Protein AF-A0AAP2Q7V8-F1 (afdb_monomer)

Foldseek 3Di:
DDDDDAAEDAPVVLVVVQAQDQAQGWYYHDPPDDAIFGHNHPGTSVRGDGPPDQADADLEDDDDPGHHHDPNSVCVVQVVVVFAADALQDKDAAQHWHQYPNFIKGFNGTGDRHDDPPVRIDTDGPVRVVVVVVVVVVLVVLLPFQQPLLDPQWDQDFDDDQFWTFDRPDSQKTFIFGAHQAKDKDWGDDDQQADRPPAAAQFKKKKAWADDFKWKWKWWHAPSHTDDTDTHRGIDMDHHHNRTGTITIIIIGHHGDGDGDMIHIGMGGDPDPVVVVVVVVVCVPFFKDKDKFAWDKDFQFALLWFPDKDKPDDAQFKWKDKFFFFPDFADPQDDWDDDQQWIWDDDGQKIKIAGQFRNFKDWSFDDVGPPVQQDAPRAGDGARDKAAGQAFFKKWKAFDKPDACFQPRFKFKWKDQRPDDTATAFNLTFIFTGHHPGMMGIIMIGGGGDHDIMMTRMGMGGDLGDADGDDGDDTDGDGPPDPDPPPVCSNGHYLARMIIIHMRDNMMMIGITTGHDPVSVVVNVVDVRNVLVVVLVCLVVSADPAAQAEAEEAEDLPDPVLVVVVQVLQVVVVFEHEYQDQLCCVVVDPCSLVVVVVSVVVAYHYEHEWPDDDDPQNCLLAPPDPNPDLVVRLVGHVVSLVSCVVSPHDRHLEYEYHVLGDDPSQLVSSVVVNRLAYEGERHPRHQGDFQASSGSDARHYHYEHEQALPDDLVRVLRNLVSSSSRSTYYYYYYHSVRRPPDCSSSVSVSVSSVSNVVSVYYYHHPVVVCVSCVSRNSSVVVD

Organism: Parabacteroides distasonis (NCBI:txid823)

pLDDT: mean 80.82, std 17.02, range [31.19, 98.62]

Radius of gyration: 35.38 Å; Cα contacts (8 Å, |Δi|>4): 1673; chains: 1; bounding box: 118×73×80 Å

Secondary structure (DSSP, 8-state):
-PPP--EEE-HHHHHHH-PBPPTTPEEEE-SS-S-EEE--SSSBTTTSPPP--SS-EESS--S-SSPEEPHHHHHHHTTGGGSPBP-TTS-B-TT-EEEETTEEEEESS-B-SSS--SSSEEEE-HHHHHHHHHHHHHHHHTTT---GGGSTTS----EEETTEEEEEEETTEEEEEEE-SS-EEEEEEEESS---TT--TT--EEEE---SS-EEEEEEEETTEEEEEEEESS-EEE---TT--EEEEEEEE-TT-EEEEEE--EEEE---HHHHHHHHHTT-----EEEEESSEEEESEEEEEEEEEEEE---TT-EEEEESS------TT---EEETTEEEEEETTEEEEEESS-SS-EES--TTS-GGGTEETTEE---SEEE--SS-EEEEEEEEESS---TT--EEEEEE-SSS-EEEP-TT-EEEEEPTT--EEEEEEE-TT--EEEEEEEEEEESSS-------S--EE--TT-TTHHHHHTT---TTSEEEEEESSS-EEEEEEEEPPHHHHHHHTTSHHHHHHHHHHHHHHHS--PPPEEEEEE-S---HHHHHHHHHHHHHTT---EEEEEHHHHHHSTTHHHHHHHHHHTT-EEEEEES---SGGGGGG-TTSTT--HHHHHHHHHHHHHHHHHHT-SSTTEEEPGGG---HHHHHHHHHTT-SEEEEE--TT-----B-TT--S-TTSEEEEE--TT--HHHHHHHHHHHHHHT-EEEEEE-GGGS-SSSHHHHHHHHHHHHHHHTT-EE--HHHHHHHHHHHHHHHHH-

Structure (mmCIF, N/CA/C/O backbone):
data_AF-A0AAP2Q7V8-F1
#
_entry.id   AF-A0AAP2Q7V8-F1
#
loop_
_atom_site.group_PDB
_atom_site.id
_atom_site.type_symbol
_atom_site.label_atom_id
_atom_site.label_alt_id
_atom_site.label_comp_id
_atom_site.label_asym_id
_atom_site.label_entity_id
_atom_site.label_seq_id
_atom_site.pdbx_PDB_ins_code
_atom_site.Cartn_x
_atom_site.Cartn_y
_atom_site.Cartn_z
_atom_site.occupancy
_atom_site.B_iso_or_equiv
_atom_site.auth_seq_id
_atom_site.auth_comp_id
_atom_site.auth_asym_id
_atom_site.auth_atom_id
_atom_site.pdbx_PDB_model_num
ATOM 1 N N . MET A 1 1 ? -59.913 36.976 -42.196 1.00 48.47 1 MET A N 1
ATOM 2 C CA . MET A 1 1 ? -59.766 36.087 -41.026 1.00 48.47 1 MET A CA 1
ATOM 3 C C . MET A 1 1 ? -60.343 36.836 -39.848 1.00 48.47 1 MET A C 1
ATOM 5 O O . MET A 1 1 ? -59.764 37.845 -39.458 1.00 48.47 1 MET A O 1
ATOM 9 N N . ASP A 1 2 ? -61.492 36.400 -39.351 1.00 60.91 2 ASP A N 1
ATOM 10 C CA . ASP A 1 2 ? -62.165 37.082 -38.248 1.00 60.91 2 ASP A CA 1
ATOM 11 C C . ASP A 1 2 ? -61.495 36.710 -36.921 1.00 60.91 2 ASP A C 1
ATOM 13 O O . ASP A 1 2 ? -61.248 35.538 -36.637 1.00 60.91 2 ASP A O 1
ATOM 17 N N . ARG A 1 3 ? -61.131 37.728 -36.133 1.00 71.00 3 ARG A N 1
ATOM 18 C CA . ARG A 1 3 ? -60.548 37.570 -34.794 1.00 71.00 3 ARG A CA 1
ATOM 19 C C . ARG A 1 3 ? -61.677 37.522 -33.767 1.00 71.00 3 ARG A C 1
ATOM 21 O O . ARG A 1 3 ? -62.440 38.477 -33.666 1.00 71.00 3 ARG A O 1
ATOM 28 N N . VAL A 1 4 ? -61.732 36.462 -32.964 1.00 76.56 4 VAL A N 1
ATOM 29 C CA . VAL A 1 4 ? -62.595 36.400 -31.775 1.00 76.56 4 VAL A CA 1
ATOM 30 C C . VAL A 1 4 ? -61.856 37.046 -30.600 1.00 76.56 4 VAL A C 1
ATOM 32 O O . VAL A 1 4 ? -60.711 36.692 -30.318 1.00 76.56 4 VAL A O 1
ATOM 35 N N . LEU A 1 5 ? -62.492 38.007 -29.925 1.00 78.00 5 LEU A N 1
ATOM 36 C CA . LEU A 1 5 ? -61.990 38.615 -28.691 1.00 78.00 5 LEU A CA 1
ATOM 37 C C . LEU A 1 5 ? -62.838 38.139 -27.512 1.00 78.00 5 LEU A C 1
ATOM 39 O O . LEU A 1 5 ? -64.056 38.287 -27.535 1.00 78.00 5 LEU A O 1
ATOM 43 N N . GLN A 1 6 ? -62.178 37.600 -26.488 1.00 86.81 6 GLN A N 1
ATOM 44 C CA . GLN A 1 6 ? -62.823 37.227 -25.228 1.00 86.81 6 GLN A CA 1
ATOM 45 C C . GLN A 1 6 ? -63.261 38.478 -24.456 1.00 86.81 6 GLN A C 1
ATOM 47 O O . GLN A 1 6 ? -62.650 39.549 -24.595 1.00 86.81 6 GLN A O 1
ATOM 52 N N . ARG A 1 7 ? -64.308 38.349 -23.635 1.00 90.56 7 ARG A N 1
ATOM 53 C CA . ARG A 1 7 ? -64.817 39.466 -22.836 1.00 90.56 7 ARG A CA 1
ATOM 54 C C . ARG A 1 7 ? -63.764 39.867 -21.806 1.00 90.56 7 ARG A C 1
ATOM 56 O O . ARG A 1 7 ? -63.180 39.025 -21.132 1.00 90.56 7 ARG A O 1
ATOM 63 N N . ARG A 1 8 ? -63.477 41.161 -21.699 1.00 91.00 8 ARG A N 1
ATOM 64 C CA . ARG A 1 8 ? -62.382 41.661 -20.863 1.00 91.00 8 ARG A CA 1
ATOM 65 C C . ARG A 1 8 ? -62.696 43.027 -20.284 1.00 91.00 8 ARG A C 1
ATOM 67 O O . ARG A 1 8 ? -63.284 43.852 -20.977 1.00 91.00 8 ARG A O 1
ATOM 74 N N . ASP A 1 9 ? -62.283 43.251 -19.045 1.00 91.25 9 ASP A N 1
ATOM 75 C CA . ASP A 1 9 ? -62.487 44.510 -18.328 1.00 91.25 9 ASP A CA 1
ATOM 76 C C . ASP A 1 9 ? -61.502 44.634 -17.148 1.00 91.25 9 ASP A C 1
ATOM 78 O O . ASP A 1 9 ? -60.738 43.715 -16.851 1.00 91.25 9 ASP A O 1
ATOM 82 N N . THR A 1 10 ? -61.490 45.789 -16.492 1.00 91.44 10 THR A N 1
ATOM 83 C CA . THR A 1 10 ? -60.753 46.037 -15.243 1.00 91.44 10 THR A CA 1
ATOM 84 C C . THR A 1 10 ? -61.377 45.281 -14.070 1.00 91.44 10 THR A C 1
ATOM 86 O O . THR A 1 10 ? -62.590 45.042 -14.052 1.00 91.44 10 THR A O 1
ATOM 89 N N . ALA A 1 11 ? -60.581 44.941 -13.053 1.00 87.62 11 ALA A N 1
ATOM 90 C CA . ALA A 1 11 ? -61.076 44.243 -11.863 1.00 87.62 11 ALA A CA 1
ATOM 91 C C . ALA A 1 11 ? -62.222 45.013 -11.176 1.00 87.62 11 ALA A C 1
ATOM 93 O O . ALA A 1 11 ? -63.203 44.417 -10.728 1.00 87.62 11 ALA A O 1
ATOM 94 N N . SER A 1 12 ? -62.126 46.348 -11.143 1.00 88.88 12 SER A N 1
ATOM 95 C CA . SER A 1 12 ? -63.151 47.217 -10.553 1.00 88.88 12 SER A CA 1
ATOM 96 C C . SER A 1 12 ? -64.470 47.180 -11.329 1.00 88.88 12 SER A C 1
ATOM 98 O O . SER A 1 12 ? -65.533 47.074 -10.716 1.00 88.88 12 SER A O 1
ATOM 100 N N . ASN A 1 13 ? -64.424 47.215 -12.665 1.00 92.44 13 ASN A N 1
ATOM 101 C CA . ASN A 1 13 ? -65.634 47.151 -13.485 1.00 92.44 13 ASN A CA 1
ATOM 102 C C . ASN A 1 13 ? -66.302 45.780 -13.395 1.00 92.44 13 ASN A C 1
ATOM 104 O O . ASN A 1 13 ? -67.517 45.711 -13.215 1.00 92.44 13 ASN A O 1
ATOM 108 N N . TRP A 1 14 ? -65.521 44.700 -13.441 1.00 93.06 14 TRP A N 1
ATOM 109 C CA . TRP A 1 14 ? -66.053 43.359 -13.242 1.00 93.06 14 TRP A CA 1
ATOM 110 C C . TRP A 1 14 ? -66.775 43.217 -11.897 1.00 93.06 14 TRP A C 1
ATOM 112 O O . TRP A 1 14 ? -67.905 42.730 -11.861 1.00 93.06 14 TRP A O 1
ATOM 122 N N . ALA A 1 15 ? -66.172 43.722 -10.815 1.00 88.50 15 ALA A N 1
ATOM 123 C CA . ALA A 1 15 ? -66.779 43.673 -9.489 1.00 88.50 15 ALA A CA 1
ATOM 124 C C . ALA A 1 15 ? -68.038 44.539 -9.361 1.00 88.50 15 ALA A C 1
ATOM 126 O O . ALA A 1 15 ? -69.001 44.151 -8.698 1.00 88.50 15 ALA A O 1
ATOM 127 N N . LYS A 1 16 ? -68.034 45.707 -10.011 1.00 92.25 16 LYS A N 1
ATOM 128 C CA . LYS A 1 16 ? -69.132 46.676 -9.984 1.00 92.25 16 LYS A CA 1
ATOM 129 C C . LYS A 1 16 ? -70.348 46.212 -10.780 1.00 92.25 16 LYS A C 1
ATOM 131 O O . LYS A 1 16 ? -71.470 46.344 -10.302 1.00 92.25 16 LYS A O 1
ATOM 136 N N . PHE A 1 17 ? -70.138 45.747 -12.009 1.00 94.31 17 PHE A N 1
ATOM 137 C CA . PHE A 1 17 ? -71.232 45.329 -12.886 1.00 94.31 17 PHE A CA 1
ATOM 138 C C . PHE A 1 17 ? -71.696 43.909 -12.587 1.00 94.31 17 PHE A C 1
ATOM 140 O O . PHE A 1 17 ? -72.851 43.594 -12.858 1.00 94.31 17 PHE A O 1
ATOM 147 N N . ASN A 1 18 ? -70.802 43.085 -12.033 1.00 93.31 18 ASN A N 1
ATOM 148 C CA . ASN A 1 18 ? -71.064 41.735 -11.566 1.00 93.31 18 ASN A CA 1
ATOM 149 C C . ASN A 1 18 ? -71.954 40.909 -12.524 1.00 93.31 18 ASN A C 1
ATOM 151 O O . ASN A 1 18 ? -73.005 40.430 -12.107 1.00 93.31 18 ASN A O 1
ATOM 155 N N . PRO A 1 19 ? -71.638 40.801 -13.828 1.00 94.00 19 PRO A N 1
ATOM 156 C CA . PRO A 1 19 ? -72.522 40.132 -14.784 1.00 94.00 19 PRO A CA 1
ATOM 157 C C . PRO A 1 19 ? -72.520 38.608 -14.592 1.00 94.00 19 PRO A C 1
ATOM 159 O O . PRO A 1 19 ? -71.523 38.055 -14.135 1.00 94.00 19 PRO A O 1
ATOM 162 N N . VAL A 1 20 ? -73.586 37.925 -15.019 1.00 94.38 20 VAL A N 1
ATOM 163 C CA . VAL A 1 20 ? -73.539 36.475 -15.293 1.00 94.38 20 VAL A CA 1
ATOM 164 C C . VAL A 1 20 ? -72.893 36.282 -16.665 1.00 94.38 20 VAL A C 1
ATOM 166 O O . VAL A 1 20 ? -73.310 36.916 -17.639 1.00 94.38 20 VAL A O 1
ATOM 169 N N . LEU A 1 21 ? -71.842 35.468 -16.730 1.00 92.38 21 LEU A N 1
ATOM 170 C CA . LEU A 1 21 ? -71.194 35.078 -17.983 1.00 92.38 21 LEU A CA 1
ATOM 171 C C . LEU A 1 21 ? -71.874 33.826 -18.538 1.00 92.38 21 LEU A C 1
ATOM 173 O O . LEU A 1 21 ? -72.265 32.951 -17.766 1.00 92.38 21 LEU A O 1
ATOM 177 N N . SER A 1 22 ? -72.004 33.736 -19.863 1.00 92.44 22 SER A N 1
ATOM 178 C CA . SER A 1 22 ? -72.599 32.557 -20.507 1.00 92.44 22 SER A CA 1
ATOM 179 C C . SER A 1 22 ? -71.775 31.306 -20.197 1.00 92.44 22 SER A C 1
ATOM 181 O O . SER A 1 22 ? -70.575 31.405 -19.937 1.00 92.44 22 SER A O 1
ATOM 183 N N . GLU A 1 23 ? -72.392 30.126 -20.245 1.00 92.62 23 GLU A N 1
ATOM 184 C CA . GLU A 1 23 ? -71.672 28.868 -20.026 1.00 92.62 23 GLU A CA 1
ATOM 185 C C . GLU A 1 23 ? -70.490 28.747 -21.008 1.00 92.62 23 GLU A C 1
ATOM 187 O O . GLU A 1 23 ? -70.657 28.858 -22.225 1.00 92.62 23 GLU A O 1
ATOM 192 N N . GLY A 1 24 ? -69.275 28.593 -20.475 1.00 85.94 24 GLY A N 1
ATOM 193 C CA . GLY A 1 24 ? -68.030 28.535 -21.245 1.00 85.94 24 GLY A CA 1
ATOM 194 C C . GLY A 1 24 ? -67.445 29.888 -21.683 1.00 85.94 24 GLY A C 1
ATOM 195 O O . GLY A 1 24 ? -66.371 29.912 -22.288 1.00 85.94 24 GLY A O 1
ATOM 196 N N . GLU A 1 25 ? -68.090 31.021 -21.385 1.00 91.94 25 GLU A N 1
ATOM 197 C CA . GLU A 1 25 ? -67.581 32.358 -21.728 1.00 91.94 25 GLU A CA 1
ATOM 198 C C . GLU A 1 25 ? -66.414 32.757 -20.811 1.00 91.94 25 GLU A C 1
ATOM 200 O O . GLU A 1 25 ? -66.547 32.767 -19.587 1.00 91.94 25 GLU A O 1
ATOM 205 N N . ILE A 1 26 ? -65.271 33.131 -21.399 1.00 91.44 26 ILE A N 1
ATOM 206 C CA . ILE A 1 26 ? -64.082 33.554 -20.649 1.00 91.44 26 ILE A CA 1
ATOM 207 C C . ILE A 1 26 ? -64.120 35.068 -20.417 1.00 91.44 26 ILE A C 1
ATOM 209 O O . ILE A 1 26 ? -64.063 35.854 -21.366 1.00 91.44 26 ILE A O 1
ATOM 213 N N . GLY A 1 27 ? -64.142 35.475 -19.147 1.00 91.75 27 GLY A N 1
ATOM 214 C CA . GLY A 1 27 ? -63.944 36.860 -18.723 1.00 91.75 27 GLY A CA 1
ATOM 215 C C . GLY A 1 27 ? -62.514 37.099 -18.238 1.00 91.75 27 GLY A C 1
ATOM 216 O O . GLY A 1 27 ? -62.036 36.387 -17.358 1.00 91.75 27 GLY A O 1
ATOM 217 N N . ILE A 1 28 ? -61.823 38.092 -18.801 1.00 90.31 28 ILE A N 1
ATOM 218 C CA . ILE A 1 28 ? -60.407 38.394 -18.524 1.00 90.31 28 ILE A CA 1
ATOM 219 C C . ILE A 1 28 ? -60.2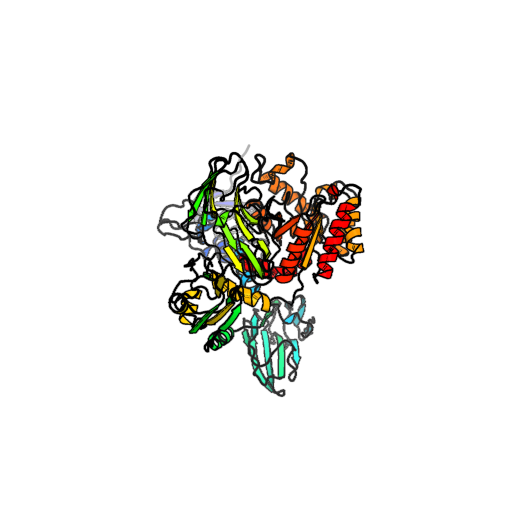69 39.728 -17.774 1.00 90.31 28 ILE A C 1
ATOM 221 O O . ILE A 1 28 ? -60.854 40.738 -18.178 1.00 90.31 28 ILE A O 1
ATOM 225 N N . VAL A 1 29 ? -59.455 39.753 -16.716 1.00 89.94 29 VAL A N 1
ATOM 226 C CA . VAL A 1 29 ? -59.044 40.979 -16.009 1.00 89.94 29 VAL A CA 1
ATOM 227 C C . VAL A 1 29 ? -57.781 41.564 -16.659 1.00 89.94 29 VAL A C 1
ATOM 229 O O . VAL A 1 29 ? -56.805 40.841 -16.848 1.00 89.94 29 VAL A O 1
ATOM 232 N N . ILE A 1 30 ? -57.782 42.853 -17.029 1.00 88.06 30 ILE A N 1
ATOM 233 C CA . ILE A 1 30 ? -56.703 43.460 -17.854 1.00 88.06 30 ILE A CA 1
ATOM 234 C C . ILE A 1 30 ? -55.806 44.484 -17.143 1.00 88.06 30 ILE A C 1
ATOM 236 O O . ILE A 1 30 ? -54.839 44.953 -17.735 1.00 88.06 30 ILE A O 1
ATOM 240 N N . ASP A 1 31 ? -56.101 44.843 -15.896 1.00 83.06 31 ASP A N 1
ATOM 241 C CA . ASP A 1 31 ? -55.424 45.902 -15.130 1.00 83.06 31 ASP A CA 1
ATOM 242 C C . ASP A 1 31 ? -54.465 45.370 -14.047 1.00 83.06 31 ASP A C 1
ATOM 244 O O . ASP A 1 31 ? -54.133 46.078 -13.100 1.00 83.06 31 ASP A O 1
ATOM 248 N N . GLY A 1 32 ? -53.997 44.123 -14.183 1.00 65.94 32 GLY A N 1
ATOM 249 C CA . GLY A 1 32 ? -53.020 43.507 -13.272 1.00 65.94 32 GLY A CA 1
ATOM 250 C C . GLY A 1 32 ? -53.610 42.868 -12.005 1.00 65.94 32 GLY A C 1
ATOM 251 O O . GLY A 1 32 ? -52.855 42.330 -11.196 1.00 65.94 32 GLY A O 1
ATOM 252 N N . GLY A 1 33 ? -54.940 42.884 -11.833 1.00 68.81 33 GLY A N 1
ATOM 253 C CA . GLY A 1 33 ? -55.659 42.073 -10.838 1.00 68.81 33 GLY A CA 1
ATOM 254 C C . GLY A 1 33 ? -55.718 40.577 -11.203 1.00 68.81 33 GLY A C 1
ATOM 255 O O . GLY A 1 33 ? -55.366 40.184 -12.313 1.00 68.81 33 GLY A O 1
ATOM 256 N N . LYS A 1 34 ? -56.142 39.704 -10.274 1.00 65.88 34 LYS A N 1
ATOM 257 C CA . LYS A 1 34 ? -56.125 38.241 -10.491 1.00 65.88 34 LYS A CA 1
ATOM 258 C C . LYS A 1 34 ? -57.090 37.790 -11.609 1.00 65.88 34 LYS A C 1
ATOM 260 O O . LYS A 1 34 ? -58.286 38.012 -11.500 1.00 65.88 34 LYS A O 1
ATOM 265 N N . GLY A 1 35 ? -56.548 37.042 -12.578 1.00 71.12 35 GLY A N 1
ATOM 266 C CA . GLY A 1 35 ? -57.170 35.896 -13.264 1.00 71.12 35 GLY A CA 1
ATOM 267 C C . GLY A 1 35 ? -58.200 36.135 -14.378 1.00 71.12 35 GLY A C 1
ATOM 268 O O . GLY A 1 35 ? -58.691 37.235 -14.610 1.00 71.12 35 GLY A O 1
ATOM 269 N N . TYR A 1 36 ? -58.530 35.042 -15.070 1.00 86.06 36 TYR A N 1
ATOM 270 C CA . TYR A 1 36 ? -59.728 34.909 -15.898 1.00 86.06 36 TYR A CA 1
ATOM 271 C C . TYR A 1 36 ? -60.744 34.025 -15.162 1.00 86.06 36 TYR A C 1
ATOM 273 O O . TYR A 1 36 ? -60.338 33.167 -14.379 1.00 86.06 36 TYR A O 1
ATOM 281 N N . LYS A 1 37 ? -62.043 34.217 -15.401 1.00 88.75 37 LYS A N 1
ATOM 282 C CA . LYS A 1 37 ? -63.103 33.296 -14.951 1.00 88.75 37 LYS A CA 1
ATOM 283 C C . LYS A 1 37 ? -63.868 32.749 -16.146 1.00 88.75 37 LYS A C 1
ATOM 285 O O . LYS A 1 37 ? -63.914 33.402 -17.187 1.00 88.75 37 LYS A O 1
ATOM 290 N N . ILE A 1 38 ? -64.436 31.557 -15.996 1.00 89.62 38 ILE A N 1
ATOM 291 C CA . ILE A 1 38 ? -65.268 30.914 -17.017 1.00 89.62 38 ILE A CA 1
ATOM 292 C C . ILE A 1 38 ? -66.701 30.915 -16.494 1.00 89.62 38 ILE A C 1
ATOM 294 O O . ILE A 1 38 ? -66.936 30.473 -15.372 1.00 89.62 38 ILE A O 1
ATOM 298 N N . GLY A 1 39 ? -67.634 31.453 -17.276 1.00 92.12 39 GLY A N 1
ATOM 299 C CA . GLY A 1 39 ? -69.049 31.443 -16.928 1.00 92.12 39 GLY A CA 1
ATOM 300 C C . GLY A 1 39 ? -69.625 30.033 -16.893 1.00 92.12 39 GLY A C 1
ATOM 301 O O . GLY A 1 39 ? -69.265 29.185 -17.708 1.00 92.12 39 GLY A O 1
ATOM 302 N N . ASP A 1 40 ? -70.552 29.803 -15.974 1.00 88.12 40 ASP A N 1
ATOM 303 C CA . ASP A 1 40 ? -71.399 28.606 -15.896 1.00 88.12 40 ASP A CA 1
ATOM 304 C C . ASP A 1 40 ? -72.831 28.888 -16.400 1.00 88.12 40 ASP A C 1
ATOM 306 O O . ASP A 1 40 ? -73.713 28.039 -16.307 1.00 88.12 40 ASP A O 1
ATOM 310 N N . GLY A 1 41 ? -73.077 30.095 -16.929 1.00 93.12 41 GLY A N 1
ATOM 311 C CA . GLY A 1 41 ? -74.376 30.531 -17.437 1.00 93.12 41 GLY A CA 1
ATOM 312 C C . GLY A 1 41 ? -75.371 30.994 -16.371 1.00 93.12 41 GLY A C 1
ATOM 313 O O . GLY A 1 41 ? -76.448 31.464 -16.743 1.00 93.12 41 GLY A O 1
ATOM 314 N N . VAL A 1 42 ? -75.045 30.895 -15.075 1.00 92.94 42 VAL A N 1
ATOM 315 C CA . VAL A 1 42 ? -76.000 31.167 -13.981 1.00 92.94 42 VAL A CA 1
ATOM 316 C C . VAL A 1 42 ? -75.424 31.999 -12.832 1.00 92.94 42 VAL A C 1
ATOM 318 O O . VAL A 1 42 ? -76.155 32.786 -12.230 1.00 92.94 42 VAL A O 1
ATOM 321 N N . THR A 1 43 ? -74.131 31.882 -12.543 1.00 93.19 43 THR A N 1
ATOM 322 C CA . THR A 1 43 ? -73.463 32.536 -11.415 1.00 93.19 43 THR A CA 1
ATOM 323 C C . THR A 1 43 ? -72.908 33.902 -11.822 1.00 93.19 43 THR A C 1
ATOM 325 O O . THR A 1 43 ? -72.324 34.087 -12.893 1.00 93.19 43 THR A O 1
ATOM 328 N N . HIS A 1 44 ? -73.097 34.900 -10.957 1.00 93.69 44 HIS A N 1
ATOM 329 C CA . HIS A 1 44 ? -72.577 36.251 -11.162 1.00 93.69 44 HIS A CA 1
ATOM 330 C C . HIS A 1 44 ? -71.045 36.296 -10.993 1.00 93.69 44 HIS A C 1
ATOM 332 O O . HIS A 1 44 ? -70.486 35.566 -10.184 1.00 93.69 44 HIS A O 1
ATOM 338 N N . TRP A 1 45 ? -70.349 37.178 -11.720 1.00 92.81 45 TRP A N 1
ATOM 339 C CA . TRP A 1 45 ? -68.879 37.280 -11.749 1.00 92.81 45 TRP A CA 1
ATOM 340 C C . TRP A 1 45 ? -68.182 37.246 -10.379 1.00 92.81 45 TRP A C 1
ATOM 342 O O . TRP A 1 45 ? -67.139 36.610 -10.236 1.00 92.81 45 TRP A O 1
ATOM 352 N N . ASN A 1 46 ? -68.711 37.952 -9.384 1.00 90.69 46 ASN A N 1
ATOM 353 C CA . ASN A 1 46 ? -68.143 38.033 -8.040 1.00 90.69 46 ASN A CA 1
ATOM 354 C C . ASN A 1 46 ? -68.202 36.690 -7.318 1.00 90.69 46 ASN A C 1
ATOM 356 O O . ASN A 1 46 ? -67.276 36.380 -6.571 1.00 90.69 46 ASN A O 1
ATOM 360 N N . ASP A 1 47 ? -69.235 35.905 -7.613 1.00 90.69 47 ASP A N 1
ATOM 361 C CA . ASP A 1 47 ? -69.512 34.609 -7.005 1.00 90.69 47 ASP A CA 1
ATOM 362 C C . ASP A 1 47 ? -68.966 33.447 -7.852 1.00 90.69 47 ASP A C 1
ATOM 364 O O . ASP A 1 47 ? -68.787 32.349 -7.335 1.00 90.69 47 ASP A O 1
ATOM 368 N N . LEU A 1 48 ? -68.642 33.681 -9.134 1.00 86.38 48 LEU A N 1
ATOM 369 C CA . LEU A 1 48 ? -67.955 32.703 -9.977 1.00 86.38 48 LEU A CA 1
ATOM 370 C C . LEU A 1 48 ? -66.596 32.367 -9.364 1.00 86.38 48 LEU A C 1
ATOM 372 O O . LEU A 1 48 ? -65.799 33.259 -9.051 1.00 86.38 48 LEU A O 1
ATOM 376 N N . GLU A 1 49 ? -66.287 31.085 -9.241 1.00 81.56 49 GLU A N 1
ATOM 377 C CA . GLU A 1 49 ? -64.964 30.665 -8.803 1.00 81.56 49 GLU A CA 1
ATOM 378 C C . GLU A 1 49 ? -63.927 30.972 -9.891 1.00 81.56 49 GLU A C 1
ATOM 380 O O . GLU A 1 49 ? -64.206 30.949 -11.094 1.00 81.56 49 GLU A O 1
ATOM 385 N N . TYR A 1 50 ? -62.699 31.299 -9.481 1.00 77.38 50 TYR A N 1
ATOM 386 C CA . TYR A 1 50 ? -61.602 31.242 -10.442 1.00 77.38 50 TYR A CA 1
ATOM 387 C C . TYR A 1 50 ? -61.432 29.785 -10.863 1.00 77.38 50 TYR A C 1
ATOM 389 O O . TYR A 1 50 ? -61.509 28.921 -9.987 1.00 77.38 50 TYR A O 1
ATOM 397 N N . PRO A 1 51 ? -61.163 29.502 -12.152 1.00 72.81 51 PRO A N 1
ATOM 398 C CA . PRO A 1 51 ? -60.806 28.168 -12.584 1.00 72.81 51 PRO A CA 1
ATOM 399 C C . PRO A 1 51 ? -59.696 27.700 -11.660 1.00 72.81 51 PRO A C 1
ATOM 401 O O . PRO A 1 51 ? -58.649 28.351 -11.563 1.00 72.81 51 PRO A O 1
ATOM 404 N N . SER A 1 52 ? -59.954 26.624 -10.921 1.00 60.41 52 SER A N 1
ATOM 405 C CA . SER A 1 52 ? -58.906 25.937 -10.196 1.00 60.41 52 SER A CA 1
ATOM 406 C C . SER A 1 52 ? -57.867 25.593 -11.250 1.00 60.41 52 SER A C 1
ATOM 408 O O . SER A 1 52 ? -58.127 24.759 -12.119 1.00 60.41 52 SER A O 1
ATOM 410 N N . ASN A 1 53 ? -56.728 26.290 -11.235 1.00 55.06 53 ASN A N 1
ATOM 411 C CA . ASN A 1 53 ? -55.555 25.847 -11.972 1.00 55.06 53 ASN A CA 1
ATOM 412 C C . ASN A 1 53 ? -55.454 24.347 -11.667 1.00 55.06 53 ASN A C 1
ATOM 414 O O . ASN A 1 53 ? -55.499 24.004 -10.477 1.00 55.06 53 ASN A O 1
ATOM 418 N N . PRO A 1 54 ? -55.389 23.435 -12.656 1.00 46.88 54 PRO A N 1
ATOM 419 C CA . PRO A 1 54 ? -54.971 22.095 -12.306 1.00 46.88 54 PRO A CA 1
ATOM 420 C C . PRO A 1 54 ? -53.625 22.318 -11.620 1.00 46.88 54 PRO A C 1
ATOM 422 O O . PRO A 1 54 ? -52.758 22.977 -12.194 1.00 46.88 54 PRO A O 1
ATOM 425 N N . THR A 1 55 ? -53.515 21.865 -10.371 1.00 48.78 55 THR A N 1
ATOM 426 C CA . THR A 1 55 ? -52.388 22.045 -9.442 1.00 48.78 55 THR A CA 1
ATOM 427 C C . THR A 1 55 ? -52.460 23.299 -8.541 1.00 48.78 55 THR A C 1
ATOM 429 O O . THR A 1 55 ? -52.079 24.420 -8.879 1.00 48.78 55 THR A O 1
ATOM 432 N N . SER A 1 56 ? -52.951 23.100 -7.317 1.00 59.09 56 SER A N 1
ATOM 433 C CA . SER A 1 56 ? -52.764 24.017 -6.192 1.00 59.09 56 SER A CA 1
ATOM 434 C C . SER A 1 56 ? -51.263 24.200 -5.955 1.00 59.09 56 SER A C 1
ATOM 436 O O . SER A 1 56 ? -50.539 23.211 -5.840 1.00 59.09 56 SER A O 1
ATOM 438 N N . VAL A 1 57 ? -50.786 25.445 -5.864 1.00 64.75 57 VAL A N 1
ATOM 439 C CA . VAL A 1 57 ? -49.401 25.700 -5.453 1.00 64.75 57 VAL A CA 1
ATOM 440 C C . VAL A 1 57 ? -49.292 25.433 -3.952 1.00 64.75 57 VAL A C 1
ATOM 442 O O . VAL A 1 57 ? -49.825 26.198 -3.148 1.00 64.75 57 VAL A O 1
ATOM 445 N N . VAL A 1 58 ? -48.630 24.345 -3.570 1.00 70.94 58 VAL A N 1
ATOM 446 C CA . VAL A 1 58 ? -48.469 23.928 -2.171 1.00 70.94 58 VAL A CA 1
ATOM 447 C C . VAL A 1 58 ? -47.135 24.414 -1.597 1.00 70.94 58 VAL A C 1
ATOM 449 O O . VAL A 1 58 ? -46.161 24.635 -2.317 1.00 70.94 58 VAL A O 1
ATOM 452 N N . GLY A 1 59 ? -47.100 24.648 -0.284 1.00 66.25 59 GLY A N 1
ATOM 453 C CA . GLY A 1 59 ? -45.886 25.021 0.460 1.00 66.25 59 GLY A CA 1
ATOM 454 C C . GLY A 1 59 ? -45.341 23.907 1.348 1.00 66.25 59 GLY A C 1
ATOM 455 O O . GLY A 1 59 ? -44.410 24.143 2.108 1.00 66.25 59 GLY A O 1
ATOM 456 N N . THR A 1 60 ? -45.939 22.723 1.271 1.00 67.88 60 THR A N 1
ATOM 457 C CA . THR A 1 60 ? -45.643 21.555 2.099 1.00 67.88 60 THR A CA 1
ATOM 458 C C . THR A 1 60 ? -45.630 20.311 1.222 1.00 67.88 60 THR A C 1
ATOM 460 O O . THR A 1 60 ? -46.306 20.270 0.193 1.00 67.88 60 THR A O 1
ATOM 463 N N . ILE A 1 61 ? -44.876 19.296 1.637 1.00 70.44 61 ILE A N 1
ATOM 464 C CA . ILE A 1 61 ? -44.886 17.978 0.998 1.00 70.44 61 ILE A CA 1
ATOM 465 C C . ILE A 1 61 ? -46.190 17.226 1.300 1.00 70.44 61 ILE A C 1
ATOM 467 O O . ILE A 1 61 ? -46.819 17.447 2.336 1.00 70.44 61 ILE A O 1
ATOM 471 N N . GLY A 1 62 ? -46.584 16.351 0.381 1.00 69.56 62 GLY A N 1
ATOM 472 C CA . GLY A 1 62 ? -47.759 15.485 0.457 1.00 69.56 62 GLY A CA 1
ATOM 473 C C . GLY A 1 62 ? -47.655 14.379 -0.597 1.00 69.56 62 GLY A C 1
ATOM 474 O O . GLY A 1 62 ? -46.630 14.260 -1.263 1.00 69.56 62 GLY A O 1
ATOM 475 N N . ASP A 1 63 ? -48.707 13.591 -0.766 1.00 73.44 63 ASP A N 1
ATOM 476 C CA . ASP A 1 63 ? -48.788 12.442 -1.681 1.00 73.44 63 ASP A CA 1
ATOM 477 C C . ASP A 1 63 ? -49.391 12.783 -3.059 1.00 73.44 63 ASP A C 1
ATOM 479 O O . ASP A 1 63 ? -49.691 11.900 -3.858 1.00 73.44 63 ASP A O 1
ATOM 483 N N . SER A 1 64 ? -49.578 14.070 -3.366 1.00 70.88 64 SER A N 1
ATOM 484 C CA . SER A 1 64 ? -50.174 14.492 -4.634 1.00 70.88 64 SER A CA 1
ATOM 485 C C . SER A 1 64 ? -49.213 14.300 -5.809 1.00 70.88 64 SER A C 1
ATOM 487 O O . SER A 1 64 ? -48.182 14.961 -5.886 1.00 70.88 64 SER A O 1
ATOM 489 N N . GLU A 1 65 ? -49.613 13.484 -6.784 1.00 68.12 65 GLU A N 1
ATOM 490 C CA . GLU A 1 65 ? -48.889 13.307 -8.055 1.00 68.12 65 GLU A CA 1
ATOM 491 C C . GLU A 1 65 ? -49.005 14.511 -9.000 1.00 68.12 65 GLU A C 1
ATOM 493 O O . GLU A 1 65 ? -48.285 14.603 -9.993 1.00 68.12 65 GLU A O 1
ATOM 498 N N . VAL A 1 66 ? -49.933 15.430 -8.717 1.00 59.84 66 VAL A N 1
ATOM 499 C CA . VAL A 1 66 ? -50.227 16.561 -9.598 1.00 59.84 66 VAL A CA 1
ATOM 500 C C . VAL A 1 66 ? -49.896 17.909 -8.970 1.00 59.84 66 VAL A C 1
ATOM 502 O O . VAL A 1 66 ? -49.654 18.839 -9.713 1.00 59.84 66 VAL A O 1
ATOM 505 N N . ALA A 1 67 ? -49.845 18.085 -7.649 1.00 73.75 67 ALA A N 1
ATOM 506 C CA . ALA A 1 67 ? -49.616 19.412 -7.065 1.00 73.75 67 ALA A CA 1
ATOM 507 C C . ALA A 1 67 ? -48.246 20.028 -7.436 1.00 73.75 67 ALA A C 1
ATOM 509 O O . ALA A 1 67 ? -47.225 19.346 -7.486 1.00 73.75 67 ALA A O 1
ATOM 510 N N . VAL A 1 68 ? -48.211 21.351 -7.635 1.00 69.19 68 VAL A N 1
ATOM 511 C CA . VAL A 1 68 ? -46.973 22.111 -7.883 1.00 69.19 68 VAL A CA 1
ATOM 512 C C . VAL A 1 68 ? -46.484 22.699 -6.560 1.00 69.19 68 VAL A C 1
ATOM 514 O O . VAL A 1 68 ? -47.247 23.351 -5.855 1.00 69.19 68 VAL A O 1
ATOM 517 N N . ILE A 1 69 ? -45.214 22.512 -6.202 1.00 79.75 69 ILE A N 1
ATOM 518 C CA . ILE A 1 69 ? -44.622 23.099 -4.987 1.00 79.75 69 ILE A CA 1
ATOM 519 C C . ILE A 1 69 ? -44.011 24.480 -5.281 1.00 79.75 69 ILE A C 1
ATOM 521 O O . ILE A 1 69 ? -43.401 24.690 -6.330 1.00 79.75 69 ILE A O 1
ATOM 525 N N . ASN A 1 70 ? -44.167 25.450 -4.372 1.00 77.50 70 ASN A N 1
ATOM 526 C CA . ASN A 1 70 ? -43.538 26.765 -4.547 1.00 77.50 70 ASN A CA 1
ATOM 527 C C . ASN A 1 70 ? -42.019 26.731 -4.284 1.00 77.50 70 ASN A C 1
ATOM 529 O O . ASN A 1 70 ? -41.535 25.936 -3.481 1.00 77.50 70 ASN A O 1
ATOM 533 N N . GLN A 1 71 ? -41.271 27.647 -4.912 1.00 74.25 71 GLN A N 1
ATOM 534 C CA . GLN A 1 71 ? -39.804 27.713 -4.817 1.00 74.25 71 GLN A CA 1
ATOM 535 C C . GLN A 1 71 ? -39.292 27.828 -3.372 1.00 74.25 71 GLN A C 1
ATOM 537 O O . GLN A 1 71 ? -38.314 27.178 -3.024 1.00 74.25 71 GLN A O 1
ATOM 542 N N . LYS A 1 72 ? -39.970 28.599 -2.509 1.00 74.75 72 LYS A N 1
ATOM 543 C CA . LYS A 1 72 ? -39.601 28.735 -1.090 1.00 74.75 72 LYS A CA 1
ATOM 544 C C . LYS A 1 72 ? -39.756 27.409 -0.334 1.00 74.75 72 LYS A C 1
ATOM 546 O O . LYS A 1 72 ? -38.910 27.074 0.487 1.00 74.75 72 LYS A O 1
ATOM 551 N N . GLY A 1 73 ? -40.813 26.656 -0.632 1.00 76.50 73 GLY A N 1
ATOM 552 C CA . GLY A 1 73 ? -41.054 25.318 -0.104 1.00 76.50 73 GLY A CA 1
ATOM 553 C C . GLY A 1 73 ? -39.966 24.344 -0.539 1.00 76.50 73 GLY A C 1
ATOM 554 O O . GLY A 1 73 ? -39.459 23.606 0.296 1.00 76.50 73 GLY A O 1
ATOM 555 N N . VAL A 1 74 ? -39.537 24.404 -1.805 1.00 78.00 74 VAL A N 1
ATOM 556 C CA . VAL A 1 74 ? -38.405 23.603 -2.300 1.00 78.00 74 VAL A CA 1
ATOM 557 C C . VAL A 1 74 ? -37.116 23.975 -1.572 1.00 78.00 74 VAL A C 1
ATOM 559 O O . VAL A 1 74 ? -36.471 23.089 -1.026 1.00 78.00 74 VAL A O 1
ATOM 562 N N . SER A 1 75 ? -36.762 25.264 -1.507 1.00 74.00 75 SER A N 1
ATOM 563 C CA . SER A 1 75 ? -35.536 25.731 -0.845 1.00 74.00 75 SER A CA 1
ATOM 564 C C . SER A 1 75 ? -35.469 25.336 0.630 1.00 74.00 75 SER A C 1
ATOM 566 O O . SER A 1 75 ? -34.412 24.906 1.074 1.00 74.00 75 SER A O 1
ATOM 568 N N . SER A 1 76 ? -36.582 25.429 1.360 1.00 76.12 76 SER A N 1
ATOM 569 C CA . SER A 1 76 ? -36.646 25.022 2.768 1.00 76.12 76 SER A CA 1
ATOM 570 C C . SER A 1 76 ? -36.587 23.500 2.936 1.00 76.12 76 SER A C 1
ATOM 572 O O . SER A 1 76 ? -35.878 22.999 3.803 1.00 76.12 76 SER A O 1
ATOM 574 N N . LEU A 1 77 ? -37.262 22.742 2.061 1.00 71.88 77 LEU A N 1
ATOM 575 C CA . LEU A 1 77 ? -37.253 21.277 2.092 1.00 71.88 77 LEU A CA 1
ATOM 576 C C . LEU A 1 77 ? -35.862 20.693 1.821 1.00 71.88 77 LEU A C 1
ATOM 578 O O . LEU A 1 77 ? -35.480 19.710 2.449 1.00 71.88 77 LEU A O 1
ATOM 582 N N . VAL A 1 78 ? -35.114 21.285 0.887 1.00 71.25 78 VAL A N 1
ATOM 583 C CA . VAL A 1 78 ? -33.744 20.848 0.588 1.00 71.25 78 VAL A CA 1
ATOM 584 C C . VAL A 1 78 ? -32.704 21.469 1.533 1.00 71.25 78 VAL A C 1
ATOM 586 O O . VAL A 1 78 ? -31.536 21.118 1.448 1.00 71.25 78 VAL A O 1
ATOM 589 N N . GLY A 1 79 ? -33.090 22.381 2.433 1.00 73.12 79 GLY A N 1
ATOM 590 C CA . GLY A 1 79 ? -32.152 23.083 3.319 1.00 73.12 79 GLY A CA 1
ATOM 591 C C . GLY A 1 79 ? -31.233 24.069 2.588 1.00 73.12 79 GLY A C 1
ATOM 592 O O . GLY A 1 79 ? -30.150 24.393 3.056 1.00 73.12 79 GLY A O 1
ATOM 593 N N . LEU A 1 80 ? -31.632 24.563 1.415 1.00 78.81 80 LEU A N 1
ATOM 594 C CA . LEU A 1 80 ? -30.859 25.564 0.672 1.00 78.81 80 LEU A CA 1
ATOM 595 C C . LEU A 1 80 ? -30.865 26.931 1.381 1.00 78.81 80 LEU A C 1
ATOM 597 O O . LEU A 1 80 ? -29.942 27.726 1.208 1.00 78.81 80 LEU A O 1
ATOM 601 N N . ASP A 1 81 ? -31.904 27.212 2.171 1.00 78.69 81 ASP A N 1
ATOM 602 C CA . ASP A 1 81 ? -32.058 28.441 2.957 1.00 78.69 81 ASP A CA 1
ATOM 603 C C . ASP A 1 81 ? -31.264 28.443 4.275 1.00 78.69 81 ASP A C 1
ATOM 605 O O . ASP A 1 81 ? -31.167 29.490 4.917 1.00 78.69 81 ASP A O 1
ATOM 609 N N . THR A 1 82 ? -30.653 27.316 4.663 1.00 82.44 82 THR A N 1
ATOM 610 C CA . THR A 1 82 ? -29.750 27.257 5.825 1.00 82.44 82 THR A CA 1
ATOM 611 C C . THR A 1 82 ? -28.342 27.754 5.503 1.00 82.44 82 THR A C 1
ATOM 613 O O . THR A 1 82 ? -27.575 28.042 6.420 1.00 82.44 82 THR A O 1
ATOM 616 N N . TYR A 1 83 ? -27.990 27.865 4.219 1.00 84.56 83 TYR A N 1
ATOM 617 C CA . TYR A 1 83 ? -26.707 28.411 3.784 1.00 84.56 83 TYR A CA 1
ATOM 618 C C . TYR A 1 83 ? -26.774 29.938 3.671 1.00 84.56 83 TYR A C 1
ATOM 620 O O . TYR A 1 83 ? -27.764 30.482 3.170 1.00 84.56 83 TYR A O 1
ATOM 628 N N . PRO A 1 84 ? -25.723 30.658 4.101 1.00 90.00 84 PRO A N 1
ATOM 629 C CA . PRO A 1 84 ? -25.688 32.107 3.981 1.00 90.00 84 PRO A CA 1
ATOM 630 C C . PRO A 1 84 ? -25.718 32.525 2.507 1.00 90.00 84 PRO A C 1
ATOM 632 O O . PRO A 1 84 ? -24.989 31.986 1.677 1.00 90.00 84 PRO A O 1
ATOM 635 N N . VAL A 1 85 ? -26.542 33.518 2.173 1.00 91.19 85 VAL A N 1
ATOM 636 C CA . VAL A 1 85 ? -26.499 34.157 0.850 1.00 91.19 85 VAL A CA 1
ATOM 637 C C . VAL A 1 85 ? -25.206 34.968 0.740 1.00 91.19 85 VAL A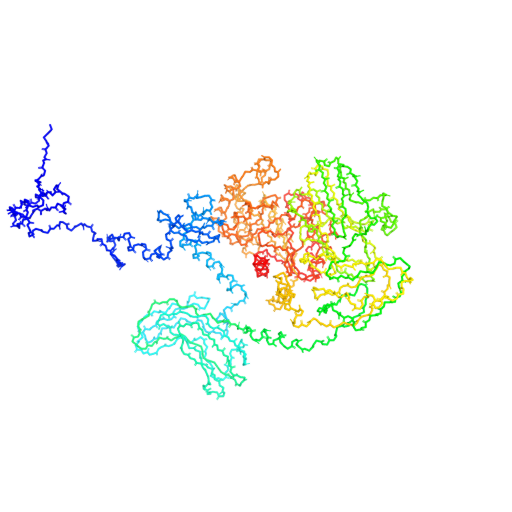 C 1
ATOM 639 O O . VAL A 1 85 ? -24.834 35.663 1.692 1.00 91.19 85 VAL A O 1
ATOM 642 N N . PHE A 1 86 ? -24.524 34.875 -0.404 1.00 93.94 86 PHE A N 1
ATOM 643 C CA . PHE A 1 86 ? -23.316 35.656 -0.671 1.00 93.94 86 PHE A CA 1
ATOM 644 C C . PHE A 1 86 ? -23.562 37.162 -0.478 1.00 93.94 86 PHE A C 1
ATOM 646 O O . PHE A 1 86 ? -24.612 37.693 -0.849 1.00 93.94 86 PHE A O 1
ATOM 653 N N . SER A 1 87 ? -22.572 37.843 0.092 1.00 93.81 87 SER A N 1
ATOM 654 C CA . SER A 1 87 ? -22.610 39.259 0.434 1.00 93.81 87 SER A CA 1
ATOM 655 C C . SER A 1 87 ? -21.275 39.905 0.091 1.00 93.81 87 SER A C 1
ATOM 657 O O . SER A 1 87 ? -20.254 39.547 0.665 1.00 93.81 87 SER A O 1
ATOM 659 N N . ASP A 1 88 ? -21.305 40.934 -0.750 1.00 94.31 88 ASP A N 1
ATOM 660 C CA . ASP A 1 88 ? -20.119 41.691 -1.175 1.00 94.31 88 ASP A CA 1
ATOM 661 C C . ASP A 1 88 ? -19.467 42.531 -0.061 1.00 94.31 88 ASP A C 1
ATOM 663 O O . ASP A 1 88 ? -18.376 43.071 -0.211 1.00 94.31 88 ASP A O 1
ATOM 667 N N . THR A 1 89 ? -20.132 42.640 1.086 1.00 93.69 89 THR A N 1
ATOM 668 C CA . THR A 1 89 ? -19.628 43.330 2.282 1.00 93.69 89 THR A CA 1
ATOM 669 C C . THR A 1 89 ? -18.960 42.402 3.298 1.00 93.69 89 THR A C 1
ATOM 671 O O . THR A 1 89 ? -18.491 42.882 4.333 1.00 93.69 89 THR A O 1
ATOM 674 N N . LYS A 1 90 ? -18.931 41.085 3.050 1.00 91.50 90 LYS A N 1
ATOM 675 C CA . LYS A 1 90 ? -18.371 40.091 3.975 1.00 91.50 90 LYS A CA 1
ATOM 676 C C . LYS A 1 90 ? -17.170 39.385 3.340 1.00 91.50 90 LYS A C 1
ATOM 678 O O . LYS A 1 90 ? -17.278 38.990 2.184 1.00 91.50 90 LYS A O 1
ATOM 683 N N . PRO A 1 91 ? -16.057 39.210 4.072 1.00 93.56 91 PRO A N 1
ATOM 684 C CA . PRO A 1 91 ? -15.013 38.292 3.650 1.00 93.56 91 PRO A CA 1
ATOM 685 C C . PRO A 1 91 ? -15.451 36.844 3.903 1.00 93.56 91 PRO A C 1
ATOM 687 O O . PRO A 1 91 ? -16.235 36.587 4.823 1.00 93.56 91 PRO A O 1
ATOM 690 N N . TYR A 1 92 ? -14.911 35.924 3.111 1.00 94.75 92 TYR A N 1
ATOM 691 C CA . TYR A 1 92 ? -15.109 34.484 3.223 1.00 94.75 92 TYR A CA 1
ATOM 692 C C . TYR A 1 92 ? -13.764 33.764 3.210 1.00 94.75 92 TYR A C 1
ATOM 694 O O . TYR A 1 92 ? -12.833 34.194 2.532 1.00 94.75 92 TYR A O 1
ATOM 702 N N . VAL A 1 93 ? -13.646 32.665 3.945 1.00 91.56 93 VAL A N 1
ATOM 703 C CA . VAL A 1 93 ? -12.418 31.849 3.962 1.00 91.56 93 VAL A CA 1
ATOM 704 C C . VAL A 1 93 ? -12.577 30.589 3.119 1.00 91.56 93 VAL A C 1
ATOM 706 O O . VAL A 1 93 ? -13.690 30.110 2.879 1.00 91.56 93 VAL A O 1
ATOM 709 N N . LYS A 1 94 ? -11.451 30.020 2.678 1.00 90.44 94 LYS A N 1
ATOM 710 C CA . LYS A 1 94 ? -11.435 28.748 1.945 1.00 90.44 94 LYS A CA 1
ATOM 711 C C . LYS A 1 94 ? -12.238 27.667 2.689 1.00 90.44 94 LYS A C 1
ATOM 713 O O . LYS A 1 94 ? -11.967 27.365 3.848 1.00 90.44 94 LYS A O 1
ATOM 718 N N . GLY A 1 95 ? -13.175 27.040 1.981 1.00 83.62 95 GLY A N 1
ATOM 719 C CA . GLY A 1 95 ? -14.069 25.987 2.464 1.00 83.62 95 GLY A CA 1
ATOM 720 C C . GLY A 1 95 ? -15.462 26.477 2.870 1.00 83.62 95 GLY A C 1
ATOM 721 O O . GLY A 1 95 ? -16.359 25.652 3.035 1.00 83.62 95 GLY A O 1
ATOM 722 N N . GLU A 1 96 ? -15.689 27.788 3.006 1.00 90.50 96 GLU A N 1
ATOM 723 C CA . GLU A 1 96 ? -17.029 28.305 3.301 1.00 90.50 96 GLU A CA 1
ATOM 724 C C . GLU A 1 96 ? -17.980 28.137 2.115 1.00 90.50 96 GLU A C 1
ATOM 726 O O . GLU A 1 96 ? -17.597 28.307 0.955 1.00 90.50 96 GLU A O 1
ATOM 731 N N . ILE A 1 97 ? -19.241 27.817 2.423 1.00 91.25 97 ILE A N 1
ATOM 732 C CA . ILE A 1 97 ? -20.284 27.572 1.428 1.00 91.25 97 ILE A CA 1
ATOM 733 C C . ILE A 1 97 ? -21.339 28.667 1.503 1.00 91.25 97 ILE A C 1
ATOM 735 O O . ILE A 1 97 ? -21.896 28.941 2.569 1.00 91.25 97 ILE A O 1
ATOM 739 N N . VAL A 1 98 ? -21.653 29.246 0.349 1.00 92.88 98 VAL A N 1
ATOM 740 C CA . VAL A 1 98 ? -22.668 30.289 0.197 1.00 92.88 98 VAL A CA 1
ATOM 741 C C . VAL A 1 98 ? -23.686 29.924 -0.873 1.00 92.88 98 VAL A C 1
ATOM 743 O O . VAL A 1 98 ? -23.396 29.208 -1.831 1.00 92.88 98 VAL A O 1
ATOM 746 N N . ASN A 1 99 ? -24.890 30.468 -0.728 1.00 90.25 99 ASN A N 1
ATOM 747 C CA . ASN A 1 99 ? -25.885 30.498 -1.788 1.00 90.25 99 ASN A CA 1
ATOM 748 C C . ASN A 1 99 ? -25.665 31.748 -2.654 1.00 90.25 99 ASN A C 1
ATOM 750 O O . ASN A 1 99 ? -25.763 32.878 -2.163 1.00 90.25 99 ASN A O 1
ATOM 754 N N . TYR A 1 100 ? -25.396 31.554 -3.944 1.00 89.62 100 TYR A N 1
ATOM 755 C CA . TYR A 1 100 ? -25.284 32.632 -4.922 1.00 89.62 100 TYR A CA 1
ATOM 756 C C . TYR A 1 100 ? -26.072 32.277 -6.185 1.00 89.62 100 TYR A C 1
ATOM 758 O O . TYR A 1 100 ? -25.880 31.223 -6.785 1.00 89.62 100 TYR A O 1
ATOM 766 N N . GLY A 1 101 ? -27.020 33.137 -6.571 1.00 83.31 101 GLY A N 1
ATOM 767 C CA . GLY A 1 101 ? -27.861 32.907 -7.752 1.00 83.31 101 GLY A CA 1
ATOM 768 C C . GLY A 1 101 ? -28.793 31.688 -7.662 1.00 83.31 101 GLY A C 1
ATOM 769 O O . GLY A 1 101 ? -29.301 31.247 -8.689 1.00 83.31 101 GLY A O 1
ATOM 770 N N . GLY A 1 102 ? -29.035 31.146 -6.461 1.00 76.25 102 GLY A N 1
ATOM 771 C CA . GLY A 1 102 ? -29.844 29.938 -6.259 1.00 76.25 102 GLY A CA 1
ATOM 772 C C . GLY A 1 102 ? -29.063 28.625 -6.370 1.00 76.25 102 GLY A C 1
ATOM 773 O O . GLY A 1 102 ? -29.680 27.561 -6.323 1.00 76.25 102 GLY A O 1
ATOM 774 N N . LEU A 1 103 ? -27.736 28.695 -6.492 1.00 82.50 103 LEU A N 1
ATOM 775 C CA . LEU A 1 103 ? -26.815 27.559 -6.470 1.00 82.50 103 LEU A CA 1
ATOM 776 C C . LEU A 1 103 ? -25.893 27.660 -5.249 1.00 82.50 103 LEU A C 1
ATOM 778 O O . LEU A 1 103 ? -25.696 28.743 -4.694 1.00 82.50 103 LEU A O 1
ATOM 782 N N . LEU A 1 104 ? -25.335 26.525 -4.827 1.00 87.94 104 LEU A N 1
ATOM 783 C CA . LEU A 1 104 ? -24.344 26.485 -3.755 1.00 87.94 104 LEU A CA 1
ATOM 784 C C . LEU A 1 104 ? -22.939 26.571 -4.339 1.00 87.94 104 LEU A C 1
ATOM 786 O O . LEU A 1 104 ? -22.616 25.873 -5.298 1.00 87.94 104 LEU A O 1
ATOM 790 N N . TYR A 1 105 ? -22.095 27.381 -3.713 1.00 91.50 105 TYR A N 1
ATOM 791 C CA . TYR A 1 105 ? -20.686 27.511 -4.059 1.00 91.50 105 TYR A CA 1
ATOM 792 C C . TYR A 1 105 ? -19.820 27.391 -2.816 1.00 91.50 105 TYR A C 1
ATOM 794 O O . TYR A 1 105 ? -20.146 27.965 -1.782 1.00 91.50 105 TYR A O 1
ATOM 802 N N . GLU A 1 106 ? -18.710 26.675 -2.943 1.00 92.56 106 GLU A N 1
ATOM 803 C CA . GLU A 1 106 ? -17.663 26.551 -1.931 1.00 92.56 106 GLU A CA 1
ATOM 804 C C . GLU A 1 106 ? -16.457 27.400 -2.345 1.00 92.56 106 GLU A C 1
ATOM 806 O O . GLU A 1 106 ? -15.947 27.249 -3.462 1.00 92.56 106 GLU A O 1
ATOM 811 N N . PHE A 1 107 ? -15.965 28.255 -1.451 1.00 93.44 107 PHE A N 1
ATOM 812 C CA . PHE A 1 107 ? -14.740 29.016 -1.684 1.00 93.44 107 PHE A CA 1
ATOM 813 C C . PHE A 1 107 ? -13.512 28.092 -1.688 1.00 93.44 107 PHE A C 1
ATOM 815 O O . PHE A 1 107 ? -13.260 27.331 -0.760 1.00 93.44 107 PHE A O 1
ATOM 822 N N . THR A 1 108 ? -12.718 28.153 -2.749 1.00 89.75 108 THR A N 1
ATOM 823 C CA . THR A 1 108 ? -11.487 27.369 -2.954 1.00 89.75 108 THR A CA 1
ATOM 824 C C . THR A 1 108 ? -10.217 28.107 -2.512 1.00 89.75 108 THR A C 1
ATOM 826 O O . THR A 1 108 ? -9.163 27.480 -2.366 1.00 89.75 108 THR A O 1
ATOM 829 N N . ALA A 1 109 ? -10.334 29.407 -2.235 1.00 89.06 109 ALA A N 1
ATOM 830 C CA . ALA A 1 109 ? -9.338 30.292 -1.635 1.00 89.06 109 ALA A CA 1
ATOM 831 C C . ALA A 1 109 ? -10.053 31.353 -0.774 1.00 89.06 109 ALA A C 1
ATOM 833 O O . ALA A 1 109 ? -11.271 31.489 -0.868 1.00 89.06 109 ALA A O 1
ATOM 834 N N . ASP A 1 110 ? -9.310 32.091 0.052 1.00 93.62 110 ASP A N 1
ATOM 835 C CA . ASP A 1 110 ? -9.876 33.200 0.829 1.00 93.62 110 ASP A CA 1
ATOM 836 C C . ASP A 1 110 ? -10.355 34.325 -0.107 1.00 93.62 110 ASP A C 1
ATOM 838 O O . ASP A 1 110 ? -9.664 34.698 -1.059 1.00 93.62 110 ASP A O 1
ATOM 842 N N . HIS A 1 111 ? -11.536 34.866 0.180 1.00 91.94 111 HIS A N 1
ATOM 843 C CA . HIS A 1 111 ? -12.196 35.937 -0.556 1.00 91.94 111 HIS A CA 1
ATOM 844 C C . HIS A 1 111 ? -12.382 37.146 0.362 1.00 91.94 111 HIS A C 1
ATOM 846 O O . HIS A 1 111 ? -13.168 37.119 1.306 1.00 91.94 111 HIS A O 1
ATOM 852 N N . GLU A 1 112 ? -11.669 38.233 0.089 1.00 92.94 112 GLU A N 1
ATOM 853 C CA . GLU A 1 112 ? -11.870 39.499 0.799 1.00 92.94 112 GLU A CA 1
ATOM 854 C C . GLU A 1 112 ? -13.244 40.103 0.481 1.00 92.94 112 GLU A C 1
ATOM 856 O O . GLU A 1 112 ? -13.813 39.835 -0.572 1.00 92.94 112 GLU A O 1
ATOM 861 N N . ALA A 1 113 ? -13.774 40.961 1.360 1.00 94.25 113 ALA A N 1
ATOM 862 C CA . ALA A 1 113 ? -15.053 41.628 1.111 1.00 94.25 113 ALA A CA 1
ATOM 863 C C . ALA A 1 113 ? -15.030 42.391 -0.231 1.00 94.25 113 ALA A C 1
ATOM 865 O O . ALA A 1 113 ? -14.293 43.369 -0.394 1.00 94.25 113 ALA A O 1
ATOM 866 N N . GLY A 1 114 ? -15.836 41.943 -1.191 1.00 90.69 114 GLY A N 1
ATOM 867 C CA . GLY A 1 114 ? -15.906 42.525 -2.524 1.00 90.69 114 GLY A CA 1
ATOM 868 C C . GLY A 1 114 ? -16.909 41.818 -3.429 1.00 90.69 114 GLY A C 1
ATOM 869 O O . GLY A 1 114 ? -17.651 40.936 -3.013 1.00 90.69 114 GLY A O 1
ATOM 870 N N . ALA A 1 115 ? -16.973 42.236 -4.693 1.00 93.31 115 ALA A N 1
ATOM 871 C CA . ALA A 1 115 ? -17.872 41.624 -5.668 1.00 93.31 115 ALA A CA 1
ATOM 872 C C . ALA A 1 115 ? -17.498 40.157 -5.949 1.00 93.31 115 ALA A C 1
ATOM 874 O O . ALA A 1 115 ? -16.331 39.787 -5.882 1.00 93.31 115 ALA A O 1
ATOM 875 N N . TRP A 1 116 ? -18.484 39.346 -6.346 1.00 93.25 116 TRP A N 1
ATOM 876 C CA . TRP A 1 116 ? -18.274 37.953 -6.752 1.00 93.25 116 TRP A CA 1
ATOM 877 C C . TRP A 1 116 ? -17.233 37.840 -7.880 1.00 93.25 116 TRP A C 1
ATOM 879 O O . TRP A 1 116 ? -17.416 38.431 -8.947 1.00 93.25 116 TRP A O 1
ATOM 889 N N . ILE A 1 117 ? -16.163 37.071 -7.653 1.00 90.50 117 ILE A N 1
ATOM 890 C CA . ILE A 1 117 ? -15.062 36.880 -8.615 1.00 90.50 117 ILE A CA 1
ATOM 891 C C . ILE A 1 117 ? -15.280 35.597 -9.431 1.00 90.50 117 ILE A C 1
ATOM 893 O O . ILE A 1 117 ? -15.079 35.589 -10.645 1.00 90.50 117 ILE A O 1
ATOM 897 N N . GLY A 1 118 ? -15.729 34.516 -8.784 1.00 82.19 118 GLY A N 1
ATOM 898 C CA . GLY A 1 118 ? -16.172 33.277 -9.432 1.00 82.19 118 GLY A CA 1
ATOM 899 C C . GLY A 1 118 ? -15.057 32.319 -9.862 1.00 82.19 118 GLY A C 1
ATOM 900 O O . GLY A 1 118 ? -15.352 31.179 -10.201 1.00 82.19 118 GLY A O 1
ATOM 901 N N . THR A 1 119 ? -13.790 32.741 -9.832 1.00 88.69 119 THR A N 1
ATOM 902 C CA . THR A 1 119 ? -12.620 31.860 -10.043 1.00 88.69 119 THR A CA 1
ATOM 903 C C . THR A 1 119 ? -12.053 31.301 -8.743 1.00 88.69 119 THR A C 1
ATOM 905 O O . THR A 1 119 ? -11.256 30.371 -8.755 1.00 88.69 119 THR A O 1
ATOM 908 N N . ASP A 1 120 ? -12.432 31.906 -7.627 1.00 90.75 120 ASP A N 1
ATOM 909 C CA . ASP A 1 120 ? -12.055 31.559 -6.263 1.00 90.75 120 ASP A CA 1
ATOM 910 C C . ASP A 1 120 ? -13.102 30.689 -5.567 1.00 90.75 120 ASP A C 1
ATOM 912 O O . ASP A 1 120 ? -12.877 30.255 -4.442 1.00 90.75 120 ASP A O 1
ATOM 916 N N . ALA A 1 121 ? -14.205 30.363 -6.238 1.00 89.81 121 ALA A N 1
ATOM 917 C CA . ALA A 1 121 ? -15.241 29.472 -5.744 1.00 89.81 121 ALA A CA 1
ATOM 918 C C . ALA A 1 121 ? -15.592 28.409 -6.792 1.00 89.81 121 ALA A C 1
ATOM 920 O O . ALA A 1 121 ? -15.502 28.643 -7.997 1.00 89.81 121 ALA A O 1
ATOM 921 N N . ARG A 1 122 ? -16.020 27.232 -6.331 1.00 89.69 122 ARG A N 1
ATOM 922 C CA . ARG A 1 122 ? -16.516 26.142 -7.183 1.00 89.69 122 ARG A CA 1
ATOM 923 C C . ARG A 1 122 ? -17.964 25.821 -6.844 1.00 89.69 122 ARG A C 1
ATOM 925 O O . ARG A 1 122 ? -18.351 25.884 -5.681 1.00 89.69 122 ARG A O 1
ATOM 932 N N . GLU A 1 123 ? -18.756 25.462 -7.847 1.00 88.44 123 GLU A N 1
ATOM 933 C CA . GLU A 1 123 ? -20.131 25.002 -7.633 1.00 88.44 123 GLU A CA 1
ATOM 934 C C . GLU A 1 123 ? -20.131 23.690 -6.828 1.00 88.44 123 GLU A C 1
ATOM 936 O O . GLU A 1 123 ? -19.327 22.789 -7.085 1.00 88.44 123 GLU A O 1
ATOM 941 N N . THR A 1 124 ? -21.027 23.583 -5.848 1.00 84.31 124 THR A N 1
ATOM 942 C CA . THR A 1 124 ? -21.267 22.368 -5.061 1.00 84.31 124 THR A CA 1
ATOM 943 C C . THR A 1 124 ? -22.767 22.060 -4.992 1.00 84.31 124 THR A C 1
ATOM 945 O O . THR A 1 124 ? -23.608 22.765 -5.545 1.00 84.31 124 THR A O 1
ATOM 948 N N . SER A 1 125 ? -23.137 20.967 -4.329 1.00 77.81 125 SER A N 1
ATOM 949 C CA . SER A 1 125 ? -24.531 20.589 -4.106 1.00 77.81 125 SER A CA 1
ATOM 950 C C . SER A 1 125 ? -24.696 19.934 -2.746 1.00 77.81 125 SER A C 1
ATOM 952 O O . SER A 1 125 ? -23.751 19.366 -2.211 1.00 77.81 125 SER A O 1
ATOM 954 N N . LEU A 1 126 ? -25.923 19.910 -2.229 1.00 68.56 126 LEU A N 1
ATOM 955 C CA . LEU A 1 126 ? -26.256 19.182 -1.001 1.00 68.56 126 LEU A CA 1
ATOM 956 C C . LEU A 1 126 ? -25.844 17.705 -1.081 1.00 68.56 126 LEU A C 1
ATOM 958 O O . LEU A 1 126 ? -25.338 17.157 -0.112 1.00 68.56 126 LEU A O 1
ATOM 962 N N . ARG A 1 127 ? -25.988 17.065 -2.253 1.00 56.50 127 ARG A N 1
ATOM 963 C CA . ARG A 1 127 ? -25.490 15.700 -2.483 1.00 56.50 127 ARG A CA 1
ATOM 964 C C . ARG A 1 127 ? -23.966 15.639 -2.408 1.00 56.50 127 ARG A C 1
ATOM 966 O O . ARG A 1 127 ? -23.449 14.696 -1.827 1.00 56.50 127 ARG A O 1
ATOM 973 N N . GLY A 1 128 ? -23.262 16.609 -2.989 1.00 55.44 128 GLY A N 1
ATOM 974 C CA . GLY A 1 128 ? -21.804 16.721 -2.906 1.00 55.44 128 GLY A CA 1
ATOM 975 C C . GLY A 1 128 ? -21.322 16.897 -1.467 1.00 55.44 128 GLY A C 1
ATOM 976 O O . GLY A 1 128 ? -20.413 16.192 -1.051 1.00 55.44 128 GLY A O 1
ATOM 977 N N . GLU A 1 129 ? -21.991 17.740 -0.679 1.00 60.56 129 GLU A N 1
ATOM 978 C CA . GLU A 1 129 ? -21.675 17.949 0.739 1.00 60.56 129 GLU A CA 1
ATOM 979 C C . GLU A 1 129 ? -22.011 16.729 1.599 1.00 60.56 129 GLU A C 1
ATOM 981 O O . GLU A 1 129 ? -21.198 16.325 2.420 1.00 60.56 129 GLU A O 1
ATOM 986 N N . VAL A 1 130 ? -23.149 16.067 1.364 1.00 51.25 130 VAL A N 1
ATOM 987 C CA . VAL A 1 130 ? -23.476 14.786 2.012 1.00 51.25 130 VAL A CA 1
ATOM 988 C C . VAL A 1 130 ? -22.500 13.689 1.590 1.00 51.25 130 VAL A C 1
ATOM 990 O O . VAL A 1 130 ? -22.185 12.841 2.409 1.00 51.25 130 VAL A O 1
ATOM 993 N N . THR A 1 131 ? -21.988 13.704 0.355 1.00 48.28 131 THR A N 1
ATOM 994 C CA . THR A 1 131 ? -20.969 12.746 -0.110 1.00 48.28 131 THR A CA 1
ATOM 995 C C . THR A 1 131 ? -19.626 13.020 0.559 1.00 48.28 131 THR A C 1
ATOM 997 O O . THR A 1 131 ? -19.059 12.087 1.098 1.00 48.28 131 THR A O 1
ATOM 1000 N N . LYS A 1 132 ? -19.175 14.278 0.657 1.00 53.16 132 LYS A N 1
ATOM 1001 C CA . LYS A 1 132 ? -17.978 14.655 1.433 1.00 53.16 132 LYS A CA 1
ATOM 1002 C C . LYS A 1 132 ? -18.122 14.300 2.913 1.00 53.16 132 LYS A C 1
ATOM 1004 O O . LYS A 1 132 ? -17.180 13.819 3.532 1.00 53.16 132 LYS A O 1
ATOM 1009 N N . LEU A 1 133 ? -19.309 14.518 3.486 1.00 42.59 133 LEU A N 1
ATOM 1010 C CA . LEU A 1 133 ? -19.598 14.159 4.871 1.00 42.59 133 LEU A CA 1
ATOM 1011 C C . LEU A 1 133 ? -19.632 12.635 5.037 1.00 42.59 133 LEU A C 1
ATOM 1013 O O . LEU A 1 133 ? -19.070 12.129 5.997 1.00 42.59 133 LEU A O 1
ATOM 1017 N N . ALA A 1 134 ? -20.237 11.899 4.103 1.00 35.38 134 ALA A N 1
ATOM 1018 C CA . ALA A 1 134 ? -20.270 10.438 4.077 1.00 35.38 134 ALA A CA 1
ATOM 1019 C C . ALA A 1 134 ? -18.883 9.832 3.846 1.00 35.38 134 ALA A C 1
ATOM 1021 O O . ALA A 1 134 ? -18.583 8.823 4.458 1.00 35.38 134 ALA A O 1
ATOM 1022 N N . GLU A 1 135 ? -18.028 10.462 3.042 1.00 39.81 135 GLU A N 1
ATOM 1023 C CA . GLU A 1 135 ? -16.613 10.117 2.881 1.00 39.81 135 GLU A CA 1
ATOM 1024 C C . GLU A 1 135 ? -15.876 10.367 4.208 1.00 39.81 135 GLU A C 1
ATOM 1026 O O . GLU A 1 135 ? -15.328 9.430 4.771 1.00 39.81 135 GLU A O 1
ATOM 1031 N N . SER A 1 136 ? -16.031 11.546 4.826 1.00 36.47 136 SER A N 1
ATOM 1032 C CA . SER A 1 136 ? -15.400 11.877 6.120 1.00 36.47 136 SER A CA 1
ATOM 1033 C C . SER A 1 136 ? -15.919 11.076 7.330 1.00 36.47 136 SER A C 1
ATOM 1035 O O . SER A 1 136 ? -15.211 10.902 8.318 1.00 36.47 136 SER A O 1
ATOM 1037 N N . THR A 1 137 ? -17.165 10.594 7.291 1.00 32.09 137 THR A N 1
ATOM 1038 C CA . THR A 1 137 ? -17.778 9.785 8.364 1.00 32.09 137 THR A CA 1
ATOM 1039 C C . THR A 1 137 ? -17.628 8.291 8.106 1.00 32.09 137 THR A C 1
ATOM 1041 O O . THR A 1 137 ? -17.528 7.528 9.070 1.00 32.09 137 THR A O 1
ATOM 1044 N N . ALA A 1 138 ? -17.511 7.871 6.842 1.00 35.69 138 ALA A N 1
ATOM 1045 C CA . ALA A 1 138 ? -16.937 6.580 6.491 1.00 35.69 138 ALA A CA 1
ATOM 1046 C C . ALA A 1 138 ? -15.491 6.514 6.992 1.00 35.69 138 ALA A C 1
ATOM 1048 O O . ALA A 1 138 ? -15.164 5.541 7.651 1.00 35.69 138 ALA A O 1
ATOM 1049 N N . ASP A 1 139 ? -14.687 7.571 6.859 1.00 35.19 139 ASP A N 1
ATOM 1050 C CA . ASP A 1 139 ? -13.300 7.599 7.351 1.00 35.19 139 ASP A CA 1
ATOM 1051 C C . ASP A 1 139 ? -13.177 7.397 8.877 1.00 35.19 139 ASP A C 1
ATOM 1053 O O . ASP A 1 139 ? -12.208 6.805 9.351 1.00 35.19 139 ASP A O 1
ATOM 1057 N N . ILE A 1 140 ? -14.191 7.782 9.663 1.00 31.19 140 ILE A N 1
ATOM 1058 C CA . ILE A 1 140 ? -14.244 7.499 11.113 1.00 31.19 140 ILE A CA 1
ATOM 1059 C C . ILE A 1 140 ? -14.796 6.087 11.387 1.00 31.19 140 ILE A C 1
ATOM 1061 O O . ILE A 1 140 ? -14.327 5.398 12.294 1.00 31.19 140 ILE A O 1
ATOM 1065 N N . GLY A 1 141 ? -15.753 5.613 10.581 1.00 34.03 141 GLY A N 1
ATOM 1066 C CA . GLY A 1 141 ? -16.255 4.232 10.618 1.00 34.03 141 GLY A CA 1
ATOM 1067 C C . GLY A 1 141 ? -15.277 3.181 10.063 1.00 34.03 141 GLY A C 1
ATOM 1068 O O . GLY A 1 141 ? -15.479 1.984 10.268 1.00 34.03 141 GLY A O 1
ATOM 1069 N N . MET A 1 142 ? -14.208 3.614 9.387 1.00 38.41 142 MET A N 1
ATOM 1070 C CA . MET A 1 142 ? -13.238 2.784 8.663 1.00 38.41 142 MET A CA 1
ATOM 1071 C C . MET A 1 142 ? -11.940 2.511 9.435 1.00 38.41 142 MET A C 1
ATOM 1073 O O . MET A 1 142 ? -11.055 1.825 8.924 1.00 38.41 142 MET A O 1
ATOM 1077 N N . LEU A 1 143 ? -11.870 2.901 10.713 1.00 35.06 143 LEU A N 1
ATOM 1078 C CA . LEU A 1 143 ? -10.833 2.485 11.673 1.00 35.06 143 LEU A CA 1
ATOM 1079 C C . LEU A 1 143 ? -10.984 1.020 12.148 1.00 35.06 143 LEU A C 1
ATOM 1081 O O . LEU A 1 143 ? -10.589 0.667 13.255 1.00 35.06 143 LEU A O 1
ATOM 1085 N N . ASN A 1 144 ? -11.531 0.138 11.306 1.00 39.22 144 ASN A N 1
ATOM 1086 C CA . ASN A 1 144 ? -11.662 -1.298 11.571 1.00 39.22 144 ASN A CA 1
ATOM 1087 C C . ASN A 1 144 ? -12.560 -1.657 12.779 1.00 39.22 144 ASN A C 1
ATOM 1089 O O . ASN A 1 144 ? -12.271 -2.584 13.534 1.00 39.22 144 ASN A O 1
ATOM 1093 N N . CYS A 1 145 ? -13.683 -0.956 12.949 1.00 44.41 145 CYS A N 1
ATOM 1094 C CA . CYS A 1 145 ? -14.728 -1.358 13.889 1.00 44.41 145 CYS A CA 1
ATOM 1095 C C . CYS A 1 145 ? -15.748 -2.266 13.180 1.00 44.41 145 CYS A C 1
ATOM 1097 O O . CYS A 1 145 ? -16.831 -1.824 12.798 1.00 44.41 145 CYS A O 1
ATOM 1099 N N . ASP A 1 146 ? -15.393 -3.535 12.951 1.00 52.75 146 ASP A N 1
ATOM 1100 C CA . ASP A 1 146 ? -16.357 -4.532 12.467 1.00 52.75 146 ASP A CA 1
ATOM 1101 C C . ASP A 1 146 ? -17.578 -4.574 13.403 1.00 52.75 146 ASP A C 1
ATOM 1103 O O . ASP A 1 146 ? -17.424 -4.628 14.626 1.00 52.75 146 ASP A O 1
ATOM 1107 N N . ASN A 1 147 ? -18.791 -4.533 12.839 1.00 69.94 147 ASN A N 1
ATOM 1108 C CA . ASN A 1 147 ? -20.014 -4.599 13.636 1.00 69.94 147 ASN A CA 1
ATOM 1109 C C . ASN A 1 147 ? -20.088 -5.980 14.288 1.00 69.94 147 ASN A C 1
ATOM 1111 O O . ASN A 1 147 ? -20.394 -6.975 13.625 1.00 69.94 147 ASN A O 1
ATOM 1115 N N . MET A 1 148 ? -19.863 -6.025 15.599 1.00 76.81 148 MET A N 1
ATOM 1116 C CA . MET A 1 148 ? -19.784 -7.266 16.363 1.00 76.81 148 MET A CA 1
ATOM 1117 C C . MET A 1 148 ? -21.058 -8.103 16.227 1.00 76.81 148 MET A C 1
ATOM 1119 O O . MET A 1 148 ? -20.973 -9.326 16.221 1.00 76.81 148 MET A O 1
ATOM 1123 N N . LEU A 1 149 ? -22.219 -7.468 16.012 1.00 82.00 149 LEU A N 1
ATOM 1124 C CA . LEU A 1 149 ? -23.510 -8.151 15.855 1.00 82.00 149 LEU A CA 1
ATOM 1125 C C . LEU A 1 149 ? -23.612 -9.017 14.585 1.00 82.00 149 LEU A C 1
ATOM 1127 O O . LEU A 1 149 ? -24.608 -9.715 14.407 1.00 82.00 149 LEU A O 1
ATOM 1131 N N . LYS A 1 150 ? -22.610 -8.992 13.696 1.00 78.00 150 LYS A N 1
ATOM 1132 C CA . LYS A 1 150 ? -22.518 -9.876 12.520 1.00 78.00 150 LYS A CA 1
ATOM 1133 C C . LYS A 1 150 ? -21.945 -11.259 12.834 1.00 78.00 150 LYS A C 1
ATOM 1135 O O . LYS A 1 150 ? -22.043 -12.140 11.989 1.00 78.00 150 LYS A O 1
ATOM 1140 N N . ARG A 1 151 ? -21.314 -11.437 13.997 1.00 77.62 151 ARG A N 1
ATOM 1141 C CA . ARG A 1 151 ? -20.638 -12.687 14.369 1.00 77.62 151 ARG A CA 1
ATOM 1142 C C . ARG A 1 151 ? -21.639 -13.807 14.631 1.00 77.62 151 ARG A C 1
ATOM 1144 O O . ARG A 1 151 ? -22.745 -13.549 15.098 1.00 77.62 151 ARG A O 1
ATOM 1151 N N . ASP A 1 152 ? -21.202 -15.044 14.414 1.00 81.81 152 ASP A N 1
ATOM 1152 C CA . ASP A 1 152 ? -22.027 -16.256 14.545 1.00 81.81 152 ASP A CA 1
ATOM 1153 C C . ASP A 1 152 ? -22.531 -16.524 15.978 1.00 81.81 152 ASP A C 1
ATOM 1155 O O . ASP A 1 152 ? -23.422 -17.343 16.185 1.00 81.81 152 ASP A O 1
ATOM 1159 N N . GLU A 1 153 ? -21.984 -15.833 16.983 1.00 82.12 153 GLU A N 1
ATOM 1160 C CA . GLU A 1 153 ? -22.465 -15.884 18.373 1.00 82.12 153 GLU A CA 1
ATOM 1161 C C . GLU A 1 153 ? -23.789 -15.120 18.593 1.00 82.12 153 GLU A C 1
ATOM 1163 O O . GLU A 1 153 ? -24.421 -15.267 19.641 1.00 82.12 153 GLU A O 1
ATOM 1168 N N . PHE A 1 154 ? -24.213 -14.309 17.616 1.00 89.81 154 PHE A N 1
ATOM 1169 C CA . PHE A 1 154 ? -25.448 -13.528 17.644 1.00 89.81 154 PHE A CA 1
ATOM 1170 C C . PHE A 1 154 ? -26.518 -14.127 16.725 1.00 89.81 154 PHE A C 1
ATOM 1172 O O . PHE A 1 154 ? -26.230 -14.798 15.739 1.00 89.81 154 PHE A O 1
ATOM 1179 N N . THR A 1 155 ? -27.787 -13.869 17.044 1.00 88.25 155 THR A N 1
ATOM 1180 C CA . THR A 1 155 ? -28.930 -14.385 16.280 1.00 88.25 155 THR A CA 1
ATOM 1181 C C . THR A 1 155 ? -29.290 -13.457 15.115 1.00 88.25 155 THR A C 1
ATOM 1183 O O . THR A 1 155 ? -29.472 -12.252 15.302 1.00 88.25 155 THR A O 1
ATOM 1186 N N . HIS A 1 156 ? -29.467 -14.033 13.919 1.00 88.88 156 HIS A N 1
ATOM 1187 C CA . HIS A 1 156 ? -29.815 -13.324 12.674 1.00 88.88 156 HIS A CA 1
ATOM 1188 C C . HIS A 1 156 ? -31.151 -13.792 12.077 1.00 88.88 156 HIS A C 1
ATOM 1190 O O . HIS A 1 156 ? -31.239 -14.164 10.907 1.00 88.88 156 HIS A O 1
ATOM 1196 N N . ALA A 1 157 ? -32.203 -13.833 12.894 1.00 85.12 157 ALA A N 1
ATOM 1197 C CA . ALA A 1 157 ? -33.498 -14.379 12.494 1.00 85.12 157 ALA A CA 1
ATOM 1198 C C . ALA A 1 157 ? -34.474 -13.298 12.009 1.00 85.12 157 ALA A C 1
ATOM 1200 O O . ALA A 1 157 ? -34.541 -12.208 12.573 1.00 85.12 157 ALA A O 1
ATOM 1201 N N . THR A 1 158 ? -35.293 -13.638 11.008 1.00 90.00 158 THR A N 1
ATOM 1202 C CA . THR A 1 158 ? -36.527 -12.889 10.739 1.00 90.00 158 THR A CA 1
ATOM 1203 C C . THR A 1 158 ? -37.613 -13.368 11.696 1.00 90.00 158 THR A C 1
ATOM 1205 O O . THR A 1 158 ? -37.931 -14.557 11.711 1.00 90.00 158 THR A O 1
ATOM 1208 N N . VAL A 1 159 ? -38.181 -12.456 12.484 1.00 91.75 159 VAL A N 1
ATOM 1209 C CA . VAL A 1 159 ? -39.182 -12.775 13.513 1.00 91.75 159 VAL A CA 1
ATOM 1210 C C . VAL A 1 159 ? -40.471 -12.013 13.241 1.00 91.75 159 VAL A C 1
ATOM 1212 O O . VAL A 1 159 ? -40.447 -10.810 13.010 1.00 91.75 159 VAL A O 1
ATOM 1215 N N . ILE A 1 160 ? -41.605 -12.708 13.300 1.00 93.88 160 ILE A N 1
ATOM 1216 C CA . ILE A 1 160 ? -42.943 -12.111 13.237 1.00 93.88 160 ILE A CA 1
ATOM 1217 C C . ILE A 1 160 ? -43.622 -12.417 14.566 1.00 93.88 160 ILE A C 1
ATOM 1219 O O . ILE A 1 160 ? -43.784 -13.585 14.921 1.00 93.88 160 ILE A O 1
ATOM 1223 N N . SER A 1 161 ? -43.991 -11.386 15.320 1.00 93.12 161 SER A N 1
ATOM 1224 C CA . SER A 1 161 ? -44.620 -11.557 16.630 1.00 93.12 161 SER A CA 1
ATOM 1225 C C . SER A 1 161 ? -45.447 -10.331 17.002 1.00 93.12 161 SER A C 1
ATOM 1227 O O . SER A 1 161 ? -45.066 -9.208 16.682 1.00 93.12 161 SER A O 1
ATOM 1229 N N . ASN A 1 162 ? -46.588 -10.546 17.665 1.00 94.75 162 ASN A N 1
ATOM 1230 C CA . ASN A 1 162 ? -47.446 -9.499 18.239 1.00 94.75 162 ASN A CA 1
ATOM 1231 C C . ASN A 1 162 ? -47.696 -8.292 17.308 1.00 94.75 162 ASN A C 1
ATOM 1233 O O . ASN A 1 162 ? -47.650 -7.141 17.736 1.00 94.75 162 ASN A O 1
ATOM 1237 N N . GLY A 1 163 ? -47.936 -8.561 16.020 1.00 93.75 163 GLY A N 1
ATOM 1238 C CA . GLY A 1 163 ? -48.259 -7.543 15.013 1.00 93.75 163 GLY A CA 1
ATOM 1239 C C . GLY A 1 163 ? -47.067 -6.798 14.394 1.00 93.75 163 GLY A C 1
ATOM 1240 O O . GLY A 1 163 ? -47.288 -5.930 13.551 1.00 93.75 163 GLY A O 1
ATOM 1241 N N . VAL A 1 164 ? -45.823 -7.147 14.748 1.00 97.81 164 VAL A N 1
ATOM 1242 C CA . VAL A 1 164 ? -44.591 -6.568 14.180 1.00 97.81 164 VAL A CA 1
ATOM 1243 C C . VAL A 1 164 ? -43.746 -7.647 13.503 1.00 97.81 164 VAL A C 1
ATOM 1245 O O . VAL A 1 164 ? -43.583 -8.755 14.018 1.00 97.81 164 VAL A O 1
ATOM 1248 N N . THR A 1 165 ? -43.175 -7.300 12.352 1.00 97.75 165 THR A N 1
ATOM 1249 C CA . THR A 1 165 ? -42.171 -8.089 11.636 1.00 97.75 165 THR A CA 1
ATOM 1250 C C . THR A 1 165 ? -40.802 -7.440 11.796 1.00 97.75 165 THR A C 1
ATOM 1252 O O . THR A 1 165 ? -40.639 -6.259 11.511 1.00 97.75 165 THR A O 1
ATOM 1255 N N . PHE A 1 166 ? -39.815 -8.224 12.220 1.00 96.94 166 PHE A N 1
ATOM 1256 C CA . PHE A 1 166 ? -38.397 -7.879 12.268 1.00 96.94 166 PHE A CA 1
ATOM 1257 C C . PHE A 1 166 ? -37.690 -8.683 11.178 1.00 96.94 166 PHE A C 1
ATOM 1259 O O . PHE A 1 166 ? -37.271 -9.815 11.411 1.00 96.94 166 PHE A O 1
ATOM 1266 N N . GLN A 1 167 ? -37.602 -8.142 9.969 1.00 96.19 167 GLN A N 1
ATOM 1267 C CA . GLN A 1 167 ? -36.999 -8.822 8.826 1.00 96.19 167 GLN A CA 1
ATOM 1268 C C . GLN A 1 167 ? -35.494 -8.572 8.780 1.00 96.19 167 GLN A C 1
ATOM 1270 O O . GLN A 1 167 ? -35.061 -7.432 8.633 1.00 96.19 167 GLN A O 1
ATOM 1275 N N . TYR A 1 168 ? -34.687 -9.629 8.862 1.00 91.75 168 TYR A N 1
ATOM 1276 C CA . TYR A 1 168 ? -33.235 -9.505 8.737 1.00 91.75 168 TYR A CA 1
ATOM 1277 C C . TYR A 1 168 ? -32.835 -9.222 7.283 1.00 91.75 168 TYR A C 1
ATOM 1279 O O . TYR A 1 168 ? -33.205 -9.966 6.376 1.00 91.75 168 TYR A O 1
ATOM 1287 N N . LEU A 1 169 ? -32.056 -8.160 7.065 1.00 80.25 169 LEU A N 1
ATOM 1288 C CA . LEU A 1 169 ? -31.594 -7.719 5.740 1.00 80.25 169 LEU A CA 1
ATOM 1289 C C . LEU A 1 169 ? -30.106 -8.023 5.482 1.00 80.25 169 LEU A C 1
ATOM 1291 O O . LEU A 1 169 ? -29.541 -7.582 4.478 1.00 80.25 169 LEU A O 1
ATOM 1295 N N . GLY A 1 170 ? -29.441 -8.730 6.399 1.00 75.25 170 GLY A N 1
ATOM 1296 C CA . GLY A 1 170 ? -28.001 -8.971 6.335 1.00 75.25 170 GLY A CA 1
ATOM 1297 C C . GLY A 1 170 ? -27.164 -7.847 6.951 1.00 75.25 170 GLY A C 1
ATOM 1298 O O . GLY A 1 170 ? -27.591 -6.694 7.061 1.00 75.25 170 GLY A O 1
ATOM 1299 N N . GLN A 1 171 ? -25.931 -8.195 7.331 1.00 71.50 171 GLN A N 1
ATOM 1300 C CA . GLN A 1 171 ? -24.935 -7.270 7.888 1.00 71.50 171 GLN A CA 1
ATOM 1301 C C . GLN A 1 171 ? -25.395 -6.566 9.184 1.00 71.50 171 GLN A C 1
ATOM 1303 O O . GLN A 1 171 ? -24.995 -5.434 9.441 1.00 71.50 171 GLN A O 1
ATOM 1308 N N . GLY A 1 172 ? -26.240 -7.209 10.000 1.00 73.38 172 GLY A N 1
ATOM 1309 C CA . GLY A 1 172 ? -26.770 -6.621 11.241 1.00 73.38 172 GLY A CA 1
ATOM 1310 C C . GLY A 1 172 ? -27.927 -5.626 11.050 1.00 73.38 172 GLY A C 1
ATOM 1311 O O . GLY A 1 172 ? -28.270 -4.914 11.988 1.00 73.38 172 GLY A O 1
ATOM 1312 N N . ARG A 1 173 ? -28.522 -5.533 9.852 1.00 83.31 173 ARG A N 1
ATOM 1313 C CA . ARG A 1 173 ? -29.675 -4.655 9.561 1.00 83.31 173 ARG A CA 1
ATOM 1314 C C . ARG A 1 173 ? -31.003 -5.392 9.678 1.00 83.31 173 ARG A C 1
ATOM 1316 O O . ARG A 1 173 ? -31.102 -6.547 9.262 1.00 83.31 173 ARG A O 1
ATOM 1323 N N . TYR A 1 174 ? -32.028 -4.684 10.146 1.00 91.62 174 TYR A N 1
ATOM 1324 C CA . TYR A 1 174 ? -33.399 -5.182 10.217 1.00 91.62 174 TYR A CA 1
ATOM 1325 C C . TYR A 1 174 ? -34.383 -4.167 9.637 1.00 91.62 174 TYR A C 1
ATOM 1327 O O . TYR A 1 174 ? -34.313 -2.991 9.969 1.00 91.62 174 TYR A O 1
ATOM 1335 N N . HIS A 1 175 ? -35.329 -4.612 8.814 1.00 95.81 175 HIS A N 1
ATOM 1336 C CA . HIS A 1 175 ? -36.539 -3.841 8.523 1.00 95.81 175 HIS A CA 1
ATOM 1337 C C . HIS A 1 175 ? -37.594 -4.208 9.561 1.00 95.81 175 HIS A C 1
ATOM 1339 O O . HIS A 1 175 ? -37.988 -5.369 9.664 1.00 95.81 175 HIS A O 1
ATOM 1345 N N . VAL A 1 176 ? -37.996 -3.234 10.371 1.00 96.31 176 VAL A N 1
ATOM 1346 C CA . VAL A 1 176 ? -38.969 -3.411 11.447 1.00 96.31 176 VAL A CA 1
ATOM 1347 C C . VAL A 1 176 ? -40.255 -2.714 11.034 1.00 96.31 176 VAL A C 1
ATOM 1349 O O . VAL A 1 176 ? -40.271 -1.492 10.906 1.00 96.31 176 VAL A O 1
ATOM 1352 N N . TYR A 1 177 ? -41.323 -3.478 10.806 1.00 97.62 177 TYR A N 1
ATOM 1353 C CA . TYR A 1 177 ? -42.593 -2.925 10.336 1.00 97.62 177 TYR A CA 1
ATOM 1354 C C . TYR A 1 177 ? -43.823 -3.620 10.931 1.00 97.62 177 TYR A C 1
ATOM 1356 O O . TYR A 1 177 ? -43.805 -4.818 11.216 1.00 97.62 177 TYR A O 1
ATOM 1364 N N . GLY A 1 178 ? -44.905 -2.861 11.112 1.00 96.88 178 GLY A N 1
ATOM 1365 C CA . GLY A 1 178 ? -46.184 -3.324 11.657 1.00 96.88 178 GLY A CA 1
ATOM 1366 C C . GLY A 1 178 ? -46.669 -2.495 12.848 1.00 96.88 178 GLY A C 1
ATOM 1367 O O . GLY A 1 178 ? -46.099 -1.456 13.180 1.00 96.88 178 GLY A O 1
ATOM 1368 N N . THR A 1 179 ? -47.728 -2.958 13.508 1.00 96.75 179 THR A N 1
ATOM 1369 C CA . THR A 1 179 ? -48.298 -2.309 14.698 1.00 96.75 179 THR A CA 1
ATOM 1370 C C . THR A 1 179 ? -48.253 -3.281 15.864 1.00 96.75 179 THR A C 1
ATOM 1372 O O . THR A 1 179 ? -48.901 -4.326 15.833 1.00 96.75 179 THR A O 1
ATOM 1375 N N . ALA A 1 180 ? -47.501 -2.926 16.904 1.00 96.88 180 ALA A N 1
ATOM 1376 C CA . ALA A 1 180 ? -47.335 -3.758 18.086 1.00 96.88 180 ALA A CA 1
ATOM 1377 C C . ALA A 1 180 ? -48.642 -3.858 18.883 1.00 96.88 180 ALA A C 1
ATOM 1379 O O . ALA A 1 180 ? -49.127 -2.864 19.426 1.00 96.88 180 ALA A O 1
ATOM 1380 N N . THR A 1 181 ? -49.210 -5.060 18.989 1.00 95.50 181 THR A N 1
ATOM 1381 C CA . THR A 1 181 ? -50.383 -5.313 19.843 1.00 95.50 181 THR A CA 1
ATOM 1382 C C . THR A 1 181 ? -49.992 -5.391 21.318 1.00 95.50 181 THR A C 1
ATOM 1384 O O . THR A 1 181 ? -50.750 -4.983 22.191 1.00 95.50 181 THR A O 1
ATOM 1387 N N . GLU A 1 182 ? -48.769 -5.835 21.594 1.00 95.88 182 GLU A N 1
ATOM 1388 C CA . GLU A 1 182 ? -48.126 -5.886 22.908 1.00 95.88 182 GLU A CA 1
ATOM 1389 C C . GLU A 1 182 ? -46.653 -5.497 22.749 1.00 95.88 182 GLU A C 1
ATOM 1391 O O . GLU A 1 182 ? -46.148 -5.440 21.627 1.00 95.88 182 GLU A O 1
ATOM 1396 N N . ASP A 1 183 ? -45.947 -5.257 23.855 1.00 95.38 183 ASP A N 1
ATOM 1397 C CA . ASP A 1 183 ? -44.496 -5.095 23.807 1.00 95.38 183 ASP A CA 1
ATOM 1398 C C . ASP A 1 183 ? -43.852 -6.331 23.168 1.00 95.38 183 ASP A C 1
ATOM 1400 O O . ASP A 1 183 ? -44.052 -7.463 23.615 1.00 95.38 183 ASP A O 1
ATOM 1404 N N . VAL A 1 184 ? -43.050 -6.116 22.130 1.00 95.00 184 VAL A N 1
ATOM 1405 C CA . VAL A 1 184 ? -42.447 -7.197 21.350 1.00 95.00 184 VAL A CA 1
ATOM 1406 C C . VAL A 1 184 ? -40.971 -6.933 21.139 1.00 95.00 184 VAL A C 1
ATOM 1408 O O . VAL A 1 184 ? -40.550 -5.791 20.975 1.00 95.00 184 VAL A O 1
ATOM 1411 N N . SER A 1 185 ? -40.151 -7.981 21.190 1.00 93.81 185 SER A N 1
ATOM 1412 C CA . SER A 1 185 ? -38.711 -7.866 20.976 1.00 93.81 185 SER A CA 1
ATOM 1413 C C . SER A 1 185 ? -38.189 -8.953 20.045 1.00 93.81 185 SER A C 1
ATOM 1415 O O . SER A 1 185 ? -38.589 -10.109 20.159 1.00 93.81 185 SER A O 1
ATOM 1417 N N . ASN A 1 186 ? -37.264 -8.578 19.164 1.00 94.44 186 ASN A N 1
ATOM 1418 C CA . ASN A 1 186 ? -36.411 -9.498 18.431 1.00 94.44 186 ASN A CA 1
ATOM 1419 C C . ASN A 1 186 ? -35.067 -9.620 19.146 1.00 94.44 186 ASN A C 1
ATOM 1421 O O . ASN A 1 186 ? -34.305 -8.654 19.238 1.00 94.44 186 ASN A O 1
ATOM 1425 N N . THR A 1 187 ? -34.795 -10.804 19.676 1.00 92.75 187 THR A N 1
ATOM 1426 C CA . THR A 1 187 ? -33.575 -11.096 20.421 1.00 92.75 187 THR A CA 1
ATOM 1427 C C . THR A 1 187 ? -32.390 -11.281 19.481 1.00 92.75 187 THR A C 1
ATOM 1429 O O . THR A 1 187 ? -32.432 -12.106 18.576 1.00 92.75 187 THR A O 1
ATOM 1432 N N . ILE A 1 188 ? -31.306 -10.560 19.761 1.00 93.19 188 ILE A N 1
ATOM 1433 C CA . ILE A 1 188 ? -30.006 -10.722 19.100 1.00 93.19 188 ILE A CA 1
ATOM 1434 C C . ILE A 1 188 ? -29.094 -11.606 19.960 1.00 93.19 188 ILE A C 1
ATOM 1436 O O . ILE A 1 188 ? -28.401 -12.475 19.438 1.00 93.19 188 ILE A O 1
ATOM 1440 N N . TYR A 1 189 ? -29.132 -11.425 21.282 1.00 95.19 189 TYR A N 1
ATOM 1441 C CA . TYR A 1 189 ? -28.466 -12.288 22.257 1.00 95.19 189 TYR A CA 1
ATOM 1442 C C . TYR A 1 189 ? -29.296 -12.366 23.539 1.00 95.19 189 TYR A C 1
ATOM 1444 O O . TYR A 1 189 ? -29.837 -11.351 23.983 1.00 95.19 189 TYR A O 1
ATOM 1452 N N . LEU A 1 190 ? -29.413 -13.553 24.134 1.00 93.88 190 LEU A N 1
ATOM 1453 C CA . LEU A 1 190 ? -30.180 -13.773 25.362 1.00 93.88 190 LEU A CA 1
ATOM 1454 C C . LEU A 1 190 ? -29.564 -14.908 26.173 1.00 93.88 190 LEU A C 1
ATOM 1456 O O . LEU A 1 190 ? -29.957 -16.064 26.031 1.00 93.88 190 LEU A O 1
ATOM 1460 N N . ASP A 1 191 ? -28.655 -14.559 27.074 1.00 94.56 191 ASP A N 1
ATOM 1461 C CA . ASP A 1 191 ? -28.216 -15.473 28.122 1.00 94.56 191 ASP A CA 1
ATOM 1462 C C . ASP A 1 191 ? -27.892 -14.680 29.391 1.00 94.56 191 ASP A C 1
ATOM 1464 O O . ASP A 1 191 ? -27.066 -13.774 29.391 1.00 94.56 191 ASP A O 1
ATOM 1468 N N . ARG A 1 192 ? -28.574 -15.000 30.494 1.00 9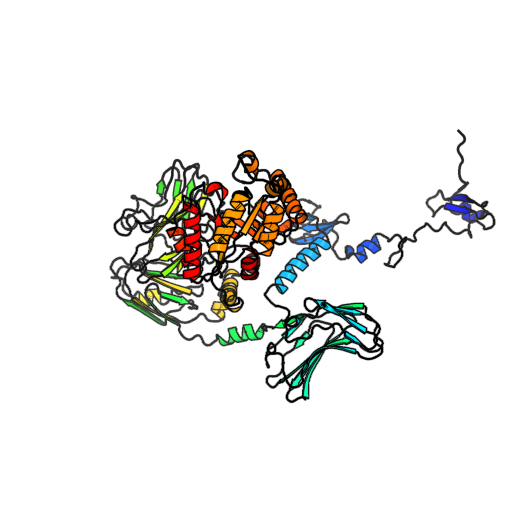5.75 192 ARG A N 1
ATOM 1469 C CA . ARG A 1 192 ? -28.403 -14.296 31.777 1.00 95.75 192 ARG A CA 1
ATOM 1470 C C . ARG A 1 192 ? -27.240 -14.824 32.613 1.00 95.75 192 ARG A C 1
ATOM 1472 O O . ARG A 1 192 ? -26.963 -14.226 33.645 1.00 95.75 192 ARG A O 1
ATOM 1479 N N . ASN A 1 193 ? -26.612 -15.917 32.184 1.00 93.75 193 ASN A N 1
ATOM 1480 C CA . ASN A 1 193 ? -25.508 -16.573 32.885 1.00 93.75 193 ASN A CA 1
ATOM 1481 C C . ASN A 1 193 ? -24.295 -16.824 31.973 1.00 93.75 193 ASN A C 1
ATOM 1483 O O . ASN A 1 193 ? -23.321 -17.435 32.421 1.00 93.75 193 ASN A O 1
ATOM 1487 N N . LYS A 1 194 ? -24.357 -16.411 30.699 1.00 92.69 194 LYS A N 1
ATOM 1488 C CA . LYS A 1 194 ? -23.203 -16.416 29.796 1.00 92.69 194 LYS A CA 1
ATOM 1489 C C . LYS A 1 194 ? -23.084 -15.109 29.003 1.00 92.69 194 LYS A C 1
ATOM 1491 O O . LYS A 1 194 ? -24.044 -14.665 28.374 1.00 92.69 194 LYS A O 1
ATOM 1496 N N . LEU A 1 195 ? -21.886 -14.527 28.959 1.00 90.25 195 LEU A N 1
ATOM 1497 C CA . LEU A 1 195 ? -21.540 -13.465 28.011 1.00 90.25 195 LEU A CA 1
ATOM 1498 C C . LEU A 1 195 ? -21.161 -14.057 26.643 1.00 90.25 195 LEU A C 1
ATOM 1500 O O . LEU A 1 195 ? -20.581 -15.145 26.603 1.00 90.25 195 LEU A O 1
ATOM 1504 N N . PRO A 1 196 ? -21.435 -13.350 25.530 1.00 88.69 196 PRO A N 1
ATOM 1505 C CA . PRO A 1 196 ? -20.818 -13.677 24.249 1.00 88.69 196 PRO A CA 1
ATOM 1506 C C . PRO A 1 196 ? -19.290 -13.680 24.394 1.00 88.69 196 PRO A C 1
ATOM 1508 O O . PRO A 1 196 ? -18.748 -12.875 25.156 1.00 88.69 196 PRO A O 1
ATOM 1511 N N . ASP A 1 197 ? -18.589 -14.528 23.642 1.00 82.06 197 ASP A N 1
ATOM 1512 C CA . ASP A 1 197 ? -17.126 -14.662 23.731 1.00 82.06 197 ASP A CA 1
ATOM 1513 C C . ASP A 1 197 ? -16.421 -13.336 23.382 1.00 82.06 197 ASP A C 1
ATOM 1515 O O . ASP A 1 197 ? -15.296 -13.069 23.808 1.00 82.06 197 ASP A O 1
ATOM 1519 N N . SER A 1 198 ? -17.100 -12.472 22.625 1.00 74.44 198 SER A N 1
ATOM 1520 C CA . SER A 1 198 ? -16.616 -11.143 22.263 1.00 74.44 198 SER A CA 1
ATOM 1521 C C . SER A 1 198 ? -16.835 -10.037 23.303 1.00 74.44 198 SER A C 1
ATOM 1523 O O . SER A 1 198 ? -16.263 -8.947 23.161 1.00 74.44 198 SER A O 1
ATOM 1525 N N . ILE A 1 199 ? -17.624 -10.292 24.352 1.00 82.94 199 ILE A N 1
ATOM 1526 C CA . ILE A 1 199 ? -17.948 -9.319 25.400 1.00 82.94 199 ILE A CA 1
ATOM 1527 C C . ILE A 1 199 ? -17.167 -9.638 26.676 1.00 82.94 199 ILE A C 1
ATOM 1529 O O . ILE A 1 199 ? -17.377 -10.655 27.329 1.00 82.94 199 ILE A O 1
ATOM 1533 N N . VAL A 1 200 ? -16.274 -8.727 27.058 1.00 81.44 200 VAL A N 1
ATOM 1534 C CA . VAL A 1 200 ? -15.341 -8.889 28.172 1.00 81.44 200 VAL A CA 1
ATOM 1535 C C . VAL A 1 200 ? -15.811 -8.050 29.367 1.00 81.44 200 VAL A C 1
ATOM 1537 O O . VAL A 1 200 ? -15.953 -6.829 29.235 1.00 81.44 200 VAL A O 1
ATOM 1540 N N . PRO A 1 201 ? -16.007 -8.658 30.551 1.00 82.50 201 PRO A N 1
ATOM 1541 C CA . PRO A 1 201 ? -16.266 -7.935 31.793 1.00 82.50 201 PRO A CA 1
ATOM 1542 C C . PRO A 1 201 ? -15.246 -6.821 32.058 1.00 82.50 201 PRO A C 1
ATOM 1544 O O . PRO A 1 201 ? -14.034 -7.018 31.979 1.00 82.50 201 PRO A O 1
ATOM 1547 N N . GLY A 1 202 ? -15.732 -5.632 32.405 1.00 73.75 202 GLY A N 1
ATOM 1548 C CA . GLY A 1 202 ? -14.931 -4.436 32.672 1.00 73.75 202 GLY A CA 1
ATOM 1549 C C . GLY A 1 202 ? -14.497 -3.645 31.432 1.00 73.75 202 GLY A C 1
ATOM 1550 O O . GLY A 1 202 ? -13.829 -2.621 31.590 1.00 73.75 202 GLY A O 1
ATOM 1551 N N . LYS A 1 203 ? -14.859 -4.086 30.221 1.00 65.88 203 LYS A N 1
ATOM 1552 C CA . LYS A 1 203 ? -14.559 -3.392 28.961 1.00 65.88 203 LYS A CA 1
ATOM 1553 C C . LYS A 1 203 ? -15.745 -2.549 28.495 1.00 65.88 203 LYS A C 1
ATOM 1555 O O . LYS A 1 203 ? -16.889 -2.941 28.694 1.00 65.88 203 LYS A O 1
ATOM 1560 N N . THR A 1 204 ? -15.491 -1.387 27.902 1.00 76.00 204 THR A N 1
ATOM 1561 C CA . THR A 1 204 ? -16.553 -0.493 27.421 1.00 76.00 204 THR A CA 1
ATOM 1562 C C . THR A 1 204 ? -16.855 -0.764 25.952 1.00 76.00 204 THR A C 1
ATOM 1564 O O . THR A 1 204 ? -15.945 -0.986 25.155 1.00 76.00 204 THR A O 1
ATOM 1567 N N . TYR A 1 205 ? -18.129 -0.697 25.591 1.00 74.31 205 TYR A N 1
ATOM 1568 C CA . TYR A 1 205 ? -18.643 -0.915 24.246 1.00 74.31 205 TYR A CA 1
ATOM 1569 C C . TYR A 1 205 ? -19.546 0.243 23.836 1.00 74.31 205 TYR A C 1
ATOM 1571 O O . TYR A 1 205 ? -20.278 0.785 24.668 1.00 74.31 205 TYR A O 1
ATOM 1579 N N . GLN A 1 206 ? -19.525 0.585 22.550 1.00 74.38 206 GLN A N 1
ATOM 1580 C CA . GLN A 1 206 ? -20.405 1.587 21.961 1.00 74.38 206 GLN A CA 1
ATOM 1581 C C . GLN A 1 206 ? -21.368 0.913 20.996 1.00 74.38 206 GLN A C 1
ATOM 1583 O O . GLN A 1 206 ? -20.986 0.183 20.087 1.00 74.38 206 GLN A O 1
ATOM 1588 N N . LEU A 1 207 ? -22.642 1.190 21.212 1.00 78.75 207 LEU A N 1
ATOM 1589 C CA . LEU A 1 207 ? -23.731 0.902 20.312 1.00 78.75 207 LEU A CA 1
ATOM 1590 C C . LEU A 1 207 ? -24.027 2.177 19.519 1.00 78.75 207 LEU A C 1
ATOM 1592 O O . LEU A 1 207 ? -24.477 3.176 20.077 1.00 78.75 207 LEU A O 1
ATOM 1596 N N . ILE A 1 208 ? -23.792 2.131 18.216 1.00 64.81 208 ILE A N 1
ATOM 1597 C CA . ILE A 1 208 ? -24.288 3.131 17.279 1.00 64.81 208 ILE A CA 1
ATOM 1598 C C . ILE A 1 208 ? -25.677 2.664 16.848 1.00 64.81 208 ILE A C 1
ATOM 1600 O O . ILE A 1 208 ? -25.839 1.581 16.277 1.00 64.81 208 ILE A O 1
ATOM 1604 N N . TYR A 1 209 ? -26.692 3.450 17.190 1.00 75.75 209 TYR A N 1
ATOM 1605 C CA . TYR A 1 209 ? -28.086 3.110 16.944 1.00 75.75 209 TYR A CA 1
ATOM 1606 C C . TYR A 1 209 ? -28.906 4.385 16.793 1.00 75.75 209 TYR A C 1
ATOM 1608 O O . TYR A 1 209 ? -28.702 5.357 17.513 1.00 75.75 209 TYR A O 1
ATOM 1616 N N . SER A 1 210 ? -29.828 4.387 15.839 1.00 67.50 210 SER A N 1
ATOM 1617 C CA . SER A 1 210 ? -30.789 5.467 15.650 1.00 67.50 210 SER A CA 1
ATOM 1618 C C . SER A 1 210 ? -32.037 4.886 15.012 1.00 67.50 210 SER A C 1
ATOM 1620 O O . SER A 1 210 ? -31.955 4.204 13.987 1.00 67.50 210 SER A O 1
ATOM 1622 N N . ALA A 1 211 ? -33.174 5.112 15.655 1.00 77.25 211 ALA A N 1
ATOM 1623 C CA . ALA A 1 211 ? -34.482 4.686 15.188 1.00 77.25 211 ALA A CA 1
ATOM 1624 C C . ALA A 1 211 ? -35.555 5.560 15.844 1.00 77.25 211 ALA A C 1
ATOM 1626 O O . ALA A 1 211 ? -35.379 6.070 16.952 1.00 77.25 211 ALA A O 1
ATOM 1627 N N . LYS A 1 212 ? -36.681 5.747 15.160 1.00 83.50 212 LYS A N 1
ATOM 1628 C CA . LYS A 1 212 ? -37.768 6.602 15.637 1.00 83.50 212 LYS A CA 1
ATOM 1629 C C . LYS A 1 212 ? -38.627 5.887 16.676 1.00 83.50 212 LYS A C 1
ATOM 1631 O O . LYS A 1 212 ? -38.920 6.464 17.721 1.00 83.50 212 LYS A O 1
ATOM 1636 N N . ASN A 1 213 ? -39.030 4.654 16.376 1.00 90.12 213 ASN A N 1
ATOM 1637 C CA . ASN A 1 213 ? -40.051 3.917 17.121 1.00 90.12 213 ASN A CA 1
ATOM 1638 C C . ASN A 1 213 ? -39.555 2.547 17.623 1.00 90.12 213 ASN A C 1
ATOM 1640 O O . ASN A 1 213 ? -40.110 2.014 18.586 1.00 90.12 213 ASN A O 1
ATOM 1644 N N . ALA A 1 214 ? -38.514 1.980 17.009 1.00 93.06 214 ALA A N 1
ATOM 1645 C CA . ALA A 1 214 ? -37.854 0.759 17.463 1.00 93.06 214 ALA A CA 1
ATOM 1646 C C . ALA A 1 214 ? -36.713 1.060 18.453 1.00 93.06 214 ALA A C 1
ATOM 1648 O O . ALA A 1 214 ? -35.710 1.678 18.111 1.00 93.06 214 ALA A O 1
ATOM 1649 N N . LEU A 1 215 ? -36.825 0.564 19.681 1.00 95.81 215 LEU A N 1
ATOM 1650 C CA . LEU A 1 215 ? -35.807 0.676 20.728 1.00 95.81 215 LEU A CA 1
ATOM 1651 C C . LEU A 1 215 ? -34.786 -0.466 20.635 1.00 95.81 215 LEU A C 1
ATOM 1653 O O . LEU A 1 215 ? -35.080 -1.534 20.107 1.00 95.81 215 LEU A O 1
ATOM 1657 N N . PHE A 1 216 ? -33.616 -0.285 21.232 1.00 95.88 216 PHE A N 1
ATOM 1658 C CA . PHE A 1 216 ? -32.603 -1.313 21.423 1.00 95.88 216 PHE A CA 1
ATOM 1659 C C . PHE A 1 216 ? -32.378 -1.563 22.916 1.00 95.88 216 PHE A C 1
ATOM 1661 O O . PHE A 1 216 ? -32.159 -0.634 23.687 1.00 95.88 216 PHE A O 1
ATOM 1668 N N . ILE A 1 217 ? -32.448 -2.819 23.341 1.00 96.94 217 ILE A N 1
ATOM 1669 C CA . ILE A 1 217 ? -32.173 -3.277 24.701 1.00 96.94 217 ILE A CA 1
ATOM 1670 C C . ILE A 1 217 ? -30.694 -3.630 24.816 1.00 96.94 217 ILE A C 1
ATOM 1672 O O . ILE A 1 217 ? -30.187 -4.429 24.030 1.00 96.94 217 ILE A O 1
ATOM 1676 N N . VAL A 1 218 ? -30.053 -3.121 25.866 1.00 96.44 218 VAL A N 1
ATOM 1677 C CA . VAL A 1 218 ? -28.789 -3.637 26.397 1.00 96.44 218 VAL A CA 1
ATOM 1678 C C . VAL A 1 218 ? -28.987 -3.899 27.882 1.00 96.44 218 VAL A C 1
ATOM 1680 O O . VAL A 1 218 ? -29.092 -2.939 28.635 1.00 96.44 218 VAL A O 1
ATOM 1683 N N . TRP A 1 219 ? -29.041 -5.156 28.325 1.00 97.12 219 TRP A N 1
ATOM 1684 C CA . TRP A 1 219 ? -29.159 -5.511 29.748 1.00 97.12 219 TRP A CA 1
ATOM 1685 C C . TRP A 1 219 ? -28.068 -6.488 30.168 1.00 97.12 219 TRP A C 1
ATOM 1687 O O . TRP A 1 219 ? -27.917 -7.545 29.568 1.00 97.12 219 TRP A O 1
ATOM 1697 N N . ILE A 1 220 ? -27.340 -6.156 31.227 1.00 96.38 220 ILE A N 1
ATOM 1698 C CA . ILE A 1 220 ? -26.185 -6.905 31.722 1.00 96.38 220 ILE A CA 1
ATOM 1699 C C . ILE A 1 220 ? -26.548 -7.569 33.049 1.00 96.38 220 ILE A C 1
ATOM 1701 O O . ILE A 1 220 ? -27.194 -6.951 33.899 1.00 96.38 220 ILE A O 1
ATOM 1705 N N . TYR A 1 221 ? -26.110 -8.812 33.226 1.00 96.88 221 TYR A N 1
ATOM 1706 C CA . TYR A 1 221 ? -26.423 -9.670 34.363 1.00 96.88 221 TYR A CA 1
ATOM 1707 C C . TYR A 1 221 ? -25.145 -10.179 35.045 1.00 96.88 221 TYR A C 1
ATOM 1709 O O . TYR A 1 221 ? -24.101 -10.301 34.405 1.00 96.88 221 TYR A O 1
ATOM 1717 N N . ALA A 1 222 ? -25.240 -10.463 36.344 1.00 95.12 222 ALA A N 1
ATOM 1718 C CA . ALA A 1 222 ? -24.239 -11.207 37.110 1.00 95.12 222 ALA A CA 1
ATOM 1719 C C . ALA A 1 222 ? -24.953 -12.143 38.095 1.00 95.12 222 ALA A C 1
ATOM 1721 O O . ALA A 1 222 ? -25.821 -11.684 38.851 1.00 95.12 222 ALA A O 1
ATOM 1722 N N . GLY A 1 223 ? -24.627 -13.437 38.084 1.00 90.50 223 GLY A N 1
ATOM 1723 C CA . GLY A 1 223 ? -25.297 -14.454 38.895 1.00 90.50 223 GLY A CA 1
ATOM 1724 C C . GLY A 1 223 ? -26.791 -14.595 38.577 1.00 90.50 223 GLY A C 1
ATOM 1725 O O . GLY A 1 223 ? -27.586 -14.876 39.473 1.00 90.50 223 GLY A O 1
ATOM 1726 N N . GLY A 1 224 ? -27.192 -14.322 37.330 1.00 88.50 224 GLY A N 1
ATOM 1727 C CA . GLY A 1 224 ? -28.590 -14.344 36.884 1.00 88.50 224 GLY A CA 1
ATOM 1728 C C . GLY A 1 224 ? -29.431 -13.118 37.277 1.00 88.50 224 GLY A C 1
ATOM 1729 O O . GLY A 1 224 ? -30.587 -13.008 36.856 1.00 88.50 224 GLY A O 1
ATOM 1730 N N . GLU A 1 225 ? -28.872 -12.167 38.030 1.00 93.94 225 GLU A N 1
ATOM 1731 C CA . GLU A 1 225 ? -29.537 -10.916 38.407 1.00 93.94 225 GLU A CA 1
ATOM 1732 C C . GLU A 1 225 ? -29.147 -9.762 37.483 1.00 93.94 225 GLU A C 1
ATOM 1734 O O . GLU A 1 225 ? -27.978 -9.603 37.138 1.00 93.94 225 GLU A O 1
ATOM 1739 N N . PHE A 1 226 ? -30.117 -8.917 37.123 1.00 95.88 226 PHE A N 1
ATOM 1740 C CA . PHE A 1 226 ? -29.863 -7.703 36.344 1.00 95.88 226 PHE A CA 1
ATOM 1741 C C . PHE A 1 226 ? -28.973 -6.737 37.134 1.00 95.88 226 PHE A C 1
ATOM 1743 O O . PHE A 1 226 ? -29.257 -6.440 38.296 1.00 95.88 226 PHE A O 1
ATOM 1750 N N . LYS A 1 227 ? -27.921 -6.221 36.495 1.00 94.50 227 LYS A N 1
ATOM 1751 C CA . LYS A 1 227 ? -26.973 -5.280 37.103 1.00 94.50 227 LYS A CA 1
ATOM 1752 C C . LYS A 1 227 ? -27.071 -3.884 36.508 1.00 94.50 227 LYS A C 1
ATOM 1754 O O . LYS A 1 227 ? -27.192 -2.918 37.254 1.00 94.50 227 LYS A O 1
ATOM 1759 N N . THR A 1 228 ? -27.004 -3.759 35.186 1.00 94.12 228 THR A N 1
ATOM 1760 C CA . THR A 1 228 ? -27.030 -2.453 34.512 1.00 94.12 228 THR A CA 1
ATOM 1761 C C . THR A 1 228 ? -27.507 -2.581 33.070 1.00 94.12 228 THR A C 1
ATOM 1763 O O . THR A 1 228 ? -27.538 -3.681 32.519 1.00 94.12 228 THR A O 1
ATOM 1766 N N . GLY A 1 229 ? -27.888 -1.464 32.456 1.00 91.44 229 GLY A N 1
ATOM 1767 C CA . GLY A 1 229 ? -28.363 -1.417 31.081 1.00 91.44 229 GLY A CA 1
ATOM 1768 C C . GLY A 1 229 ? -29.565 -0.502 30.873 1.00 91.44 229 GLY A C 1
ATOM 1769 O O . GLY A 1 229 ? -30.031 0.156 31.803 1.00 91.44 229 GLY A O 1
ATOM 1770 N N . GLY A 1 230 ? -30.092 -0.484 29.651 1.00 91.62 230 GLY A N 1
ATOM 1771 C CA . GLY A 1 230 ? -31.208 0.374 29.271 1.00 91.62 230 GLY A CA 1
ATOM 1772 C C . GLY A 1 230 ? -31.865 -0.018 27.950 1.00 91.62 230 GLY A C 1
ATOM 1773 O O . GLY A 1 230 ? -31.405 -0.910 27.239 1.00 91.62 230 GLY A O 1
ATOM 1774 N N . MET A 1 231 ? -32.974 0.660 27.656 1.00 94.31 231 MET A N 1
ATOM 1775 C CA . MET A 1 231 ? -33.609 0.682 26.339 1.00 94.31 231 MET A CA 1
ATOM 1776 C C . MET A 1 231 ? -33.293 2.025 25.692 1.00 94.31 231 MET A C 1
ATOM 1778 O O . MET A 1 231 ? -33.539 3.057 26.313 1.00 94.31 231 MET A O 1
ATOM 1782 N N . VAL A 1 232 ? -32.750 2.010 24.481 1.00 89.12 232 VAL A N 1
ATOM 1783 C CA . VAL A 1 232 ? -32.214 3.204 23.819 1.00 89.12 232 VAL A CA 1
ATOM 1784 C C . VAL A 1 232 ? -32.719 3.316 22.390 1.00 89.12 232 VAL A C 1
ATOM 1786 O O . VAL A 1 232 ? -33.000 2.314 21.744 1.00 89.12 232 VAL A O 1
ATOM 1789 N N . ASN A 1 233 ? -32.844 4.531 21.882 1.00 85.75 233 ASN A N 1
ATOM 1790 C CA . ASN A 1 233 ? -33.183 4.819 20.484 1.00 85.75 233 ASN A CA 1
ATOM 1791 C C . ASN A 1 233 ? -32.131 5.701 19.799 1.00 85.75 233 ASN A C 1
ATOM 1793 O O . ASN A 1 233 ? -32.330 6.157 18.677 1.00 85.75 233 ASN A O 1
ATOM 1797 N N . GLU A 1 234 ? -31.015 5.917 20.483 1.00 77.12 234 GLU A N 1
ATOM 1798 C CA . GLU A 1 234 ? -29.877 6.716 20.062 1.00 77.12 234 GLU A CA 1
ATOM 1799 C C . GLU A 1 234 ? -28.578 5.991 20.437 1.00 77.12 234 GLU A C 1
ATOM 1801 O O . GLU A 1 234 ? -28.600 4.924 21.065 1.00 77.12 234 GLU A O 1
ATOM 1806 N N . ASN A 1 235 ? -27.444 6.570 20.044 1.00 66.94 235 ASN A N 1
ATOM 1807 C CA . ASN A 1 235 ? -26.129 6.034 20.366 1.00 66.94 235 ASN A CA 1
ATOM 1808 C C . ASN A 1 235 ? -25.978 5.844 21.878 1.00 66.94 235 ASN A C 1
ATOM 1810 O O . ASN A 1 235 ? -26.333 6.713 22.672 1.00 66.94 235 ASN A O 1
ATOM 1814 N N . TYR A 1 236 ? -25.403 4.715 22.274 1.00 81.44 236 TYR A N 1
ATOM 1815 C CA . TYR A 1 236 ? -25.313 4.326 23.671 1.00 81.44 236 TYR A CA 1
ATOM 1816 C C . TYR A 1 236 ? -23.978 3.666 23.980 1.00 81.44 236 TYR A C 1
ATOM 1818 O O . TYR A 1 236 ? -23.419 2.957 23.153 1.00 81.44 236 TYR A O 1
ATOM 1826 N N . THR A 1 237 ? -23.486 3.859 25.197 1.00 81.88 237 THR A N 1
ATOM 1827 C CA . THR A 1 237 ? -22.236 3.259 25.665 1.00 81.88 237 THR A CA 1
ATOM 1828 C C . THR A 1 237 ? -22.517 2.440 26.913 1.00 81.88 237 THR A C 1
ATOM 1830 O O . THR A 1 237 ? -23.237 2.894 27.803 1.00 81.88 237 THR A O 1
ATOM 1833 N N . PHE A 1 238 ? -21.934 1.246 27.005 1.00 84.88 238 PHE A N 1
ATOM 1834 C CA . PHE A 1 238 ? -22.082 0.387 28.176 1.00 84.88 238 PHE A CA 1
ATOM 1835 C C . PHE A 1 238 ? -20.782 -0.329 28.543 1.00 84.88 238 PHE A C 1
ATOM 1837 O O . PHE A 1 238 ? -19.974 -0.670 27.686 1.00 84.88 238 PHE A O 1
ATOM 1844 N N . THR A 1 239 ? -20.608 -0.600 29.835 1.00 87.69 239 THR A N 1
ATOM 1845 C CA . THR A 1 239 ? -19.468 -1.344 30.384 1.00 87.69 239 THR A CA 1
ATOM 1846 C C . THR A 1 239 ? -20.020 -2.465 31.259 1.00 87.69 239 THR A C 1
ATOM 1848 O O . THR A 1 239 ? -20.567 -2.165 32.326 1.00 87.69 239 THR A O 1
ATOM 1851 N N . PRO A 1 240 ? -19.926 -3.747 30.858 1.00 86.69 240 PRO A N 1
ATOM 1852 C CA . PRO A 1 240 ? -20.293 -4.841 31.739 1.00 86.69 240 PRO A CA 1
ATOM 1853 C C . PRO A 1 240 ? -19.439 -4.785 33.014 1.00 86.69 240 PRO A C 1
ATOM 1855 O O . PRO A 1 240 ? -18.222 -4.634 32.907 1.00 86.69 240 PRO A O 1
ATOM 1858 N N . PRO A 1 241 ? -20.023 -4.869 34.221 1.00 88.44 241 PRO A N 1
ATOM 1859 C CA . PRO A 1 241 ? -19.252 -4.982 35.459 1.00 88.44 241 PRO A CA 1
ATOM 1860 C C . PRO A 1 241 ? -18.250 -6.147 35.418 1.00 88.44 241 PRO A C 1
ATOM 1862 O O . PRO A 1 241 ? -18.430 -7.090 34.656 1.00 88.44 241 PRO A O 1
ATOM 1865 N N . LYS A 1 242 ? -17.182 -6.111 36.228 1.00 88.44 242 LYS A N 1
ATOM 1866 C CA . LYS A 1 242 ? -16.144 -7.169 36.227 1.00 88.44 242 LYS A CA 1
ATOM 1867 C C . LYS A 1 242 ? -16.671 -8.552 36.624 1.00 88.44 242 LYS A C 1
ATOM 1869 O O . LYS A 1 242 ? -16.064 -9.553 36.266 1.00 88.44 242 LYS A O 1
ATOM 1874 N N . ASP A 1 243 ? -17.751 -8.584 37.390 1.00 91.81 243 ASP A N 1
ATOM 1875 C CA . ASP A 1 243 ? -18.476 -9.776 37.817 1.00 91.81 243 ASP A CA 1
ATOM 1876 C C . ASP A 1 243 ? -19.613 -10.161 36.858 1.00 91.81 243 ASP A C 1
ATOM 1878 O O . ASP A 1 243 ? -20.305 -11.137 37.121 1.00 91.81 243 ASP A O 1
ATOM 1882 N N . ALA A 1 244 ? -19.817 -9.418 35.762 1.00 93.00 244 ALA A N 1
ATOM 1883 C CA . ALA A 1 244 ? -20.845 -9.734 34.781 1.00 93.00 244 ALA A CA 1
ATOM 1884 C C . ALA A 1 244 ? -20.605 -11.107 34.154 1.00 93.00 244 ALA A C 1
ATOM 1886 O O . ALA A 1 244 ? -19.517 -11.397 33.657 1.00 93.00 244 ALA A O 1
ATOM 1887 N N . ASP A 1 245 ? -21.656 -11.917 34.137 1.00 94.56 245 ASP A N 1
ATOM 1888 C CA . ASP A 1 245 ? -21.663 -13.230 33.512 1.00 94.56 245 ASP A CA 1
ATOM 1889 C C . ASP A 1 245 ? -22.797 -13.393 32.501 1.00 94.56 245 ASP A C 1
ATOM 1891 O O . ASP A 1 245 ? -22.776 -14.383 31.796 1.00 94.56 245 ASP A O 1
ATOM 1895 N N . GLY A 1 246 ? -23.713 -12.431 32.325 1.00 95.00 246 GLY A N 1
ATOM 1896 C CA . GLY A 1 246 ? -24.803 -12.522 31.347 1.00 95.00 246 GLY A CA 1
ATOM 1897 C C . GLY A 1 246 ? -25.125 -11.218 30.614 1.00 95.00 246 GLY A C 1
ATOM 1898 O O . GLY A 1 246 ? -24.822 -10.119 31.083 1.00 95.00 246 GLY A O 1
ATOM 1899 N N . LEU A 1 247 ? -25.765 -11.336 29.449 1.00 96.38 247 LEU A N 1
ATOM 1900 C CA . LEU A 1 247 ? -26.147 -10.227 28.576 1.00 96.38 247 LEU A CA 1
ATOM 1901 C C . LEU A 1 247 ? -27.462 -10.515 27.835 1.00 96.38 247 LEU A C 1
ATOM 1903 O O . LEU A 1 247 ? -27.750 -11.639 27.423 1.00 96.38 247 LEU A O 1
ATOM 1907 N N . ILE A 1 248 ? -28.249 -9.467 27.609 1.00 96.31 248 ILE A N 1
ATOM 1908 C CA . ILE A 1 248 ? -29.390 -9.464 26.695 1.00 96.31 248 ILE A CA 1
ATOM 1909 C C . ILE A 1 248 ? -29.253 -8.275 25.748 1.00 96.31 248 ILE A C 1
ATOM 1911 O O . ILE A 1 248 ? -29.167 -7.132 26.200 1.00 96.31 248 ILE A O 1
ATOM 1915 N N . LEU A 1 249 ? -29.281 -8.561 24.445 1.00 96.25 249 LEU A N 1
ATOM 1916 C CA . LEU A 1 249 ? -29.345 -7.585 23.359 1.00 96.25 249 LEU A CA 1
ATOM 1917 C C . LEU A 1 249 ? -30.585 -7.868 22.509 1.00 96.25 249 LEU A C 1
ATOM 1919 O O . LEU A 1 249 ? -30.776 -9.003 22.063 1.00 96.25 249 LEU A O 1
ATOM 1923 N N . ALA A 1 250 ? -31.434 -6.869 22.270 1.00 95.94 250 ALA A N 1
ATOM 1924 C CA . ALA A 1 250 ? -32.653 -7.057 21.480 1.00 95.94 250 ALA A CA 1
ATOM 1925 C C . ALA A 1 250 ? -33.165 -5.752 20.862 1.00 95.94 250 ALA A C 1
ATOM 1927 O O . ALA A 1 250 ? -32.994 -4.691 21.445 1.00 95.94 250 ALA A O 1
ATOM 1928 N N . ILE A 1 251 ? -33.867 -5.830 19.733 1.00 95.69 251 ILE A N 1
ATOM 1929 C CA . ILE A 1 251 ? -34.651 -4.704 19.199 1.00 95.69 251 ILE A CA 1
ATOM 1930 C C . ILE A 1 251 ? -36.072 -4.831 19.749 1.00 95.69 251 ILE A C 1
ATOM 1932 O O . ILE A 1 251 ? -36.636 -5.920 19.692 1.00 95.69 251 ILE A O 1
ATOM 1936 N N . ARG A 1 252 ? -36.669 -3.760 20.274 1.00 95.62 252 ARG A N 1
ATOM 1937 C CA . ARG A 1 252 ? -37.993 -3.754 20.912 1.00 95.62 252 ARG A CA 1
ATOM 1938 C C . ARG A 1 252 ? -38.918 -2.706 20.311 1.00 95.62 252 ARG A C 1
ATOM 1940 O O . ARG A 1 252 ? -38.502 -1.587 20.049 1.00 95.62 252 ARG A O 1
ATOM 1947 N N . VAL A 1 253 ? -40.194 -3.048 20.185 1.00 96.94 253 VAL A N 1
ATOM 1948 C CA . VAL A 1 253 ? -41.274 -2.119 19.833 1.00 96.94 253 VAL A CA 1
ATOM 1949 C C . VAL A 1 253 ? -42.319 -2.172 20.945 1.00 96.94 253 VAL A C 1
ATOM 1951 O O . VAL A 1 253 ? -42.692 -3.258 21.392 1.00 96.94 253 VAL A O 1
ATOM 1954 N N . LEU A 1 254 ? -42.738 -1.007 21.441 1.00 96.50 254 LEU A N 1
ATOM 1955 C CA . LEU A 1 254 ? -43.694 -0.904 22.547 1.00 96.50 254 LEU A CA 1
ATOM 1956 C C . LEU A 1 254 ? -45.135 -1.070 22.055 1.00 96.50 254 LEU A C 1
ATOM 1958 O O . LEU A 1 254 ? -45.466 -0.640 20.947 1.00 96.50 254 LEU A O 1
ATOM 1962 N N . SER A 1 255 ? -46.000 -1.633 22.898 1.00 96.81 255 SER A N 1
ATOM 1963 C CA . SER A 1 255 ? -47.429 -1.805 22.617 1.00 96.81 255 SER A CA 1
ATOM 1964 C C . SER A 1 255 ? -48.083 -0.505 22.126 1.00 96.81 255 SER A C 1
ATOM 1966 O O . SER A 1 255 ? -47.823 0.582 22.644 1.00 96.81 255 SER A O 1
ATOM 1968 N N . GLY A 1 256 ? -48.924 -0.617 21.098 1.00 94.69 256 GLY A N 1
ATOM 1969 C CA . GLY A 1 256 ? -49.613 0.502 20.454 1.00 94.69 256 GLY A CA 1
ATOM 1970 C C . GLY A 1 256 ? -48.762 1.284 19.447 1.00 94.69 256 GLY A C 1
ATOM 1971 O O . GLY A 1 256 ? -49.288 2.161 18.763 1.00 94.69 256 GLY A O 1
ATOM 1972 N N . THR A 1 257 ? -47.471 0.968 19.311 1.00 96.06 257 THR A N 1
ATOM 1973 C CA . THR A 1 257 ? -46.572 1.665 18.383 1.00 96.06 257 THR A CA 1
ATOM 1974 C C . THR A 1 257 ? -46.682 1.068 16.984 1.00 96.06 257 THR A C 1
ATOM 1976 O O . THR A 1 257 ? -46.536 -0.141 16.800 1.00 96.06 257 THR A O 1
ATOM 1979 N N . THR A 1 258 ? -46.916 1.923 15.986 1.00 96.25 258 THR A N 1
ATOM 1980 C CA . THR A 1 258 ? -46.758 1.558 14.572 1.00 96.25 258 THR A CA 1
ATOM 1981 C C . THR A 1 258 ? -45.363 1.950 14.111 1.00 96.25 258 THR A C 1
ATOM 1983 O O . THR A 1 258 ? -44.919 3.080 14.330 1.00 96.25 258 THR A O 1
ATOM 1986 N N . VAL A 1 259 ? -44.667 1.008 13.495 1.00 95.00 259 VAL A N 1
ATOM 1987 C CA . VAL A 1 259 ? -43.291 1.145 13.032 1.00 95.00 259 VAL A CA 1
ATOM 1988 C C . VAL A 1 259 ? -43.219 0.719 11.569 1.00 95.00 259 VAL A C 1
ATOM 1990 O O . VAL A 1 259 ? -43.966 -0.159 11.144 1.00 95.00 259 VAL A O 1
ATOM 1993 N N . ASP A 1 260 ? -42.366 1.383 10.802 1.00 95.50 260 ASP A N 1
ATOM 1994 C CA . ASP A 1 260 ? -41.955 0.997 9.452 1.00 95.50 260 ASP A CA 1
ATOM 1995 C C . ASP A 1 260 ? -40.611 1.682 9.184 1.00 95.50 260 ASP A C 1
ATOM 1997 O O . ASP A 1 260 ? -40.547 2.815 8.704 1.00 95.50 260 ASP A O 1
ATOM 2001 N N . GLU A 1 261 ? -39.530 1.059 9.650 1.00 92.38 261 GLU A N 1
ATOM 2002 C CA . GLU A 1 261 ? -38.189 1.629 9.545 1.00 92.38 261 GLU A CA 1
ATOM 2003 C C . GLU A 1 261 ? -37.106 0.557 9.417 1.00 92.38 261 GLU A C 1
ATOM 2005 O O . GLU A 1 261 ? -37.212 -0.549 9.952 1.00 92.38 261 GLU A O 1
ATOM 2010 N N . VAL A 1 262 ? -36.034 0.890 8.698 1.00 86.12 262 VAL A N 1
ATOM 2011 C CA . VAL A 1 262 ? -34.827 0.062 8.641 1.00 86.12 262 VAL A CA 1
ATOM 2012 C C . VAL A 1 262 ? -33.896 0.495 9.764 1.00 86.12 262 VAL A C 1
ATOM 2014 O O . VAL A 1 262 ? -33.378 1.608 9.747 1.00 86.12 262 VAL A O 1
ATOM 2017 N N . VAL A 1 263 ? -33.657 -0.399 10.718 1.00 83.56 263 VAL A N 1
ATOM 2018 C CA . VAL A 1 263 ? -32.740 -0.177 11.836 1.00 83.56 263 VAL A CA 1
ATOM 2019 C C . VAL A 1 263 ? -31.408 -0.874 11.592 1.00 83.56 263 VAL A C 1
ATOM 2021 O O . VAL A 1 263 ? -31.341 -2.000 11.086 1.00 83.56 263 VAL A O 1
ATOM 2024 N N . HIS A 1 264 ? -30.326 -0.204 11.980 1.00 82.88 264 HIS A N 1
ATOM 2025 C CA . HIS A 1 264 ? -28.970 -0.722 11.850 1.00 82.88 264 HIS A CA 1
ATOM 2026 C C . HIS A 1 264 ? -28.202 -0.585 13.168 1.00 82.88 264 HIS A C 1
ATOM 2028 O O . HIS A 1 264 ? -27.429 0.355 13.335 1.00 82.88 264 HIS A O 1
ATOM 2034 N N . PRO A 1 265 ? -28.416 -1.500 14.127 1.00 79.31 265 PRO A N 1
ATOM 2035 C CA . PRO A 1 265 ? -27.589 -1.560 15.320 1.00 79.31 265 PRO A CA 1
ATOM 2036 C C . PRO A 1 265 ? -26.165 -1.977 14.963 1.00 79.31 265 PRO A C 1
ATOM 2038 O O . PRO A 1 265 ? -25.930 -3.029 14.359 1.00 79.31 265 PRO A O 1
ATOM 2041 N N . VAL A 1 266 ? -25.215 -1.138 15.359 1.00 70.56 266 VAL A N 1
ATOM 2042 C CA . VAL A 1 266 ? -23.787 -1.376 15.183 1.00 70.56 266 VAL A CA 1
ATOM 2043 C C . VAL A 1 266 ? -23.134 -1.388 16.553 1.00 70.56 266 VAL A C 1
ATOM 2045 O O . VAL A 1 266 ? -23.061 -0.360 17.217 1.00 70.56 266 VAL A O 1
ATOM 2048 N N . LEU A 1 267 ? -22.693 -2.566 16.993 1.00 77.19 267 LEU A N 1
ATOM 2049 C CA . LEU A 1 267 ? -21.960 -2.718 18.246 1.00 77.19 267 LEU A CA 1
ATOM 2050 C C . LEU A 1 267 ? -20.468 -2.770 17.951 1.00 77.19 267 LEU A C 1
ATOM 2052 O O . LEU A 1 267 ? -20.025 -3.609 17.165 1.00 77.19 267 LEU A O 1
ATOM 2056 N N . ILE A 1 268 ? -19.713 -1.892 18.599 1.00 66.25 268 ILE A N 1
ATOM 2057 C CA . ILE A 1 268 ? -18.269 -1.782 18.442 1.00 66.25 268 ILE A CA 1
ATOM 2058 C C . ILE A 1 268 ? -17.591 -1.762 19.808 1.00 66.25 268 ILE A C 1
ATOM 2060 O O . ILE A 1 268 ? -18.141 -1.316 20.819 1.00 66.25 268 ILE A O 1
ATOM 2064 N N . ASP A 1 269 ? -16.371 -2.270 19.825 1.00 64.62 269 ASP A N 1
ATOM 2065 C CA . ASP A 1 269 ? -15.486 -2.185 20.971 1.00 64.62 269 ASP A CA 1
ATOM 2066 C C . ASP A 1 269 ? -14.971 -0.749 21.122 1.00 64.62 269 ASP A C 1
ATOM 2068 O O . ASP A 1 269 ? -14.435 -0.186 20.168 1.00 64.62 269 ASP A O 1
ATOM 2072 N N . THR A 1 270 ? -15.118 -0.148 22.306 1.00 49.19 270 THR A N 1
ATOM 2073 C CA . THR A 1 270 ? -14.493 1.154 22.563 1.00 49.19 270 THR A CA 1
ATOM 2074 C C . THR A 1 270 ? -13.179 0.949 23.285 1.00 49.19 270 THR A C 1
ATOM 2076 O O . THR A 1 270 ? -13.143 0.603 24.465 1.00 49.19 270 THR A O 1
ATOM 2079 N N . TYR A 1 271 ? -12.084 1.286 22.616 1.00 40.16 271 TYR A N 1
ATOM 2080 C CA . TYR A 1 271 ? -10.946 1.811 23.350 1.00 40.16 271 TYR A CA 1
ATOM 2081 C C . TYR A 1 271 ? -11.378 3.178 23.879 1.00 40.16 271 TYR A C 1
ATOM 2083 O O . TYR A 1 271 ? -11.524 4.122 23.103 1.00 40.16 271 TYR A O 1
ATOM 2091 N N . THR A 1 272 ? -11.662 3.305 25.179 1.00 38.28 272 THR A N 1
ATOM 2092 C CA . THR A 1 272 ? -11.955 4.641 25.704 1.00 38.28 272 THR A CA 1
ATOM 2093 C C . THR A 1 272 ? -10.705 5.498 25.549 1.00 38.28 272 THR A C 1
ATOM 2095 O O . THR A 1 272 ? -9.584 5.028 25.776 1.00 38.28 272 THR A O 1
ATOM 2098 N N . SER A 1 273 ? -10.890 6.773 25.208 1.00 33.69 273 SER A N 1
ATOM 2099 C CA . SER A 1 273 ? -9.818 7.765 25.261 1.00 33.69 273 SER A CA 1
ATOM 2100 C C . SER A 1 273 ? -9.089 7.711 26.600 1.00 33.69 273 SER A C 1
ATOM 2102 O O . SER A 1 273 ? -7.891 7.899 26.601 1.00 33.69 273 SER A O 1
ATOM 2104 N N . ASP A 1 274 ? -9.771 7.366 27.699 1.00 33.75 274 ASP A N 1
ATOM 2105 C CA . ASP A 1 274 ? -9.218 7.230 29.052 1.00 33.75 274 ASP A CA 1
ATOM 2106 C C . ASP A 1 274 ? -8.504 5.897 29.340 1.00 33.75 274 ASP A C 1
ATOM 2108 O O . ASP A 1 274 ? -7.733 5.818 30.287 1.00 33.75 274 ASP A O 1
ATOM 2112 N N . GLN A 1 275 ? -8.708 4.843 28.546 1.00 35.72 275 GLN A N 1
ATOM 2113 C CA . GLN A 1 275 ? -7.949 3.584 28.619 1.00 35.72 275 GLN A CA 1
ATOM 2114 C C . GLN A 1 275 ? -6.763 3.588 27.656 1.00 35.72 275 GLN A C 1
ATOM 2116 O O . GLN A 1 275 ? -5.728 3.011 27.976 1.00 35.72 275 GLN A O 1
ATOM 2121 N N . VAL A 1 276 ? -6.883 4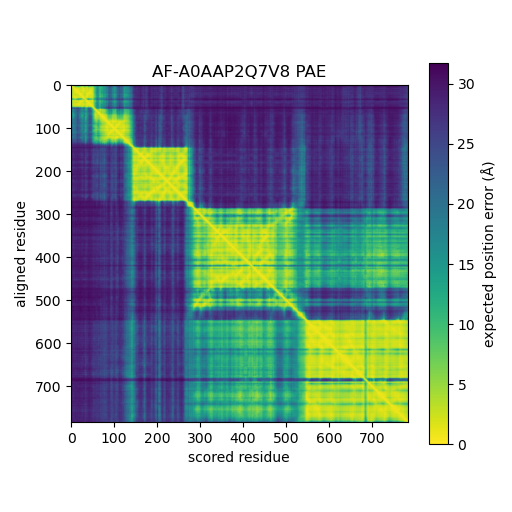.283 26.523 1.00 35.69 276 VAL A N 1
ATOM 2122 C CA . VAL A 1 276 ? -5.743 4.677 25.685 1.00 35.69 276 VAL A CA 1
ATOM 2123 C C . VAL A 1 276 ? -4.874 5.641 26.480 1.00 35.69 276 VAL A C 1
ATOM 2125 O O . VAL A 1 276 ? -3.715 5.346 26.733 1.00 35.69 276 VAL A O 1
ATOM 2128 N N . LYS A 1 277 ? -5.467 6.707 27.021 1.00 37.03 277 LYS A N 1
ATOM 2129 C CA . LYS A 1 277 ? -4.824 7.640 27.946 1.00 37.03 277 LYS A CA 1
ATOM 2130 C C . LYS A 1 277 ? -4.401 6.966 29.241 1.00 37.03 277 LYS A C 1
ATOM 2132 O O . LYS A 1 277 ? -3.368 7.322 29.743 1.00 37.03 277 LYS A O 1
ATOM 2137 N N . GLY A 1 278 ? -5.093 5.950 29.750 1.00 33.88 278 GLY A N 1
ATOM 2138 C CA . GLY A 1 278 ? -4.691 5.187 30.938 1.00 33.88 278 GLY A CA 1
ATOM 2139 C C . GLY A 1 278 ? -3.549 4.201 30.675 1.00 33.88 278 GLY A C 1
ATOM 2140 O O . GLY A 1 278 ? -2.764 3.912 31.578 1.00 33.88 278 GLY A O 1
ATOM 2141 N N . LYS A 1 279 ? -3.415 3.699 29.441 1.00 35.22 279 LYS A N 1
ATOM 2142 C CA . LYS A 1 279 ? -2.219 2.992 28.969 1.00 35.22 279 LYS A CA 1
ATOM 2143 C C . LYS A 1 279 ? -1.070 3.970 28.699 1.00 35.22 279 LYS A C 1
ATOM 2145 O O . LYS A 1 279 ? 0.043 3.636 29.078 1.00 35.22 279 LYS A O 1
ATOM 2150 N N . LEU A 1 280 ? -1.333 5.172 28.171 1.00 35.72 280 LEU A N 1
ATOM 2151 C CA . LEU A 1 280 ? -0.364 6.276 28.053 1.00 35.72 280 LEU A CA 1
ATOM 2152 C C . LEU A 1 280 ? 0.063 6.841 29.427 1.00 35.72 280 LEU A C 1
ATOM 2154 O O . LEU A 1 280 ? 1.233 7.111 29.652 1.00 35.72 280 LEU A O 1
ATOM 2158 N N . ASP A 1 281 ? -0.851 6.967 30.386 1.00 35.88 281 ASP A N 1
ATOM 2159 C CA . ASP A 1 281 ? -0.640 7.553 31.717 1.00 35.88 281 ASP A CA 1
ATOM 2160 C C . ASP A 1 281 ? 0.046 6.544 32.652 1.00 35.88 281 ASP A C 1
ATOM 2162 O O . ASP A 1 281 ? 0.732 6.941 33.592 1.00 35.88 281 ASP A O 1
ATOM 2166 N N . ASN A 1 282 ? -0.071 5.236 32.388 1.00 36.44 282 ASN A N 1
ATOM 2167 C CA . ASN A 1 282 ? 0.738 4.202 33.043 1.00 36.44 282 ASN A CA 1
ATOM 2168 C C . ASN A 1 282 ? 2.114 3.986 32.374 1.00 36.44 282 ASN A C 1
ATOM 2170 O O . ASN A 1 282 ? 2.895 3.173 32.866 1.00 36.44 282 ASN A O 1
ATOM 2174 N N . ILE A 1 283 ? 2.467 4.755 31.330 1.00 43.62 283 ILE A N 1
ATOM 2175 C CA . ILE A 1 283 ? 3.866 4.923 30.873 1.00 43.62 283 ILE A CA 1
ATOM 2176 C C . ILE A 1 283 ? 4.629 5.900 31.797 1.00 43.62 283 ILE A C 1
ATOM 2178 O O . ILE A 1 283 ? 5.831 6.096 31.653 1.00 43.62 283 ILE A O 1
ATOM 2182 N N . ASN A 1 284 ? 3.997 6.434 32.849 1.00 40.25 284 ASN A N 1
ATOM 2183 C CA . ASN A 1 284 ? 4.642 7.301 33.843 1.00 40.25 284 ASN A CA 1
ATOM 2184 C C . ASN A 1 284 ? 5.577 6.580 34.842 1.00 40.25 284 ASN A C 1
ATOM 2186 O O . ASN A 1 284 ? 5.754 7.038 35.969 1.00 40.25 284 ASN A O 1
ATOM 2190 N N . ASN A 1 285 ? 6.233 5.486 34.447 1.00 47.03 285 ASN A N 1
ATOM 2191 C CA . ASN A 1 285 ? 7.452 5.056 35.132 1.00 47.03 285 ASN A CA 1
ATOM 2192 C C . ASN A 1 285 ? 8.500 4.615 34.113 1.00 47.03 285 ASN A C 1
ATOM 2194 O O . ASN A 1 285 ? 8.663 3.445 33.763 1.00 47.03 285 ASN A O 1
ATOM 2198 N N . MET A 1 286 ? 9.176 5.614 33.581 1.00 55.97 286 MET A N 1
ATOM 2199 C CA . MET A 1 286 ? 10.133 5.480 32.507 1.00 55.97 286 MET A CA 1
ATOM 2200 C C . MET A 1 286 ? 11.506 5.082 33.016 1.00 55.97 286 MET A C 1
ATOM 2202 O O . MET A 1 286 ? 12.450 5.869 33.031 1.00 55.97 286 MET A O 1
ATOM 2206 N N . GLY A 1 287 ? 11.605 3.819 33.412 1.00 61.12 287 GLY A N 1
ATOM 2207 C CA . GLY A 1 287 ? 12.899 3.184 33.592 1.00 61.12 287 GLY A CA 1
ATOM 2208 C C . GLY A 1 287 ? 13.794 3.352 32.361 1.00 61.12 287 GLY A C 1
ATOM 2209 O O . GLY A 1 287 ? 13.392 3.842 31.303 1.00 61.12 287 GLY A O 1
ATOM 2210 N N . THR A 1 288 ? 15.027 2.907 32.487 1.00 67.69 288 THR A N 1
ATOM 2211 C CA . THR A 1 288 ? 16.012 3.047 31.428 1.00 67.69 288 THR A CA 1
ATOM 2212 C C . THR A 1 288 ? 15.778 2.061 30.279 1.00 67.69 288 THR A C 1
ATOM 2214 O O . THR A 1 288 ? 15.131 1.021 30.428 1.00 67.69 288 THR A O 1
ATOM 2217 N N . VAL A 1 289 ? 16.295 2.394 29.099 1.00 72.06 289 VAL A N 1
ATOM 2218 C CA . VAL A 1 289 ? 16.491 1.465 27.985 1.00 72.06 289 VAL A CA 1
ATOM 2219 C C . VAL A 1 289 ? 17.988 1.236 27.819 1.00 72.06 289 VAL A C 1
ATOM 2221 O O . VAL A 1 289 ? 18.758 2.192 27.737 1.00 72.06 289 VAL A O 1
ATOM 2224 N N . SER A 1 290 ? 18.406 -0.027 27.787 1.00 83.06 290 SER A N 1
ATOM 2225 C CA . SER A 1 290 ? 19.807 -0.399 27.603 1.00 83.06 290 SER A CA 1
ATOM 2226 C C . SER A 1 290 ? 19.972 -1.282 26.380 1.00 83.06 290 SER A C 1
ATOM 2228 O O . SER A 1 290 ? 19.088 -2.070 26.046 1.00 83.06 290 SER A O 1
ATOM 2230 N N . GLY A 1 291 ? 21.125 -1.190 25.732 1.00 85.19 291 GLY A N 1
ATOM 2231 C CA . GLY A 1 291 ? 21.456 -2.071 24.623 1.00 85.19 291 GLY A CA 1
ATOM 2232 C C . GLY A 1 291 ? 22.946 -2.091 24.327 1.00 85.19 291 GLY A C 1
ATOM 2233 O O . GLY A 1 291 ? 23.706 -1.244 24.804 1.00 85.19 291 GLY A O 1
ATOM 2234 N N . VAL A 1 292 ? 23.345 -3.097 23.550 1.00 84.81 292 VAL A N 1
ATOM 2235 C CA . VAL A 1 292 ? 24.720 -3.313 23.103 1.00 84.81 292 VAL A CA 1
ATOM 2236 C C . VAL A 1 292 ? 24.716 -3.593 21.605 1.00 84.81 292 VAL A C 1
ATOM 2238 O O . VAL A 1 292 ? 23.939 -4.429 21.149 1.00 84.81 292 VAL A O 1
ATOM 2241 N N . GLY A 1 293 ? 25.581 -2.930 20.838 1.00 85.62 293 GLY A N 1
ATOM 2242 C CA . GLY A 1 293 ? 25.732 -3.212 19.409 1.00 85.62 293 GLY A CA 1
ATOM 2243 C C . GLY A 1 293 ? 26.502 -2.147 18.634 1.00 85.62 293 GLY A C 1
ATOM 2244 O O . GLY A 1 293 ? 26.937 -1.145 19.192 1.00 85.62 293 GLY A O 1
ATOM 2245 N N . ASN A 1 294 ? 26.666 -2.380 17.334 1.00 83.19 294 ASN A N 1
ATOM 2246 C CA . ASN A 1 294 ? 27.018 -1.355 16.356 1.00 83.19 294 ASN A CA 1
ATOM 2247 C C . ASN A 1 294 ? 26.423 -1.742 14.983 1.00 83.19 294 ASN A C 1
ATOM 2249 O O . ASN A 1 294 ? 26.947 -2.644 14.319 1.00 83.19 294 ASN A O 1
ATOM 2253 N N . PRO A 1 295 ? 25.312 -1.119 14.566 1.00 84.62 295 PRO A N 1
ATOM 2254 C CA . PRO A 1 295 ? 24.677 0.042 15.182 1.00 84.62 295 PRO A CA 1
ATOM 2255 C C . PRO A 1 295 ? 23.929 -0.325 16.471 1.00 84.62 295 PRO A C 1
ATOM 2257 O O . PRO A 1 295 ? 23.472 -1.454 16.635 1.00 84.62 295 PRO A O 1
ATOM 2260 N N . LEU A 1 296 ? 23.791 0.637 17.380 1.00 84.56 296 LEU A N 1
ATOM 2261 C CA . LEU A 1 296 ? 22.904 0.547 18.535 1.00 84.56 296 LEU A CA 1
ATOM 2262 C C . LEU A 1 296 ? 21.680 1.434 18.286 1.00 84.56 296 LEU A C 1
ATOM 2264 O O . LEU A 1 296 ? 21.808 2.648 18.141 1.00 84.56 296 LEU A O 1
ATOM 2268 N N . VAL A 1 297 ? 20.499 0.821 18.241 1.00 84.00 297 VAL A N 1
ATOM 2269 C CA . VAL A 1 297 ? 19.214 1.516 18.101 1.00 84.00 297 VAL A CA 1
ATOM 2270 C C . VAL A 1 297 ? 18.454 1.398 19.416 1.00 84.00 297 VAL A C 1
ATOM 2272 O O . VAL A 1 297 ? 18.205 0.292 19.890 1.00 84.00 297 VAL A O 1
ATOM 2275 N N . LEU A 1 298 ? 18.106 2.538 20.009 1.00 78.69 298 LEU A N 1
ATOM 2276 C CA . LEU A 1 298 ? 17.310 2.621 21.230 1.00 78.69 298 LEU A CA 1
ATOM 2277 C C . LEU A 1 298 ? 16.027 3.398 20.942 1.00 78.69 298 LEU A C 1
ATOM 2279 O O . LEU A 1 298 ? 16.076 4.568 20.562 1.00 78.69 298 LEU A O 1
ATOM 2283 N N . GLU A 1 299 ? 14.884 2.756 21.152 1.00 75.56 299 GLU A N 1
ATOM 2284 C CA . GLU A 1 299 ? 13.567 3.370 20.978 1.00 75.56 299 GLU A CA 1
ATOM 2285 C C . GLU A 1 299 ? 13.085 4.035 22.280 1.00 75.56 299 GLU A C 1
ATOM 2287 O O . GLU A 1 299 ? 13.387 3.580 23.387 1.00 75.56 299 GLU A O 1
ATOM 2292 N N . GLY A 1 300 ? 12.324 5.121 22.150 1.00 67.12 300 GLY A N 1
ATOM 2293 C CA . GLY A 1 300 ? 11.688 5.848 23.252 1.00 67.12 300 GLY A CA 1
ATOM 2294 C C . GLY A 1 300 ? 12.616 6.725 24.099 1.00 67.12 300 GLY A C 1
ATOM 2295 O O . GLY A 1 300 ? 12.233 7.094 25.205 1.00 67.12 300 GLY A O 1
ATOM 2296 N N . THR A 1 301 ? 13.825 7.047 23.631 1.00 68.44 301 THR A N 1
ATOM 2297 C CA . THR A 1 301 ? 14.858 7.786 24.392 1.00 68.44 301 THR A CA 1
ATOM 2298 C C . THR A 1 301 ? 14.571 9.284 24.538 1.00 68.44 301 THR A C 1
ATOM 2300 O O . THR A 1 301 ? 14.202 9.905 23.542 1.00 68.44 301 THR A O 1
ATOM 2303 N N . SER A 1 302 ? 14.830 9.865 25.719 1.00 65.94 302 SER A N 1
ATOM 2304 C CA . SER A 1 302 ? 14.665 11.301 26.025 1.00 65.94 302 SER A CA 1
ATOM 2305 C C . SER A 1 302 ? 15.628 12.233 25.285 1.00 65.94 302 SER A C 1
ATOM 2307 O O . SER A 1 302 ? 16.611 11.797 24.676 1.00 65.94 302 SER A O 1
ATOM 2309 N N . THR A 1 303 ? 15.384 13.546 25.387 1.00 60.56 303 THR A N 1
ATOM 2310 C CA . THR A 1 303 ? 16.296 14.563 24.826 1.00 60.56 303 THR A CA 1
ATOM 2311 C C . THR A 1 303 ? 17.647 14.643 25.560 1.00 60.56 303 THR A C 1
ATOM 2313 O O . THR A 1 303 ? 18.656 15.048 24.969 1.00 60.56 303 THR A O 1
ATOM 2316 N N . LEU A 1 304 ? 17.697 14.177 26.816 1.00 61.69 304 LEU A N 1
ATOM 2317 C CA . LEU A 1 304 ? 18.898 14.007 27.647 1.00 61.69 304 LEU A CA 1
ATOM 2318 C C . LEU A 1 304 ? 19.040 12.534 28.081 1.00 61.69 304 LEU A C 1
ATOM 2320 O O . LEU A 1 304 ? 18.822 12.201 29.251 1.00 61.69 304 LEU A O 1
ATOM 2324 N N . PRO A 1 305 ? 19.353 11.627 27.143 1.00 60.00 305 PRO A N 1
ATOM 2325 C CA . PRO A 1 305 ? 19.051 10.223 27.331 1.00 60.00 305 PRO A CA 1
ATOM 2326 C C . PRO A 1 305 ? 20.074 9.543 28.223 1.00 60.00 305 PRO A C 1
ATOM 2328 O O . PRO A 1 305 ? 19.685 8.835 29.130 1.00 60.00 305 PRO A O 1
ATOM 2331 N N . PHE A 1 306 ? 21.374 9.720 28.017 1.00 66.31 306 PHE A N 1
ATOM 2332 C CA . PHE A 1 306 ? 22.320 8.742 28.551 1.00 66.31 306 PHE A CA 1
ATOM 2333 C C . PHE A 1 306 ? 22.658 8.952 30.029 1.00 66.31 306 PHE A C 1
ATOM 2335 O O . PHE A 1 306 ? 23.317 9.929 30.390 1.00 66.31 306 PHE A O 1
ATOM 2342 N N . GLU A 1 307 ? 22.273 7.981 30.857 1.00 68.38 307 GLU A N 1
ATOM 2343 C CA . GLU A 1 307 ? 22.827 7.803 32.201 1.00 68.38 307 GLU A CA 1
ATOM 2344 C C . GLU A 1 307 ? 24.260 7.265 32.092 1.00 68.38 307 GLU A C 1
ATOM 2346 O O . GLU A 1 307 ? 25.201 7.873 32.609 1.00 68.38 307 GLU A O 1
ATOM 2351 N N . ASP A 1 308 ? 24.426 6.203 31.295 1.00 73.94 308 ASP A N 1
ATOM 2352 C CA . ASP A 1 308 ? 25.704 5.564 30.999 1.00 73.94 308 ASP A CA 1
ATOM 2353 C C . ASP A 1 308 ? 25.897 5.395 29.489 1.00 73.94 308 ASP A C 1
ATOM 2355 O O . ASP A 1 308 ? 24.988 5.000 28.757 1.00 73.94 308 ASP A O 1
ATOM 2359 N N . LEU A 1 309 ? 27.115 5.662 29.018 1.00 76.56 309 LEU A N 1
ATOM 2360 C CA . LEU A 1 309 ? 27.535 5.445 27.636 1.00 76.56 309 LEU A CA 1
ATOM 2361 C C . LEU A 1 309 ? 28.990 4.977 27.626 1.00 76.56 309 LEU A C 1
ATOM 2363 O O . LEU A 1 309 ? 29.878 5.663 28.136 1.00 76.56 309 LEU A O 1
ATOM 2367 N N . SER A 1 310 ? 29.232 3.825 27.008 1.00 78.50 310 SER A N 1
ATOM 2368 C CA . SER A 1 310 ? 30.557 3.266 26.775 1.00 78.50 310 SER A CA 1
ATOM 2369 C C . SER A 1 310 ? 30.710 2.905 25.304 1.00 78.50 310 SER A C 1
ATOM 2371 O O . SER A 1 310 ? 29.845 2.258 24.715 1.00 78.50 310 SER A O 1
ATOM 2373 N N . ILE A 1 311 ? 31.824 3.323 24.711 1.00 79.44 311 ILE A N 1
ATOM 2374 C CA . ILE A 1 311 ? 32.207 2.949 23.353 1.00 79.44 311 ILE A CA 1
ATOM 2375 C C . ILE A 1 311 ? 33.614 2.370 23.431 1.00 79.44 311 ILE A C 1
ATOM 2377 O O . ILE A 1 311 ? 34.521 3.006 23.968 1.00 79.44 311 ILE A O 1
ATOM 2381 N N . SER A 1 312 ? 33.793 1.158 22.914 1.00 78.94 312 SER A N 1
ATOM 2382 C CA . SER A 1 312 ? 35.081 0.459 22.922 1.00 78.94 312 SER A CA 1
ATOM 2383 C C . SER A 1 312 ? 35.463 -0.008 21.520 1.00 78.94 312 SER A C 1
ATOM 2385 O O . SER A 1 312 ? 34.596 -0.310 20.702 1.00 78.94 312 SER A O 1
ATOM 2387 N N . GLY A 1 313 ? 36.767 -0.051 21.232 1.00 76.88 313 GLY A N 1
ATOM 2388 C CA . GLY A 1 313 ? 37.276 -0.529 19.941 1.00 76.88 313 GLY A CA 1
ATOM 2389 C C . GLY A 1 313 ? 37.154 0.466 18.779 1.00 76.88 313 GLY A C 1
ATOM 2390 O O . GLY A 1 313 ? 37.102 0.037 17.629 1.00 76.88 313 GLY A O 1
ATOM 2391 N N . LEU A 1 314 ? 37.108 1.777 19.052 1.00 75.69 314 LEU A N 1
ATOM 2392 C CA . LEU A 1 314 ? 37.175 2.807 18.009 1.00 75.69 314 LEU A CA 1
ATOM 2393 C C . LEU A 1 314 ? 38.554 2.800 17.336 1.00 75.69 314 LEU A C 1
ATOM 2395 O O . LEU A 1 314 ? 39.583 2.811 18.013 1.00 75.69 314 LEU A O 1
ATOM 2399 N N . SER A 1 315 ? 38.571 2.811 16.005 1.00 71.44 315 SER A N 1
ATOM 2400 C CA . SER A 1 315 ? 39.796 3.053 15.237 1.00 71.44 315 SER A CA 1
ATOM 2401 C C . SER A 1 315 ? 40.063 4.559 15.101 1.00 71.44 315 SER A C 1
ATOM 2403 O O . SER A 1 315 ? 39.171 5.372 15.363 1.00 71.44 315 SER A O 1
ATOM 2405 N N . ALA A 1 316 ? 41.271 4.925 14.665 1.00 65.31 316 ALA A N 1
ATOM 2406 C CA . ALA A 1 316 ? 41.723 6.313 14.558 1.00 65.31 316 ALA A CA 1
ATOM 2407 C C . ALA A 1 316 ? 40.833 7.223 13.705 1.00 65.31 316 ALA A C 1
ATOM 2409 O O . ALA A 1 316 ? 40.723 8.399 14.033 1.00 65.31 316 ALA A O 1
ATOM 2410 N N . ASP A 1 317 ? 40.139 6.675 12.706 1.00 64.06 317 ASP A N 1
ATOM 2411 C CA . ASP A 1 317 ? 39.373 7.439 11.715 1.00 64.06 317 ASP A CA 1
ATOM 2412 C C . ASP A 1 317 ? 37.874 7.092 11.729 1.00 64.06 317 ASP A C 1
ATOM 2414 O O . ASP A 1 317 ? 37.218 7.094 10.690 1.00 64.06 317 ASP A O 1
ATOM 2418 N N . THR A 1 318 ? 37.327 6.763 12.906 1.00 67.44 318 THR A N 1
ATOM 2419 C CA . THR A 1 318 ? 35.938 6.296 13.038 1.00 67.44 318 THR A CA 1
ATOM 2420 C C . THR A 1 318 ? 34.924 7.441 13.014 1.00 67.44 318 THR A C 1
ATOM 2422 O O . THR A 1 318 ? 34.909 8.302 13.893 1.00 67.44 318 THR A O 1
ATOM 2425 N N . LEU A 1 319 ? 33.988 7.429 12.069 1.00 69.62 319 LEU A N 1
ATOM 2426 C CA . LEU A 1 319 ? 32.795 8.268 12.163 1.00 69.62 319 LEU A CA 1
ATOM 2427 C C . LEU A 1 319 ? 31.881 7.746 13.277 1.00 69.62 319 LEU A C 1
ATOM 2429 O O . LEU A 1 319 ? 31.509 6.577 13.257 1.00 69.62 319 LEU A O 1
ATOM 2433 N N . VAL A 1 320 ? 31.486 8.612 14.217 1.00 71.50 320 VAL A N 1
ATOM 2434 C CA . VAL A 1 320 ? 30.467 8.306 15.230 1.00 71.50 320 VAL A CA 1
ATOM 2435 C C . VAL A 1 320 ? 29.258 9.207 15.000 1.00 71.50 320 VAL A C 1
ATOM 2437 O O . VAL A 1 320 ? 29.307 10.422 15.215 1.00 71.50 320 VAL A O 1
ATOM 2440 N N . THR A 1 321 ? 28.149 8.608 14.584 1.00 71.06 321 THR A N 1
ATOM 2441 C CA . THR A 1 321 ? 26.904 9.333 14.325 1.00 71.06 321 THR A CA 1
ATOM 2442 C C . THR A 1 321 ? 25.919 9.091 15.460 1.00 71.06 321 THR A C 1
ATOM 2444 O O . THR A 1 321 ? 25.508 7.958 15.700 1.00 71.06 321 THR A O 1
ATOM 2447 N N . PHE A 1 322 ? 25.526 10.178 16.129 1.00 66.50 322 PHE A N 1
ATOM 2448 C CA . PHE A 1 322 ? 24.350 10.240 16.995 1.00 66.50 322 PHE A CA 1
ATOM 2449 C C . PHE A 1 322 ? 23.249 10.952 16.223 1.00 66.50 322 PHE A C 1
ATOM 2451 O O . PHE A 1 322 ? 23.380 12.126 15.870 1.00 66.50 322 PHE A O 1
ATOM 2458 N N . CYS A 1 323 ? 22.183 10.230 15.924 1.00 68.44 323 CYS A N 1
ATOM 2459 C CA . CYS A 1 323 ? 21.071 10.734 15.130 1.00 68.44 323 CYS A CA 1
ATOM 2460 C C . CYS A 1 323 ? 19.771 10.075 15.582 1.00 68.44 323 CYS A C 1
ATOM 2462 O O . CYS A 1 323 ? 19.799 9.142 16.389 1.00 68.44 323 CYS A O 1
ATOM 2464 N N . GLY A 1 324 ? 18.633 10.570 15.096 1.00 71.81 324 GLY A N 1
ATOM 2465 C CA . GLY A 1 324 ? 17.383 9.848 15.248 1.00 71.81 324 GLY A CA 1
ATOM 2466 C C . GLY A 1 324 ? 17.311 8.672 14.286 1.00 71.81 324 GLY A C 1
ATOM 2467 O O . GLY A 1 324 ? 18.007 7.670 14.447 1.00 71.81 324 GLY A O 1
ATOM 2468 N N . LYS A 1 325 ? 16.460 8.781 13.276 1.00 76.50 325 LYS A N 1
ATOM 2469 C CA . LYS A 1 325 ? 16.257 7.769 12.237 1.00 76.50 325 LYS A CA 1
ATOM 2470 C C . LYS A 1 325 ? 17.314 7.859 11.141 1.00 76.50 325 LYS A C 1
ATOM 2472 O O . LYS A 1 325 ? 17.766 6.830 10.655 1.00 76.50 325 LYS A O 1
ATOM 2477 N N . ASN A 1 326 ? 17.721 9.075 10.775 1.00 83.94 326 ASN A N 1
ATOM 2478 C CA . ASN A 1 326 ? 18.589 9.318 9.627 1.00 83.94 326 ASN A CA 1
ATOM 2479 C C . ASN A 1 326 ? 20.085 9.295 9.989 1.00 83.94 326 ASN A C 1
ATOM 2481 O O . ASN A 1 326 ? 20.546 10.186 10.695 1.00 83.94 326 ASN A O 1
ATOM 2485 N N . ILE A 1 327 ? 20.854 8.344 9.447 1.00 83.44 327 ILE A N 1
ATOM 2486 C CA . ILE A 1 327 ? 22.320 8.266 9.612 1.00 83.44 327 ILE A CA 1
ATOM 2487 C C . ILE A 1 327 ? 23.113 8.952 8.476 1.00 83.44 327 ILE A C 1
ATOM 2489 O O . ILE A 1 327 ? 24.338 9.039 8.563 1.00 83.44 327 ILE A O 1
ATOM 2493 N N . PHE A 1 328 ? 22.457 9.432 7.408 1.00 86.81 328 PHE A N 1
ATOM 2494 C CA . PHE A 1 328 ? 23.114 10.058 6.251 1.00 86.81 328 PHE A CA 1
ATOM 2495 C C . PHE A 1 328 ? 23.630 11.469 6.549 1.00 86.81 328 PHE A C 1
ATOM 2497 O O . PHE A 1 328 ? 22.850 12.398 6.758 1.00 86.81 328 PHE A O 1
ATOM 2504 N N . MET A 1 329 ? 24.943 11.669 6.445 1.00 81.81 329 MET A N 1
ATOM 2505 C CA . MET A 1 329 ? 25.563 12.982 6.621 1.00 81.81 329 MET A CA 1
ATOM 2506 C C . MET A 1 329 ? 26.577 13.303 5.531 1.00 81.81 329 MET A C 1
ATOM 2508 O O . MET A 1 329 ? 27.301 12.434 5.050 1.00 81.81 329 MET A O 1
ATOM 2512 N N . ILE A 1 330 ? 26.668 14.585 5.191 1.00 81.19 330 ILE A N 1
ATOM 2513 C CA . ILE A 1 330 ? 27.701 15.121 4.315 1.00 81.19 330 ILE A CA 1
ATOM 2514 C C . ILE A 1 330 ? 28.674 15.950 5.143 1.00 81.19 330 ILE A C 1
ATOM 2516 O O . ILE A 1 330 ? 28.298 16.798 5.952 1.00 81.19 330 ILE A O 1
ATOM 2520 N N . THR A 1 331 ? 29.954 15.699 4.924 1.00 75.69 331 THR A N 1
ATOM 2521 C CA . THR A 1 331 ? 31.055 16.420 5.549 1.00 75.69 331 THR A CA 1
ATOM 2522 C C . THR A 1 331 ? 31.340 17.753 4.878 1.00 75.69 331 THR A C 1
ATOM 2524 O O . THR A 1 331 ? 31.141 17.939 3.679 1.00 75.69 331 THR A O 1
ATOM 2527 N N . SER A 1 332 ? 31.921 18.671 5.648 1.00 77.69 332 SER A N 1
ATOM 2528 C CA . SER A 1 332 ? 32.352 19.983 5.160 1.00 77.69 332 SER A CA 1
ATOM 2529 C C . SER A 1 332 ? 33.498 19.939 4.142 1.00 77.69 332 SER A C 1
ATOM 2531 O O . SER A 1 332 ? 33.782 20.958 3.524 1.00 77.69 332 SER A O 1
ATOM 2533 N N . ASP A 1 333 ? 34.185 18.802 3.987 1.00 82.44 333 ASP A N 1
ATOM 2534 C CA . ASP A 1 333 ? 35.252 18.612 2.994 1.00 82.44 333 ASP A CA 1
ATOM 2535 C C . ASP A 1 333 ? 34.725 18.185 1.610 1.00 82.44 333 ASP A C 1
ATOM 2537 O O . ASP A 1 333 ? 35.513 18.045 0.672 1.00 82.44 333 ASP A O 1
ATOM 2541 N N . MET A 1 334 ? 33.404 18.031 1.443 1.00 85.94 334 MET A N 1
ATOM 2542 C CA . MET A 1 334 ? 32.807 17.954 0.113 1.00 85.94 334 MET A CA 1
ATOM 2543 C C . MET A 1 334 ? 32.759 19.316 -0.556 1.00 85.94 334 MET A C 1
ATOM 2545 O O . MET A 1 334 ? 32.278 20.304 -0.004 1.00 85.94 334 MET A O 1
ATOM 2549 N N . VAL A 1 335 ? 33.202 19.342 -1.807 1.00 88.12 335 VAL A N 1
ATOM 2550 C CA . VAL A 1 335 ? 33.259 20.552 -2.622 1.00 88.12 335 VAL A CA 1
ATOM 2551 C C . VAL A 1 335 ? 32.240 20.490 -3.748 1.00 88.12 335 VAL A C 1
ATOM 2553 O O . VAL A 1 335 ? 31.870 19.411 -4.208 1.00 88.12 335 VAL A O 1
ATOM 2556 N N . LYS A 1 336 ? 31.808 21.659 -4.234 1.00 93.31 336 LYS A N 1
ATOM 2557 C CA . LYS A 1 336 ? 30.985 21.775 -5.446 1.00 93.31 336 LYS A CA 1
ATOM 2558 C C . LYS A 1 336 ? 31.583 20.921 -6.570 1.00 93.31 336 LYS A C 1
ATOM 2560 O O . LYS A 1 336 ? 32.782 21.000 -6.841 1.00 93.31 336 LYS A O 1
ATOM 2565 N N . ARG A 1 337 ? 30.742 20.146 -7.255 1.00 93.88 337 ARG A N 1
ATOM 2566 C CA . ARG A 1 337 ? 31.158 19.287 -8.371 1.00 93.88 337 ARG A CA 1
ATOM 2567 C C . ARG A 1 337 ? 30.411 19.676 -9.637 1.00 93.88 337 ARG A C 1
ATOM 2569 O O . ARG A 1 337 ? 29.206 19.889 -9.599 1.00 93.88 337 ARG A O 1
ATOM 2576 N N . ILE A 1 338 ? 31.131 19.747 -10.751 1.00 95.19 338 ILE A N 1
ATOM 2577 C CA . ILE A 1 338 ? 30.553 19.932 -12.083 1.00 95.19 338 ILE A CA 1
ATOM 2578 C C . ILE A 1 338 ? 30.896 18.694 -12.905 1.00 95.19 338 ILE A C 1
ATOM 2580 O O . ILE A 1 338 ? 32.066 18.324 -13.000 1.00 95.19 338 ILE A O 1
ATOM 2584 N N . ASN A 1 339 ? 29.887 18.026 -13.458 1.00 95.69 339 ASN A N 1
ATOM 2585 C CA . ASN A 1 339 ? 30.073 16.817 -14.256 1.00 95.69 339 ASN A CA 1
ATOM 2586 C C . ASN A 1 339 ? 28.952 16.704 -15.302 1.00 95.69 339 ASN A C 1
ATOM 2588 O O . ASN A 1 339 ? 27.784 16.818 -14.951 1.00 95.69 339 ASN A O 1
ATOM 2592 N N . ASN A 1 340 ? 29.305 16.517 -16.579 1.00 95.94 340 ASN A N 1
ATOM 2593 C CA . ASN A 1 340 ? 28.368 16.341 -17.703 1.00 95.94 340 ASN A CA 1
ATOM 2594 C C . ASN A 1 340 ? 27.191 17.340 -17.729 1.00 95.94 340 ASN A C 1
ATOM 2596 O O . ASN A 1 340 ? 26.028 16.957 -17.862 1.00 95.94 340 ASN A O 1
ATOM 2600 N N . GLY A 1 341 ? 27.493 18.631 -17.549 1.00 94.19 341 GLY A N 1
ATOM 2601 C CA . GLY A 1 341 ? 26.487 19.702 -17.549 1.00 94.19 341 GLY A CA 1
ATOM 2602 C C . GLY A 1 341 ? 25.651 19.810 -16.266 1.00 94.19 341 GLY A C 1
ATOM 2603 O O . GLY A 1 341 ? 24.741 20.633 -16.201 1.00 94.19 341 GLY A O 1
ATOM 2604 N N . ASN A 1 342 ? 25.951 19.017 -15.234 1.00 97.19 342 ASN A N 1
ATOM 2605 C CA . ASN A 1 342 ? 25.295 19.079 -13.930 1.00 97.19 342 ASN A CA 1
ATOM 2606 C C . ASN A 1 342 ? 26.182 19.790 -12.912 1.00 97.19 342 ASN A C 1
ATOM 2608 O O . ASN A 1 342 ? 27.372 19.487 -12.792 1.00 97.19 342 ASN A O 1
ATOM 2612 N N . THR A 1 343 ? 25.588 20.696 -12.141 1.00 97.56 343 THR A N 1
ATOM 2613 C CA . THR A 1 343 ? 26.216 21.329 -10.981 1.00 97.56 343 THR A CA 1
ATOM 2614 C C . THR A 1 343 ? 25.649 20.733 -9.702 1.00 97.56 343 THR A C 1
ATOM 2616 O O . THR A 1 343 ? 24.476 20.930 -9.400 1.00 97.56 343 THR A O 1
ATOM 2619 N N . TYR A 1 344 ? 26.497 20.060 -8.928 1.00 96.94 344 TYR A N 1
ATOM 2620 C CA . TYR A 1 344 ? 26.162 19.504 -7.623 1.00 96.94 344 TYR A CA 1
ATOM 2621 C C . TYR A 1 344 ? 26.679 20.403 -6.503 1.00 96.94 344 TYR A C 1
ATOM 2623 O O . TYR A 1 344 ? 27.860 20.776 -6.474 1.00 96.94 344 TYR A O 1
ATOM 2631 N N . THR A 1 345 ? 25.798 20.716 -5.562 1.00 95.25 345 THR A N 1
ATOM 2632 C CA . THR A 1 345 ? 26.115 21.444 -4.332 1.00 95.25 345 THR A CA 1
ATOM 2633 C C . THR A 1 345 ? 25.653 20.652 -3.124 1.00 95.25 345 THR A C 1
ATOM 2635 O O . THR A 1 345 ? 24.573 20.062 -3.139 1.00 95.25 345 THR A O 1
ATOM 2638 N N . PHE A 1 346 ? 26.471 20.670 -2.079 1.00 92.06 346 PHE A N 1
ATOM 2639 C CA . PHE A 1 346 ? 26.272 19.864 -0.887 1.00 92.06 346 PHE A CA 1
ATOM 2640 C C . PHE A 1 346 ? 26.057 20.766 0.322 1.00 92.06 346 PHE A C 1
ATOM 2642 O O . PHE A 1 346 ? 26.784 21.743 0.511 1.00 92.06 346 PHE A O 1
ATOM 2649 N N . THR A 1 347 ? 25.074 20.421 1.143 1.00 83.12 347 THR A N 1
ATOM 2650 C CA . THR A 1 347 ? 24.949 20.937 2.512 1.00 83.12 347 THR A CA 1
ATOM 2651 C C . THR A 1 347 ? 24.878 19.749 3.471 1.00 83.12 347 THR A C 1
ATOM 2653 O O . THR A 1 347 ? 24.793 18.616 3.006 1.00 83.12 347 THR A O 1
ATOM 2656 N N . ALA A 1 348 ? 24.944 19.978 4.787 1.00 75.94 348 ALA A N 1
ATOM 2657 C CA . ALA A 1 348 ? 25.162 18.944 5.813 1.00 75.94 348 ALA A CA 1
ATOM 2658 C C . ALA A 1 348 ? 24.351 17.635 5.644 1.00 75.94 348 ALA A C 1
ATOM 2660 O O . ALA A 1 348 ? 24.822 16.572 6.039 1.00 75.94 348 ALA A O 1
ATOM 2661 N N . ASN A 1 349 ? 23.158 17.692 5.054 1.00 82.44 349 ASN A N 1
ATOM 2662 C CA . ASN A 1 349 ? 22.249 16.563 4.855 1.00 82.44 349 ASN A CA 1
ATOM 2663 C C . ASN A 1 349 ? 21.520 16.575 3.494 1.00 82.44 349 ASN A C 1
ATOM 2665 O O . ASN A 1 349 ? 20.550 15.836 3.330 1.00 82.44 349 ASN A O 1
ATOM 2669 N N . THR A 1 350 ? 21.938 17.403 2.527 1.00 90.50 350 THR A N 1
ATOM 2670 C CA . THR A 1 350 ? 21.249 17.512 1.226 1.00 90.50 350 THR A CA 1
ATOM 2671 C C . THR A 1 350 ? 22.208 17.546 0.044 1.00 90.50 350 THR A C 1
ATOM 2673 O O . THR A 1 350 ? 23.332 18.053 0.129 1.00 90.50 350 THR A O 1
ATOM 2676 N N . ILE A 1 351 ? 21.730 17.026 -1.087 1.00 94.50 351 ILE A N 1
ATOM 2677 C CA . ILE A 1 351 ? 22.418 17.082 -2.377 1.00 94.50 351 ILE A CA 1
ATOM 2678 C C . ILE A 1 351 ? 21.516 17.852 -3.336 1.00 94.50 351 ILE A C 1
ATOM 2680 O O . ILE A 1 351 ? 20.453 17.363 -3.709 1.00 94.50 351 ILE A O 1
ATOM 2684 N N . ARG A 1 352 ? 21.935 19.044 -3.756 1.00 96.00 352 ARG A N 1
ATOM 2685 C CA . ARG A 1 352 ? 21.234 19.817 -4.785 1.00 96.00 352 ARG A CA 1
ATOM 2686 C C . ARG A 1 352 ? 21.936 19.666 -6.127 1.00 96.00 352 ARG A C 1
ATOM 2688 O O . ARG A 1 352 ? 23.159 19.799 -6.189 1.00 96.00 352 ARG A O 1
ATOM 2695 N N . VAL A 1 353 ? 21.166 19.409 -7.180 1.00 97.00 353 VAL A N 1
ATOM 2696 C CA . VAL A 1 353 ? 21.629 19.338 -8.566 1.00 97.00 353 VAL A CA 1
ATOM 2697 C C . VAL A 1 353 ? 20.909 20.374 -9.420 1.00 97.00 353 VAL A C 1
ATOM 2699 O O . VAL A 1 353 ? 19.691 20.507 -9.354 1.00 97.00 353 VAL A O 1
ATOM 2702 N N . VAL A 1 354 ? 21.681 21.098 -10.229 1.00 97.38 354 VAL A N 1
ATOM 2703 C CA . VAL A 1 354 ? 21.171 22.051 -11.218 1.00 97.38 354 VAL A CA 1
ATOM 2704 C C . VAL A 1 354 ? 21.722 21.689 -12.591 1.00 97.38 354 VAL A C 1
ATOM 2706 O O . VAL A 1 354 ? 22.939 21.526 -12.738 1.00 97.38 354 VAL A O 1
ATOM 2709 N N . SER A 1 355 ? 20.849 21.584 -13.591 1.00 96.81 355 SER A N 1
ATOM 2710 C CA . SER A 1 355 ? 21.241 21.396 -14.988 1.00 96.81 355 SER A CA 1
ATOM 2711 C C . SER A 1 355 ? 20.273 22.077 -15.953 1.00 96.81 355 SER A C 1
ATOM 2713 O O . SER A 1 355 ? 19.060 22.022 -15.769 1.00 96.81 355 SER A O 1
ATOM 2715 N N . GLU A 1 356 ? 20.821 22.670 -17.013 1.00 93.94 356 GLU A N 1
ATOM 2716 C CA . GLU A 1 356 ? 20.067 23.167 -18.176 1.00 93.94 356 GLU A CA 1
ATOM 2717 C C . GLU A 1 356 ? 19.913 22.091 -19.270 1.00 93.94 356 GLU A C 1
ATOM 2719 O O . GLU A 1 356 ? 19.355 22.351 -20.332 1.00 93.94 356 GLU A O 1
ATOM 2724 N N . GLY A 1 357 ? 20.420 20.880 -19.022 1.00 92.38 357 GLY A N 1
ATOM 2725 C CA . GLY A 1 357 ? 20.479 19.792 -19.991 1.00 92.38 357 GLY A CA 1
ATOM 2726 C C . GLY A 1 357 ? 21.747 18.982 -19.790 1.00 92.38 357 GLY A C 1
ATOM 2727 O O . GLY A 1 357 ? 22.813 19.341 -20.293 1.00 92.38 357 GLY A O 1
ATOM 2728 N N . SER A 1 358 ? 21.645 17.886 -19.042 1.00 94.69 358 SER A N 1
ATOM 2729 C CA . SER A 1 358 ? 22.792 17.019 -18.798 1.00 94.69 358 SER A CA 1
ATOM 2730 C C . SER A 1 358 ? 23.308 16.431 -20.113 1.00 94.69 358 SER A C 1
ATOM 2732 O O . SER A 1 358 ? 22.556 15.809 -20.859 1.00 94.69 358 SER A O 1
ATOM 2734 N N . THR A 1 359 ? 24.605 16.590 -20.380 1.00 95.56 359 THR A N 1
ATOM 2735 C CA . THR A 1 359 ? 25.245 16.171 -21.639 1.00 95.56 359 THR A CA 1
ATOM 2736 C C . THR A 1 359 ? 25.678 14.701 -21.649 1.00 95.56 359 THR A C 1
ATOM 2738 O O . THR A 1 359 ? 26.391 14.278 -22.553 1.00 95.56 359 THR A O 1
ATOM 2741 N N . GLY A 1 360 ? 25.339 13.944 -20.605 1.00 94.44 360 GLY A N 1
ATOM 2742 C CA . GLY A 1 360 ? 25.676 12.532 -20.449 1.00 94.44 360 GLY A CA 1
ATOM 2743 C C . GLY A 1 360 ? 25.442 12.060 -19.015 1.00 94.44 360 GLY A C 1
ATOM 2744 O O . GLY A 1 360 ? 25.351 12.874 -18.097 1.00 94.44 360 GLY A O 1
ATOM 2745 N N . ASN A 1 361 ? 25.399 10.745 -18.800 1.00 94.00 361 ASN A N 1
ATOM 2746 C CA . ASN A 1 361 ? 25.212 10.166 -17.464 1.00 94.00 361 ASN A CA 1
ATOM 2747 C C . ASN A 1 361 ? 26.237 10.704 -16.456 1.00 94.00 361 ASN A C 1
ATOM 2749 O O . ASN A 1 361 ? 27.438 10.715 -16.722 1.00 94.00 361 ASN A O 1
ATOM 2753 N N . SER A 1 362 ? 25.771 11.130 -15.289 1.00 94.50 362 SER A N 1
ATOM 2754 C CA . SER A 1 362 ? 26.547 11.885 -14.313 1.00 94.50 362 SER A CA 1
ATOM 2755 C C . SER A 1 362 ? 26.302 11.397 -12.890 1.00 94.50 362 SER A C 1
ATOM 2757 O O . SER A 1 362 ? 25.264 10.814 -12.578 1.00 94.50 362 SER A O 1
ATOM 2759 N N . VAL A 1 363 ? 27.279 11.631 -12.015 1.00 94.06 363 VAL A N 1
ATOM 2760 C CA . VAL A 1 363 ? 27.189 11.308 -10.589 1.00 94.06 363 VAL A CA 1
ATOM 2761 C C . VAL A 1 363 ? 27.725 12.449 -9.730 1.00 94.06 363 VAL A C 1
ATOM 2763 O O . VAL A 1 363 ? 28.703 13.120 -10.086 1.00 94.06 363 VAL A O 1
ATOM 2766 N N . SER A 1 364 ? 27.124 12.624 -8.554 1.00 94.50 364 SER A N 1
ATOM 2767 C CA . SER A 1 364 ? 27.491 13.658 -7.578 1.00 94.50 364 SER A CA 1
ATOM 2768 C C . SER A 1 364 ? 28.816 13.410 -6.849 1.00 94.50 364 SER A C 1
ATOM 2770 O O . SER A 1 364 ? 29.219 14.225 -6.026 1.00 94.50 364 SER A O 1
ATOM 2772 N N . SER A 1 365 ? 29.519 12.317 -7.127 1.00 92.62 365 SER A N 1
ATOM 2773 C CA . SER A 1 365 ? 30.774 11.941 -6.471 1.00 92.62 365 SER A CA 1
ATOM 2774 C C . SER A 1 365 ? 31.926 11.787 -7.460 1.00 92.62 365 SER A C 1
ATOM 2776 O O . SER A 1 365 ? 31.714 11.403 -8.610 1.00 92.62 365 SER A O 1
ATOM 2778 N N . GLY A 1 366 ? 33.165 12.064 -7.036 1.00 89.25 366 GLY A N 1
ATOM 2779 C CA . GLY A 1 366 ? 34.339 11.693 -7.829 1.00 89.25 366 GLY A CA 1
ATOM 2780 C C . GLY A 1 366 ? 35.697 12.116 -7.284 1.00 89.25 366 GLY A C 1
ATOM 2781 O O . GLY A 1 366 ? 35.810 12.575 -6.155 1.00 89.25 366 GLY A O 1
ATOM 2782 N N . GLU A 1 367 ? 36.716 11.963 -8.129 1.00 85.50 367 GLU A N 1
ATOM 2783 C CA . GLU A 1 367 ? 38.148 12.022 -7.777 1.00 85.50 367 GLU A CA 1
ATOM 2784 C C . GLU A 1 367 ? 38.631 13.374 -7.233 1.00 85.50 367 GLU A C 1
ATOM 2786 O O . GLU A 1 367 ? 39.695 13.464 -6.640 1.00 85.50 367 GLU A O 1
ATOM 2791 N N . ASN A 1 368 ? 37.857 14.448 -7.398 1.00 87.44 368 ASN A N 1
ATOM 2792 C CA . ASN A 1 368 ? 38.176 15.749 -6.808 1.00 87.44 368 ASN A CA 1
ATOM 2793 C C . ASN A 1 368 ? 37.843 15.833 -5.304 1.00 87.44 368 ASN A C 1
ATOM 2795 O O . ASN A 1 368 ? 38.050 16.882 -4.695 1.00 87.44 368 ASN A O 1
ATOM 2799 N N . PHE A 1 369 ? 37.281 14.773 -4.722 1.00 89.81 369 PHE A N 1
ATOM 2800 C CA 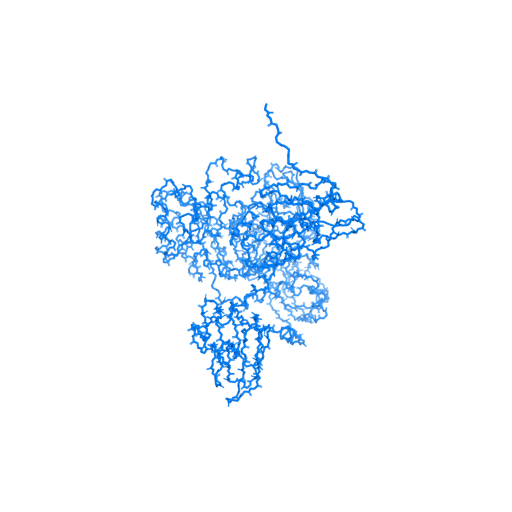. PHE A 1 369 ? 37.010 14.649 -3.290 1.00 89.81 369 PHE A CA 1
ATOM 2801 C C . PHE A 1 369 ? 38.161 13.919 -2.578 1.00 89.81 369 PHE A C 1
ATOM 2803 O O . PHE A 1 369 ? 38.935 13.235 -3.244 1.00 89.81 369 PHE A O 1
ATOM 2810 N N . PRO A 1 370 ? 38.278 14.010 -1.241 1.00 88.56 370 PRO A N 1
ATOM 2811 C CA . PRO A 1 370 ? 39.263 13.233 -0.485 1.00 88.56 370 PRO A CA 1
ATOM 2812 C C . PRO A 1 370 ? 39.187 11.718 -0.754 1.00 88.56 370 PRO A C 1
ATOM 2814 O O . PRO A 1 370 ? 38.098 11.176 -0.947 1.00 88.56 370 PRO A O 1
ATOM 2817 N N . GLU A 1 371 ? 40.328 11.020 -0.688 1.00 87.69 371 GLU A N 1
ATOM 2818 C CA . GLU A 1 371 ? 40.461 9.590 -1.042 1.00 87.69 371 GLU A CA 1
ATOM 2819 C C . GLU A 1 371 ? 39.501 8.652 -0.291 1.00 87.69 371 GLU A C 1
ATOM 2821 O O . GLU A 1 371 ? 39.109 7.608 -0.816 1.00 87.69 371 GLU A O 1
ATOM 2826 N N . LYS A 1 372 ? 39.047 9.042 0.911 1.00 84.44 372 LYS A N 1
ATOM 2827 C CA . LYS A 1 372 ? 38.041 8.294 1.689 1.00 84.44 372 LYS A CA 1
ATOM 2828 C C . LYS A 1 372 ? 36.718 8.070 0.941 1.00 84.44 372 LYS A C 1
ATOM 2830 O O . LYS A 1 372 ? 35.966 7.183 1.333 1.00 84.44 372 LYS A O 1
ATOM 2835 N N . TYR A 1 373 ? 36.463 8.834 -0.125 1.00 88.69 373 TYR A N 1
ATOM 2836 C CA . TYR A 1 373 ? 35.265 8.753 -0.962 1.00 88.69 373 TYR A CA 1
ATOM 2837 C C . TYR A 1 373 ? 35.430 7.933 -2.245 1.00 88.69 373 TYR A C 1
ATOM 2839 O O . TYR A 1 373 ? 34.484 7.862 -3.027 1.00 88.69 373 TYR A O 1
ATOM 2847 N N . TRP A 1 374 ? 36.607 7.359 -2.516 1.00 90.56 374 TRP A N 1
ATOM 2848 C CA . TRP A 1 374 ? 36.905 6.798 -3.842 1.00 90.56 374 TRP A CA 1
ATOM 2849 C C . TRP A 1 374 ? 36.596 5.316 -3.984 1.00 90.56 374 TRP A C 1
ATOM 2851 O O . TRP A 1 374 ? 36.302 4.852 -5.085 1.00 90.56 374 TRP A O 1
ATOM 2861 N N . ASN A 1 375 ? 36.691 4.559 -2.892 1.00 89.00 375 ASN A N 1
ATOM 2862 C CA . ASN A 1 375 ? 36.686 3.103 -2.946 1.00 89.00 375 ASN A CA 1
ATOM 2863 C C . ASN A 1 375 ? 35.695 2.495 -1.947 1.00 89.00 375 ASN A C 1
ATOM 2865 O O . ASN A 1 375 ? 35.518 3.018 -0.847 1.00 89.00 375 ASN A O 1
ATOM 2869 N N . LEU A 1 376 ? 35.101 1.368 -2.344 1.00 89.62 376 LEU A N 1
ATOM 2870 C CA . LEU A 1 376 ? 34.311 0.465 -1.505 1.00 89.62 376 LEU A CA 1
ATOM 2871 C C . LEU A 1 376 ? 34.827 -0.959 -1.717 1.00 89.62 376 LEU A C 1
ATOM 2873 O O . LEU A 1 376 ? 35.022 -1.371 -2.862 1.00 89.62 376 LEU A O 1
ATOM 2877 N N . ASN A 1 377 ? 35.070 -1.703 -0.637 1.00 89.19 377 ASN A N 1
ATOM 2878 C CA . ASN A 1 377 ? 35.459 -3.121 -0.683 1.00 89.19 377 ASN A CA 1
ATOM 2879 C C . ASN A 1 377 ? 36.637 -3.412 -1.646 1.00 89.19 377 ASN A C 1
ATOM 2881 O O . ASN A 1 377 ? 36.662 -4.418 -2.356 1.00 89.19 377 ASN A O 1
ATOM 2885 N N . GLY A 1 378 ? 37.618 -2.502 -1.711 1.00 86.75 378 GLY A N 1
ATOM 2886 C CA . GLY A 1 378 ? 38.797 -2.630 -2.580 1.00 86.75 378 GLY A CA 1
ATOM 2887 C C . GLY A 1 378 ? 38.556 -2.350 -4.072 1.00 86.75 378 GLY A C 1
ATOM 2888 O O . GLY A 1 378 ? 39.427 -2.641 -4.894 1.00 86.75 378 GLY A O 1
ATOM 2889 N N . LYS A 1 379 ? 37.398 -1.791 -4.442 1.00 89.31 379 LYS A N 1
ATOM 2890 C CA . LYS A 1 379 ? 37.054 -1.381 -5.811 1.00 89.31 379 LYS A CA 1
ATOM 2891 C C . LYS A 1 379 ? 36.751 0.109 -5.880 1.00 89.31 379 LYS A C 1
ATOM 2893 O O . LYS A 1 379 ? 36.157 0.675 -4.966 1.00 89.31 379 LYS A O 1
ATOM 2898 N N . THR A 1 380 ? 37.130 0.737 -6.990 1.00 89.94 380 THR A N 1
ATOM 2899 C CA . THR A 1 380 ? 36.855 2.156 -7.230 1.00 89.94 380 THR A CA 1
ATOM 2900 C C . THR A 1 380 ? 35.370 2.371 -7.476 1.00 89.94 380 THR A C 1
ATOM 2902 O O . THR A 1 380 ? 34.820 1.968 -8.501 1.00 89.94 380 THR A O 1
ATOM 2905 N N . TRP A 1 381 ? 34.727 3.031 -6.519 1.00 92.44 381 TRP A N 1
ATOM 2906 C CA . TRP A 1 381 ? 33.343 3.460 -6.585 1.00 92.44 381 TRP A CA 1
ATOM 2907 C C . TRP A 1 381 ? 33.179 4.752 -5.783 1.00 92.44 381 TRP A C 1
ATOM 2909 O O . TRP A 1 381 ? 33.048 4.753 -4.556 1.00 92.44 381 TRP A O 1
ATOM 2919 N N . ASN A 1 382 ? 33.205 5.874 -6.504 1.00 92.12 382 ASN A N 1
ATOM 2920 C CA . ASN A 1 382 ? 33.098 7.190 -5.893 1.00 92.12 382 ASN A CA 1
ATOM 2921 C C . ASN A 1 382 ? 31.725 7.374 -5.239 1.00 92.12 382 ASN A C 1
ATOM 2923 O O . ASN A 1 382 ? 30.700 7.174 -5.902 1.00 92.12 382 ASN A O 1
ATOM 2927 N N . HIS A 1 383 ? 31.695 7.840 -3.994 1.00 92.25 383 HIS A N 1
ATOM 2928 C CA . HIS A 1 383 ? 30.479 8.030 -3.202 1.00 92.25 383 HIS A CA 1
ATOM 2929 C C . HIS A 1 383 ? 30.468 9.374 -2.468 1.00 92.25 383 HIS A C 1
ATOM 2931 O O . HIS A 1 383 ? 31.478 10.063 -2.374 1.00 92.25 383 HIS A O 1
ATOM 2937 N N . ASN A 1 384 ? 29.296 9.772 -1.983 1.00 91.38 384 ASN A N 1
ATOM 2938 C CA . ASN A 1 384 ? 29.127 10.914 -1.090 1.00 91.38 384 ASN A CA 1
ATOM 2939 C C . ASN A 1 384 ? 29.118 10.449 0.377 1.00 91.38 384 ASN A C 1
ATOM 2941 O O . ASN A 1 384 ? 29.708 11.071 1.246 1.00 91.38 384 ASN A O 1
ATOM 2945 N N . PHE A 1 385 ? 28.509 9.311 0.674 1.00 89.31 385 PHE A N 1
ATOM 2946 C CA . PHE A 1 385 ? 28.489 8.767 2.030 1.00 89.31 385 PHE A CA 1
ATOM 2947 C C . PHE A 1 385 ? 28.734 7.268 1.970 1.00 89.31 385 PHE A C 1
ATOM 2949 O O . PHE A 1 385 ? 28.297 6.646 1.004 1.00 89.31 385 PHE A O 1
ATOM 2956 N N . LYS A 1 386 ? 29.419 6.693 2.962 1.00 88.44 386 LYS A N 1
ATOM 2957 C CA . LYS A 1 386 ? 29.546 5.239 3.099 1.00 88.44 386 LYS A CA 1
ATOM 2958 C C . LYS A 1 386 ? 29.218 4.767 4.503 1.00 88.44 386 LYS A C 1
ATOM 2960 O O . LYS A 1 386 ? 29.425 5.494 5.469 1.00 88.44 386 LYS A O 1
ATOM 2965 N N . PHE A 1 387 ? 28.731 3.539 4.583 1.00 86.81 387 PHE A N 1
ATOM 2966 C CA . PHE A 1 387 ? 28.397 2.845 5.815 1.00 86.81 387 PHE A CA 1
ATOM 2967 C C . PHE A 1 387 ? 28.706 1.348 5.683 1.00 86.81 387 PHE A C 1
ATOM 2969 O O . PHE A 1 387 ? 28.853 0.809 4.591 1.00 86.81 387 PHE A O 1
ATOM 2976 N N . LYS A 1 388 ? 28.836 0.688 6.824 1.00 87.38 388 LYS A N 1
ATOM 2977 C CA . LYS A 1 388 ? 29.170 -0.723 7.039 1.00 87.38 388 LYS A CA 1
ATOM 2978 C C . LYS A 1 388 ? 28.647 -1.130 8.413 1.00 87.38 388 LYS A C 1
ATOM 2980 O O . LYS A 1 388 ? 28.832 -0.370 9.361 1.00 87.38 388 LYS A O 1
ATOM 2985 N N . PHE A 1 389 ? 28.062 -2.314 8.549 1.00 86.31 389 PHE A N 1
ATOM 2986 C CA . PHE A 1 389 ? 27.550 -2.796 9.837 1.00 86.31 389 PHE A CA 1
ATOM 2987 C C . PHE A 1 389 ? 28.347 -3.990 10.356 1.00 86.31 389 PHE A C 1
ATOM 2989 O O . PHE A 1 389 ? 28.937 -4.740 9.576 1.00 86.31 389 PHE A O 1
ATOM 2996 N N . ALA A 1 390 ? 28.374 -4.159 11.681 1.00 83.00 390 ALA A N 1
ATOM 2997 C CA . ALA A 1 390 ? 29.051 -5.291 12.313 1.00 83.00 390 ALA A CA 1
ATOM 2998 C C . ALA A 1 390 ? 28.259 -6.603 12.177 1.00 83.00 390 ALA A C 1
ATOM 3000 O O . ALA A 1 390 ? 28.856 -7.675 12.189 1.00 83.00 390 ALA A O 1
ATOM 3001 N N . ASN A 1 391 ? 26.936 -6.507 12.021 1.00 84.88 391 ASN A N 1
ATOM 3002 C CA . ASN A 1 391 ? 26.016 -7.629 11.845 1.00 84.88 391 ASN A CA 1
ATOM 3003 C C . ASN A 1 391 ? 25.171 -7.425 10.584 1.00 84.88 391 ASN A C 1
ATOM 3005 O O . ASN A 1 391 ? 25.018 -6.290 10.124 1.00 84.88 391 ASN A O 1
ATOM 3009 N N . ASP A 1 392 ? 24.581 -8.505 10.073 1.00 88.81 392 ASP A N 1
ATOM 3010 C CA . ASP A 1 392 ? 23.537 -8.415 9.051 1.00 88.81 392 ASP A CA 1
ATOM 3011 C C . ASP A 1 392 ? 22.412 -7.514 9.581 1.00 88.81 392 ASP A C 1
ATOM 3013 O O . ASP A 1 392 ? 21.914 -7.703 10.693 1.00 88.81 392 ASP A O 1
ATOM 3017 N N . THR A 1 393 ? 22.107 -6.455 8.834 1.00 88.88 393 THR A N 1
ATOM 3018 C CA . THR A 1 393 ? 21.261 -5.353 9.304 1.00 88.88 393 THR A CA 1
ATOM 3019 C C . THR A 1 393 ? 20.313 -4.919 8.198 1.00 88.88 393 THR A C 1
ATOM 3021 O O . THR A 1 393 ? 20.751 -4.547 7.111 1.00 88.88 393 THR A O 1
ATOM 3024 N N . TRP A 1 394 ? 19.012 -4.901 8.483 1.00 88.69 394 TRP A N 1
ATOM 3025 C CA . TRP A 1 394 ? 18.028 -4.302 7.584 1.00 88.69 394 TRP A CA 1
ATOM 3026 C C . TRP A 1 394 ? 18.168 -2.785 7.552 1.00 88.69 394 TRP A C 1
ATOM 3028 O O . TRP A 1 394 ? 18.211 -2.126 8.595 1.00 88.69 394 TRP A O 1
ATOM 3038 N N . VAL A 1 395 ? 18.232 -2.235 6.344 1.00 89.06 395 VAL A N 1
ATOM 3039 C CA . VAL A 1 395 ? 18.376 -0.803 6.102 1.00 89.06 395 VAL A CA 1
ATOM 3040 C C . VAL A 1 395 ? 17.384 -0.359 5.054 1.00 89.06 395 VAL A C 1
ATOM 3042 O O . VAL A 1 395 ? 17.223 -1.008 4.020 1.00 89.06 395 VAL A O 1
ATOM 3045 N N . THR A 1 396 ? 16.780 0.797 5.300 1.00 87.19 396 THR A N 1
ATOM 3046 C CA . THR A 1 396 ? 15.973 1.509 4.321 1.00 87.19 396 THR A CA 1
ATOM 3047 C C . THR A 1 396 ? 16.647 2.824 3.942 1.00 87.19 396 THR A C 1
ATOM 3049 O O . THR A 1 396 ? 17.101 3.590 4.790 1.00 87.19 396 THR A O 1
ATOM 3052 N N . VAL A 1 397 ? 16.758 3.074 2.641 1.00 90.75 397 VAL A N 1
ATOM 3053 C CA . VAL A 1 397 ? 17.303 4.305 2.067 1.00 90.75 397 VAL A CA 1
ATOM 3054 C C . VAL A 1 397 ? 16.179 5.039 1.357 1.00 90.75 397 VAL A C 1
ATOM 3056 O O . VAL A 1 397 ? 15.541 4.482 0.474 1.00 90.75 397 VAL A O 1
ATOM 3059 N N . SER A 1 398 ? 15.957 6.299 1.704 1.00 86.94 398 SER A N 1
ATOM 3060 C CA . SER A 1 398 ? 14.891 7.134 1.154 1.00 86.94 398 SER A CA 1
ATOM 3061 C C . SER A 1 398 ? 15.462 8.270 0.312 1.00 86.94 398 SER A C 1
ATOM 3063 O O . SER A 1 398 ? 16.319 9.031 0.769 1.00 86.94 398 SER A O 1
ATOM 3065 N N . GLY A 1 399 ? 14.965 8.399 -0.921 1.00 81.50 399 GLY A N 1
ATOM 3066 C CA . GLY A 1 399 ? 15.360 9.422 -1.891 1.00 81.50 399 GLY A CA 1
ATOM 3067 C C . GLY A 1 399 ? 14.449 10.641 -1.902 1.00 81.50 399 GLY A C 1
ATOM 3068 O O . GLY A 1 399 ? 14.092 11.097 -2.980 1.00 81.50 399 GLY A O 1
ATOM 3069 N N . ASN A 1 400 ? 14.035 11.149 -0.734 1.00 84.00 400 ASN A N 1
ATOM 3070 C CA . ASN A 1 400 ? 13.108 12.285 -0.656 1.00 84.00 400 ASN A CA 1
ATOM 3071 C C . ASN A 1 400 ? 13.637 13.481 -1.462 1.00 84.00 400 ASN A C 1
ATOM 3073 O O . ASN A 1 400 ? 14.840 13.742 -1.487 1.00 84.00 400 ASN A O 1
ATOM 3077 N N . CYS A 1 401 ? 12.742 14.203 -2.129 1.00 85.88 401 CYS A N 1
ATOM 3078 C CA . CYS A 1 401 ? 13.106 15.163 -3.162 1.00 85.88 401 CYS A CA 1
ATOM 3079 C C . CYS A 1 401 ? 12.215 16.410 -3.091 1.00 85.88 401 CYS A C 1
ATOM 3081 O O . CYS A 1 401 ? 11.075 16.331 -2.639 1.00 85.88 401 CYS A O 1
ATOM 3083 N N . SER A 1 402 ? 12.725 17.561 -3.536 1.00 88.75 402 SER A N 1
ATOM 3084 C CA . SER A 1 402 ? 11.967 18.819 -3.602 1.00 88.75 402 SER A CA 1
ATOM 3085 C C . SER A 1 402 ? 10.892 18.837 -4.694 1.00 88.75 402 SER A C 1
ATOM 3087 O O . SER A 1 402 ? 10.117 19.787 -4.759 1.00 88.75 402 SER A O 1
ATOM 3089 N N . VAL A 1 403 ? 10.871 17.826 -5.565 1.00 82.19 403 VAL A N 1
ATOM 3090 C CA . VAL A 1 403 ? 9.881 17.637 -6.630 1.00 82.19 403 VAL A CA 1
ATOM 3091 C C . VAL A 1 403 ? 9.398 16.180 -6.643 1.00 82.19 403 VAL A C 1
ATOM 3093 O O . VAL A 1 403 ? 10.155 15.298 -6.223 1.00 82.19 403 VAL A O 1
ATOM 3096 N N . PRO A 1 404 ? 8.170 15.901 -7.120 1.00 73.31 404 PRO A N 1
ATOM 3097 C CA . PRO A 1 404 ? 7.710 14.534 -7.355 1.00 73.31 404 PRO A CA 1
ATOM 3098 C C . PRO A 1 404 ? 8.640 13.781 -8.314 1.00 73.31 404 PRO A C 1
ATOM 3100 O O . PRO A 1 404 ? 9.124 14.349 -9.293 1.00 73.31 404 PRO A O 1
ATOM 3103 N N . GLN A 1 405 ? 8.887 12.502 -8.039 1.00 73.75 405 GLN A N 1
ATOM 3104 C CA . GLN A 1 405 ? 9.759 11.653 -8.855 1.00 73.75 405 GLN A CA 1
ATOM 3105 C C . GLN A 1 405 ? 8.903 10.820 -9.810 1.00 73.75 405 GLN A C 1
ATOM 3107 O O . GLN A 1 405 ? 8.618 9.653 -9.554 1.00 73.75 405 GLN A O 1
ATOM 3112 N N . THR A 1 406 ? 8.465 11.445 -10.902 1.00 66.25 406 THR A N 1
ATOM 3113 C CA . THR A 1 406 ? 7.651 10.807 -11.947 1.00 66.25 406 THR A CA 1
ATOM 3114 C C . THR A 1 406 ? 8.380 9.647 -12.633 1.00 66.25 406 THR A C 1
ATOM 3116 O O . THR A 1 406 ? 9.589 9.454 -12.486 1.00 66.25 406 THR A O 1
ATOM 3119 N N . TYR A 1 407 ? 7.641 8.857 -13.418 1.00 55.31 407 TYR A N 1
ATOM 3120 C CA . TYR A 1 407 ? 8.159 7.666 -14.101 1.00 55.31 407 TYR A CA 1
ATOM 3121 C C . TYR A 1 407 ? 9.415 7.925 -14.961 1.00 55.31 407 TYR A C 1
ATOM 3123 O O . TYR A 1 407 ? 10.292 7.063 -15.057 1.00 55.31 407 TYR A O 1
ATOM 3131 N N . ASP A 1 408 ? 9.507 9.109 -15.565 1.00 65.81 408 ASP A N 1
ATOM 3132 C CA . ASP A 1 408 ? 10.586 9.570 -16.441 1.00 65.81 408 ASP A CA 1
ATOM 3133 C C . ASP A 1 408 ? 11.656 10.406 -15.716 1.00 65.81 408 ASP A C 1
ATOM 3135 O O . ASP A 1 408 ? 12.550 10.969 -16.357 1.00 65.81 408 ASP A O 1
ATOM 3139 N N . PHE A 1 409 ? 11.598 10.489 -14.383 1.00 79.75 409 PHE A N 1
ATOM 3140 C CA . PHE A 1 409 ? 12.490 11.341 -13.612 1.00 79.75 409 PHE A CA 1
ATOM 3141 C C . PHE A 1 409 ? 13.948 10.871 -13.705 1.00 79.75 409 PHE A C 1
ATOM 3143 O O . PHE A 1 409 ? 14.336 9.802 -13.233 1.00 79.75 409 PHE A O 1
ATOM 3150 N N . LYS A 1 410 ? 14.793 11.707 -14.316 1.00 87.25 410 LYS A N 1
ATOM 3151 C CA . LYS A 1 410 ? 16.172 11.362 -14.700 1.00 87.25 410 LYS A CA 1
ATOM 3152 C C . LYS A 1 410 ? 17.219 11.545 -13.596 1.00 87.25 410 LYS A C 1
ATOM 3154 O O . LYS A 1 410 ? 18.411 11.525 -13.895 1.00 87.25 410 LYS A O 1
ATOM 3159 N N . ALA A 1 411 ? 16.822 11.736 -12.340 1.00 89.00 411 ALA A N 1
ATOM 3160 C CA . ALA A 1 411 ? 17.742 11.903 -11.215 1.00 89.00 411 ALA A CA 1
ATOM 3161 C C . ALA A 1 411 ? 17.297 11.057 -10.017 1.00 89.00 411 ALA A C 1
ATOM 3163 O O . ALA A 1 411 ? 16.158 11.170 -9.586 1.00 89.00 411 ALA A O 1
ATOM 3164 N N . GLN A 1 412 ? 18.178 10.216 -9.469 1.00 87.94 412 GLN A N 1
ATOM 3165 C CA . GLN A 1 412 ? 17.837 9.284 -8.382 1.00 87.94 412 GLN A CA 1
ATOM 3166 C C . GLN A 1 412 ? 19.047 8.989 -7.494 1.00 87.94 412 GLN A C 1
ATOM 3168 O O . GLN A 1 412 ? 20.189 8.951 -7.969 1.00 87.94 412 GLN A O 1
ATOM 3173 N N . LEU A 1 413 ? 18.818 8.735 -6.202 1.00 91.94 413 LEU A N 1
ATOM 3174 C CA . LEU A 1 413 ? 19.892 8.220 -5.352 1.00 91.94 413 LEU A CA 1
ATOM 3175 C C . LEU A 1 413 ? 20.267 6.800 -5.775 1.00 91.94 413 LEU A C 1
ATOM 3177 O O . LEU A 1 413 ? 19.450 6.022 -6.262 1.00 91.94 413 LEU A O 1
ATOM 3181 N N . GLN A 1 414 ? 21.530 6.466 -5.561 1.00 90.56 414 GLN A N 1
ATOM 3182 C CA . GLN A 1 414 ? 22.112 5.185 -5.902 1.00 90.56 414 GLN A CA 1
ATOM 3183 C C . GLN A 1 414 ? 22.916 4.662 -4.716 1.00 90.56 414 GLN A C 1
ATOM 3185 O O . GLN A 1 414 ? 23.796 5.361 -4.212 1.00 90.56 414 GLN A O 1
ATOM 3190 N N . VAL A 1 415 ? 22.627 3.427 -4.316 1.00 91.25 415 VAL A N 1
ATOM 3191 C CA . VAL A 1 415 ? 23.357 2.651 -3.312 1.00 91.25 415 VAL A CA 1
ATOM 3192 C C . VAL A 1 415 ? 24.206 1.606 -4.030 1.00 91.25 415 VAL A C 1
ATOM 3194 O O . VAL A 1 415 ? 23.720 0.938 -4.940 1.00 91.25 415 VAL A O 1
ATOM 3197 N N . GLY A 1 416 ? 25.470 1.445 -3.652 1.00 89.88 416 GLY A N 1
ATOM 3198 C CA . GLY A 1 416 ? 26.345 0.427 -4.237 1.00 89.88 416 GLY A CA 1
ATOM 3199 C C . GLY A 1 416 ? 27.336 -0.140 -3.232 1.00 89.88 416 GLY A C 1
ATOM 3200 O O . GLY A 1 416 ? 27.690 0.530 -2.271 1.00 89.88 416 GLY A O 1
ATOM 3201 N N . ASP A 1 417 ? 27.795 -1.366 -3.472 1.00 88.69 417 ASP A N 1
ATOM 3202 C CA . ASP A 1 417 ? 28.840 -2.059 -2.698 1.00 88.69 417 ASP A CA 1
ATOM 3203 C C . ASP A 1 417 ? 30.205 -2.063 -3.419 1.00 88.69 417 ASP A C 1
ATOM 3205 O O . ASP A 1 417 ? 31.185 -2.628 -2.939 1.00 88.69 417 ASP A O 1
ATOM 3209 N N . GLY A 1 418 ? 30.275 -1.460 -4.610 1.00 79.12 418 GLY A N 1
ATOM 3210 C CA . GLY A 1 418 ? 31.468 -1.454 -5.457 1.00 79.12 418 GLY A CA 1
ATOM 3211 C C . GLY A 1 418 ? 31.746 -2.765 -6.206 1.00 79.12 418 GLY A C 1
ATOM 3212 O O . GLY A 1 418 ? 32.749 -2.826 -6.918 1.00 79.12 418 GLY A O 1
ATOM 3213 N N . VAL A 1 419 ? 30.890 -3.794 -6.093 1.00 71.31 419 VAL A N 1
ATOM 3214 C CA . VAL A 1 419 ? 31.143 -5.127 -6.674 1.00 71.31 419 VAL A CA 1
ATOM 3215 C C . VAL A 1 419 ? 29.963 -5.658 -7.494 1.00 71.31 419 VAL A C 1
ATOM 3217 O O . VAL A 1 419 ? 30.155 -5.968 -8.668 1.00 71.31 419 VAL A O 1
ATOM 3220 N N . ASN A 1 420 ? 28.762 -5.771 -6.915 1.00 56.22 420 ASN A N 1
ATOM 3221 C CA . ASN A 1 420 ? 27.714 -6.647 -7.460 1.00 56.22 420 ASN A CA 1
ATOM 3222 C C . ASN A 1 420 ? 26.430 -5.930 -7.904 1.00 56.22 420 ASN A C 1
ATOM 3224 O O . ASN A 1 420 ? 25.678 -6.497 -8.697 1.00 56.22 420 ASN A O 1
ATOM 3228 N N . SER A 1 421 ? 26.165 -4.691 -7.467 1.00 60.75 421 SER A N 1
ATOM 3229 C CA . SER A 1 421 ? 25.033 -3.915 -8.006 1.00 60.75 421 SER A CA 1
ATOM 3230 C C . SER A 1 421 ? 25.016 -2.451 -7.574 1.00 60.75 421 SER A C 1
ATOM 3232 O O . SER A 1 421 ? 25.251 -2.133 -6.414 1.00 60.75 421 SER A O 1
ATOM 3234 N N . ASN A 1 422 ? 24.628 -1.579 -8.507 1.00 76.94 422 ASN A N 1
ATOM 3235 C CA . ASN A 1 422 ? 24.160 -0.231 -8.210 1.00 76.94 422 ASN A CA 1
ATOM 3236 C C . ASN A 1 422 ? 22.630 -0.271 -8.083 1.00 76.94 422 ASN A C 1
ATOM 3238 O O . ASN A 1 422 ? 21.928 -0.398 -9.087 1.00 76.94 422 ASN A O 1
ATOM 3242 N N . LEU A 1 423 ? 22.114 -0.191 -6.863 1.00 80.69 423 LEU A N 1
ATOM 3243 C CA . LEU A 1 423 ? 20.685 -0.165 -6.577 1.00 80.69 423 LEU A CA 1
ATOM 3244 C C . LEU A 1 423 ? 20.193 1.282 -6.597 1.00 80.69 423 LEU A C 1
ATOM 3246 O O . LEU A 1 423 ? 20.767 2.144 -5.940 1.00 80.69 423 LEU A O 1
ATOM 3250 N N . LEU A 1 424 ? 19.143 1.556 -7.362 1.00 82.00 424 LEU A N 1
ATOM 3251 C CA . LEU A 1 424 ? 18.525 2.880 -7.410 1.00 82.00 424 LEU A CA 1
ATOM 3252 C C . LEU A 1 424 ? 17.460 2.999 -6.320 1.00 82.00 424 LEU A C 1
ATOM 3254 O O . LEU A 1 424 ? 16.769 2.029 -6.012 1.00 82.00 424 LEU A O 1
ATOM 3258 N N . VAL A 1 425 ? 17.367 4.176 -5.717 1.00 82.00 425 VAL A N 1
ATOM 3259 C CA . VAL A 1 425 ? 16.392 4.492 -4.674 1.00 82.00 425 VAL A CA 1
ATOM 3260 C C . VAL A 1 425 ? 15.245 5.247 -5.319 1.00 82.00 425 VAL A C 1
ATOM 3262 O O . VAL A 1 425 ? 15.477 6.246 -6.000 1.00 82.00 425 VAL A O 1
ATOM 3265 N N . ASP A 1 426 ? 14.030 4.764 -5.101 1.00 71.75 426 ASP A N 1
ATOM 3266 C CA . ASP A 1 426 ? 12.820 5.337 -5.677 1.00 71.75 426 ASP A CA 1
ATOM 3267 C C . ASP A 1 426 ? 12.082 6.254 -4.689 1.00 71.75 426 ASP A C 1
ATOM 3269 O O . ASP A 1 426 ? 12.577 6.545 -3.592 1.00 71.75 426 ASP A O 1
ATOM 3273 N N . GLU A 1 427 ? 10.903 6.741 -5.089 1.00 71.50 427 GLU A N 1
ATOM 3274 C CA . GLU A 1 427 ? 10.068 7.586 -4.232 1.00 71.50 427 GLU A CA 1
ATOM 3275 C C . GLU A 1 427 ? 9.598 6.876 -2.953 1.00 71.50 427 GLU A C 1
ATOM 3277 O O . GLU A 1 427 ? 9.482 7.523 -1.909 1.00 71.50 427 GLU A O 1
ATOM 3282 N N . ASN A 1 428 ? 9.406 5.558 -2.997 1.00 69.12 428 ASN A N 1
ATOM 3283 C CA . ASN A 1 428 ? 8.959 4.721 -1.882 1.00 69.12 428 ASN A CA 1
ATOM 3284 C C . ASN A 1 428 ? 10.127 4.257 -0.992 1.00 69.12 428 ASN A C 1
ATOM 3286 O O . ASN A 1 428 ? 9.901 3.807 0.132 1.00 69.12 428 ASN A O 1
ATOM 3290 N N . GLY A 1 429 ? 11.366 4.419 -1.462 1.00 79.81 429 GLY A N 1
ATOM 3291 C CA . GLY A 1 429 ? 12.593 4.018 -0.786 1.00 79.81 429 GLY A CA 1
ATOM 3292 C C . GLY A 1 429 ? 13.136 2.669 -1.267 1.00 79.81 429 GLY A C 1
ATOM 3293 O O . GLY A 1 429 ? 12.524 1.936 -2.034 1.00 79.81 429 GLY A O 1
ATOM 3294 N N . LEU A 1 430 ? 14.341 2.342 -0.813 1.00 83.19 430 LEU A N 1
ATOM 3295 C CA . LEU A 1 430 ? 15.030 1.084 -1.070 1.00 83.19 430 LEU A CA 1
ATOM 3296 C C . LEU A 1 430 ? 15.305 0.398 0.265 1.00 83.19 430 LEU A C 1
ATOM 3298 O O . LEU A 1 430 ? 16.139 0.878 1.032 1.00 83.19 430 LEU A O 1
ATOM 3302 N N . THR A 1 431 ? 14.670 -0.745 0.500 1.00 84.62 431 THR A N 1
ATOM 3303 C CA . THR A 1 431 ? 14.941 -1.596 1.664 1.00 84.62 431 THR A CA 1
ATOM 3304 C C . THR A 1 431 ? 15.773 -2.803 1.255 1.00 84.62 431 THR A C 1
ATOM 3306 O O . THR A 1 431 ? 15.455 -3.489 0.283 1.00 84.62 431 THR A O 1
ATOM 3309 N N . PHE A 1 432 ? 16.853 -3.069 1.986 1.00 85.06 432 PHE A N 1
ATOM 3310 C CA . PHE A 1 432 ? 17.708 -4.233 1.764 1.00 85.06 432 PHE A CA 1
ATOM 3311 C C . PHE A 1 432 ? 18.439 -4.649 3.045 1.00 85.06 432 PHE A C 1
ATOM 3313 O O . PHE A 1 432 ? 18.636 -3.847 3.959 1.00 85.06 432 PHE A O 1
ATOM 3320 N N . GLU A 1 433 ? 18.872 -5.907 3.102 1.00 88.75 433 GLU A N 1
ATOM 3321 C CA . GLU A 1 433 ? 19.730 -6.398 4.177 1.00 88.75 433 GLU A CA 1
ATOM 3322 C C . GLU A 1 433 ? 21.196 -6.102 3.843 1.00 88.75 433 GLU A C 1
ATOM 3324 O O . GLU A 1 433 ? 21.777 -6.657 2.904 1.00 88.75 433 GLU A O 1
ATOM 3329 N N . ALA A 1 434 ? 21.801 -5.198 4.604 1.00 89.00 434 ALA A N 1
ATOM 3330 C CA . ALA A 1 434 ? 23.217 -4.899 4.519 1.00 89.00 434 ALA A CA 1
ATOM 3331 C C . ALA A 1 434 ? 24.011 -5.984 5.258 1.00 89.00 434 ALA A C 1
ATOM 3333 O O . ALA A 1 434 ? 23.815 -6.204 6.454 1.00 89.00 434 ALA A O 1
ATOM 3334 N N . LYS A 1 435 ? 24.909 -6.665 4.540 1.00 89.50 435 LYS A N 1
ATOM 3335 C CA . LYS A 1 435 ? 25.684 -7.786 5.078 1.00 89.50 435 LYS A CA 1
ATOM 3336 C C . LYS A 1 435 ? 26.802 -7.320 6.002 1.00 89.50 435 LYS A C 1
ATOM 3338 O O . LYS A 1 435 ? 27.470 -6.315 5.736 1.00 89.50 435 LYS A O 1
ATOM 3343 N N . ALA A 1 436 ? 27.025 -8.086 7.066 1.00 88.38 436 ALA A N 1
ATOM 3344 C CA . ALA A 1 436 ? 28.072 -7.837 8.042 1.00 88.38 436 ALA A CA 1
ATOM 3345 C C . ALA A 1 436 ? 29.437 -7.651 7.358 1.00 88.38 436 ALA A C 1
ATOM 3347 O O . ALA A 1 436 ? 29.880 -8.479 6.561 1.00 88.38 436 ALA A O 1
ATOM 3348 N N . GLY A 1 437 ? 30.119 -6.550 7.678 1.00 85.56 437 GLY A N 1
ATOM 3349 C CA . GLY A 1 437 ? 31.463 -6.256 7.182 1.00 85.56 437 GLY A CA 1
ATOM 3350 C C . GLY A 1 437 ? 31.557 -5.751 5.735 1.00 85.56 437 GLY A C 1
ATOM 3351 O O . GLY A 1 437 ? 32.663 -5.411 5.317 1.00 85.56 437 GLY A O 1
ATOM 3352 N N . VAL A 1 438 ? 30.449 -5.646 4.994 1.00 89.06 438 VAL A N 1
ATOM 3353 C CA . VAL A 1 438 ? 30.432 -5.105 3.622 1.00 89.06 438 VAL A CA 1
ATOM 3354 C C . VAL A 1 438 ? 30.248 -3.585 3.648 1.00 89.06 438 VAL A C 1
ATOM 3356 O O . VAL A 1 438 ? 29.337 -3.074 4.300 1.00 89.06 438 VAL A O 1
ATOM 3359 N N . GLU A 1 439 ? 31.110 -2.849 2.940 1.00 89.56 439 GLU A N 1
ATOM 3360 C CA . GLU A 1 439 ? 30.945 -1.403 2.752 1.00 89.56 439 GLU A CA 1
ATOM 3361 C C . GLU A 1 439 ? 29.889 -1.104 1.677 1.00 89.56 439 GLU A C 1
ATOM 3363 O O . GLU A 1 439 ? 29.939 -1.647 0.574 1.00 89.56 439 GLU A O 1
ATOM 3368 N N . TYR A 1 440 ? 28.983 -0.179 1.977 1.00 91.62 440 TYR A N 1
ATOM 3369 C CA . TYR A 1 440 ? 27.984 0.364 1.064 1.00 91.62 440 TYR A CA 1
ATOM 3370 C C . TYR A 1 440 ? 28.178 1.873 0.940 1.00 91.62 440 TYR A C 1
ATOM 3372 O O . TYR A 1 440 ? 28.487 2.542 1.924 1.00 91.62 440 TYR A O 1
ATOM 3380 N N . GLY A 1 441 ? 27.973 2.429 -0.250 1.00 91.69 441 GLY A N 1
ATOM 3381 C CA . GLY A 1 441 ? 28.059 3.862 -0.507 1.00 91.69 441 GLY A CA 1
ATOM 3382 C C . GLY A 1 441 ? 26.821 4.419 -1.192 1.00 91.69 441 GLY A C 1
ATOM 3383 O O . GLY A 1 441 ? 26.149 3.720 -1.945 1.00 91.69 441 GLY A O 1
ATOM 3384 N N . ILE A 1 442 ? 26.548 5.702 -0.952 1.00 93.31 442 ILE A N 1
ATOM 3385 C CA . ILE A 1 442 ? 25.454 6.464 -1.560 1.00 93.31 442 ILE A CA 1
ATOM 3386 C C . ILE A 1 442 ? 26.004 7.598 -2.415 1.00 93.31 442 ILE A C 1
ATOM 3388 O O . ILE A 1 442 ? 26.923 8.309 -2.000 1.00 93.31 442 ILE A O 1
ATOM 3392 N N . ARG A 1 443 ? 25.395 7.805 -3.583 1.00 93.19 443 ARG A N 1
ATOM 3393 C CA . ARG A 1 443 ? 25.562 8.995 -4.433 1.00 93.19 443 ARG A CA 1
ATOM 3394 C C . ARG A 1 443 ? 24.255 9.346 -5.143 1.00 93.19 443 ARG A C 1
ATOM 3396 O O . ARG A 1 443 ? 23.335 8.539 -5.168 1.00 93.19 443 ARG A O 1
ATOM 3403 N N . LEU A 1 444 ? 24.183 10.522 -5.754 1.00 94.31 444 LEU A N 1
ATOM 3404 C CA . LEU A 1 444 ? 23.128 10.904 -6.691 1.00 94.31 444 LEU A CA 1
ATOM 3405 C C . LEU A 1 444 ? 23.580 10.572 -8.119 1.00 94.31 444 LEU A C 1
ATOM 3407 O O . LEU A 1 444 ? 24.664 10.986 -8.537 1.00 94.31 444 LEU A O 1
ATOM 3411 N N . PHE A 1 445 ? 22.752 9.830 -8.852 1.00 92.69 445 PHE A N 1
ATOM 3412 C CA . PHE A 1 445 ? 22.903 9.554 -10.278 1.00 92.69 445 PHE A CA 1
ATOM 3413 C C . PHE A 1 445 ? 21.955 10.449 -11.083 1.00 92.69 445 PHE A C 1
ATOM 3415 O O . PHE A 1 445 ? 20.802 10.635 -10.699 1.00 92.69 445 PHE A O 1
ATOM 3422 N N . VAL A 1 446 ? 22.444 10.992 -12.197 1.00 93.25 446 VAL A N 1
ATOM 3423 C CA . VAL A 1 446 ? 21.673 11.815 -13.135 1.00 93.25 446 VAL A CA 1
ATOM 3424 C C . VAL A 1 446 ? 21.881 11.282 -14.547 1.00 93.25 446 VAL A C 1
ATOM 3426 O O . VAL A 1 446 ? 23.018 11.181 -15.004 1.00 93.25 446 VAL A O 1
ATOM 3429 N N . ALA A 1 447 ? 20.799 10.926 -15.231 1.00 91.88 447 ALA A N 1
ATOM 3430 C CA . ALA A 1 447 ? 20.836 10.438 -16.602 1.00 91.88 447 ALA A CA 1
ATOM 3431 C C . ALA A 1 447 ? 20.941 11.587 -17.619 1.00 91.88 447 ALA A C 1
ATOM 3433 O O . ALA A 1 447 ? 20.551 12.728 -17.357 1.00 91.88 447 ALA A O 1
ATOM 3434 N N . GLU A 1 448 ? 21.445 11.263 -18.809 1.00 93.19 448 GLU A N 1
ATOM 3435 C CA . GLU A 1 448 ? 21.539 12.199 -19.931 1.00 93.19 448 GLU A CA 1
ATOM 3436 C C . GLU A 1 448 ? 20.193 12.879 -20.262 1.00 93.19 448 GLU A C 1
ATOM 3438 O O . GLU A 1 448 ? 19.119 12.263 -20.303 1.00 93.19 448 GLU A O 1
ATOM 3443 N N . GLY A 1 449 ? 20.254 14.186 -20.517 1.00 89.75 449 GLY A N 1
ATOM 3444 C CA . GLY A 1 449 ? 19.099 15.020 -20.832 1.00 89.75 449 GLY A CA 1
ATOM 3445 C C . GLY A 1 449 ? 18.236 15.403 -19.629 1.00 89.75 449 GLY A C 1
ATOM 3446 O O . GLY A 1 449 ? 17.103 15.825 -19.835 1.00 89.75 449 GLY A O 1
ATOM 3447 N N . PHE A 1 450 ? 18.712 15.233 -18.391 1.00 93.31 450 PHE A N 1
ATOM 3448 C CA . PHE A 1 450 ? 18.077 15.838 -17.214 1.00 93.31 450 PHE A CA 1
ATOM 3449 C C . PHE A 1 450 ? 18.139 17.373 -17.286 1.00 93.31 450 PHE A C 1
ATOM 3451 O O . PHE A 1 450 ? 19.193 17.934 -17.589 1.00 93.31 450 PHE A O 1
ATOM 3458 N N . VAL A 1 451 ? 17.026 18.038 -16.976 1.00 91.44 451 VAL A N 1
ATOM 3459 C CA . VAL A 1 451 ? 16.901 19.498 -16.867 1.00 91.44 451 VAL A CA 1
ATOM 3460 C C . VAL A 1 451 ? 16.156 19.794 -15.572 1.00 91.44 451 VAL A C 1
ATOM 3462 O O . VAL A 1 451 ? 15.090 19.228 -15.340 1.00 91.44 451 VAL A O 1
ATOM 3465 N N . GLY A 1 452 ? 16.695 20.670 -14.731 1.00 92.81 452 GLY A N 1
ATOM 3466 C CA . GLY A 1 452 ? 16.010 21.069 -13.506 1.00 92.81 452 GLY A CA 1
ATOM 3467 C C . GLY A 1 452 ? 16.925 21.599 -12.412 1.00 92.81 452 GLY A C 1
ATOM 3468 O O . GLY A 1 452 ? 18.151 21.531 -12.499 1.00 92.81 452 GLY A O 1
ATOM 3469 N N . ASP A 1 453 ? 16.283 22.110 -11.365 1.00 95.69 453 ASP A N 1
ATOM 3470 C CA . ASP A 1 453 ? 16.880 22.545 -10.105 1.00 95.69 453 ASP A CA 1
ATOM 3471 C C . ASP A 1 453 ? 16.211 21.764 -8.973 1.00 95.69 453 ASP A C 1
ATOM 3473 O O . ASP A 1 453 ? 15.056 22.008 -8.623 1.00 95.69 453 ASP A O 1
ATOM 3477 N N . VAL A 1 454 ? 16.916 20.756 -8.469 1.00 94.06 454 VAL A N 1
ATOM 3478 C CA . VAL A 1 454 ? 16.335 19.733 -7.603 1.00 94.06 454 VAL A CA 1
ATOM 3479 C C . VAL A 1 454 ? 17.206 19.526 -6.377 1.00 94.06 454 VAL A C 1
ATOM 3481 O O . VAL A 1 454 ? 18.422 19.363 -6.481 1.00 94.06 454 VAL A O 1
ATOM 3484 N N . THR A 1 455 ? 16.576 19.473 -5.204 1.00 94.75 455 THR A N 1
ATOM 3485 C CA . THR A 1 455 ? 17.238 19.137 -3.941 1.00 94.75 455 THR A CA 1
ATOM 3486 C C . THR A 1 455 ? 16.774 17.777 -3.443 1.00 94.75 455 THR A C 1
ATOM 3488 O O . THR A 1 455 ? 15.586 17.559 -3.219 1.00 94.75 455 THR A O 1
ATOM 3491 N N . PHE A 1 456 ? 17.728 16.873 -3.234 1.00 93.94 456 PHE A N 1
ATOM 3492 C CA . PHE A 1 456 ? 17.515 15.600 -2.562 1.00 93.94 456 PHE A CA 1
ATOM 3493 C C . PHE A 1 456 ? 17.782 15.737 -1.067 1.00 93.94 456 PHE A C 1
ATOM 3495 O O . PHE A 1 456 ? 18.741 16.390 -0.640 1.00 93.94 456 PHE A O 1
ATOM 3502 N N . TYR A 1 457 ? 16.962 15.030 -0.300 1.00 91.44 457 TYR A N 1
ATOM 3503 C CA . TYR A 1 457 ? 16.966 14.900 1.149 1.00 91.44 457 TYR A CA 1
ATOM 3504 C C . TYR A 1 457 ? 17.186 13.421 1.508 1.00 91.44 457 TYR A C 1
ATOM 3506 O O . TYR A 1 457 ? 16.238 12.731 1.896 1.00 91.44 457 TYR A O 1
ATOM 3514 N N . PRO A 1 458 ? 18.410 12.884 1.327 1.00 91.88 458 PRO A N 1
ATOM 3515 C CA . PRO A 1 458 ? 18.664 11.476 1.576 1.00 91.88 458 PRO A CA 1
ATOM 3516 C C . PRO A 1 458 ? 18.435 11.134 3.046 1.00 91.88 458 PRO A C 1
ATOM 3518 O O . PRO A 1 458 ? 18.869 11.864 3.944 1.00 91.88 458 PRO A O 1
ATOM 3521 N N . GLN A 1 459 ? 17.792 9.997 3.279 1.00 89.00 459 GLN A N 1
ATOM 3522 C CA . GLN A 1 459 ? 17.692 9.397 4.600 1.00 89.00 459 GLN A CA 1
ATOM 3523 C C . GLN A 1 459 ? 18.125 7.943 4.543 1.00 89.00 459 GLN A C 1
ATOM 3525 O O . GLN A 1 459 ? 17.687 7.208 3.667 1.00 89.00 459 GLN A O 1
ATOM 3530 N N . ILE A 1 460 ? 18.998 7.543 5.461 1.00 89.94 460 ILE A N 1
ATOM 3531 C CA . ILE A 1 460 ? 19.338 6.138 5.682 1.00 89.94 460 ILE A CA 1
ATOM 3532 C C . ILE A 1 460 ? 18.864 5.801 7.083 1.00 89.94 460 ILE A C 1
ATOM 3534 O O . ILE A 1 460 ? 19.292 6.450 8.034 1.00 89.94 460 ILE A O 1
ATOM 3538 N N . GLU A 1 461 ? 18.011 4.798 7.209 1.00 85.69 461 GLU A N 1
ATOM 3539 C CA . GLU A 1 461 ? 17.479 4.348 8.487 1.00 85.69 461 GLU A CA 1
ATOM 3540 C C . GLU A 1 461 ? 17.694 2.849 8.660 1.00 85.69 461 GLU A C 1
ATOM 3542 O O . GLU A 1 461 ? 17.551 2.064 7.725 1.00 85.69 461 GLU A O 1
ATOM 3547 N N . ILE A 1 462 ? 18.063 2.442 9.873 1.00 87.12 462 ILE A N 1
ATOM 3548 C CA . ILE A 1 462 ? 18.116 1.022 10.228 1.00 87.12 462 ILE A CA 1
ATOM 3549 C C . ILE A 1 462 ? 16.679 0.570 10.480 1.00 87.12 462 ILE A C 1
ATOM 3551 O O . ILE A 1 462 ? 16.006 1.114 11.361 1.00 87.12 462 ILE A O 1
ATOM 3555 N N . GLY A 1 463 ? 16.206 -0.390 9.698 1.00 81.81 463 GLY A N 1
ATOM 3556 C CA . GLY A 1 463 ? 14.811 -0.813 9.687 1.00 81.81 463 GLY A CA 1
ATOM 3557 C C . GLY A 1 463 ? 14.339 -1.248 8.303 1.00 81.81 463 GLY A C 1
ATOM 3558 O O . GLY A 1 463 ? 15.062 -1.155 7.309 1.00 81.81 463 GLY A O 1
ATOM 3559 N N . THR A 1 464 ? 13.102 -1.731 8.258 1.00 75.31 464 THR A N 1
ATOM 3560 C CA . THR A 1 464 ? 12.504 -2.395 7.090 1.00 75.31 464 THR A CA 1
ATOM 3561 C C . THR A 1 464 ? 11.563 -1.510 6.278 1.00 75.31 464 THR A C 1
ATOM 3563 O O . THR A 1 464 ? 11.029 -1.965 5.274 1.00 75.31 464 THR A O 1
ATOM 3566 N N . HIS A 1 465 ? 11.347 -0.261 6.683 1.00 68.88 465 HIS A N 1
ATOM 3567 C CA . HIS A 1 465 ? 10.407 0.626 6.012 1.00 68.88 465 HIS A CA 1
ATOM 3568 C C . HIS A 1 465 ? 10.869 2.076 6.039 1.00 68.88 465 HIS A C 1
ATOM 3570 O O . HIS A 1 465 ? 11.619 2.506 6.919 1.00 68.88 465 HIS A O 1
ATOM 3576 N N . LYS A 1 466 ? 10.377 2.820 5.047 1.00 75.25 466 LYS A N 1
ATOM 3577 C CA . LYS A 1 466 ? 10.583 4.255 4.909 1.00 75.25 466 LYS A CA 1
ATOM 3578 C C . LYS A 1 466 ? 9.793 4.991 5.984 1.00 75.25 466 LYS A C 1
ATOM 3580 O O . LYS A 1 466 ? 8.612 4.714 6.178 1.00 75.25 466 LYS A O 1
ATOM 3585 N N . THR A 1 467 ? 10.408 5.983 6.618 1.00 70.94 467 THR A N 1
ATOM 3586 C CA . THR A 1 467 ? 9.693 6.916 7.501 1.00 70.94 467 THR A CA 1
ATOM 3587 C C . THR A 1 467 ? 9.767 8.363 7.008 1.00 70.94 467 THR A C 1
ATOM 3589 O O . THR A 1 467 ? 10.457 8.687 6.036 1.00 70.94 467 THR A O 1
ATOM 3592 N N . ALA A 1 468 ? 9.013 9.253 7.663 1.00 71.81 468 ALA A N 1
ATOM 3593 C CA . ALA A 1 468 ? 9.072 10.687 7.399 1.00 71.81 468 ALA A CA 1
ATOM 3594 C C . ALA A 1 468 ? 10.511 11.217 7.517 1.00 71.81 468 ALA A C 1
ATOM 3596 O O . ALA A 1 468 ? 11.269 10.797 8.395 1.00 71.81 468 ALA A O 1
ATOM 3597 N N . TYR A 1 469 ? 10.868 12.153 6.633 1.00 78.00 469 TYR A N 1
ATOM 3598 C CA . TYR A 1 469 ? 12.220 12.695 6.576 1.00 78.00 469 TYR A CA 1
ATOM 3599 C C . TYR A 1 469 ? 12.627 13.374 7.889 1.00 78.00 469 TYR A C 1
ATOM 3601 O O . TYR A 1 469 ? 11.956 14.290 8.368 1.00 78.00 469 TYR A O 1
ATOM 3609 N N . GLU A 1 470 ? 13.780 12.973 8.414 1.00 76.44 470 GLU A N 1
ATOM 3610 C CA . GLU A 1 470 ? 14.447 13.578 9.553 1.00 76.44 470 GLU A CA 1
ATOM 3611 C C . GLU A 1 470 ? 15.768 14.235 9.113 1.00 76.44 470 GLU A C 1
ATOM 3613 O O . GLU A 1 470 ? 16.699 13.547 8.670 1.00 76.44 470 GLU A O 1
ATOM 3618 N N . PRO A 1 471 ? 15.912 15.563 9.273 1.00 73.06 471 PRO A N 1
ATOM 3619 C CA . PRO A 1 471 ? 17.202 16.214 9.118 1.00 73.06 471 PRO A CA 1
ATOM 3620 C C . PRO A 1 471 ? 18.126 15.869 10.293 1.00 73.06 471 PRO A C 1
ATOM 3622 O O . PRO A 1 471 ? 17.737 15.954 11.459 1.00 73.06 471 PRO A O 1
ATOM 3625 N N . ILE A 1 472 ? 19.388 15.547 10.000 1.00 69.38 472 ILE A N 1
ATOM 3626 C CA . ILE A 1 472 ? 20.385 15.280 11.043 1.00 69.38 472 ILE A CA 1
ATOM 3627 C C . ILE A 1 472 ? 20.733 16.563 11.800 1.00 69.38 472 ILE A C 1
ATOM 3629 O O . ILE A 1 472 ? 21.245 17.522 11.225 1.00 69.38 472 ILE A O 1
ATOM 3633 N N . ASN A 1 473 ? 20.574 16.526 13.123 1.00 56.22 473 ASN A N 1
ATOM 3634 C CA . ASN A 1 473 ? 21.058 17.548 14.050 1.00 56.22 473 ASN A CA 1
ATOM 3635 C C . ASN A 1 473 ? 22.276 17.044 14.855 1.00 56.22 473 ASN A C 1
ATOM 3637 O O . ASN A 1 473 ? 22.214 16.922 16.076 1.00 56.22 473 ASN A O 1
ATOM 3641 N N . GLY A 1 474 ? 23.414 16.790 14.190 1.00 54.53 474 GLY A N 1
ATOM 3642 C CA . GLY A 1 474 ? 24.720 16.743 14.875 1.00 54.53 474 GLY A CA 1
ATOM 3643 C C . GLY A 1 474 ? 25.568 15.462 14.853 1.00 54.53 474 GLY A C 1
ATOM 3644 O O . GLY A 1 474 ? 26.142 15.132 15.890 1.00 54.53 474 GLY A O 1
ATOM 3645 N N . GLY A 1 475 ? 25.789 14.828 13.697 1.00 54.62 475 GLY A N 1
ATOM 3646 C CA . GLY A 1 475 ? 26.899 13.870 13.526 1.00 54.62 475 GLY A CA 1
ATOM 3647 C C . GLY A 1 475 ? 28.282 14.549 13.579 1.00 54.62 475 GLY A C 1
ATOM 3648 O O . GLY A 1 475 ? 28.436 15.681 13.109 1.00 54.62 475 GLY A O 1
ATOM 3649 N N . ARG A 1 476 ? 29.297 13.890 14.161 1.00 57.75 476 ARG A N 1
ATOM 3650 C CA . ARG A 1 476 ? 30.684 14.396 14.221 1.00 57.75 476 ARG A CA 1
ATOM 3651 C C . ARG A 1 476 ? 31.683 13.289 13.883 1.00 57.75 476 ARG A C 1
ATOM 3653 O O . ARG A 1 476 ? 31.564 12.178 14.379 1.00 57.75 476 ARG A O 1
ATOM 3660 N N . TYR A 1 477 ? 32.706 13.621 13.098 1.00 57.56 477 TYR A N 1
ATOM 3661 C CA . TYR A 1 477 ? 33.900 12.780 12.996 1.00 57.56 477 TYR A CA 1
ATOM 3662 C C . TYR A 1 477 ? 34.666 12.883 14.310 1.00 57.56 477 TYR A C 1
ATOM 3664 O O . TYR A 1 477 ? 34.942 13.994 14.767 1.00 57.56 477 TYR A O 1
ATOM 3672 N N . ILE A 1 478 ? 34.967 11.738 14.917 1.00 57.84 478 ILE A N 1
ATOM 3673 C CA . ILE A 1 478 ? 35.724 11.673 16.159 1.00 57.84 478 ILE A CA 1
ATOM 3674 C C . ILE A 1 478 ? 36.911 10.754 15.921 1.00 57.84 478 ILE A C 1
ATOM 3676 O O . ILE A 1 478 ? 36.747 9.575 15.633 1.00 57.84 478 ILE A O 1
ATOM 3680 N N . THR A 1 479 ? 38.111 11.294 16.045 1.00 54.97 479 THR A N 1
ATOM 3681 C CA . THR A 1 479 ? 39.335 10.503 15.975 1.00 54.97 479 THR A CA 1
ATOM 3682 C C . THR A 1 479 ? 39.561 9.753 17.294 1.00 54.97 479 THR A C 1
ATOM 3684 O O . THR A 1 479 ? 39.048 10.149 18.343 1.00 54.97 479 THR A O 1
ATOM 3687 N N . SER A 1 480 ? 40.310 8.643 17.275 1.00 51.59 480 SER A N 1
ATOM 3688 C CA . SER A 1 480 ? 40.515 7.783 18.465 1.00 51.59 480 SER A CA 1
ATOM 3689 C C . SER A 1 480 ? 41.163 8.480 19.673 1.00 51.59 480 SER A C 1
ATOM 3691 O O . SER A 1 480 ? 41.220 7.903 20.754 1.00 51.59 480 SER A O 1
ATOM 3693 N N . ASP A 1 481 ? 41.705 9.683 19.488 1.00 54.53 481 ASP A N 1
ATOM 3694 C CA . ASP A 1 481 ? 42.350 10.525 20.499 1.00 54.53 481 ASP A CA 1
ATOM 3695 C C . ASP A 1 481 ? 41.403 11.553 21.148 1.00 54.53 481 ASP A C 1
ATOM 3697 O O . ASP A 1 481 ? 41.838 12.338 21.994 1.00 54.53 481 ASP A O 1
ATOM 3701 N N . TYR A 1 482 ? 40.111 11.551 20.802 1.00 57.44 482 TYR A N 1
ATOM 3702 C CA . TYR A 1 482 ? 39.146 12.480 21.385 1.00 57.44 482 TYR A CA 1
ATOM 3703 C C . TYR A 1 482 ? 38.885 12.157 22.861 1.00 57.44 482 TYR A C 1
ATOM 3705 O O . TYR A 1 482 ? 38.205 11.189 23.215 1.00 57.44 482 TYR A O 1
ATOM 3713 N N . THR A 1 483 ? 39.418 12.997 23.744 1.00 56.62 483 THR A N 1
ATOM 3714 C CA . THR A 1 483 ? 39.148 12.929 25.175 1.00 56.62 483 THR A CA 1
ATOM 3715 C C . THR A 1 483 ? 37.716 13.391 25.452 1.00 56.62 483 THR A C 1
ATOM 3717 O O . THR A 1 483 ? 37.280 14.445 24.999 1.00 56.62 483 THR A O 1
ATOM 3720 N N . ASP A 1 484 ? 36.978 12.582 26.214 1.00 62.31 484 ASP A N 1
ATOM 3721 C CA . ASP A 1 484 ? 35.645 12.899 26.743 1.00 62.31 484 ASP A CA 1
ATOM 3722 C C . ASP A 1 484 ? 34.448 12.809 25.768 1.00 62.31 484 ASP A C 1
ATOM 3724 O O . ASP A 1 484 ? 33.521 13.629 25.762 1.00 62.31 484 ASP A O 1
ATOM 3728 N N . ILE A 1 485 ? 34.435 11.748 24.948 1.00 61.12 485 ILE A N 1
ATOM 3729 C CA . ILE A 1 485 ? 33.245 11.324 24.185 1.00 61.12 485 ILE A CA 1
ATOM 3730 C C . ILE A 1 485 ? 32.043 11.188 25.143 1.00 61.12 485 ILE A C 1
ATOM 3732 O O . ILE A 1 485 ? 30.982 11.757 24.902 1.00 61.12 485 ILE A O 1
ATOM 3736 N N . ALA A 1 486 ? 32.206 10.517 26.285 1.00 57.62 486 ALA A N 1
ATOM 3737 C CA . ALA A 1 486 ? 31.105 10.306 27.221 1.00 57.62 486 ALA A CA 1
ATOM 3738 C C . ALA A 1 486 ? 30.437 11.624 27.680 1.00 57.62 486 ALA A C 1
ATOM 3740 O O . ALA A 1 486 ? 29.216 11.729 27.567 1.00 57.62 486 ALA A O 1
ATOM 3741 N N . GLU A 1 487 ? 31.172 12.658 28.122 1.00 61.66 487 GLU A N 1
ATOM 3742 C CA . GLU A 1 487 ? 30.525 13.931 28.496 1.00 61.66 487 GLU A CA 1
ATOM 3743 C C . GLU A 1 487 ? 30.009 14.743 27.303 1.00 61.66 487 GLU A C 1
ATOM 3745 O O . GLU A 1 487 ? 28.944 15.362 27.401 1.00 61.66 487 GLU A O 1
ATOM 3750 N N . THR A 1 488 ? 30.710 14.722 26.163 1.00 60.94 488 THR A N 1
ATOM 3751 C CA . THR A 1 488 ? 30.286 15.462 24.959 1.00 60.94 488 THR A CA 1
ATOM 3752 C C . THR A 1 488 ? 28.935 14.961 24.429 1.00 60.94 488 THR A C 1
ATOM 3754 O O . THR A 1 488 ? 28.135 15.756 23.917 1.00 60.94 488 THR A O 1
ATOM 3757 N N . PHE A 1 489 ? 28.668 13.656 24.565 1.00 58.66 489 PHE A N 1
ATOM 3758 C CA . PHE A 1 489 ? 27.497 12.986 23.988 1.00 58.66 489 PHE A CA 1
ATOM 3759 C C . PHE A 1 489 ? 26.372 12.688 24.991 1.00 58.66 489 PHE A C 1
ATOM 3761 O O . PHE A 1 489 ? 25.227 12.542 24.563 1.00 58.66 489 PHE A O 1
ATOM 3768 N N . LYS A 1 490 ? 26.626 12.737 26.312 1.00 58.81 490 LYS A N 1
ATOM 3769 C CA . LYS A 1 490 ? 25.591 12.609 27.368 1.00 58.81 490 LYS A CA 1
ATOM 3770 C C . LYS A 1 490 ? 24.395 13.564 27.205 1.00 58.81 490 LYS A C 1
ATOM 3772 O O . LYS A 1 490 ? 23.303 13.261 27.669 1.00 58.81 490 LYS A O 1
ATOM 3777 N N . LYS A 1 491 ? 24.577 14.706 26.527 1.00 54.75 491 LYS A N 1
ATOM 3778 C CA . LYS A 1 491 ? 23.548 15.754 26.339 1.00 54.75 491 LYS A CA 1
ATOM 3779 C C . LYS A 1 491 ? 22.955 15.826 24.923 1.00 54.75 491 LYS A C 1
ATOM 3781 O O . LYS A 1 491 ? 22.379 16.850 24.564 1.00 54.75 491 LYS A O 1
ATOM 3786 N N . ARG A 1 492 ? 23.158 14.804 24.082 1.00 56.50 492 ARG A N 1
ATOM 3787 C CA . ARG A 1 492 ? 22.753 14.817 22.661 1.00 56.50 492 ARG A CA 1
ATOM 3788 C C . ARG A 1 492 ? 21.873 13.621 22.302 1.00 56.50 492 ARG A C 1
ATOM 3790 O O . ARG A 1 492 ? 22.249 12.804 21.466 1.00 56.50 492 ARG A O 1
ATOM 3797 N N . GLY A 1 493 ? 20.712 13.524 22.946 1.00 53.59 493 GLY A N 1
ATOM 3798 C CA . GLY A 1 493 ? 19.677 12.582 22.535 1.00 53.59 493 GLY A CA 1
ATOM 3799 C C . GLY A 1 493 ? 18.908 13.031 21.313 1.00 53.59 493 GLY A C 1
ATOM 3800 O O . GLY A 1 493 ? 18.898 14.209 20.945 1.00 53.59 493 GLY A O 1
ATOM 3801 N N . SER A 1 494 ? 18.237 12.073 20.694 1.00 54.16 494 SER A N 1
ATOM 3802 C CA . SER A 1 494 ? 17.278 12.371 19.646 1.00 54.16 494 SER A CA 1
ATOM 3803 C C . SER A 1 494 ? 16.067 13.108 20.214 1.00 54.16 494 SER A C 1
ATOM 3805 O O . SER A 1 494 ? 15.450 12.665 21.176 1.00 54.16 494 SER A O 1
ATOM 3807 N N . LYS A 1 495 ? 15.677 14.212 19.567 1.00 51.84 495 LYS A N 1
ATOM 3808 C CA . LYS A 1 495 ? 14.407 14.914 19.837 1.00 51.84 495 LYS A CA 1
ATOM 3809 C C . LYS A 1 495 ? 13.186 14.168 19.289 1.00 51.84 495 LYS A C 1
ATOM 3811 O O . LYS A 1 495 ? 12.078 14.690 19.345 1.00 51.84 495 LYS A O 1
ATOM 3816 N N . LEU A 1 496 ? 13.411 13.007 18.676 1.00 53.16 496 LEU A N 1
ATOM 3817 C CA . LEU A 1 496 ? 12.432 12.307 17.861 1.00 53.16 496 LEU A CA 1
ATOM 3818 C C . LEU A 1 496 ? 12.080 10.921 18.409 1.00 53.16 496 LEU A C 1
ATOM 3820 O O . LEU A 1 496 ? 11.457 10.138 17.709 1.00 53.16 496 LEU A O 1
ATOM 3824 N N . GLY A 1 497 ? 12.444 10.610 19.655 1.00 59.25 497 GLY A N 1
ATOM 3825 C CA . GLY A 1 497 ? 12.004 9.384 20.322 1.00 59.25 497 GLY A CA 1
ATOM 3826 C C . GLY A 1 497 ? 12.668 8.096 19.854 1.00 59.25 497 GLY A C 1
ATOM 3827 O O . GLY A 1 497 ? 12.213 7.019 20.210 1.00 59.25 497 GLY A O 1
ATOM 3828 N N . ARG A 1 498 ? 13.759 8.195 19.098 1.00 74.25 498 ARG A N 1
ATOM 3829 C CA . ARG A 1 498 ? 14.640 7.082 18.738 1.00 74.25 498 ARG A CA 1
ATOM 3830 C C . ARG A 1 498 ? 16.057 7.596 18.700 1.00 74.25 498 ARG A C 1
ATOM 3832 O O . ARG A 1 498 ? 16.288 8.560 17.986 1.00 74.25 498 ARG A O 1
ATOM 3839 N N . THR A 1 499 ? 16.997 6.964 19.389 1.00 76.12 499 THR A N 1
ATOM 3840 C CA . THR A 1 499 ? 18.421 7.290 19.263 1.00 76.12 499 THR A CA 1
ATOM 3841 C C . THR A 1 499 ? 19.148 6.167 18.540 1.00 76.12 499 THR A C 1
ATOM 3843 O O . THR A 1 499 ? 19.205 5.036 19.021 1.00 76.12 499 THR A O 1
ATOM 3846 N N . THR A 1 500 ? 19.730 6.500 17.392 1.00 79.56 500 THR A N 1
ATOM 3847 C CA . THR A 1 500 ? 20.620 5.624 16.636 1.00 79.56 500 THR A CA 1
ATOM 3848 C C . THR A 1 500 ? 22.055 6.075 16.856 1.00 79.56 500 THR A C 1
ATOM 3850 O O . THR A 1 500 ? 22.429 7.214 16.558 1.00 79.56 500 THR A O 1
ATOM 3853 N N . MET A 1 501 ? 22.858 5.154 17.374 1.00 80.50 501 MET A N 1
ATOM 3854 C CA . MET A 1 501 ? 24.300 5.283 17.489 1.00 80.50 501 MET A CA 1
ATOM 3855 C C . MET A 1 501 ? 24.943 4.348 16.480 1.00 80.50 501 MET A C 1
ATOM 3857 O O . MET A 1 501 ? 24.704 3.141 16.486 1.00 80.50 501 MET A O 1
ATOM 3861 N N . TYR A 1 502 ? 25.751 4.914 15.599 1.00 80.12 502 TYR A N 1
ATOM 3862 C CA . TYR A 1 502 ? 26.381 4.172 14.523 1.00 80.12 502 TYR A CA 1
ATOM 3863 C C . TYR A 1 502 ? 27.852 4.551 14.413 1.00 80.12 502 TYR A C 1
ATOM 3865 O O . TYR A 1 502 ? 28.187 5.738 14.460 1.00 80.12 502 TYR A O 1
ATOM 3873 N N . THR A 1 503 ? 28.717 3.547 14.254 1.00 77.44 503 THR A N 1
ATOM 3874 C CA . THR A 1 503 ? 30.129 3.755 13.940 1.00 77.44 503 THR A CA 1
ATOM 3875 C C . THR A 1 503 ? 30.562 2.937 12.725 1.00 77.44 503 THR A C 1
ATOM 3877 O O . THR A 1 503 ? 30.099 1.820 12.519 1.00 77.44 503 THR A O 1
ATOM 3880 N N . ASP A 1 504 ? 31.498 3.448 11.930 1.00 68.94 504 ASP A N 1
ATOM 3881 C CA . ASP A 1 504 ? 31.955 2.813 10.674 1.00 68.94 504 ASP A CA 1
ATOM 3882 C C . ASP A 1 504 ? 32.884 1.577 10.843 1.00 68.94 504 ASP A C 1
ATOM 3884 O O . ASP A 1 504 ? 33.289 0.948 9.859 1.00 68.94 504 ASP A O 1
ATOM 3888 N N . ASN A 1 505 ? 33.189 1.182 12.085 1.00 70.75 505 ASN A N 1
ATOM 3889 C CA . ASN A 1 505 ? 34.158 0.137 12.456 1.00 70.75 505 ASN A CA 1
ATOM 3890 C C . ASN A 1 505 ? 33.580 -0.950 13.380 1.00 70.75 505 ASN A C 1
ATOM 3892 O O . ASN A 1 505 ? 32.431 -0.879 13.784 1.00 70.75 505 ASN A O 1
ATOM 3896 N N . ASN A 1 506 ? 34.374 -1.959 13.765 1.00 69.00 506 ASN A N 1
ATOM 3897 C CA . ASN A 1 506 ? 33.949 -3.070 14.644 1.00 69.00 506 ASN A CA 1
ATOM 3898 C C . ASN A 1 506 ? 33.805 -2.668 16.132 1.00 69.00 506 ASN A C 1
ATOM 3900 O O . ASN A 1 506 ? 34.046 -3.483 17.023 1.00 69.00 506 ASN A O 1
ATOM 3904 N N . ALA A 1 507 ? 33.483 -1.405 16.410 1.00 78.31 507 ALA A N 1
ATOM 3905 C CA . ALA A 1 507 ? 33.310 -0.921 17.770 1.00 78.31 507 ALA A CA 1
ATOM 3906 C C . ALA A 1 507 ? 32.088 -1.575 18.428 1.00 78.31 507 ALA A C 1
ATOM 3908 O O . ALA A 1 507 ? 31.142 -1.984 17.754 1.00 78.31 507 ALA A O 1
ATOM 3909 N N . VAL A 1 508 ? 32.103 -1.635 19.757 1.00 82.19 508 VAL A N 1
ATOM 3910 C CA . VAL A 1 508 ? 30.949 -2.048 20.559 1.00 82.19 508 VAL A CA 1
ATOM 3911 C C . VAL A 1 508 ? 30.466 -0.840 21.344 1.00 82.19 508 VAL A C 1
ATOM 3913 O O . VAL A 1 508 ? 31.236 -0.239 22.102 1.00 82.19 508 VAL A O 1
ATOM 3916 N N . ILE A 1 509 ? 29.196 -0.492 21.146 1.00 84.12 509 ILE A N 1
ATOM 3917 C CA . ILE A 1 509 ? 28.503 0.576 21.861 1.00 84.12 509 ILE A CA 1
ATOM 3918 C C . ILE A 1 509 ? 27.643 -0.088 22.927 1.00 84.12 509 ILE A C 1
ATOM 3920 O O . ILE A 1 509 ? 26.837 -0.955 22.600 1.00 84.12 509 ILE A O 1
ATOM 3924 N N . THR A 1 510 ? 27.794 0.337 24.174 1.00 83.38 510 THR A N 1
ATOM 3925 C CA . THR A 1 510 ? 26.913 -0.025 25.286 1.00 83.38 510 THR A CA 1
ATOM 3926 C C . THR A 1 510 ? 26.347 1.258 25.858 1.00 83.38 510 THR A C 1
ATOM 3928 O O . THR A 1 510 ? 27.107 2.160 26.215 1.00 83.38 510 THR A O 1
ATOM 3931 N N . ALA A 1 511 ? 25.028 1.356 25.966 1.00 80.00 511 ALA A N 1
ATOM 3932 C CA . ALA A 1 511 ? 24.400 2.550 26.514 1.00 80.00 511 ALA A CA 1
ATOM 3933 C C . ALA A 1 511 ? 23.183 2.207 27.367 1.00 80.00 511 ALA A C 1
ATOM 3935 O O . ALA A 1 511 ? 22.488 1.231 27.086 1.00 80.00 511 ALA A O 1
ATOM 3936 N N . THR A 1 512 ? 22.932 3.052 28.364 1.00 78.62 512 THR A N 1
ATOM 3937 C CA . THR A 1 512 ? 21.720 3.097 29.184 1.00 78.62 512 THR A CA 1
ATOM 3938 C C . THR A 1 512 ? 21.143 4.501 29.071 1.00 78.62 512 THR A C 1
ATOM 3940 O O . THR A 1 512 ? 21.822 5.480 29.385 1.00 78.62 512 THR A O 1
ATOM 3943 N N . ALA A 1 513 ? 19.905 4.598 28.595 1.00 75.62 513 ALA A N 1
ATOM 3944 C CA . ALA A 1 513 ? 19.222 5.850 28.318 1.00 75.62 513 ALA A CA 1
ATOM 3945 C C . ALA A 1 513 ? 17.901 5.991 29.087 1.00 75.62 513 ALA A C 1
ATOM 3947 O O . ALA A 1 513 ? 17.125 5.045 29.176 1.00 75.62 513 ALA A O 1
ATOM 3948 N N . ASN A 1 514 ? 17.609 7.192 29.570 1.00 71.06 514 ASN A N 1
ATOM 3949 C CA . ASN A 1 514 ? 16.308 7.643 30.037 1.00 71.06 514 ASN A CA 1
ATOM 3950 C C . ASN A 1 514 ? 15.300 7.616 28.885 1.00 71.06 514 ASN A C 1
ATOM 3952 O O . ASN A 1 514 ? 15.624 8.015 27.760 1.00 71.06 514 ASN A O 1
ATOM 3956 N N . LYS A 1 515 ? 14.067 7.186 29.159 1.00 68.75 515 LYS A N 1
ATOM 3957 C CA . LYS A 1 515 ? 12.957 7.337 28.202 1.00 68.75 515 LYS A CA 1
ATOM 3958 C C . LYS A 1 515 ? 12.371 8.771 28.248 1.00 68.75 515 LYS A C 1
ATOM 3960 O O . LYS A 1 515 ? 12.672 9.489 29.196 1.00 68.75 515 LYS A O 1
ATOM 3965 N N . MET A 1 516 ? 11.605 9.208 27.230 1.00 63.06 516 MET A N 1
ATOM 3966 C CA . MET A 1 516 ? 11.003 10.572 27.079 1.00 63.06 516 MET A CA 1
ATOM 3967 C C . MET A 1 516 ? 9.804 10.876 27.988 1.00 63.06 516 MET A C 1
ATOM 3969 O O . MET A 1 516 ? 8.782 10.203 27.867 1.00 63.06 516 MET A O 1
ATOM 3973 N N . ASP A 1 517 ? 9.847 11.938 28.803 1.00 54.75 517 ASP A N 1
ATOM 3974 C CA . ASP A 1 517 ? 8.769 12.237 29.762 1.00 54.75 517 ASP A CA 1
ATOM 3975 C C . ASP A 1 517 ? 7.537 12.877 29.096 1.00 54.75 517 ASP A C 1
ATOM 3977 O O . ASP A 1 517 ? 7.587 13.306 27.948 1.00 54.75 517 ASP A O 1
ATOM 3981 N N . ASN A 1 518 ? 6.391 12.914 29.785 1.00 47.56 518 ASN A N 1
ATOM 3982 C CA . ASN A 1 518 ? 5.124 13.382 29.201 1.00 47.56 518 ASN A CA 1
ATOM 3983 C C . ASN A 1 518 ? 5.188 14.841 28.660 1.00 47.56 518 ASN A C 1
ATOM 3985 O O . ASN A 1 518 ? 4.618 15.107 27.601 1.00 47.56 518 ASN A O 1
ATOM 3989 N N . PRO A 1 519 ? 5.899 15.797 29.298 1.00 48.06 519 PRO A N 1
ATOM 3990 C CA . PRO A 1 519 ? 6.191 17.121 28.726 1.00 48.06 519 PRO A CA 1
ATOM 3991 C C . PRO A 1 519 ? 7.047 17.095 27.447 1.00 48.06 519 PRO A C 1
ATOM 3993 O O . PRO A 1 519 ? 6.734 17.804 26.484 1.00 48.06 519 PRO A O 1
ATOM 3996 N N . GLU A 1 520 ? 8.101 16.271 27.397 1.00 51.12 520 GLU A N 1
ATOM 3997 C CA . GLU A 1 520 ? 8.883 16.055 26.173 1.00 51.12 520 GLU A CA 1
ATOM 3998 C C . GLU A 1 520 ? 8.012 15.423 25.077 1.00 51.12 520 GLU A C 1
ATOM 4000 O O . GLU A 1 520 ? 8.011 15.924 23.950 1.00 51.12 520 GLU A O 1
ATOM 4005 N N . GLN A 1 521 ? 7.186 14.429 25.432 1.00 49.81 521 GLN A N 1
ATOM 4006 C CA . GLN A 1 521 ? 6.198 13.788 24.558 1.00 49.81 521 GLN A CA 1
ATOM 4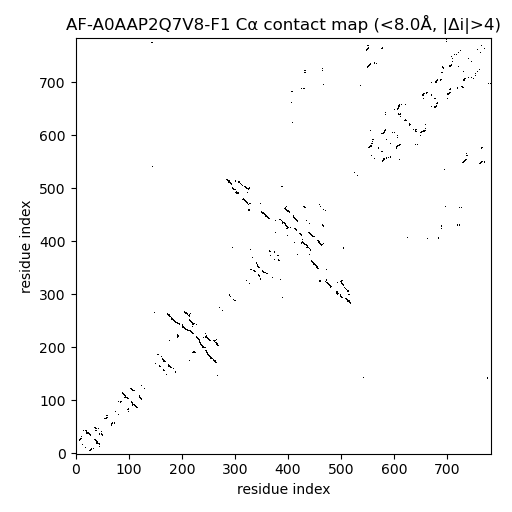007 C C . GLN A 1 521 ? 5.133 14.773 24.059 1.00 49.81 521 GLN A C 1
ATOM 4009 O O . GLN A 1 521 ? 4.756 14.714 22.896 1.00 49.81 521 GLN A O 1
ATOM 4014 N N . THR A 1 522 ? 4.646 15.714 24.872 1.00 39.69 522 THR A N 1
ATOM 4015 C CA . THR A 1 522 ? 3.644 16.707 24.431 1.00 39.69 522 THR A CA 1
ATOM 4016 C C . THR A 1 522 ? 4.237 17.789 23.531 1.00 39.69 522 THR A C 1
ATOM 4018 O O . THR A 1 522 ? 3.560 18.214 22.596 1.00 39.69 522 THR A O 1
ATOM 4021 N N . SER A 1 523 ? 5.500 18.192 23.733 1.00 45.84 523 SER A N 1
ATOM 4022 C CA . SER A 1 523 ? 6.202 19.072 22.778 1.00 45.84 523 SER A CA 1
ATOM 4023 C C . SER A 1 523 ? 6.547 18.352 21.461 1.00 45.84 523 SER A C 1
ATOM 4025 O O . SER A 1 523 ? 6.517 18.959 20.391 1.00 45.84 523 SER A O 1
ATOM 4027 N N . TYR A 1 524 ? 6.798 17.042 21.534 1.00 44.97 524 TYR A N 1
ATOM 4028 C CA . TYR A 1 524 ? 7.014 16.131 20.408 1.00 44.97 524 TYR A CA 1
ATOM 4029 C C . TYR A 1 524 ? 5.730 15.848 19.604 1.00 44.97 524 TYR A C 1
ATOM 4031 O O . TYR A 1 524 ? 5.730 15.914 18.375 1.00 44.97 524 TYR A O 1
ATOM 4039 N N . ASN A 1 525 ? 4.606 15.644 20.293 1.00 40.03 525 ASN A N 1
ATOM 4040 C CA . ASN A 1 525 ? 3.282 15.353 19.733 1.00 40.03 525 ASN A CA 1
ATOM 4041 C C . ASN A 1 525 ? 2.578 16.571 19.100 1.00 40.03 525 ASN A C 1
ATOM 4043 O O . ASN A 1 525 ? 1.433 16.454 18.650 1.00 40.03 525 ASN A O 1
ATOM 4047 N N . GLY A 1 526 ? 3.246 17.729 19.055 1.00 37.81 526 GLY A N 1
ATOM 4048 C CA . GLY A 1 526 ? 2.811 18.920 18.320 1.00 37.81 526 GLY A CA 1
ATOM 4049 C C . GLY A 1 526 ? 2.990 18.823 16.798 1.00 37.81 526 GLY A C 1
ATOM 4050 O O . GLY A 1 526 ? 2.419 19.637 16.079 1.00 37.81 526 GLY A O 1
ATOM 4051 N N . ASN A 1 527 ? 3.727 17.822 16.296 1.00 39.84 527 ASN A N 1
ATOM 4052 C CA . ASN A 1 527 ? 3.844 17.523 14.867 1.00 39.84 527 ASN A CA 1
ATOM 4053 C C . ASN A 1 527 ? 3.055 16.249 14.523 1.00 39.84 527 ASN A C 1
ATOM 4055 O O . ASN A 1 527 ? 3.352 15.160 15.013 1.00 39.84 527 ASN A O 1
ATOM 4059 N N . ALA A 1 528 ? 2.058 16.385 13.645 1.00 35.28 528 ALA A N 1
ATOM 4060 C CA . ALA A 1 528 ? 1.141 15.321 13.221 1.00 35.28 528 ALA A CA 1
ATOM 4061 C C . ALA A 1 528 ? 1.833 14.034 12.711 1.00 35.28 528 ALA A C 1
ATOM 4063 O O . ALA A 1 528 ? 1.271 12.947 12.815 1.00 35.28 528 ALA A O 1
ATOM 4064 N N . SER A 1 529 ? 3.080 14.132 12.241 1.00 34.78 529 SER A N 1
ATOM 4065 C CA . SER A 1 529 ? 3.856 13.033 11.656 1.00 34.78 529 SER A CA 1
ATOM 4066 C C . SER A 1 529 ? 4.352 11.967 12.643 1.00 34.78 529 SER A C 1
ATOM 4068 O O . SER A 1 529 ? 4.769 10.899 12.197 1.00 34.78 529 SER A O 1
ATOM 4070 N N . TYR A 1 530 ? 4.327 12.207 13.964 1.00 36.78 530 TYR A N 1
ATOM 4071 C CA . TYR A 1 530 ? 4.760 11.199 14.949 1.00 36.78 530 TYR A CA 1
ATOM 4072 C C . TYR A 1 530 ? 3.616 10.482 15.670 1.00 36.78 530 TYR A C 1
ATOM 4074 O O . TYR A 1 530 ? 3.725 9.279 15.900 1.00 36.78 530 TYR A O 1
ATOM 4082 N N . LYS A 1 531 ? 2.467 11.142 15.870 1.00 38.38 531 LYS A N 1
ATOM 4083 C CA . LYS A 1 531 ? 1.204 10.440 16.179 1.00 38.38 531 LYS A CA 1
ATOM 4084 C C . LYS A 1 531 ? 0.887 9.382 15.120 1.00 38.38 531 LYS A C 1
ATOM 4086 O O . LYS A 1 531 ? 0.381 8.317 15.448 1.00 38.38 531 LYS A O 1
ATOM 4091 N N . LEU A 1 532 ? 1.275 9.655 13.873 1.00 36.47 532 LEU A N 1
ATOM 4092 C CA . LEU A 1 532 ? 1.224 8.710 12.768 1.00 36.47 532 LEU A CA 1
ATOM 4093 C C . LEU A 1 532 ? 2.109 7.475 12.987 1.00 36.47 532 LEU A C 1
ATOM 4095 O O . LEU A 1 532 ? 1.676 6.377 12.682 1.00 36.47 532 LEU A O 1
ATOM 4099 N N . ASN A 1 533 ? 3.310 7.622 13.561 1.00 37.47 533 ASN A N 1
ATOM 4100 C CA . ASN A 1 533 ? 4.208 6.494 13.844 1.00 37.47 533 ASN A CA 1
ATOM 4101 C C . ASN A 1 533 ? 3.738 5.647 15.039 1.00 37.47 533 ASN A C 1
ATOM 4103 O O . ASN A 1 533 ? 3.911 4.434 15.003 1.00 37.47 533 ASN A O 1
ATOM 4107 N N . GLU A 1 534 ? 3.136 6.250 16.073 1.00 38.38 534 GLU A N 1
ATOM 4108 C CA . GLU A 1 534 ? 2.481 5.496 17.160 1.00 38.38 534 GLU A CA 1
ATOM 4109 C C . GLU A 1 534 ? 1.238 4.750 16.653 1.00 38.38 534 GLU A C 1
ATOM 4111 O O . GLU A 1 534 ? 1.089 3.562 16.927 1.00 38.38 534 GLU A O 1
ATOM 4116 N N . LEU A 1 535 ? 0.411 5.389 15.817 1.00 38.16 535 LEU A N 1
ATOM 4117 C CA . LEU A 1 535 ? -0.692 4.721 15.118 1.00 38.16 535 LEU A CA 1
ATOM 4118 C C . LEU A 1 535 ? -0.191 3.644 14.132 1.00 38.16 535 LEU A C 1
ATOM 4120 O O . LEU A 1 535 ? -0.840 2.611 13.977 1.00 38.16 535 LEU A O 1
ATOM 4124 N N . CYS A 1 536 ? 0.973 3.836 13.498 1.00 35.88 536 CYS A N 1
ATOM 4125 C CA . CYS A 1 536 ? 1.624 2.837 12.645 1.00 35.88 536 CYS A CA 1
ATOM 4126 C C . CYS A 1 536 ? 2.210 1.660 13.443 1.00 35.88 536 CYS A C 1
ATOM 4128 O O . CYS A 1 536 ? 2.158 0.523 12.975 1.00 35.88 536 CYS A O 1
ATOM 4130 N N . ALA A 1 537 ? 2.727 1.894 14.653 1.00 36.94 537 ALA A N 1
ATOM 4131 C CA . ALA A 1 537 ? 3.135 0.829 15.569 1.00 36.94 537 ALA A CA 1
ATOM 4132 C C . ALA A 1 537 ? 1.914 0.009 16.028 1.00 36.94 537 ALA A C 1
ATOM 4134 O O . ALA A 1 537 ? 1.958 -1.224 16.036 1.00 36.94 537 ALA A O 1
ATOM 4135 N N . ASP A 1 538 ? 0.787 0.680 16.273 1.00 38.94 538 ASP A N 1
ATOM 4136 C CA . ASP A 1 538 ? -0.509 0.057 16.551 1.00 38.94 538 ASP A CA 1
ATOM 4137 C C . ASP A 1 538 ? -1.161 -0.602 15.311 1.00 38.94 538 ASP A C 1
ATOM 4139 O O . ASP A 1 538 ? -1.967 -1.521 15.441 1.00 38.94 538 ASP A O 1
ATOM 4143 N N . LYS A 1 539 ? -0.761 -0.245 14.084 1.00 40.44 539 LYS A N 1
ATOM 4144 C CA . LYS A 1 539 ? -1.178 -0.896 12.816 1.00 40.44 539 LYS A CA 1
ATOM 4145 C C . LYS A 1 539 ? -0.841 -2.394 12.809 1.00 40.44 539 LYS A C 1
ATOM 4147 O O . LYS A 1 539 ? -1.577 -3.194 12.227 1.00 40.44 539 LYS A O 1
ATOM 4152 N N . SER A 1 540 ? 0.228 -2.788 13.508 1.00 38.50 540 SER A N 1
ATOM 4153 C CA . SER A 1 540 ? 0.590 -4.194 13.755 1.00 38.50 540 SER A CA 1
ATOM 4154 C C . SER A 1 540 ? -0.307 -4.878 14.802 1.00 38.50 540 SER A C 1
ATOM 4156 O O . SER A 1 540 ? -0.563 -6.074 14.699 1.00 38.50 540 SER A O 1
ATOM 4158 N N . ALA A 1 541 ? -0.842 -4.121 15.766 1.00 36.28 541 ALA A N 1
ATOM 4159 C CA . ALA A 1 541 ? -1.790 -4.601 16.773 1.00 36.28 541 ALA A CA 1
ATOM 4160 C C . ALA A 1 541 ? -3.235 -4.703 16.238 1.00 36.28 541 ALA A C 1
ATOM 4162 O O . ALA A 1 541 ? -4.026 -5.491 16.759 1.00 36.28 541 ALA A O 1
ATOM 4163 N N . PHE A 1 542 ? -3.572 -3.942 15.188 1.00 35.31 542 PHE A N 1
ATOM 4164 C CA . PHE A 1 542 ? -4.893 -3.925 14.537 1.00 35.31 542 PHE A CA 1
ATOM 4165 C C . PHE A 1 542 ? -4.987 -4.754 13.250 1.00 35.31 542 PHE A C 1
ATOM 4167 O O . PHE A 1 542 ? -6.088 -5.016 12.753 1.00 35.31 542 PHE A O 1
ATOM 4174 N N . SER A 1 543 ? -3.857 -5.179 12.687 1.00 39.28 543 SER A N 1
ATOM 4175 C CA . SER A 1 543 ? -3.844 -6.149 11.598 1.00 39.28 543 SER A CA 1
ATOM 4176 C C . SER A 1 543 ? -3.982 -7.554 12.181 1.00 39.28 543 SER A C 1
ATOM 4178 O O . SER A 1 543 ? -3.304 -7.921 13.137 1.00 39.28 543 SER A O 1
ATOM 4180 N N . LYS A 1 544 ? -4.870 -8.380 11.605 1.00 41.44 544 LYS A N 1
ATOM 4181 C CA . LYS A 1 544 ? -4.793 -9.837 11.818 1.00 41.44 544 LYS A CA 1
ATOM 4182 C C . LYS A 1 544 ? -3.333 -10.266 11.593 1.00 41.44 544 LYS A C 1
ATOM 4184 O O . LYS A 1 544 ? -2.703 -9.668 10.720 1.00 41.44 544 LYS A O 1
ATOM 4189 N N . PRO A 1 545 ? -2.794 -11.276 12.300 1.00 44.03 545 PRO A N 1
ATOM 4190 C CA . PRO A 1 545 ? -1.507 -11.847 11.925 1.00 44.03 545 PRO A CA 1
ATOM 4191 C C . PRO A 1 545 ? -1.561 -12.213 10.440 1.00 44.03 545 PRO A C 1
ATOM 4193 O O . PRO A 1 545 ? -2.342 -13.068 10.023 1.00 44.03 545 PRO A O 1
ATOM 4196 N N . ARG A 1 546 ? -0.801 -11.470 9.641 1.00 64.81 546 ARG A N 1
ATOM 4197 C CA . ARG A 1 546 ? -0.683 -11.635 8.194 1.00 64.81 546 ARG A CA 1
ATOM 4198 C C . ARG A 1 546 ? 0.631 -12.337 7.938 1.00 64.81 546 ARG A C 1
ATOM 4200 O O . ARG A 1 546 ? 1.601 -12.067 8.641 1.00 64.81 546 ARG A O 1
ATOM 4207 N N . LYS A 1 547 ? 0.645 -13.245 6.974 1.00 81.94 547 LYS A N 1
ATOM 4208 C CA . LYS A 1 547 ? 1.894 -13.673 6.354 1.00 81.94 547 LYS A CA 1
ATOM 4209 C C . LYS A 1 547 ? 2.270 -12.642 5.288 1.00 81.94 547 LYS A C 1
ATOM 4211 O O . LYS A 1 547 ? 1.359 -12.007 4.746 1.00 81.94 547 LYS A O 1
ATOM 4216 N N . PRO A 1 548 ? 3.561 -12.494 4.959 1.00 89.94 548 PRO A N 1
ATOM 4217 C CA . PRO A 1 548 ? 3.955 -11.668 3.830 1.00 89.94 548 PRO A CA 1
ATOM 4218 C C . PRO A 1 548 ? 3.282 -12.202 2.562 1.00 89.94 548 PRO A C 1
ATOM 4220 O O . PRO A 1 548 ? 3.088 -13.410 2.422 1.00 89.94 548 PRO A O 1
ATOM 4223 N N . MET A 1 549 ? 2.890 -11.321 1.646 1.00 93.00 549 MET A N 1
ATOM 4224 C CA . MET A 1 549 ? 2.110 -11.714 0.468 1.00 93.00 549 MET A CA 1
ATOM 4225 C C . MET A 1 549 ? 2.809 -11.377 -0.841 1.00 93.00 549 MET A C 1
ATOM 4227 O O . MET A 1 549 ? 3.583 -10.426 -0.933 1.00 93.00 549 MET A O 1
ATOM 4231 N N . ILE A 1 550 ? 2.472 -12.120 -1.888 1.00 96.00 550 ILE A N 1
ATOM 4232 C CA . ILE A 1 550 ? 2.874 -11.819 -3.257 1.00 96.00 550 ILE A CA 1
ATOM 4233 C C . ILE A 1 550 ? 1.697 -12.027 -4.213 1.00 96.00 550 ILE A C 1
ATOM 4235 O O . ILE A 1 550 ? 0.972 -13.018 -4.134 1.00 96.00 550 ILE A O 1
ATOM 4239 N N . SER A 1 551 ? 1.503 -11.087 -5.132 1.00 96.69 551 SER A N 1
ATOM 4240 C CA . SER A 1 551 ? 0.501 -11.170 -6.196 1.00 96.69 551 SER A CA 1
ATOM 4241 C C . SER A 1 551 ? 1.174 -11.010 -7.548 1.00 96.69 551 SER A C 1
ATOM 4243 O O . SER A 1 551 ? 2.096 -10.215 -7.695 1.00 96.69 551 SER A O 1
ATOM 4245 N N . PHE A 1 552 ? 0.700 -11.744 -8.550 1.00 97.00 552 PHE A N 1
ATOM 4246 C CA . PHE A 1 552 ? 1.202 -11.655 -9.919 1.00 97.00 552 PHE A CA 1
ATOM 4247 C C . PHE A 1 552 ? 0.089 -11.183 -10.842 1.00 97.00 552 PHE A C 1
ATOM 4249 O O . PHE A 1 552 ? -1.036 -11.654 -10.711 1.00 97.00 552 PHE A O 1
ATOM 4256 N N . VAL A 1 553 ? 0.395 -10.289 -11.774 1.00 96.75 553 VAL A N 1
ATOM 4257 C CA . VAL A 1 553 ? -0.555 -9.737 -12.743 1.00 96.75 553 VAL A CA 1
ATOM 4258 C C . VAL A 1 553 ? 0.029 -9.899 -14.141 1.00 96.75 553 VAL A C 1
ATOM 4260 O O . VAL A 1 553 ? 1.116 -9.392 -14.401 1.00 96.75 553 VAL A O 1
ATOM 4263 N N . ASP A 1 554 ? -0.666 -10.612 -15.024 1.00 97.00 554 ASP A N 1
ATOM 4264 C CA . ASP A 1 554 ? -0.325 -10.658 -16.446 1.00 97.00 554 ASP A CA 1
ATOM 4265 C C . ASP A 1 554 ? -1.086 -9.576 -17.210 1.00 97.00 554 ASP A C 1
ATOM 4267 O O . ASP A 1 554 ? -2.322 -9.556 -17.209 1.00 97.00 554 ASP A O 1
ATOM 4271 N N . ASP A 1 555 ? -0.345 -8.672 -17.846 1.00 94.81 555 ASP A N 1
ATOM 4272 C CA . ASP A 1 555 ? -0.922 -7.539 -18.562 1.00 94.81 555 ASP A CA 1
ATOM 4273 C C . ASP A 1 555 ? -1.385 -7.932 -19.987 1.00 94.81 555 ASP A C 1
ATOM 4275 O O . ASP A 1 555 ? -1.030 -8.967 -20.558 1.00 94.81 555 ASP A O 1
ATOM 4279 N N . ASP A 1 556 ? -2.212 -7.074 -20.583 1.00 93.88 556 ASP A N 1
ATOM 4280 C CA . ASP A 1 556 ? -2.720 -7.107 -21.961 1.00 93.88 556 ASP A CA 1
ATOM 4281 C C . ASP A 1 556 ? -3.755 -8.176 -22.335 1.00 93.88 556 ASP A C 1
ATOM 4283 O O . ASP A 1 556 ? -4.540 -7.931 -23.255 1.00 93.88 556 ASP A O 1
ATOM 4287 N N . THR A 1 557 ? -3.795 -9.363 -21.718 1.00 96.19 557 THR A N 1
ATOM 4288 C CA . THR A 1 557 ? -4.709 -10.468 -22.126 1.00 96.19 557 THR A CA 1
ATOM 4289 C C . THR A 1 557 ? -4.702 -10.717 -23.647 1.00 96.19 557 THR A C 1
ATOM 4291 O O . THR A 1 557 ? -5.734 -10.747 -24.316 1.00 96.19 557 THR A O 1
ATOM 4294 N N . SER A 1 558 ? -3.504 -10.790 -24.236 1.00 93.56 558 SER A N 1
ATOM 4295 C CA . SER A 1 558 ? -3.315 -10.636 -25.689 1.00 93.56 558 SER A CA 1
ATOM 4296 C C . SER A 1 558 ? -3.921 -11.749 -26.555 1.00 93.56 558 SER A C 1
ATOM 4298 O O . SER A 1 558 ? -4.255 -11.489 -27.712 1.00 93.56 558 SER A O 1
ATOM 4300 N N . SER A 1 559 ? -4.046 -12.974 -26.040 1.00 95.75 559 SER A N 1
ATOM 4301 C CA . SER A 1 559 ? -4.745 -14.074 -26.714 1.00 95.75 559 SER A CA 1
ATOM 4302 C C . SER A 1 559 ? -5.167 -15.169 -25.737 1.00 95.75 559 SER A C 1
ATOM 4304 O O . SER A 1 559 ? -4.559 -15.314 -24.675 1.00 95.75 559 SER A O 1
ATOM 4306 N N . ILE A 1 560 ? -6.152 -15.983 -26.132 1.00 97.56 560 ILE A N 1
ATOM 4307 C CA . ILE A 1 560 ? -6.607 -17.157 -25.364 1.00 97.56 560 ILE A CA 1
ATOM 4308 C C . ILE A 1 560 ? -5.432 -18.076 -24.994 1.00 97.56 560 ILE A C 1
ATOM 4310 O O . ILE A 1 560 ? -5.244 -18.383 -23.823 1.00 97.56 560 ILE A O 1
ATOM 4314 N N . ALA A 1 561 ? -4.577 -18.429 -25.959 1.00 96.44 561 ALA A N 1
ATOM 4315 C CA . ALA A 1 561 ? -3.456 -19.342 -25.720 1.00 96.44 561 ALA A CA 1
ATOM 4316 C C . ALA A 1 561 ? -2.449 -18.813 -24.679 1.00 96.44 561 ALA A C 1
ATOM 4318 O O . ALA A 1 561 ? -1.873 -19.584 -23.913 1.00 96.44 561 ALA A O 1
ATOM 4319 N N . LEU A 1 562 ? -2.221 -17.495 -24.641 1.00 96.12 562 LEU A N 1
ATOM 4320 C CA . LEU A 1 562 ? -1.326 -16.875 -23.659 1.00 96.12 562 LEU A CA 1
ATOM 4321 C C . LEU A 1 562 ? -1.973 -16.806 -22.273 1.00 96.12 562 LEU A C 1
ATOM 4323 O O . LEU A 1 562 ? -1.318 -17.108 -21.277 1.00 96.12 562 LEU A O 1
ATOM 4327 N N . VAL A 1 563 ? -3.268 -16.484 -22.228 1.00 97.69 563 VAL A N 1
ATOM 4328 C CA . VAL A 1 563 ? -4.075 -16.501 -21.003 1.00 97.69 563 VAL A CA 1
ATOM 4329 C C . VAL A 1 563 ? -4.081 -17.905 -20.380 1.00 97.69 563 VAL A C 1
ATOM 4331 O O . VAL A 1 563 ? -3.818 -18.043 -19.185 1.00 97.69 563 VAL A O 1
ATOM 4334 N N . GLU A 1 564 ? -4.268 -18.957 -21.182 1.00 97.75 564 GLU A N 1
ATOM 4335 C CA . GLU A 1 564 ? -4.177 -20.358 -20.741 1.00 97.75 564 GLU A CA 1
ATOM 4336 C C . GLU A 1 564 ? -2.773 -20.739 -20.263 1.00 97.75 564 GLU A C 1
ATOM 4338 O O . GLU A 1 564 ? -2.630 -21.384 -19.223 1.00 97.75 564 GLU A O 1
ATOM 4343 N N . ARG A 1 565 ? -1.726 -20.330 -20.992 1.00 96.56 565 ARG A N 1
ATOM 4344 C CA . ARG A 1 565 ? -0.331 -20.598 -20.613 1.00 96.56 565 ARG A CA 1
ATOM 4345 C C . ARG A 1 565 ? -0.003 -20.028 -19.235 1.00 96.56 565 ARG A C 1
ATOM 4347 O O . ARG A 1 565 ? 0.543 -20.754 -18.405 1.00 96.56 565 ARG A O 1
ATOM 4354 N N . TYR A 1 566 ? -0.378 -18.771 -18.982 1.00 97.38 566 TYR A N 1
ATOM 4355 C CA . TYR A 1 566 ? -0.201 -18.137 -17.676 1.00 97.38 566 TYR A CA 1
ATOM 4356 C C . TYR A 1 566 ? -0.956 -18.901 -16.583 1.00 97.38 566 TYR A C 1
ATOM 4358 O O . TYR A 1 566 ? -0.347 -19.311 -15.597 1.00 97.38 566 TYR A O 1
ATOM 4366 N N . ARG A 1 567 ? -2.250 -19.198 -16.775 1.00 97.81 567 ARG A N 1
ATOM 4367 C CA . ARG A 1 567 ? -3.026 -19.970 -15.788 1.00 97.81 567 ARG A CA 1
ATOM 4368 C C . ARG A 1 567 ? -2.376 -21.312 -15.472 1.00 97.81 567 ARG A C 1
ATOM 4370 O O . ARG A 1 567 ? -2.245 -21.665 -14.303 1.00 97.81 567 ARG A O 1
ATOM 4377 N N . ASN A 1 568 ? -1.997 -22.070 -16.498 1.00 97.31 568 ASN A N 1
ATOM 4378 C CA . ASN A 1 568 ? -1.473 -23.424 -16.330 1.00 97.31 568 ASN A CA 1
ATOM 4379 C C . ASN A 1 568 ? -0.191 -23.434 -15.490 1.00 97.31 568 ASN A C 1
ATOM 4381 O O . ASN A 1 568 ? -0.021 -24.324 -14.656 1.00 97.31 568 ASN A O 1
ATOM 4385 N N . LEU A 1 569 ? 0.667 -22.421 -15.645 1.00 97.12 569 LEU A N 1
ATOM 4386 C CA . LEU A 1 569 ? 1.839 -22.236 -14.794 1.00 97.12 569 LEU A CA 1
ATOM 4387 C C . LEU A 1 569 ? 1.446 -22.051 -13.317 1.00 97.12 569 LEU A C 1
ATOM 4389 O O . LEU A 1 569 ? 1.983 -22.743 -12.452 1.00 97.12 569 LEU A O 1
ATOM 4393 N N . PHE A 1 570 ? 0.485 -21.176 -13.021 1.00 97.88 570 PHE A N 1
ATOM 4394 C CA . PHE A 1 570 ? 0.053 -20.889 -11.646 1.00 97.88 570 PHE A CA 1
ATOM 4395 C C . PHE A 1 570 ? -0.652 -22.084 -10.997 1.00 97.88 570 PHE A C 1
ATOM 4397 O O . PHE A 1 570 ? -0.297 -22.495 -9.890 1.00 97.88 570 PHE A O 1
ATOM 4404 N N . VAL A 1 571 ? -1.561 -22.731 -11.731 1.00 97.62 571 VAL A N 1
ATOM 4405 C CA . VAL A 1 571 ? -2.245 -23.949 -11.278 1.00 97.62 571 VAL A CA 1
ATOM 4406 C C . VAL A 1 571 ? -1.246 -25.079 -11.017 1.00 97.62 571 VAL A C 1
ATOM 4408 O O . VAL A 1 571 ? -1.396 -25.801 -10.033 1.00 97.62 571 VAL A O 1
ATOM 4411 N N . SER A 1 572 ? -0.179 -25.206 -11.821 1.00 97.00 572 SER A N 1
ATOM 4412 C CA . SER A 1 572 ? 0.872 -26.216 -11.591 1.00 97.00 572 SER A CA 1
ATOM 4413 C C . SER A 1 572 ? 1.617 -26.037 -10.261 1.00 97.00 572 SER A C 1
ATOM 4415 O O . SER A 1 572 ? 2.188 -26.995 -9.738 1.00 97.00 572 SER A O 1
ATOM 4417 N N . LYS A 1 573 ? 1.585 -24.823 -9.699 1.00 97.38 573 LYS A N 1
ATOM 4418 C CA . LYS A 1 573 ? 2.151 -24.468 -8.393 1.00 97.38 573 LYS A CA 1
ATOM 4419 C C . LYS A 1 573 ? 1.108 -24.443 -7.270 1.00 97.38 573 LYS A C 1
ATOM 4421 O O . LYS A 1 573 ? 1.467 -24.168 -6.130 1.00 97.38 573 LYS A O 1
ATOM 4426 N N . GLY A 1 574 ? -0.158 -24.746 -7.570 1.00 96.81 574 GLY A N 1
ATOM 4427 C CA . GLY A 1 574 ? -1.253 -24.732 -6.597 1.00 96.81 574 GLY A CA 1
ATOM 4428 C C . GLY A 1 574 ? -1.642 -23.328 -6.125 1.00 96.81 574 GLY A C 1
ATOM 4429 O O . GLY A 1 574 ? -2.125 -23.181 -5.005 1.00 96.81 574 GLY A O 1
ATOM 4430 N N . VAL A 1 575 ? -1.403 -22.304 -6.950 1.00 97.56 575 VAL A N 1
ATOM 4431 C CA . VAL A 1 575 ? -1.658 -20.892 -6.627 1.00 97.56 575 VAL A CA 1
ATOM 4432 C C . VAL A 1 575 ? -2.471 -20.215 -7.732 1.00 97.56 575 VAL A C 1
ATOM 4434 O O . VAL A 1 575 ? -2.668 -20.779 -8.809 1.00 97.56 575 VAL A O 1
ATOM 4437 N N . VAL A 1 576 ? -2.929 -18.990 -7.472 1.00 97.56 576 VAL A N 1
ATOM 4438 C CA . VAL A 1 576 ? -3.674 -18.154 -8.425 1.00 97.56 576 VAL A CA 1
ATOM 4439 C C . VAL A 1 576 ? -2.904 -16.879 -8.762 1.00 97.56 576 VAL A C 1
ATOM 4441 O O . VAL A 1 576 ? -2.075 -16.410 -7.980 1.00 97.56 576 VAL A O 1
ATOM 4444 N N . GLY A 1 577 ? -3.171 -16.335 -9.947 1.00 97.56 577 GLY A N 1
ATOM 4445 C CA . GLY A 1 577 ? -2.618 -15.074 -10.437 1.00 97.56 577 GLY A CA 1
ATOM 4446 C C . GLY A 1 577 ? -3.715 -14.056 -10.739 1.00 97.56 577 GLY A C 1
ATOM 4447 O O . GLY A 1 577 ? -4.843 -14.167 -10.255 1.00 97.56 577 GLY A O 1
ATOM 4448 N N . ASN A 1 578 ? -3.392 -13.059 -11.555 1.00 98.56 578 ASN A N 1
ATOM 4449 C CA . ASN A 1 578 ? -4.334 -12.034 -11.991 1.00 98.56 578 ASN A CA 1
ATOM 4450 C C . ASN A 1 578 ? -4.115 -11.701 -13.468 1.00 98.56 578 ASN A C 1
ATOM 4452 O O . ASN A 1 578 ? -3.004 -11.834 -13.976 1.00 98.56 578 ASN A O 1
ATOM 4456 N N . TYR A 1 579 ? -5.155 -11.193 -14.115 1.00 98.62 579 TYR A N 1
ATOM 4457 C CA . TYR A 1 579 ? -5.130 -10.668 -15.473 1.00 98.62 579 TYR A CA 1
ATOM 4458 C C . TYR A 1 579 ? -5.488 -9.186 -15.462 1.00 98.62 579 TYR A C 1
ATOM 4460 O O . TYR A 1 579 ? -6.514 -8.808 -14.894 1.00 98.62 579 TYR A O 1
ATOM 4468 N N . ALA A 1 580 ? -4.682 -8.354 -16.120 1.00 97.94 580 ALA A N 1
ATOM 4469 C CA . ALA A 1 580 ? -5.068 -6.990 -16.461 1.00 97.94 580 ALA A CA 1
ATOM 4470 C C . ALA A 1 580 ? -5.820 -7.013 -17.798 1.00 97.94 580 ALA A C 1
ATOM 4472 O O . ALA A 1 580 ? -5.234 -7.120 -18.878 1.00 97.94 580 ALA A O 1
ATOM 4473 N N . VAL A 1 581 ? -7.146 -6.944 -17.727 1.00 98.38 581 VAL A N 1
ATOM 4474 C CA . VAL A 1 581 ? -8.019 -7.190 -18.873 1.00 98.38 581 VAL A CA 1
ATOM 4475 C C . VAL A 1 581 ? -8.061 -5.973 -19.798 1.00 98.38 581 VAL A C 1
ATOM 4477 O O . VAL A 1 581 ? -8.559 -4.902 -19.432 1.00 98.38 581 VAL A O 1
ATOM 4480 N N . MET A 1 582 ? -7.575 -6.154 -21.031 1.00 97.62 582 MET A N 1
ATOM 4481 C CA . MET A 1 582 ? -7.735 -5.185 -22.117 1.00 97.62 582 MET A CA 1
ATOM 4482 C C . MET A 1 582 ? -9.015 -5.502 -22.888 1.00 97.62 582 MET A C 1
ATOM 4484 O O . MET A 1 582 ? -9.093 -6.449 -23.673 1.00 97.62 582 MET A O 1
ATOM 4488 N N . THR A 1 583 ? -10.041 -4.690 -22.671 1.00 98.00 583 THR A N 1
ATOM 4489 C CA . THR A 1 583 ? -11.413 -5.034 -23.075 1.00 98.00 583 THR A CA 1
ATOM 4490 C C . THR A 1 583 ? -11.651 -5.052 -24.586 1.00 98.00 583 THR A C 1
ATOM 4492 O O . THR A 1 583 ? -12.523 -5.786 -25.051 1.00 98.00 583 THR A O 1
ATOM 4495 N N . LYS A 1 584 ? -10.825 -4.369 -25.395 1.00 97.19 584 LYS A N 1
ATOM 4496 C CA . LYS A 1 584 ? -10.859 -4.544 -26.858 1.00 97.19 584 LYS A CA 1
ATOM 4497 C C . LYS A 1 584 ? -10.606 -5.997 -27.271 1.00 97.19 584 LYS A C 1
ATOM 4499 O O . LYS A 1 584 ? -11.275 -6.472 -28.183 1.00 97.19 584 LYS A O 1
ATOM 4504 N N . ASN A 1 585 ? -9.723 -6.726 -26.581 1.00 97.31 585 ASN A N 1
ATOM 4505 C CA . ASN A 1 585 ? -9.463 -8.132 -26.902 1.00 97.31 585 ASN A CA 1
ATOM 4506 C C . ASN A 1 585 ? -10.674 -9.020 -26.611 1.00 97.31 585 ASN A C 1
ATOM 4508 O O . ASN A 1 585 ? -10.910 -9.954 -27.370 1.00 97.31 585 ASN A O 1
ATOM 4512 N N . LEU A 1 586 ? -11.463 -8.713 -25.574 1.00 97.19 586 LEU A N 1
ATOM 4513 C CA . LEU A 1 586 ? -12.718 -9.425 -25.302 1.00 97.19 586 LEU A CA 1
ATOM 4514 C C . LEU A 1 586 ? -13.692 -9.295 -26.477 1.00 97.19 586 LEU A C 1
ATOM 4516 O O . LEU A 1 586 ? -14.345 -10.256 -26.860 1.00 97.19 586 LEU A O 1
ATOM 4520 N N . ASN A 1 587 ? -13.764 -8.098 -27.064 1.00 93.38 587 ASN A N 1
ATOM 4521 C CA . ASN A 1 587 ? -14.652 -7.809 -28.187 1.00 93.38 587 ASN A CA 1
ATOM 4522 C C . ASN A 1 587 ? -14.165 -8.418 -29.512 1.00 93.38 587 ASN A C 1
ATOM 4524 O O . ASN A 1 587 ? -14.977 -8.670 -30.400 1.00 93.38 587 ASN A O 1
ATOM 4528 N N . GLU A 1 588 ? -12.853 -8.608 -29.670 1.00 96.12 588 GLU A N 1
ATOM 4529 C CA . GLU A 1 588 ? -12.232 -9.087 -30.913 1.00 96.12 588 GLU A CA 1
ATOM 4530 C C . GLU A 1 588 ? -11.963 -10.601 -30.923 1.00 96.12 588 GLU A C 1
ATOM 4532 O O . GLU A 1 588 ? -11.731 -11.164 -31.993 1.00 96.12 588 GLU A O 1
ATOM 4537 N N . GLN A 1 589 ? -11.998 -11.269 -29.765 1.00 97.25 589 GLN A N 1
ATOM 4538 C CA . GLN A 1 589 ? -11.711 -12.700 -29.631 1.00 97.25 589 GLN A CA 1
ATOM 4539 C C . GLN A 1 589 ? -12.887 -13.441 -28.993 1.00 97.25 589 GLN A C 1
ATOM 4541 O O . GLN A 1 589 ? -13.111 -13.377 -27.784 1.00 97.25 589 GLN A O 1
ATOM 4546 N N . GLU A 1 590 ? -13.617 -14.188 -29.820 1.00 96.19 590 GLU A N 1
ATOM 4547 C CA . GLU A 1 590 ? -14.716 -15.044 -29.374 1.00 96.19 590 GLU A CA 1
ATOM 4548 C C . GLU A 1 590 ? -14.229 -16.060 -28.322 1.00 96.19 590 GLU A C 1
ATOM 4550 O O . GLU A 1 590 ? -13.204 -16.716 -28.503 1.00 96.19 590 GLU A O 1
ATOM 4555 N N . GLY A 1 591 ? -14.953 -16.165 -27.203 1.00 96.81 591 GLY A N 1
ATOM 4556 C CA . GLY A 1 591 ? -14.651 -17.080 -26.096 1.00 96.81 591 GLY A CA 1
ATOM 4557 C C . GLY A 1 591 ? -13.651 -16.566 -25.050 1.00 96.81 591 GLY A C 1
ATOM 4558 O O . GLY A 1 591 ? -13.553 -17.161 -23.979 1.00 96.81 591 GLY A O 1
ATOM 4559 N N . LEU A 1 592 ? -12.943 -15.452 -25.289 1.00 98.25 592 LEU A N 1
ATOM 4560 C CA . LEU A 1 592 ? -11.982 -14.923 -24.307 1.00 98.25 592 LEU A CA 1
ATOM 4561 C C . LEU A 1 592 ? -12.670 -14.432 -23.021 1.00 98.25 592 LEU A C 1
ATOM 4563 O O . LEU A 1 592 ? -12.166 -14.676 -21.927 1.00 98.25 592 LEU A O 1
ATOM 4567 N N . ALA A 1 593 ? -13.821 -13.762 -23.145 1.00 97.81 593 ALA A N 1
ATOM 4568 C CA . ALA A 1 593 ? -14.585 -13.289 -21.990 1.00 97.81 593 ALA A CA 1
ATOM 4569 C C . ALA A 1 593 ? -15.087 -14.453 -21.122 1.00 97.81 593 ALA A C 1
ATOM 4571 O O . ALA A 1 593 ? -14.877 -14.437 -19.912 1.00 97.81 593 ALA A O 1
ATOM 4572 N N . ASP A 1 594 ? -15.666 -15.487 -21.740 1.00 97.81 594 ASP A N 1
ATOM 4573 C CA . ASP A 1 594 ? -16.153 -16.679 -21.032 1.00 97.81 594 ASP A CA 1
ATOM 4574 C C . ASP A 1 594 ? -15.019 -17.394 -20.285 1.00 97.81 594 ASP A C 1
ATOM 4576 O O . ASP A 1 594 ? -15.192 -17.825 -19.144 1.00 97.81 594 ASP A O 1
ATOM 4580 N N . LEU A 1 595 ? -13.836 -17.473 -20.903 1.00 98.50 595 LEU A N 1
ATOM 4581 C CA . LEU A 1 595 ? -12.655 -18.075 -20.293 1.00 98.50 595 LEU A CA 1
ATOM 4582 C C . LEU A 1 595 ? -12.172 -17.294 -19.063 1.00 98.50 595 LEU A C 1
ATOM 4584 O O . LEU A 1 595 ? -11.875 -17.890 -18.031 1.00 98.50 595 LEU A O 1
ATOM 4588 N N . LEU A 1 596 ? -12.104 -15.964 -19.154 1.00 98.56 596 LEU A N 1
ATOM 4589 C CA . LEU A 1 596 ? -11.674 -15.125 -18.033 1.00 98.56 596 LEU A CA 1
ATOM 4590 C C . LEU A 1 596 ? -12.709 -15.108 -16.898 1.00 98.56 596 LEU A C 1
ATOM 4592 O O . LEU A 1 596 ? -12.317 -15.151 -15.737 1.00 98.56 596 LEU A O 1
ATOM 4596 N N . LEU A 1 597 ? -14.011 -15.126 -17.206 1.00 98.31 597 LEU A N 1
ATOM 4597 C CA . LEU A 1 597 ? -15.070 -15.274 -16.197 1.00 98.31 597 LEU A CA 1
ATOM 4598 C C . LEU A 1 597 ? -14.980 -16.626 -15.475 1.00 98.31 597 LEU A C 1
ATOM 4600 O O . LEU A 1 597 ? -15.158 -16.687 -14.259 1.00 98.31 597 LEU A O 1
ATOM 4604 N N . LEU A 1 598 ? -14.660 -17.707 -16.198 1.00 98.00 598 LEU A N 1
ATOM 4605 C CA . LEU A 1 598 ? -14.377 -19.007 -15.586 1.00 98.00 598 LEU A CA 1
ATOM 4606 C C . LEU A 1 598 ? -13.163 -18.924 -14.650 1.00 98.00 598 LEU A C 1
ATOM 4608 O O . LEU A 1 598 ? -13.213 -19.437 -13.537 1.00 98.00 598 LEU A O 1
ATOM 4612 N N . TYR A 1 599 ? -12.086 -18.255 -15.061 1.00 98.44 599 TYR A N 1
ATOM 4613 C CA . TYR A 1 599 ? -10.896 -18.115 -14.21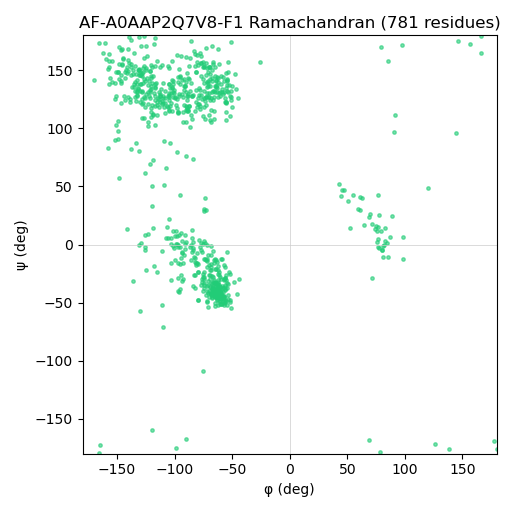6 1.00 98.44 599 TYR A CA 1
ATOM 4614 C C . TYR A 1 599 ? -11.150 -17.224 -12.992 1.00 98.44 599 TYR A C 1
ATOM 4616 O O . TYR A 1 599 ? -10.626 -17.520 -11.918 1.00 98.44 599 TYR A O 1
ATOM 4624 N N . GLU A 1 600 ? -12.006 -16.203 -13.105 1.00 97.31 600 GLU A N 1
ATOM 4625 C CA . GLU A 1 600 ? -12.472 -15.411 -11.957 1.00 97.31 600 GLU A CA 1
ATOM 4626 C C . GLU A 1 600 ? -13.222 -16.285 -10.938 1.00 97.31 600 GLU A C 1
ATOM 4628 O O . GLU A 1 600 ? -12.978 -16.185 -9.736 1.00 97.31 600 GLU A O 1
ATOM 4633 N N . GLN A 1 601 ? -14.052 -17.226 -11.402 1.00 95.94 601 GLN A N 1
ATOM 4634 C CA . GLN A 1 601 ? -14.717 -18.207 -10.529 1.00 95.94 601 GLN A CA 1
ATOM 4635 C C . GLN A 1 601 ? -13.736 -19.176 -9.853 1.00 95.94 601 GLN A C 1
ATOM 4637 O O . GLN A 1 601 ? -13.987 -19.627 -8.736 1.00 95.94 601 GLN A O 1
ATOM 4642 N N . GLU A 1 602 ? -12.615 -19.489 -10.506 1.00 95.69 602 GLU A N 1
ATOM 4643 C CA . GLU A 1 602 ? -11.528 -20.299 -9.938 1.00 95.69 602 GLU A CA 1
ATOM 4644 C C . GLU A 1 602 ? -10.637 -19.515 -8.955 1.00 95.69 602 GLU A C 1
ATOM 4646 O O . GLU A 1 602 ? -9.757 -20.101 -8.322 1.00 95.69 602 GLU A O 1
ATOM 4651 N N . GLY A 1 603 ? -10.869 -18.206 -8.803 1.00 94.94 603 GLY A N 1
ATOM 4652 C CA . GLY A 1 603 ? -10.162 -17.335 -7.867 1.00 94.94 603 GLY A CA 1
ATOM 4653 C C . GLY A 1 603 ? -9.022 -16.514 -8.474 1.00 94.94 603 GLY A C 1
ATOM 4654 O O . GLY A 1 603 ? -8.313 -15.845 -7.724 1.00 94.94 603 GLY A O 1
ATOM 4655 N N . PHE A 1 604 ? -8.822 -16.529 -9.798 1.00 98.38 604 PHE A N 1
ATOM 4656 C CA . PHE A 1 604 ? -7.913 -15.579 -10.455 1.00 98.38 604 PHE A CA 1
ATOM 4657 C C . PHE A 1 604 ? -8.524 -14.177 -10.454 1.00 98.38 604 PHE A C 1
ATOM 4659 O O . PHE A 1 604 ? -9.705 -14.009 -10.738 1.00 98.38 604 PHE A O 1
ATOM 4666 N N . GLY A 1 605 ? -7.723 -13.141 -10.208 1.00 97.75 605 GLY A N 1
ATOM 4667 C CA . GLY A 1 605 ? -8.236 -11.773 -10.303 1.00 97.75 605 GLY A CA 1
ATOM 4668 C C . GLY A 1 605 ? -8.380 -11.319 -11.754 1.00 97.75 605 GLY A C 1
ATOM 4669 O O . GLY A 1 605 ? -7.400 -11.332 -12.495 1.00 97.75 605 GLY A O 1
ATOM 4670 N N . CYS A 1 606 ? -9.563 -10.862 -12.162 1.00 98.25 606 CYS A N 1
ATOM 4671 C CA . CYS A 1 606 ? -9.777 -10.223 -13.468 1.00 98.25 606 CYS A CA 1
ATOM 4672 C C . CYS A 1 606 ? -9.895 -8.701 -13.303 1.00 98.25 606 CYS A C 1
ATOM 4674 O O . CYS A 1 606 ? -10.973 -8.142 -13.106 1.00 98.25 606 CYS A O 1
ATOM 4676 N N . LEU A 1 607 ? -8.743 -8.034 -13.333 1.00 98.44 607 LEU A N 1
ATOM 4677 C CA . LEU A 1 607 ? -8.581 -6.616 -13.022 1.00 98.44 607 LEU A CA 1
ATOM 4678 C C . LEU A 1 607 ? -8.803 -5.768 -14.275 1.00 98.44 607 LEU A C 1
ATOM 4680 O O . LEU A 1 607 ? -8.569 -6.217 -15.398 1.00 98.44 607 LEU A O 1
ATOM 4684 N N . TYR A 1 608 ? -9.217 -4.517 -14.106 1.00 98.56 608 TYR A N 1
ATOM 4685 C CA . TYR A 1 608 ? -9.383 -3.620 -15.243 1.00 98.56 608 TYR A CA 1
ATOM 4686 C C . TYR A 1 608 ? -8.031 -3.068 -15.707 1.00 98.56 608 TYR A C 1
ATOM 4688 O O . TYR A 1 608 ? -7.247 -2.612 -14.880 1.00 98.56 608 TYR A O 1
ATOM 4696 N N . HIS A 1 609 ? -7.766 -3.056 -17.016 1.00 97.62 609 HIS A N 1
ATOM 4697 C CA . HIS A 1 609 ? -6.584 -2.397 -17.580 1.00 97.62 609 HIS A CA 1
ATOM 4698 C C . HIS A 1 609 ? -6.948 -1.142 -18.380 1.00 97.62 609 HIS A C 1
ATOM 4700 O O . HIS A 1 609 ? -6.700 -0.016 -17.953 1.00 97.62 609 HIS A O 1
ATOM 4706 N N . CYS A 1 610 ? -7.556 -1.328 -19.550 1.00 97.62 610 CYS A N 1
ATOM 4707 C CA . CYS A 1 610 ? -8.033 -0.254 -20.416 1.00 97.62 610 CYS A CA 1
ATOM 4708 C C . CYS A 1 610 ? -8.976 -0.810 -21.493 1.00 97.62 610 CYS A C 1
ATOM 4710 O O . CYS A 1 610 ? -9.241 -2.017 -21.566 1.00 97.62 610 CYS A O 1
ATOM 4712 N N . TYR A 1 611 ? -9.475 0.065 -22.367 1.00 98.06 611 TYR A N 1
ATOM 4713 C CA . TYR A 1 611 ? -10.035 -0.385 -23.635 1.00 98.06 611 TYR A CA 1
ATOM 4714 C C . TYR A 1 611 ? -8.936 -0.873 -24.577 1.00 98.06 611 TYR A C 1
ATOM 4716 O O . TYR A 1 611 ? -9.004 -2.003 -25.059 1.00 98.06 611 TYR A O 1
ATOM 4724 N N . TYR A 1 612 ? -7.916 -0.046 -24.823 1.00 95.56 612 TYR A N 1
ATOM 4725 C CA . TYR A 1 612 ? -6.839 -0.378 -25.754 1.00 95.56 612 TYR A CA 1
ATOM 4726 C C . TYR A 1 612 ? -5.528 0.347 -25.454 1.00 95.56 612 TYR A C 1
ATOM 4728 O O . TYR A 1 612 ? -5.528 1.549 -25.182 1.00 95.56 612 TYR A O 1
ATOM 4736 N N . GLN A 1 613 ? -4.415 -0.369 -25.598 1.00 91.94 613 GLN A N 1
ATOM 4737 C CA . GLN A 1 613 ? -3.069 0.168 -25.438 1.00 91.94 613 GLN A CA 1
ATOM 4738 C C . GLN A 1 613 ? -2.074 -0.621 -26.299 1.00 91.94 613 GLN A C 1
ATOM 4740 O O . GLN A 1 613 ? -1.485 -1.604 -25.853 1.00 91.94 613 GLN A O 1
ATOM 4745 N N . ARG A 1 614 ? -1.866 -0.205 -27.549 1.00 87.25 614 ARG A N 1
ATOM 4746 C CA . ARG A 1 614 ? -0.783 -0.723 -28.396 1.00 87.25 614 ARG A CA 1
ATOM 4747 C C . ARG A 1 614 ? -0.317 0.355 -29.363 1.00 87.25 614 ARG A C 1
ATOM 4749 O O . ARG A 1 614 ? -1.122 1.142 -29.841 1.00 87.25 614 ARG A O 1
ATOM 4756 N N . GLY A 1 615 ? 0.972 0.302 -29.693 1.00 84.75 615 GLY A N 1
ATOM 4757 C CA . GLY A 1 615 ? 1.589 1.208 -30.658 1.00 84.75 615 GLY A CA 1
ATOM 4758 C C . GLY A 1 615 ? 1.884 2.593 -30.090 1.00 84.75 615 GLY A C 1
ATOM 4759 O O . GLY A 1 615 ? 1.679 2.861 -28.902 1.00 84.75 615 GLY A O 1
ATOM 4760 N N . ASP A 1 616 ? 2.411 3.455 -30.956 1.00 85.25 616 ASP A N 1
ATOM 4761 C CA . ASP A 1 616 ? 2.713 4.844 -30.613 1.00 85.25 616 ASP A CA 1
ATOM 4762 C C . ASP A 1 616 ? 1.432 5.687 -30.537 1.00 85.25 616 ASP A C 1
ATOM 4764 O O . ASP A 1 616 ? 1.382 6.667 -29.797 1.00 85.25 616 ASP A O 1
ATOM 4768 N N . GLU A 1 617 ? 0.353 5.275 -31.216 1.00 88.88 617 GLU A N 1
ATOM 4769 C CA . GLU A 1 617 ? -0.914 6.008 -31.221 1.00 88.88 617 GLU A CA 1
ATOM 4770 C C . GLU A 1 617 ? -1.606 6.069 -29.856 1.00 88.88 617 GLU A C 1
ATOM 4772 O O . GLU A 1 617 ? -2.419 6.962 -29.632 1.00 88.88 617 GLU A O 1
ATOM 4777 N N . THR A 1 618 ? -1.286 5.151 -28.937 1.00 91.88 618 THR A N 1
ATOM 4778 C CA . THR A 1 618 ? -1.805 5.170 -27.564 1.00 91.88 618 THR A CA 1
ATOM 4779 C C . THR A 1 618 ? -0.840 5.794 -26.565 1.00 91.88 618 THR A C 1
ATOM 4781 O O . THR A 1 618 ? -1.126 5.811 -25.376 1.00 91.88 618 THR A O 1
ATOM 4784 N N . ARG A 1 619 ? 0.281 6.380 -26.996 1.00 90.50 619 ARG A N 1
ATOM 4785 C CA . ARG A 1 619 ? 1.220 7.050 -26.078 1.00 90.50 619 ARG A CA 1
ATOM 4786 C C . ARG A 1 619 ? 0.661 8.332 -25.446 1.00 90.50 619 ARG A C 1
ATOM 4788 O O . ARG A 1 619 ? 1.302 8.900 -24.570 1.00 90.50 619 ARG A O 1
ATOM 4795 N N . TYR A 1 620 ? -0.567 8.724 -25.801 1.00 93.69 620 TYR A N 1
ATOM 4796 C CA . TYR A 1 620 ? -1.327 9.769 -25.111 1.00 93.69 620 TYR A CA 1
ATOM 4797 C C . TYR A 1 620 ? -1.581 9.495 -23.623 1.00 93.69 620 TYR A C 1
ATOM 4799 O O . TYR A 1 620 ? -1.994 10.403 -22.914 1.00 93.69 620 TYR A O 1
ATOM 4807 N N . TRP A 1 621 ? -1.341 8.270 -23.144 1.00 91.81 621 TRP A N 1
ATOM 4808 C CA . TRP A 1 621 ? -1.361 7.929 -21.720 1.00 91.81 621 TRP A CA 1
ATOM 4809 C C . TRP A 1 621 ? -0.185 8.524 -20.926 1.00 91.81 621 TRP A C 1
ATOM 4811 O O . TRP A 1 621 ? -0.316 8.714 -19.724 1.00 91.81 621 TRP A O 1
ATOM 4821 N N . GLU A 1 622 ? 0.963 8.794 -21.554 1.00 88.81 622 GLU A N 1
ATOM 4822 C CA . GLU A 1 622 ? 2.203 9.186 -20.871 1.00 88.81 622 GLU A CA 1
ATOM 4823 C C . GLU A 1 622 ? 2.323 10.715 -20.767 1.00 88.81 622 GLU A C 1
ATOM 4825 O O . GLU A 1 622 ? 2.513 11.383 -21.779 1.00 88.81 622 GLU A O 1
ATOM 4830 N N . SER A 1 623 ? 2.277 11.289 -19.561 1.00 79.25 623 SER A N 1
ATOM 4831 C CA . SER A 1 623 ? 2.298 12.753 -19.355 1.00 79.25 623 SER A CA 1
ATOM 4832 C C . SER A 1 623 ? 3.578 13.464 -19.809 1.00 79.25 623 SER A C 1
ATOM 4834 O O . SER A 1 623 ? 3.546 14.653 -20.119 1.00 79.25 623 SER A O 1
ATOM 4836 N N . GLY A 1 624 ? 4.693 12.738 -19.935 1.00 74.12 624 GLY A N 1
ATOM 4837 C CA . GLY A 1 624 ? 5.938 13.235 -20.537 1.00 74.12 624 GLY A CA 1
ATOM 4838 C C . GLY A 1 624 ? 5.991 13.150 -22.072 1.00 74.12 624 GLY A C 1
ATOM 4839 O O . GLY A 1 624 ? 6.983 13.559 -22.678 1.00 74.12 624 GLY A O 1
ATOM 4840 N N . ASN A 1 625 ? 4.964 12.598 -22.724 1.00 83.56 625 ASN A N 1
ATOM 4841 C CA . ASN A 1 625 ? 4.934 12.381 -24.167 1.00 83.56 625 ASN A CA 1
ATOM 4842 C C . ASN A 1 625 ? 4.220 13.543 -24.890 1.00 83.56 625 ASN A C 1
ATOM 4844 O O . ASN A 1 625 ? 3.152 13.963 -24.448 1.00 83.56 625 ASN A O 1
ATOM 4848 N N . PRO A 1 626 ? 4.726 14.036 -26.041 1.00 84.81 626 PRO A N 1
ATOM 4849 C CA . PRO A 1 626 ? 4.042 15.068 -26.830 1.00 84.81 626 PRO A CA 1
ATOM 4850 C C . PRO A 1 626 ? 2.610 14.719 -27.261 1.00 84.81 626 PRO A C 1
ATOM 4852 O O . PRO A 1 626 ? 1.860 15.613 -27.645 1.00 84.81 626 PRO A O 1
ATOM 4855 N N . MET A 1 627 ? 2.246 13.434 -27.243 1.00 87.88 627 MET A N 1
ATOM 4856 C CA . MET A 1 627 ? 0.905 12.953 -27.571 1.00 87.88 627 MET A CA 1
ATOM 4857 C C . MET A 1 627 ? -0.063 12.954 -26.382 1.00 87.88 627 MET A C 1
ATOM 4859 O O . MET A 1 627 ? -1.211 12.573 -26.588 1.00 87.88 627 MET A O 1
ATOM 4863 N N . TYR A 1 628 ? 0.367 13.324 -25.169 1.00 91.81 628 TYR A N 1
ATOM 4864 C CA . TYR A 1 628 ? -0.471 13.301 -23.966 1.00 91.81 628 TYR A CA 1
ATOM 4865 C C . TYR A 1 628 ? -1.815 14.015 -24.174 1.00 91.81 628 TYR A C 1
ATOM 4867 O O . TYR A 1 628 ? -1.850 15.187 -24.554 1.00 91.81 628 TYR A O 1
ATOM 4875 N N . ASP A 1 629 ? -2.919 13.306 -23.919 1.00 94.50 629 ASP A N 1
ATOM 4876 C CA . ASP A 1 629 ? -4.275 13.821 -24.133 1.00 94.50 629 ASP A CA 1
ATOM 4877 C C . ASP A 1 629 ? -5.273 13.219 -23.130 1.00 94.50 629 ASP A C 1
ATOM 4879 O O . ASP A 1 629 ? -5.724 12.075 -23.243 1.00 94.50 629 ASP A O 1
ATOM 4883 N N . GLU A 1 630 ? -5.674 14.038 -22.158 1.00 95.75 630 GLU A N 1
ATOM 4884 C CA . GLU A 1 630 ? -6.638 13.691 -21.109 1.00 95.75 630 GLU A CA 1
ATOM 4885 C C . GLU A 1 630 ? -8.020 13.276 -21.641 1.00 95.75 630 GLU A C 1
ATOM 4887 O O . GLU A 1 630 ? -8.718 12.464 -21.020 1.00 95.75 630 GLU A O 1
ATOM 4892 N N . SER A 1 631 ? -8.439 13.807 -22.794 1.00 95.81 631 SER A N 1
ATOM 4893 C CA . SER A 1 631 ? -9.738 13.481 -23.391 1.00 95.81 631 SER A CA 1
ATOM 4894 C C . SER A 1 631 ? -9.728 12.072 -23.975 1.00 95.81 631 SER A C 1
ATOM 4896 O O . SER A 1 631 ? -10.662 11.305 -23.725 1.00 95.81 631 SER A O 1
ATOM 4898 N N . LEU A 1 632 ? -8.654 11.706 -24.682 1.00 96.50 632 LEU A N 1
ATOM 4899 C CA . LEU A 1 632 ? -8.472 10.356 -25.223 1.00 96.50 632 LEU A CA 1
ATOM 4900 C C . LEU A 1 632 ? -8.290 9.319 -24.111 1.00 96.50 632 LEU A C 1
ATOM 4902 O O . LEU A 1 632 ? -8.893 8.244 -24.171 1.00 96.50 632 LEU A O 1
ATOM 4906 N N . ILE A 1 633 ? -7.542 9.665 -23.056 1.00 97.06 633 ILE A N 1
ATOM 4907 C CA . ILE A 1 633 ? -7.438 8.854 -21.834 1.00 97.06 633 ILE A CA 1
ATOM 4908 C C . ILE A 1 633 ? -8.834 8.568 -21.269 1.00 97.06 633 ILE A C 1
ATOM 4910 O O . ILE A 1 633 ? -9.191 7.413 -21.027 1.00 97.06 633 ILE A O 1
ATOM 4914 N N . LYS A 1 634 ? -9.648 9.615 -21.075 1.00 96.75 634 LYS A N 1
ATOM 4915 C CA . LYS A 1 634 ? -10.990 9.486 -20.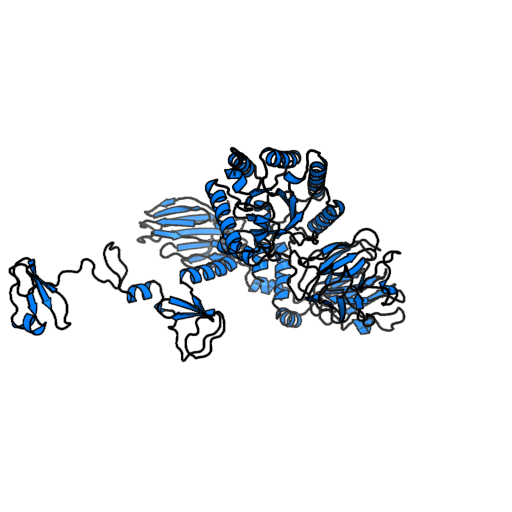497 1.00 96.75 634 LYS A CA 1
ATOM 4916 C C . LYS A 1 634 ? -11.921 8.654 -21.376 1.00 96.75 634 LYS A C 1
ATOM 4918 O O . LYS A 1 634 ? -12.674 7.836 -20.848 1.00 96.75 634 LYS A O 1
ATOM 4923 N N . GLU A 1 635 ? -11.885 8.848 -22.693 1.00 97.38 635 GLU A N 1
ATOM 4924 C CA . GLU A 1 635 ? -12.679 8.056 -23.635 1.00 97.38 635 GLU A CA 1
ATOM 4925 C C . GLU A 1 635 ? -12.319 6.568 -23.547 1.00 97.38 635 GLU A C 1
ATOM 4927 O O . GLU A 1 635 ? -13.202 5.726 -23.358 1.00 97.38 635 GLU A O 1
ATOM 4932 N N . ASN A 1 636 ? -11.023 6.254 -23.624 1.00 98.00 636 ASN A N 1
ATOM 4933 C CA . ASN A 1 636 ? -10.505 4.892 -23.542 1.00 98.00 636 ASN A CA 1
ATOM 4934 C C . ASN A 1 636 ? -10.887 4.235 -22.206 1.00 98.00 636 ASN A C 1
ATOM 4936 O O . ASN A 1 636 ? -11.447 3.136 -22.186 1.00 98.00 636 ASN A O 1
ATOM 4940 N N . PHE A 1 637 ? -10.685 4.956 -21.100 1.00 97.56 637 PHE A N 1
ATOM 4941 C CA . PHE A 1 637 ? -11.038 4.507 -19.759 1.00 97.56 637 PHE A CA 1
ATOM 4942 C C . PHE A 1 637 ? -12.533 4.189 -19.610 1.00 97.56 637 PHE A C 1
ATOM 4944 O O . PHE A 1 637 ? -12.890 3.108 -19.147 1.00 97.56 637 PHE A O 1
ATOM 4951 N N . ILE A 1 638 ? -13.424 5.110 -19.998 1.00 96.69 638 ILE A N 1
ATOM 4952 C CA . ILE A 1 638 ? -14.874 4.923 -19.817 1.00 96.69 638 ILE A CA 1
ATOM 4953 C C . ILE A 1 638 ? -15.387 3.790 -20.704 1.00 96.69 638 ILE A C 1
ATOM 4955 O O . ILE A 1 638 ? -16.257 3.022 -20.287 1.00 96.69 638 ILE A O 1
ATOM 4959 N N . ARG A 1 639 ? -14.865 3.681 -21.930 1.00 97.62 639 ARG A N 1
ATOM 4960 C CA . ARG A 1 639 ? -15.253 2.616 -22.852 1.00 97.62 639 ARG A CA 1
ATOM 4961 C C . ARG A 1 639 ? -14.906 1.244 -22.286 1.00 97.62 639 ARG A C 1
ATOM 4963 O O . ARG A 1 639 ? -15.780 0.384 -22.249 1.00 97.62 639 ARG A O 1
ATOM 4970 N N . GLY A 1 640 ? -13.677 1.065 -21.806 1.00 97.88 640 GLY A N 1
ATOM 4971 C CA . GLY A 1 640 ? -13.252 -0.220 -21.264 1.00 97.88 640 GLY A CA 1
ATOM 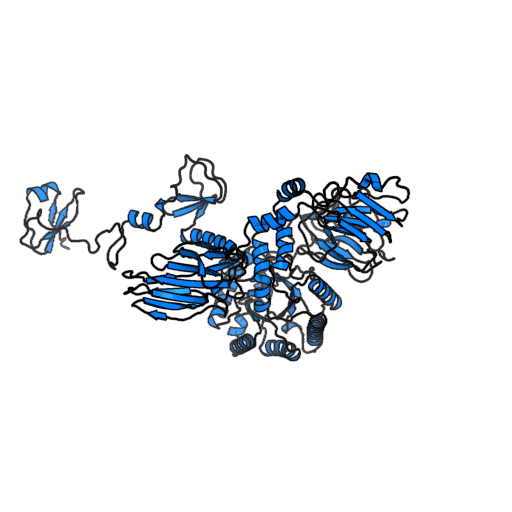4972 C C . GLY A 1 640 ? -13.964 -0.578 -19.963 1.00 97.88 640 GLY A C 1
ATOM 4973 O O . GLY A 1 640 ? -14.366 -1.722 -19.777 1.00 97.88 640 GLY A O 1
ATOM 4974 N N . LEU A 1 641 ? -14.223 0.407 -19.099 1.00 95.81 641 LEU A N 1
ATOM 4975 C CA . LEU A 1 641 ? -14.969 0.184 -17.861 1.00 95.81 641 LEU A CA 1
ATOM 4976 C C . LEU A 1 641 ? -16.389 -0.346 -18.125 1.00 95.81 641 LEU A C 1
ATOM 4978 O O . LEU A 1 641 ? -16.832 -1.286 -17.470 1.00 95.81 641 LEU A O 1
ATOM 4982 N N . ARG A 1 642 ? -17.076 0.212 -19.131 1.00 96.38 642 ARG A N 1
ATOM 4983 C CA . ARG A 1 642 ? -18.401 -0.267 -19.561 1.00 96.38 642 ARG A CA 1
ATOM 4984 C C . ARG A 1 642 ? -18.362 -1.689 -20.103 1.00 96.38 642 ARG A C 1
ATOM 4986 O O . ARG A 1 642 ? -19.315 -2.431 -19.894 1.00 96.38 642 ARG A O 1
ATOM 4993 N N . ASP A 1 643 ? -17.292 -2.062 -20.800 1.00 97.62 643 ASP A N 1
ATOM 4994 C CA . ASP A 1 643 ? -17.132 -3.428 -21.291 1.00 97.62 643 ASP A CA 1
ATOM 4995 C C . ASP A 1 643 ? -16.948 -4.408 -20.121 1.00 97.62 643 ASP A C 1
ATOM 4997 O O . ASP A 1 643 ? -17.621 -5.435 -20.100 1.00 97.62 643 ASP A O 1
ATOM 5001 N N . MET A 1 644 ? -16.142 -4.072 -19.102 1.00 97.50 644 MET A N 1
ATOM 5002 C CA . MET A 1 644 ? -16.014 -4.908 -17.894 1.00 97.50 644 MET A CA 1
ATOM 5003 C C . MET A 1 644 ? -17.372 -5.150 -17.217 1.00 97.50 644 MET A C 1
ATOM 5005 O O . MET A 1 644 ? -17.720 -6.295 -16.924 1.00 97.50 644 MET A O 1
ATOM 5009 N N . GLU A 1 645 ? -18.161 -4.086 -17.020 1.00 93.25 645 GLU A N 1
ATOM 5010 C CA . GLU A 1 645 ? -19.512 -4.175 -16.445 1.00 93.25 645 GLU A CA 1
ATOM 5011 C C . GLU A 1 645 ? -20.462 -4.994 -17.329 1.00 93.25 645 GLU A C 1
ATOM 5013 O O . GLU A 1 645 ? -21.228 -5.814 -16.826 1.00 93.25 645 GLU A O 1
ATOM 5018 N N . ARG A 1 646 ? -20.399 -4.806 -18.654 1.00 95.25 646 ARG A N 1
ATOM 5019 C CA . ARG A 1 646 ? -21.230 -5.526 -19.627 1.00 95.25 646 ARG A CA 1
ATOM 5020 C C . ARG A 1 646 ? -20.968 -7.032 -19.615 1.00 95.25 646 ARG A C 1
ATOM 5022 O O . ARG A 1 646 ? -21.924 -7.794 -19.749 1.00 95.25 646 ARG A O 1
ATOM 5029 N N . TYR A 1 647 ? -19.707 -7.450 -19.511 1.00 94.56 647 TYR A N 1
ATOM 5030 C CA . TYR A 1 647 ? -19.340 -8.868 -19.439 1.00 94.56 647 TYR A CA 1
ATOM 5031 C C . TYR A 1 647 ? -19.542 -9.464 -18.036 1.00 94.56 647 TYR A C 1
ATOM 5033 O O . TYR A 1 647 ? -19.641 -10.679 -17.916 1.00 94.56 647 TYR A O 1
ATOM 5041 N N . GLY A 1 648 ? -19.681 -8.634 -16.996 1.00 93.62 648 GLY A N 1
ATOM 5042 C CA . GLY A 1 648 ? -20.060 -9.077 -15.652 1.00 93.62 648 GLY A CA 1
ATOM 5043 C C . GLY A 1 648 ? -18.894 -9.479 -14.748 1.00 93.62 648 GLY A C 1
ATOM 5044 O O . GLY A 1 648 ? -19.106 -10.250 -13.815 1.00 93.62 648 GLY A O 1
ATOM 5045 N N . PHE A 1 649 ? -17.687 -8.963 -14.997 1.00 96.31 649 PHE A N 1
ATOM 5046 C CA . PHE A 1 649 ? -16.542 -9.170 -14.104 1.00 96.31 649 PHE A CA 1
ATOM 5047 C C . PHE A 1 649 ? -16.793 -8.544 -12.728 1.00 96.31 649 PHE A C 1
ATOM 5049 O O . PHE A 1 649 ? -17.386 -7.467 -12.632 1.00 96.31 649 PHE A O 1
ATOM 5056 N N . LEU A 1 650 ? -16.304 -9.178 -11.663 1.00 93.06 650 LEU A N 1
ATOM 5057 C CA . LEU A 1 650 ? -16.485 -8.704 -10.285 1.00 93.06 650 LEU A CA 1
ATOM 5058 C C . LEU A 1 650 ? -15.279 -7.912 -9.768 1.00 93.06 650 LEU A C 1
ATOM 5060 O O . LEU A 1 650 ? -15.435 -7.024 -8.931 1.00 93.06 650 LEU A O 1
ATOM 5064 N N . ASN A 1 651 ? -14.075 -8.197 -10.266 1.00 94.31 651 ASN A N 1
ATOM 5065 C CA . ASN A 1 651 ? -12.830 -7.589 -9.781 1.00 94.31 651 ASN A CA 1
ATOM 5066 C C . ASN A 1 651 ? -12.418 -6.303 -10.530 1.00 94.31 651 ASN A C 1
ATOM 5068 O O . ASN A 1 651 ? -11.344 -5.749 -10.283 1.00 94.31 651 ASN A O 1
ATOM 5072 N N . TYR A 1 652 ? -13.285 -5.775 -11.401 1.00 93.88 652 TYR A N 1
ATOM 5073 C CA . TYR A 1 652 ? -12.990 -4.647 -12.296 1.00 93.88 652 TYR A CA 1
ATOM 5074 C C . TYR A 1 652 ? -12.706 -3.304 -11.598 1.00 93.88 652 TYR A C 1
ATOM 5076 O O . TYR A 1 652 ? -12.238 -2.366 -12.242 1.00 93.88 652 TYR A O 1
ATOM 5084 N N . LYS A 1 653 ? -12.990 -3.183 -10.294 1.00 94.69 653 LYS A N 1
ATOM 5085 C CA . LYS A 1 653 ? -12.718 -1.967 -9.508 1.00 94.69 653 LYS A CA 1
ATOM 5086 C C . LYS A 1 653 ? -11.246 -1.781 -9.137 1.00 94.69 653 LYS A C 1
ATOM 5088 O O . LYS A 1 653 ? -10.885 -0.728 -8.614 1.00 94.69 653 LYS A O 1
ATOM 5093 N N . HIS A 1 654 ? -10.400 -2.760 -9.429 1.00 97.44 654 HIS A N 1
ATOM 5094 C CA . HIS A 1 654 ? -8.953 -2.637 -9.320 1.00 97.44 654 HIS A CA 1
ATOM 5095 C C . HIS A 1 654 ? -8.374 -2.323 -10.697 1.00 97.44 654 HIS A C 1
ATOM 5097 O O . HIS A 1 654 ? -8.511 -3.121 -11.626 1.00 97.44 654 HIS A O 1
ATOM 5103 N N . TRP A 1 655 ? -7.750 -1.155 -10.835 1.00 97.38 655 TRP A N 1
ATOM 5104 C CA . TRP A 1 655 ? -7.277 -0.651 -12.119 1.00 97.38 655 TRP A CA 1
ATOM 5105 C C . TRP A 1 655 ? -5.752 -0.769 -12.250 1.00 97.38 655 TRP A C 1
ATOM 5107 O O . TRP A 1 655 ? -5.006 -0.349 -11.371 1.00 97.38 655 TRP A O 1
ATOM 5117 N N . ILE A 1 656 ? -5.291 -1.337 -13.361 1.00 95.81 656 ILE A N 1
ATOM 5118 C CA . ILE A 1 656 ? -3.897 -1.390 -13.804 1.00 95.81 656 ILE A CA 1
ATOM 5119 C C . ILE A 1 656 ? -3.656 -0.282 -14.831 1.00 95.81 656 ILE A C 1
ATOM 5121 O O . ILE A 1 656 ? -4.295 -0.288 -15.888 1.00 95.81 656 ILE A O 1
ATOM 5125 N N . THR A 1 657 ? -2.730 0.646 -14.575 1.00 92.50 657 THR A N 1
ATOM 5126 C CA . THR A 1 657 ? -2.510 1.760 -15.507 1.00 92.50 657 THR A CA 1
ATOM 5127 C C . THR A 1 657 ? -1.846 1.325 -16.806 1.00 92.50 657 THR A C 1
ATOM 5129 O O . THR A 1 657 ? -0.876 0.555 -16.797 1.00 92.50 657 THR A O 1
ATOM 5132 N N . PRO A 1 658 ? -2.308 1.873 -17.941 1.00 92.56 658 PRO A N 1
ATOM 5133 C CA . PRO A 1 658 ? -1.600 1.745 -19.194 1.00 92.56 658 PRO A CA 1
ATOM 5134 C C . PRO A 1 658 ? -0.158 2.226 -19.132 1.00 92.56 658 PRO A C 1
ATOM 5136 O O . PRO A 1 658 ? 0.130 3.270 -18.551 1.00 92.56 658 PRO A O 1
ATOM 5139 N N . TYR A 1 659 ? 0.752 1.435 -19.702 1.00 87.94 659 TYR A N 1
ATOM 5140 C CA . TYR A 1 659 ? 2.210 1.627 -19.671 1.00 87.94 659 TYR A CA 1
ATOM 5141 C C . TYR A 1 659 ? 2.814 1.813 -18.269 1.00 87.94 659 TYR A C 1
ATOM 5143 O O . TYR A 1 659 ? 3.961 2.239 -18.146 1.00 87.94 659 TYR A O 1
ATOM 5151 N N . GLY A 1 660 ? 2.068 1.498 -17.204 1.00 84.75 660 GLY A N 1
ATOM 5152 C CA . GLY A 1 660 ? 2.517 1.748 -15.842 1.00 84.75 660 GLY A CA 1
ATOM 5153 C C . GLY A 1 660 ? 2.541 3.217 -15.436 1.00 84.75 660 GLY A C 1
ATOM 5154 O O . GLY A 1 660 ? 3.208 3.550 -14.459 1.00 84.75 660 GLY A O 1
ATOM 5155 N N . VAL A 1 661 ? 1.846 4.093 -16.167 1.00 85.38 661 VAL A N 1
ATOM 5156 C CA . VAL A 1 661 ? 1.865 5.536 -15.910 1.00 85.38 661 VAL A CA 1
ATOM 5157 C C . VAL A 1 661 ? 1.368 5.842 -14.500 1.00 85.38 661 VAL A C 1
ATOM 5159 O O . VAL A 1 661 ? 0.380 5.273 -14.033 1.00 85.38 661 VAL A O 1
ATOM 5162 N N . ASN A 1 662 ? 2.059 6.773 -13.849 1.00 82.12 662 ASN A N 1
ATOM 5163 C CA . ASN A 1 662 ? 1.673 7.369 -12.584 1.00 82.12 662 ASN A CA 1
ATOM 5164 C C . ASN A 1 662 ? 1.433 8.869 -12.802 1.00 82.12 662 ASN A C 1
ATOM 5166 O O . ASN A 1 662 ? 2.391 9.625 -12.952 1.00 82.12 662 ASN A O 1
ATOM 5170 N N . ASP A 1 663 ? 0.166 9.275 -12.875 1.00 83.25 663 ASP A N 1
ATOM 5171 C CA . ASP A 1 663 ? -0.240 10.622 -13.281 1.00 83.25 663 ASP A CA 1
ATOM 5172 C C . ASP A 1 663 ? -1.459 11.121 -12.482 1.00 83.25 663 ASP A C 1
ATOM 5174 O O . ASP A 1 663 ? -2.368 10.347 -12.161 1.00 83.25 663 ASP A O 1
ATOM 5178 N N . ASP A 1 664 ? -1.490 12.419 -12.168 1.00 82.75 664 ASP A N 1
ATOM 5179 C CA . ASP A 1 664 ? -2.529 13.035 -11.335 1.00 82.75 664 ASP A CA 1
ATOM 5180 C C . ASP A 1 664 ? -3.919 12.995 -11.981 1.00 82.75 664 ASP A C 1
ATOM 5182 O O . ASP A 1 664 ? -4.920 12.764 -11.289 1.00 82.75 664 ASP A O 1
ATOM 5186 N N . PHE A 1 665 ? -4.021 13.191 -13.299 1.00 85.56 665 PHE A N 1
ATOM 5187 C CA . PHE A 1 665 ? -5.297 13.096 -14.003 1.00 85.56 665 PHE A CA 1
ATOM 5188 C C . PHE A 1 665 ? -5.843 11.668 -13.934 1.00 85.56 665 PHE A C 1
ATOM 5190 O O . PHE A 1 665 ? -7.023 11.475 -13.622 1.00 85.56 665 PHE A O 1
ATOM 5197 N N . ILE A 1 666 ? -4.982 10.668 -14.147 1.00 89.88 666 ILE A N 1
ATOM 5198 C CA . ILE A 1 666 ? -5.331 9.240 -14.070 1.00 89.88 666 ILE A CA 1
ATOM 5199 C C . ILE A 1 666 ? -5.768 8.860 -12.647 1.00 89.88 666 ILE A C 1
ATOM 5201 O O . ILE A 1 666 ? -6.840 8.273 -12.472 1.00 89.88 666 ILE A O 1
ATOM 5205 N N . ARG A 1 667 ? -5.013 9.260 -11.615 1.00 86.38 667 ARG A N 1
ATOM 5206 C CA . ARG A 1 667 ? -5.391 9.049 -10.203 1.00 86.38 667 ARG A CA 1
ATOM 5207 C C . ARG A 1 667 ? -6.754 9.671 -9.883 1.00 86.38 667 ARG A C 1
ATOM 5209 O O . ARG A 1 667 ? -7.609 9.035 -9.266 1.00 86.38 667 ARG A O 1
ATOM 5216 N N . ASN A 1 668 ? -7.000 10.898 -10.344 1.00 82.06 668 ASN A N 1
ATOM 5217 C CA . ASN A 1 668 ? -8.285 11.576 -10.159 1.00 82.06 668 ASN A CA 1
ATOM 5218 C C . ASN A 1 668 ? -9.422 10.936 -10.967 1.00 82.06 668 ASN A C 1
ATOM 5220 O O . ASN A 1 668 ? -10.587 10.996 -10.565 1.00 82.06 668 ASN A O 1
ATOM 5224 N N . LEU A 1 669 ? -9.122 10.328 -12.115 1.00 85.69 669 LEU A N 1
ATOM 5225 C CA . LEU A 1 669 ? -10.092 9.556 -12.883 1.00 85.69 669 LEU A CA 1
ATOM 5226 C C . LEU A 1 669 ? -10.497 8.284 -12.125 1.00 85.69 669 LEU A C 1
ATOM 5228 O O . LEU A 1 669 ? -11.693 8.017 -12.012 1.00 85.69 669 LEU A O 1
ATOM 5232 N N . ALA A 1 670 ? -9.536 7.574 -11.524 1.00 87.31 670 ALA A N 1
ATOM 5233 C CA . ALA A 1 670 ? -9.796 6.407 -10.680 1.00 87.31 670 ALA A CA 1
ATOM 5234 C C . ALA A 1 670 ? -10.743 6.755 -9.516 1.00 87.31 670 ALA A C 1
ATOM 5236 O O . ALA A 1 670 ? -11.791 6.124 -9.357 1.00 87.31 670 ALA A O 1
ATOM 5237 N N . LYS A 1 671 ? -10.427 7.830 -8.777 1.00 82.75 671 LYS A N 1
ATOM 5238 C CA . LYS A 1 671 ? -11.234 8.342 -7.655 1.00 82.75 671 LYS A CA 1
ATOM 5239 C C . LYS A 1 671 ? -12.665 8.681 -8.075 1.00 82.75 671 LYS A C 1
ATOM 5241 O O . LYS A 1 671 ? -13.623 8.177 -7.496 1.00 82.75 671 LYS A O 1
ATOM 5246 N N . ARG A 1 672 ? -12.829 9.489 -9.131 1.00 81.31 672 ARG A N 1
ATOM 5247 C CA . ARG A 1 672 ? -14.152 9.939 -9.614 1.00 81.31 672 ARG A CA 1
ATOM 5248 C C . ARG A 1 672 ? -15.069 8.801 -10.059 1.00 81.31 672 ARG A C 1
ATOM 5250 O O . ARG A 1 672 ? -16.285 8.967 -10.034 1.00 81.31 672 ARG A O 1
ATOM 5257 N N . HIS A 1 673 ? -14.503 7.677 -10.489 1.00 80.38 673 HIS A N 1
ATOM 5258 C CA . HIS A 1 673 ? -15.259 6.515 -10.957 1.00 80.38 673 HIS A CA 1
ATOM 5259 C C . HIS A 1 673 ? -15.363 5.390 -9.913 1.00 80.38 673 HIS A C 1
ATOM 5261 O O . HIS A 1 673 ? -15.825 4.287 -10.232 1.00 80.38 673 HIS A O 1
ATOM 5267 N N . GLY A 1 674 ? -14.987 5.679 -8.661 1.00 79.75 674 GLY A N 1
ATOM 5268 C CA . GLY A 1 674 ? -15.108 4.753 -7.540 1.00 79.75 674 GLY A CA 1
ATOM 5269 C C . GLY A 1 674 ? -14.289 3.484 -7.745 1.00 79.75 674 GLY A C 1
ATOM 5270 O O . GLY A 1 674 ? -14.804 2.393 -7.510 1.00 79.75 674 GLY A O 1
ATOM 5271 N N . MET A 1 675 ? -13.070 3.614 -8.277 1.00 88.44 675 MET A N 1
ATOM 5272 C CA . MET A 1 675 ? -12.104 2.517 -8.277 1.00 88.44 675 MET A CA 1
ATOM 5273 C C . MET A 1 675 ? -11.590 2.288 -6.855 1.00 88.44 675 MET A C 1
ATOM 5275 O O . MET A 1 675 ? -11.339 3.238 -6.120 1.00 88.44 675 MET A O 1
ATOM 5279 N N . GLU A 1 676 ? -11.418 1.025 -6.482 1.00 88.00 676 GLU A N 1
ATOM 5280 C CA . GLU A 1 676 ? -10.899 0.619 -5.173 1.00 88.00 676 GLU A CA 1
ATOM 5281 C C . GLU A 1 676 ? -9.384 0.815 -5.090 1.00 88.00 676 GLU A C 1
ATOM 5283 O O . GLU A 1 676 ? -8.855 1.117 -4.023 1.00 88.00 676 GLU A O 1
ATOM 5288 N N . SER A 1 677 ? -8.683 0.657 -6.217 1.00 92.12 677 SER A N 1
ATOM 5289 C CA . SER A 1 677 ? -7.233 0.825 -6.285 1.00 92.12 677 SER A CA 1
ATOM 5290 C C . SER A 1 677 ? -6.735 1.143 -7.694 1.00 92.12 677 SER A C 1
ATOM 5292 O O . SER A 1 677 ? -7.369 0.770 -8.684 1.00 92.12 677 SER A O 1
ATOM 5294 N N . LEU A 1 678 ? -5.550 1.747 -7.776 1.00 92.00 678 LEU A N 1
ATOM 5295 C CA . LEU A 1 678 ? -4.782 1.966 -8.998 1.00 92.00 678 LEU A CA 1
ATOM 5296 C C . LEU A 1 678 ? -3.356 1.439 -8.809 1.00 92.00 678 LEU A C 1
ATOM 5298 O O . LEU A 1 678 ? -2.638 1.876 -7.910 1.00 92.00 678 LEU A O 1
ATOM 5302 N N . MET A 1 679 ? -2.948 0.513 -9.668 1.00 92.44 679 MET A N 1
ATOM 5303 C CA . MET A 1 679 ? -1.583 0.002 -9.719 1.00 92.44 679 MET A CA 1
ATOM 5304 C C . MET A 1 679 ? -0.827 0.647 -10.869 1.00 92.44 679 MET A C 1
ATOM 5306 O O . MET A 1 679 ? -1.297 0.654 -12.009 1.00 92.44 679 MET A O 1
ATOM 5310 N N . THR A 1 680 ? 0.366 1.135 -10.562 1.00 85.94 680 THR A N 1
ATOM 5311 C CA . THR A 1 680 ? 1.271 1.813 -11.493 1.00 85.94 680 THR A CA 1
ATOM 5312 C C . THR A 1 680 ? 2.556 0.996 -11.640 1.00 85.94 680 THR A C 1
ATOM 5314 O O . THR A 1 680 ? 2.715 -0.068 -11.033 1.00 85.94 680 THR A O 1
ATOM 5317 N N . MET A 1 681 ? 3.480 1.435 -12.490 1.00 76.62 681 MET A N 1
ATOM 5318 C CA . MET A 1 681 ? 4.867 0.990 -12.389 1.00 76.62 681 MET A CA 1
ATOM 5319 C C . MET A 1 681 ? 5.600 1.975 -11.488 1.00 76.62 681 MET A C 1
ATOM 5321 O O . MET A 1 681 ? 5.470 3.188 -11.656 1.00 76.62 681 MET A O 1
ATOM 5325 N N . SER A 1 682 ? 6.432 1.473 -10.577 1.00 56.41 682 SER A N 1
ATOM 5326 C CA . SER A 1 682 ? 7.526 2.312 -10.103 1.00 56.41 682 SER A CA 1
ATOM 5327 C C . SER A 1 682 ? 8.357 2.669 -11.348 1.00 56.41 682 SER A C 1
ATOM 5329 O O . SER A 1 682 ? 8.579 1.797 -12.185 1.00 56.41 682 SER A O 1
ATOM 5331 N N . GLY A 1 683 ? 8.736 3.942 -11.523 1.00 46.78 683 GLY A N 1
ATOM 5332 C CA . GLY A 1 683 ? 9.550 4.484 -12.631 1.00 46.78 683 GLY A CA 1
ATOM 5333 C C . GLY A 1 683 ? 10.514 3.529 -13.361 1.00 46.78 683 GLY A C 1
ATOM 5334 O O . GLY A 1 683 ? 10.997 2.540 -12.813 1.00 46.78 683 GLY A O 1
ATOM 5335 N N . ALA A 1 684 ? 10.876 3.852 -14.608 1.00 33.69 684 ALA A N 1
ATOM 5336 C CA . ALA A 1 684 ? 11.629 2.983 -15.534 1.00 33.69 684 ALA A CA 1
ATOM 5337 C C . ALA A 1 684 ? 12.982 2.422 -15.012 1.00 33.69 684 ALA A C 1
ATOM 5339 O O . ALA A 1 684 ? 13.621 1.595 -15.664 1.00 33.69 684 ALA A O 1
ATOM 5340 N N . THR A 1 685 ? 13.436 2.860 -13.838 1.00 36.06 685 THR A N 1
ATOM 5341 C CA . THR A 1 685 ? 14.672 2.456 -13.164 1.00 36.06 685 THR A CA 1
ATOM 5342 C C . THR A 1 685 ? 14.480 1.939 -11.716 1.00 36.06 685 THR A C 1
ATOM 5344 O O . THR A 1 685 ? 15.439 1.469 -11.092 1.00 36.06 685 THR A O 1
ATOM 5347 N N . SER A 1 686 ? 13.254 1.937 -11.180 1.00 46.88 686 SER A N 1
ATOM 5348 C CA . SER A 1 686 ? 12.921 1.796 -9.747 1.00 46.88 686 SER A CA 1
ATOM 5349 C C . SER A 1 686 ? 12.261 0.470 -9.328 1.00 46.88 686 SER A C 1
ATOM 5351 O O . SER A 1 686 ? 11.248 0.448 -8.641 1.00 46.88 686 SER A O 1
ATOM 5353 N N . ASN A 1 687 ? 12.828 -0.682 -9.679 1.00 48.28 687 ASN A N 1
ATOM 5354 C CA . ASN A 1 687 ? 12.259 -1.992 -9.290 1.00 48.28 687 ASN A CA 1
ATOM 5355 C C . ASN A 1 687 ? 12.447 -2.374 -7.793 1.00 48.28 687 ASN A C 1
ATOM 5357 O O . ASN A 1 687 ? 12.812 -3.520 -7.531 1.00 48.28 687 ASN A O 1
ATOM 5361 N N . ASN A 1 688 ? 12.318 -1.457 -6.824 1.00 53.62 688 ASN A N 1
ATOM 5362 C CA . ASN A 1 688 ? 12.847 -1.674 -5.465 1.00 53.62 688 ASN A CA 1
ATOM 5363 C C . ASN A 1 688 ? 11.863 -1.519 -4.291 1.00 53.62 688 ASN A C 1
ATOM 5365 O O . ASN A 1 688 ? 12.314 -1.613 -3.151 1.00 53.62 688 ASN A O 1
ATOM 5369 N N . SER A 1 689 ? 10.557 -1.370 -4.520 1.00 63.16 689 SER A N 1
ATOM 5370 C CA . SER A 1 689 ? 9.598 -1.215 -3.420 1.00 63.16 689 SER A CA 1
ATOM 5371 C C . SER A 1 689 ? 8.499 -2.285 -3.405 1.00 63.16 689 SER A C 1
ATOM 5373 O O . SER A 1 689 ? 7.876 -2.595 -4.418 1.00 63.16 689 SER A O 1
ATOM 5375 N N . PHE A 1 690 ? 8.285 -2.868 -2.224 1.00 80.81 690 PHE A N 1
ATOM 5376 C CA . PHE A 1 690 ? 7.099 -3.642 -1.850 1.00 80.81 690 PHE A CA 1
ATOM 5377 C C . PHE A 1 690 ? 6.146 -2.734 -1.055 1.00 80.81 690 PHE A C 1
ATOM 5379 O O . PHE A 1 690 ? 6.556 -1.684 -0.558 1.00 80.81 690 PHE A O 1
ATOM 5386 N N . ILE A 1 691 ? 4.882 -3.120 -0.915 1.00 82.38 691 ILE A N 1
ATOM 5387 C CA . ILE A 1 691 ? 3.904 -2.429 -0.070 1.00 82.38 691 ILE A CA 1
ATOM 5388 C C . ILE A 1 691 ? 4.206 -2.773 1.388 1.00 82.38 691 ILE A C 1
ATOM 5390 O O . ILE A 1 691 ? 4.038 -3.916 1.821 1.00 82.38 691 ILE A O 1
ATOM 5394 N N . SER A 1 692 ? 4.674 -1.783 2.144 1.00 75.06 692 SER A N 1
ATOM 5395 C CA . SER A 1 692 ? 5.035 -1.961 3.549 1.00 75.06 692 SER A CA 1
ATOM 5396 C C . SER A 1 692 ? 3.798 -2.019 4.440 1.00 75.06 692 SER A C 1
ATOM 5398 O O . SER A 1 692 ? 2.820 -1.292 4.228 1.00 75.06 692 SER A O 1
ATOM 5400 N N . ILE A 1 693 ? 3.860 -2.835 5.496 1.00 65.88 693 ILE A N 1
ATOM 5401 C CA . ILE A 1 693 ? 2.808 -2.861 6.518 1.00 65.88 693 ILE A CA 1
ATOM 5402 C C . ILE A 1 693 ? 2.698 -1.518 7.251 1.00 65.88 693 ILE A C 1
ATOM 5404 O O . ILE A 1 693 ? 1.589 -1.084 7.567 1.00 65.88 693 ILE A O 1
ATOM 5408 N N . ALA A 1 694 ? 3.824 -0.823 7.442 1.00 56.62 694 ALA A N 1
ATOM 5409 C CA . ALA A 1 694 ? 3.870 0.507 8.045 1.00 56.62 694 ALA A CA 1
ATOM 5410 C C . ALA A 1 694 ? 3.224 1.574 7.143 1.00 56.62 694 ALA A C 1
ATOM 5412 O O . ALA A 1 694 ? 2.757 2.598 7.636 1.00 56.62 694 ALA A O 1
ATOM 5413 N N . GLY A 1 695 ? 3.080 1.279 5.848 1.00 63.84 695 GLY A N 1
ATOM 5414 C CA . GLY A 1 695 ? 2.489 2.157 4.849 1.00 63.84 695 GLY A CA 1
ATOM 5415 C C . GLY A 1 695 ? 3.530 3.038 4.169 1.00 63.84 695 GLY A C 1
ATOM 5416 O O . GLY A 1 695 ? 4.102 3.931 4.781 1.00 63.84 695 GLY A O 1
ATOM 5417 N N . ASN A 1 696 ? 3.765 2.780 2.885 1.00 66.94 696 ASN A N 1
ATOM 5418 C CA . ASN A 1 696 ? 4.695 3.537 2.042 1.00 66.94 696 ASN A CA 1
ATOM 5419 C C . ASN A 1 696 ? 4.092 3.971 0.695 1.00 66.94 696 ASN A C 1
ATOM 5421 O O . ASN A 1 696 ? 4.785 4.607 -0.090 1.00 66.94 696 ASN A O 1
ATOM 5425 N N . CYS A 1 697 ? 2.832 3.629 0.422 1.00 71.75 697 CYS A N 1
ATOM 5426 C CA . CYS A 1 697 ? 2.105 3.998 -0.791 1.00 71.75 697 CYS A CA 1
ATOM 5427 C C . CYS A 1 697 ? 0.602 4.157 -0.505 1.00 71.75 697 CYS A C 1
ATOM 5429 O O . CYS A 1 697 ? 0.076 3.577 0.451 1.00 71.75 697 CYS A O 1
ATOM 5431 N N . ASP A 1 698 ? -0.084 4.950 -1.328 1.00 74.62 698 ASP A N 1
ATOM 5432 C CA . ASP A 1 698 ? -1.543 5.098 -1.312 1.00 74.62 698 ASP A CA 1
ATOM 5433 C C . ASP A 1 698 ? -2.215 4.080 -2.257 1.00 74.62 698 ASP A C 1
ATOM 5435 O O . ASP A 1 698 ? -1.570 3.518 -3.147 1.00 74.62 698 ASP A O 1
ATOM 5439 N N . ARG A 1 699 ? -3.520 3.816 -2.083 1.00 81.62 699 ARG A N 1
ATOM 5440 C CA . ARG A 1 699 ? -4.236 2.823 -2.919 1.00 81.62 699 ARG A CA 1
ATOM 5441 C C . ARG A 1 699 ? -4.352 3.231 -4.386 1.00 81.62 699 ARG A C 1
ATOM 5443 O O . ARG A 1 699 ? -4.665 2.369 -5.203 1.00 81.62 699 ARG A O 1
ATOM 5450 N N . TYR A 1 700 ? -4.120 4.496 -4.733 1.00 85.31 700 TYR A N 1
ATOM 5451 C CA . TYR A 1 700 ? -4.100 4.983 -6.110 1.00 85.31 700 TYR A CA 1
ATOM 5452 C C . TYR A 1 700 ? -2.675 5.104 -6.688 1.00 85.31 700 TYR A C 1
ATOM 5454 O O . TYR A 1 700 ? -2.500 5.681 -7.762 1.00 85.31 700 TYR A O 1
ATOM 5462 N N . ASN A 1 701 ? -1.661 4.557 -6.013 1.00 81.50 701 ASN A N 1
ATOM 5463 C CA . ASN A 1 701 ? -0.295 4.445 -6.520 1.00 81.50 701 ASN A CA 1
ATOM 5464 C C . ASN A 1 701 ? 0.395 3.187 -5.980 1.00 81.50 701 ASN A C 1
ATOM 5466 O O . ASN A 1 701 ? 1.430 3.255 -5.314 1.00 81.50 701 ASN A O 1
ATOM 5470 N N . ILE A 1 702 ? -0.204 2.025 -6.235 1.00 87.12 702 ILE A N 1
ATOM 5471 C CA . ILE A 1 702 ? 0.340 0.750 -5.767 1.00 87.12 702 ILE A CA 1
ATOM 5472 C C . ILE A 1 702 ? 1.467 0.307 -6.717 1.00 87.12 702 ILE A C 1
ATOM 5474 O O . ILE A 1 702 ? 1.196 0.084 -7.903 1.00 87.12 702 ILE A O 1
ATOM 5478 N N . PRO A 1 703 ? 2.716 0.161 -6.235 1.00 83.62 703 PRO A N 1
ATOM 5479 C CA . PRO A 1 703 ? 3.855 -0.149 -7.091 1.00 83.62 703 PRO A CA 1
ATOM 5480 C C . PRO A 1 703 ? 3.832 -1.604 -7.578 1.00 83.62 703 PRO A C 1
ATOM 5482 O O . PRO A 1 703 ? 3.450 -2.520 -6.845 1.00 83.62 703 PRO A O 1
ATOM 5485 N N . ARG A 1 704 ? 4.307 -1.823 -8.811 1.00 86.56 704 ARG A N 1
ATOM 5486 C CA . ARG A 1 704 ? 4.508 -3.151 -9.414 1.00 86.56 704 ARG A CA 1
ATOM 5487 C C . ARG A 1 704 ? 5.941 -3.349 -9.895 1.00 86.56 704 ARG A C 1
ATOM 5489 O O . ARG A 1 704 ? 6.598 -2.408 -10.334 1.00 86.56 704 ARG A O 1
ATOM 5496 N N . ILE A 1 705 ? 6.400 -4.600 -9.883 1.00 82.12 705 ILE A N 1
ATOM 5497 C CA . ILE A 1 705 ? 7.748 -4.992 -10.319 1.00 82.12 705 ILE A CA 1
ATOM 5498 C C . ILE A 1 705 ? 7.670 -5.880 -11.554 1.00 82.12 705 ILE A C 1
ATOM 5500 O O . ILE A 1 705 ? 7.022 -6.921 -11.535 1.00 82.12 705 ILE A O 1
ATOM 5504 N N . SER A 1 706 ? 8.385 -5.508 -12.616 1.00 84.25 706 SER A N 1
ATOM 5505 C CA . SER A 1 706 ? 8.366 -6.266 -13.870 1.00 84.25 706 SER A CA 1
ATOM 5506 C C . SER A 1 706 ? 9.336 -7.449 -13.887 1.00 84.25 706 SER A C 1
ATOM 5508 O O . SER A 1 706 ? 10.545 -7.312 -13.651 1.00 84.25 706 SER A O 1
ATOM 5510 N N . VAL A 1 707 ? 8.803 -8.620 -14.239 1.00 85.56 707 VAL A N 1
ATOM 5511 C CA . VAL A 1 707 ? 9.574 -9.828 -14.542 1.00 85.56 707 VAL A CA 1
ATOM 5512 C C . VAL A 1 707 ? 9.467 -10.134 -16.035 1.00 85.56 707 VAL A C 1
ATOM 5514 O O . VAL A 1 707 ? 8.388 -10.341 -16.583 1.00 85.56 707 VAL A O 1
ATOM 5517 N N . SER A 1 708 ? 10.625 -10.174 -16.689 1.00 82.81 708 SER A N 1
ATOM 5518 C CA . SER A 1 708 ? 10.795 -10.437 -18.116 1.00 82.81 708 SER A CA 1
ATOM 5519 C C . SER A 1 708 ? 12.009 -11.340 -18.360 1.00 82.81 708 SER A C 1
ATOM 5521 O O . SER A 1 708 ? 12.766 -11.674 -17.439 1.00 82.81 708 SER A O 1
ATOM 5523 N N . SER A 1 709 ? 12.259 -11.681 -19.625 1.00 79.69 709 SER A N 1
ATOM 5524 C CA . SER A 1 709 ? 13.462 -12.414 -20.035 1.00 79.69 709 SER A CA 1
ATOM 5525 C C . SER A 1 709 ? 14.765 -11.717 -19.613 1.00 79.69 709 SER A C 1
ATOM 5527 O O . SER A 1 709 ? 15.738 -12.402 -19.300 1.00 79.69 709 SER A O 1
ATOM 5529 N N . GLN A 1 710 ? 14.776 -10.387 -19.489 1.00 78.62 710 GLN A N 1
ATOM 5530 C CA . GLN A 1 710 ? 15.954 -9.598 -19.102 1.00 78.62 710 GLN A CA 1
ATOM 5531 C C . GLN A 1 710 ? 16.043 -9.314 -17.592 1.00 78.62 710 GLN A C 1
ATOM 5533 O O . GLN A 1 710 ? 17.052 -8.786 -17.124 1.00 78.62 710 GLN A O 1
ATOM 5538 N N . SER A 1 711 ? 15.017 -9.664 -16.809 1.00 77.88 711 SER A N 1
ATOM 5539 C CA . SER A 1 711 ? 14.997 -9.368 -15.373 1.00 77.88 711 SER A CA 1
ATOM 5540 C C . SER A 1 711 ? 16.055 -10.170 -14.602 1.00 77.88 711 SER A C 1
ATOM 5542 O O . SER A 1 711 ? 16.276 -11.360 -14.859 1.00 77.88 711 SER A O 1
ATOM 5544 N N . ASN A 1 712 ? 16.686 -9.502 -13.628 1.00 81.50 712 ASN A N 1
ATOM 5545 C CA . ASN A 1 712 ? 17.663 -10.073 -12.700 1.00 81.50 712 ASN A CA 1
ATOM 5546 C C . ASN A 1 712 ? 16.936 -10.725 -11.510 1.00 81.50 712 ASN A C 1
ATOM 5548 O O . ASN A 1 712 ? 16.400 -10.016 -10.658 1.00 81.50 712 ASN A O 1
ATOM 5552 N N . GLN A 1 713 ? 16.933 -12.061 -11.449 1.00 81.38 713 GLN A N 1
ATOM 5553 C CA . GLN A 1 713 ? 16.227 -12.804 -10.398 1.00 81.38 713 GLN A CA 1
ATOM 5554 C C . GLN A 1 713 ? 16.759 -12.520 -8.989 1.00 81.38 713 GLN A C 1
ATOM 5556 O O . GLN A 1 713 ? 15.964 -12.438 -8.057 1.00 81.38 713 GLN A O 1
ATOM 5561 N N . ASP A 1 714 ? 18.070 -12.344 -8.813 1.00 80.88 714 ASP A N 1
ATOM 5562 C CA . ASP A 1 714 ? 18.647 -12.108 -7.484 1.00 80.88 714 ASP A CA 1
ATOM 5563 C C . ASP A 1 714 ? 18.163 -10.779 -6.902 1.00 80.88 714 ASP A C 1
ATOM 5565 O O . ASP A 1 714 ? 17.962 -10.655 -5.696 1.00 80.88 714 ASP A O 1
ATOM 5569 N N . ARG A 1 715 ? 17.929 -9.780 -7.764 1.00 76.94 715 ARG A N 1
ATOM 5570 C CA . ARG A 1 715 ? 17.300 -8.519 -7.354 1.00 76.94 715 ARG A CA 1
ATOM 5571 C C . ARG A 1 715 ? 15.863 -8.746 -6.879 1.00 76.94 715 ARG A C 1
ATOM 5573 O O . ARG A 1 715 ? 15.496 -8.212 -5.839 1.00 76.94 715 ARG A O 1
ATOM 5580 N N . THR A 1 716 ? 15.074 -9.538 -7.607 1.00 83.44 716 THR A N 1
ATOM 5581 C CA . THR A 1 716 ? 13.689 -9.859 -7.224 1.00 83.44 716 THR A CA 1
ATOM 5582 C C . THR A 1 716 ? 13.630 -10.638 -5.908 1.00 83.44 716 THR A C 1
ATOM 5584 O O . THR A 1 716 ? 12.819 -10.310 -5.049 1.00 83.44 716 THR A O 1
ATOM 5587 N N . LYS A 1 717 ? 14.526 -11.615 -5.711 1.00 87.31 717 LYS A N 1
ATOM 5588 C CA . LYS A 1 717 ? 14.614 -12.403 -4.470 1.00 87.31 717 LYS A CA 1
ATOM 5589 C C . LYS A 1 717 ? 14.979 -11.536 -3.264 1.00 87.31 717 LYS A C 1
ATOM 5591 O O . LYS A 1 717 ? 14.285 -11.597 -2.262 1.00 87.31 717 LYS A O 1
ATOM 5596 N N . ARG A 1 718 ? 15.953 -10.625 -3.399 1.00 80.38 718 ARG A N 1
ATOM 5597 C CA . ARG A 1 718 ? 16.288 -9.662 -2.328 1.00 80.38 718 ARG A CA 1
ATOM 5598 C C . ARG A 1 718 ? 15.113 -8.770 -1.927 1.00 80.38 718 ARG A C 1
ATOM 5600 O O . ARG A 1 718 ? 14.979 -8.421 -0.759 1.00 80.38 718 ARG A O 1
ATOM 5607 N N . LEU A 1 719 ? 14.274 -8.386 -2.887 1.00 80.50 719 LEU A N 1
ATOM 5608 C CA . LEU A 1 719 ? 13.073 -7.611 -2.593 1.00 80.50 719 LEU A CA 1
ATOM 5609 C C . LEU A 1 719 ? 12.021 -8.449 -1.861 1.00 80.50 719 LEU A C 1
ATOM 5611 O O . LEU A 1 719 ? 11.399 -7.953 -0.924 1.00 80.50 719 LEU A O 1
ATOM 5615 N N . ILE A 1 720 ? 11.852 -9.713 -2.258 1.00 88.81 720 ILE A N 1
ATOM 5616 C CA . ILE A 1 720 ? 11.018 -10.675 -1.529 1.00 88.81 720 ILE A CA 1
ATOM 5617 C C . ILE A 1 720 ? 11.510 -10.816 -0.086 1.00 88.81 720 ILE A C 1
ATOM 5619 O O . ILE A 1 720 ? 10.697 -10.727 0.827 1.00 88.81 720 ILE A O 1
ATOM 5623 N N . ASP A 1 721 ? 12.818 -10.942 0.136 1.00 87.25 721 ASP A N 1
ATOM 5624 C CA . ASP A 1 721 ? 13.383 -11.049 1.485 1.00 87.25 721 ASP A CA 1
ATOM 5625 C C . ASP A 1 721 ? 13.058 -9.810 2.333 1.00 87.25 721 ASP A C 1
ATOM 5627 O O . ASP A 1 721 ? 12.654 -9.936 3.489 1.00 87.25 721 ASP A O 1
ATOM 5631 N N . GLY A 1 722 ? 13.166 -8.608 1.749 1.00 81.19 722 GLY A N 1
ATOM 5632 C CA . GLY A 1 722 ? 12.789 -7.357 2.418 1.00 81.19 722 GLY A CA 1
ATOM 5633 C C . GLY A 1 722 ? 11.305 -7.289 2.751 1.00 81.19 722 GLY A C 1
ATOM 5634 O O . GLY A 1 722 ? 10.934 -6.903 3.858 1.00 81.19 722 GLY A O 1
ATOM 5635 N N . CYS A 1 723 ? 10.462 -7.747 1.830 1.00 86.19 723 CYS A N 1
ATOM 5636 C CA . CYS A 1 723 ? 9.032 -7.863 2.058 1.00 86.19 723 CYS A CA 1
ATOM 5637 C C . CYS A 1 723 ? 8.708 -8.864 3.176 1.00 86.19 723 CYS A C 1
ATOM 5639 O O . CYS A 1 723 ? 7.827 -8.607 3.990 1.00 86.19 723 CYS A O 1
ATOM 5641 N N . VAL A 1 724 ? 9.403 -10.001 3.239 1.00 87.06 724 VAL A N 1
ATOM 5642 C CA . VAL A 1 724 ? 9.224 -11.001 4.301 1.00 87.06 724 VAL A CA 1
ATOM 5643 C C . VAL A 1 724 ? 9.630 -10.422 5.653 1.00 87.06 724 VAL A C 1
ATOM 5645 O O . VAL A 1 724 ? 8.882 -10.562 6.619 1.00 87.06 724 VAL A O 1
ATOM 5648 N N . ALA A 1 725 ? 10.761 -9.716 5.712 1.00 81.06 725 ALA A N 1
ATOM 5649 C CA . ALA A 1 725 ? 11.227 -9.056 6.928 1.00 81.06 725 ALA A CA 1
ATOM 5650 C C . ALA A 1 725 ? 10.263 -7.965 7.423 1.00 81.06 725 ALA A C 1
ATOM 5652 O O . ALA A 1 725 ? 10.089 -7.813 8.631 1.00 81.06 725 ALA A O 1
ATOM 5653 N N . ASP A 1 726 ? 9.616 -7.235 6.510 1.00 76.00 726 ASP A N 1
ATOM 5654 C CA . ASP A 1 726 ? 8.613 -6.218 6.853 1.00 76.00 726 ASP A CA 1
ATOM 5655 C C . ASP A 1 726 ? 7.212 -6.792 7.117 1.00 76.00 726 ASP A C 1
ATOM 5657 O O . ASP A 1 726 ? 6.335 -6.079 7.596 1.00 76.00 726 ASP A O 1
ATOM 5661 N N . ASN A 1 727 ? 6.974 -8.066 6.791 1.00 79.31 727 ASN A N 1
ATOM 5662 C CA . ASN A 1 727 ? 5.627 -8.628 6.677 1.00 79.31 727 ASN A CA 1
ATOM 5663 C C . ASN A 1 727 ? 4.739 -7.832 5.689 1.00 79.31 727 ASN A C 1
ATOM 5665 O O . ASN A 1 727 ? 3.588 -7.497 5.974 1.00 79.31 727 ASN A O 1
ATOM 5669 N N . GLY A 1 728 ? 5.332 -7.467 4.549 1.00 84.00 728 GLY A N 1
ATOM 5670 C CA . GLY A 1 728 ? 4.770 -6.638 3.485 1.00 84.00 728 GLY A CA 1
ATOM 5671 C C . GLY A 1 728 ? 4.028 -7.418 2.389 1.00 84.00 728 GLY A C 1
ATOM 5672 O O . GLY A 1 728 ? 3.763 -8.620 2.499 1.00 84.00 728 GLY A O 1
ATOM 5673 N N . TRP A 1 729 ? 3.744 -6.724 1.285 1.00 89.88 729 TRP A N 1
ATOM 5674 C CA . TRP A 1 729 ? 3.139 -7.298 0.083 1.00 89.88 729 TRP A CA 1
ATOM 5675 C C . TRP A 1 729 ? 3.862 -6.875 -1.203 1.00 89.88 729 TRP A C 1
ATOM 5677 O O . TRP A 1 729 ? 4.108 -5.695 -1.431 1.00 89.88 729 TRP A O 1
ATOM 5687 N N . VAL A 1 730 ? 4.189 -7.831 -2.074 1.00 91.69 730 VAL A N 1
ATOM 5688 C CA . VAL A 1 730 ? 4.788 -7.585 -3.399 1.00 91.69 730 VAL A CA 1
ATOM 5689 C C . VAL A 1 730 ? 3.757 -7.774 -4.510 1.00 91.69 730 VAL A C 1
ATOM 5691 O O . VAL A 1 730 ? 3.038 -8.771 -4.520 1.00 91.69 730 VAL A O 1
ATOM 5694 N N . VAL A 1 731 ? 3.752 -6.888 -5.510 1.00 92.81 731 VAL A N 1
ATOM 5695 C CA . VAL A 1 731 ? 3.004 -7.087 -6.762 1.00 92.81 731 VAL A CA 1
ATOM 5696 C C . VAL A 1 731 ? 3.976 -7.211 -7.936 1.00 92.81 731 VAL A C 1
ATOM 5698 O O . VAL A 1 731 ? 4.755 -6.300 -8.219 1.00 92.81 731 VAL A O 1
ATOM 5701 N N . ILE A 1 732 ? 3.940 -8.346 -8.629 1.00 92.25 732 ILE A N 1
ATOM 5702 C CA . ILE A 1 732 ? 4.742 -8.633 -9.821 1.00 92.25 732 ILE A CA 1
ATOM 5703 C C . ILE A 1 732 ? 3.877 -8.476 -11.068 1.00 92.25 732 ILE A C 1
ATOM 5705 O O . ILE A 1 732 ? 2.765 -8.991 -11.115 1.00 92.25 732 ILE A O 1
ATOM 5709 N N . VAL A 1 733 ? 4.407 -7.815 -12.096 1.00 92.06 733 VAL A N 1
ATOM 5710 C CA . VAL A 1 733 ? 3.810 -7.776 -13.433 1.00 92.06 733 VAL A CA 1
ATOM 5711 C C . VAL A 1 733 ? 4.570 -8.680 -14.403 1.00 92.06 733 VAL A C 1
ATOM 5713 O O . VAL A 1 733 ? 5.806 -8.703 -14.425 1.00 92.06 733 VAL A O 1
ATOM 5716 N N . THR A 1 734 ? 3.818 -9.402 -15.229 1.00 92.25 734 THR A N 1
ATOM 5717 C CA . THR A 1 734 ? 4.301 -10.178 -16.372 1.00 92.25 734 THR A CA 1
ATOM 5718 C C . THR A 1 734 ? 3.586 -9.749 -17.648 1.00 92.25 734 THR A C 1
ATOM 5720 O O . THR A 1 734 ? 2.554 -9.092 -17.613 1.00 92.25 734 THR A O 1
ATOM 5723 N N . HIS A 1 735 ? 4.177 -10.099 -18.786 1.00 90.81 735 HIS A N 1
ATOM 5724 C CA . HIS A 1 735 ? 3.598 -9.872 -20.106 1.00 90.81 735 HIS A CA 1
ATOM 5725 C C . HIS A 1 735 ? 3.749 -11.160 -20.919 1.00 90.81 735 HIS A C 1
ATOM 5727 O O . HIS A 1 735 ? 4.765 -11.332 -21.602 1.00 90.81 735 HIS A O 1
ATOM 5733 N N . ALA A 1 736 ? 2.797 -12.096 -20.820 1.00 89.56 736 ALA A N 1
ATOM 5734 C CA . ALA A 1 736 ? 2.885 -13.410 -21.471 1.00 89.56 736 ALA A CA 1
ATOM 5735 C C . ALA A 1 736 ? 3.118 -13.319 -22.990 1.00 89.56 736 ALA A C 1
ATOM 5737 O O . ALA A 1 736 ? 3.809 -14.152 -23.580 1.00 89.56 736 ALA A O 1
ATOM 5738 N N . ASN A 1 737 ? 2.622 -12.257 -23.629 1.00 87.75 737 ASN A N 1
ATOM 5739 C CA . ASN A 1 737 ? 2.873 -11.940 -25.041 1.00 87.75 737 ASN A CA 1
ATOM 5740 C C . ASN A 1 737 ? 4.352 -11.671 -25.383 1.00 87.75 737 ASN A C 1
ATOM 5742 O O . ASN A 1 737 ? 4.726 -11.779 -26.550 1.00 87.75 737 ASN A O 1
ATOM 5746 N N . THR A 1 738 ? 5.198 -11.374 -24.395 1.00 87.00 738 THR A N 1
ATOM 5747 C CA . THR A 1 738 ? 6.644 -11.149 -24.567 1.00 87.00 738 THR A CA 1
ATOM 5748 C C . THR A 1 738 ? 7.507 -12.355 -24.192 1.00 87.00 738 THR A C 1
ATOM 5750 O O . THR A 1 738 ? 8.723 -12.312 -24.376 1.00 87.00 738 THR A O 1
ATOM 5753 N N . TRP A 1 739 ? 6.914 -13.448 -23.695 1.00 85.50 739 TRP A N 1
ATOM 5754 C CA . TRP A 1 739 ? 7.670 -14.623 -23.232 1.00 85.50 739 TRP A CA 1
ATOM 5755 C C . TRP A 1 739 ? 8.321 -15.412 -24.378 1.00 85.50 739 TRP A C 1
ATOM 5757 O O . TRP A 1 739 ? 9.239 -16.197 -24.154 1.00 85.50 739 TRP A O 1
ATOM 5767 N N . GLY A 1 740 ? 7.873 -15.198 -25.618 1.00 84.69 740 GLY A N 1
ATOM 5768 C CA . GLY A 1 740 ? 8.293 -16.000 -26.765 1.00 84.69 740 GLY A CA 1
ATOM 5769 C C . GLY A 1 740 ? 7.753 -17.432 -26.690 1.00 84.69 740 GLY A C 1
ATOM 5770 O O . GLY A 1 740 ? 6.863 -17.738 -25.899 1.00 84.69 740 GLY A O 1
ATOM 5771 N N . SER A 1 741 ? 8.261 -18.328 -27.537 1.00 84.19 741 SER A N 1
ATOM 5772 C CA . SER A 1 741 ? 7.800 -19.725 -27.603 1.00 84.19 741 SER A CA 1
ATOM 5773 C C . SER A 1 741 ? 8.580 -20.701 -26.709 1.00 84.19 741 SER A C 1
ATOM 5775 O O . SER A 1 741 ? 8.189 -21.860 -26.622 1.00 84.19 741 SER A O 1
ATOM 5777 N N . GLY A 1 742 ? 9.696 -20.273 -26.107 1.00 85.06 742 GLY A N 1
ATOM 5778 C CA . GLY A 1 742 ? 10.503 -21.080 -25.175 1.00 85.06 742 GLY A CA 1
ATOM 5779 C C . GLY A 1 742 ? 9.985 -21.007 -23.735 1.00 85.06 742 GLY A C 1
ATOM 5780 O O . GLY A 1 742 ? 9.064 -20.240 -23.482 1.00 85.06 742 GLY A O 1
ATOM 5781 N N . THR A 1 743 ? 10.571 -21.776 -22.809 1.00 85.94 743 THR A N 1
ATOM 5782 C CA . THR A 1 743 ? 10.127 -21.887 -21.400 1.00 85.94 743 THR A CA 1
ATOM 5783 C C . THR A 1 743 ? 10.889 -20.997 -20.418 1.00 85.94 743 THR A C 1
ATOM 5785 O O . THR A 1 743 ? 10.549 -20.971 -19.240 1.00 85.94 743 THR A O 1
ATOM 5788 N N . ASP A 1 744 ? 11.893 -20.244 -20.879 1.00 85.94 744 ASP A N 1
ATOM 5789 C CA . ASP A 1 744 ? 12.797 -19.480 -20.011 1.00 85.94 744 ASP A CA 1
ATOM 5790 C C . ASP A 1 744 ? 12.054 -18.545 -19.043 1.00 85.94 744 ASP A C 1
ATOM 5792 O O . ASP A 1 744 ? 12.408 -18.447 -17.870 1.00 85.94 744 ASP A O 1
ATOM 5796 N N . VAL A 1 745 ? 11.024 -17.830 -19.512 1.00 87.88 745 VAL A N 1
ATOM 5797 C CA . VAL A 1 745 ? 10.273 -16.899 -18.653 1.00 87.88 745 VAL A CA 1
ATOM 5798 C C . VAL A 1 745 ? 9.309 -17.646 -17.727 1.00 87.88 745 VAL A C 1
ATOM 5800 O O . VAL A 1 745 ? 9.164 -17.244 -16.574 1.00 87.88 745 VAL A O 1
ATOM 5803 N N . ASP A 1 746 ? 8.718 -18.755 -18.176 1.00 91.88 746 ASP A N 1
ATOM 5804 C CA . ASP A 1 746 ? 7.876 -19.638 -17.358 1.00 91.88 746 ASP A CA 1
ATOM 5805 C C . ASP A 1 746 ? 8.678 -20.206 -16.182 1.00 91.88 746 ASP A C 1
ATOM 5807 O O . ASP A 1 746 ? 8.213 -20.177 -15.045 1.00 91.88 746 ASP A O 1
ATOM 5811 N N . GLU A 1 747 ? 9.908 -20.659 -16.444 1.00 92.31 747 GLU A N 1
ATOM 5812 C CA . GLU A 1 747 ? 10.853 -21.140 -15.432 1.00 92.31 747 GLU A CA 1
ATOM 5813 C C . GLU A 1 747 ? 11.213 -20.020 -14.453 1.00 92.31 747 GLU A C 1
ATOM 5815 O O . GLU A 1 747 ? 11.128 -20.215 -13.241 1.00 92.31 747 GLU A O 1
ATOM 5820 N N . LYS A 1 748 ? 11.496 -18.804 -14.947 1.00 92.12 748 LYS A N 1
ATOM 5821 C CA . LYS A 1 748 ? 11.757 -17.655 -14.065 1.00 92.12 748 LYS A CA 1
ATOM 5822 C C . LYS A 1 748 ? 10.575 -17.334 -13.149 1.00 92.12 748 LYS A C 1
ATOM 5824 O O . LYS A 1 748 ? 10.783 -17.090 -11.963 1.00 92.12 748 LYS A O 1
ATOM 5829 N N . VAL A 1 749 ? 9.354 -17.299 -13.679 1.00 94.06 749 VAL A N 1
ATOM 5830 C CA . VAL A 1 749 ? 8.150 -17.014 -12.882 1.00 94.06 749 VAL A CA 1
ATOM 5831 C C . VAL A 1 749 ? 7.875 -18.163 -11.904 1.00 94.06 749 VAL A C 1
ATOM 5833 O O . VAL A 1 749 ? 7.629 -17.905 -10.728 1.00 94.06 749 VAL A O 1
ATOM 5836 N N . SER A 1 750 ? 8.012 -19.419 -12.347 1.00 95.44 750 SER A N 1
ATOM 5837 C CA . SER A 1 750 ? 7.942 -20.624 -11.506 1.00 95.44 750 SER A CA 1
ATOM 5838 C C . SER A 1 750 ? 8.905 -20.559 -10.317 1.00 95.44 750 SER A C 1
ATOM 5840 O O . SER A 1 750 ? 8.505 -20.855 -9.189 1.00 95.44 750 SER A O 1
ATOM 5842 N N . ASP A 1 751 ? 10.157 -20.168 -10.560 1.00 95.56 751 ASP A N 1
ATOM 5843 C CA . ASP A 1 751 ? 11.198 -20.075 -9.534 1.00 95.56 751 ASP A CA 1
ATOM 5844 C C . ASP A 1 751 ? 10.895 -18.981 -8.511 1.00 95.56 751 ASP A C 1
ATOM 5846 O O . ASP A 1 751 ? 11.132 -19.168 -7.319 1.00 95.56 751 ASP A O 1
ATOM 5850 N N . ILE A 1 752 ? 10.349 -17.845 -8.954 1.00 95.44 752 ILE A N 1
ATOM 5851 C CA . ILE A 1 752 ? 9.956 -16.752 -8.057 1.00 95.44 752 ILE A CA 1
ATOM 5852 C C . ILE A 1 752 ? 8.763 -17.171 -7.190 1.00 95.44 752 ILE A C 1
ATOM 5854 O O . ILE A 1 752 ? 8.780 -16.914 -5.987 1.00 95.44 752 ILE A O 1
ATOM 5858 N N . ILE A 1 753 ? 7.760 -17.846 -7.770 1.00 97.12 753 ILE A N 1
ATOM 5859 C CA . ILE A 1 753 ? 6.629 -18.408 -7.013 1.00 97.12 753 ILE A CA 1
ATOM 5860 C C . ILE A 1 753 ? 7.148 -19.381 -5.950 1.00 97.12 753 ILE A C 1
ATOM 5862 O O . ILE A 1 753 ? 6.770 -19.273 -4.786 1.00 97.12 753 ILE A O 1
ATOM 5866 N N . GLN A 1 754 ? 8.042 -20.300 -6.333 1.00 97.62 754 GLN A N 1
ATOM 5867 C CA . GLN A 1 754 ? 8.594 -21.281 -5.399 1.00 97.62 754 GLN A CA 1
ATOM 5868 C C . GLN A 1 754 ? 9.396 -20.610 -4.281 1.00 97.62 754 GLN A C 1
ATOM 5870 O O . GLN A 1 754 ? 9.196 -20.933 -3.117 1.00 97.62 754 GLN A O 1
ATOM 5875 N N . TYR A 1 755 ? 10.245 -19.638 -4.622 1.00 97.25 755 TYR A N 1
ATOM 5876 C CA . TYR A 1 755 ? 11.026 -18.892 -3.640 1.00 97.25 755 TYR A CA 1
ATOM 5877 C C . TYR A 1 755 ? 10.133 -18.163 -2.630 1.00 97.25 755 TYR A C 1
ATOM 5879 O O . TYR A 1 755 ? 10.386 -18.222 -1.433 1.00 97.25 755 TYR A O 1
ATOM 5887 N N . ALA A 1 756 ? 9.059 -17.515 -3.092 1.00 96.12 756 ALA A N 1
ATOM 5888 C CA . ALA A 1 756 ? 8.113 -16.845 -2.204 1.00 96.12 756 ALA A CA 1
ATOM 5889 C C . ALA A 1 756 ? 7.439 -17.829 -1.228 1.00 96.12 756 ALA A C 1
ATOM 5891 O O . ALA A 1 756 ? 7.353 -17.543 -0.033 1.00 96.12 756 ALA A O 1
ATOM 5892 N N . LEU A 1 757 ? 7.009 -18.998 -1.717 1.00 95.69 757 LEU A N 1
ATOM 5893 C CA . LEU A 1 757 ? 6.415 -20.051 -0.885 1.00 95.69 757 LEU A CA 1
ATOM 5894 C C . LEU A 1 757 ? 7.411 -20.595 0.149 1.00 95.69 757 LEU A C 1
ATOM 5896 O O . LEU A 1 757 ? 7.065 -20.723 1.324 1.00 95.69 757 LEU A O 1
ATOM 5900 N N . ASP A 1 758 ? 8.648 -20.871 -0.270 1.00 96.44 758 ASP A N 1
ATOM 5901 C CA . ASP A 1 758 ? 9.712 -21.384 0.601 1.00 96.44 758 ASP A CA 1
ATOM 5902 C C . ASP A 1 758 ? 10.104 -20.357 1.682 1.00 96.44 758 ASP A C 1
ATOM 5904 O O . ASP A 1 758 ? 10.414 -20.732 2.814 1.00 96.44 758 ASP A O 1
ATOM 5908 N N . SER A 1 759 ? 10.007 -19.061 1.366 1.00 93.81 759 SER A N 1
ATOM 5909 C CA . SER A 1 759 ? 10.193 -17.946 2.306 1.00 93.81 759 SER A CA 1
ATOM 5910 C C . SER A 1 759 ? 8.971 -17.672 3.199 1.00 93.81 759 SER A C 1
ATOM 5912 O O . SER A 1 759 ? 8.977 -16.723 3.984 1.00 93.81 759 SER A O 1
ATOM 5914 N N . GLY A 1 760 ? 7.918 -18.494 3.112 1.00 92.88 760 GLY A N 1
ATOM 5915 C CA . GLY A 1 760 ? 6.735 -18.416 3.971 1.00 92.88 760 GLY A CA 1
ATOM 5916 C C . GLY A 1 760 ? 5.685 -17.388 3.543 1.00 92.88 760 GLY A C 1
ATOM 5917 O O . GLY A 1 760 ? 4.791 -17.082 4.339 1.00 92.88 760 GLY A O 1
ATOM 5918 N N . MET A 1 761 ? 5.771 -16.862 2.317 1.00 94.94 761 MET A N 1
ATOM 5919 C CA . MET A 1 761 ? 4.771 -15.942 1.775 1.00 94.94 761 MET A CA 1
ATOM 5920 C C . MET A 1 761 ? 3.499 -16.664 1.321 1.00 94.94 761 MET A C 1
ATOM 5922 O O . MET A 1 761 ? 3.517 -17.836 0.942 1.00 94.94 761 MET A O 1
ATOM 5926 N N . GLU A 1 762 ? 2.391 -15.928 1.278 1.00 94.56 762 GLU A N 1
ATOM 5927 C CA . GLU A 1 762 ? 1.170 -16.352 0.593 1.00 94.56 762 GLU A CA 1
ATOM 5928 C C . GLU A 1 762 ? 1.108 -15.765 -0.819 1.00 94.56 762 GLU A C 1
ATOM 5930 O O . GLU A 1 762 ? 1.222 -14.554 -1.010 1.00 94.56 762 GLU A O 1
ATOM 5935 N N . VAL A 1 763 ? 0.888 -16.624 -1.816 1.00 96.44 763 VAL A N 1
ATOM 5936 C CA . VAL A 1 763 ? 0.600 -16.193 -3.188 1.00 96.44 763 VAL A CA 1
ATOM 5937 C C . VAL A 1 763 ? -0.908 -16.002 -3.321 1.00 96.44 763 VAL A C 1
ATOM 5939 O O . VAL A 1 763 ? -1.666 -16.965 -3.182 1.00 96.44 763 VAL A O 1
ATOM 5942 N N . LYS A 1 764 ? -1.349 -14.764 -3.550 1.00 94.50 764 LYS A N 1
ATOM 5943 C CA . LYS A 1 764 ? -2.766 -14.376 -3.510 1.00 94.50 764 LYS A CA 1
ATOM 5944 C C . LYS A 1 764 ? -3.172 -13.589 -4.750 1.00 94.50 764 LYS A C 1
ATOM 5946 O O . LYS A 1 764 ? -2.390 -12.789 -5.277 1.00 94.50 764 LYS A O 1
ATOM 5951 N N . ALA A 1 765 ? -4.425 -13.758 -5.169 1.00 96.19 765 ALA A N 1
ATOM 5952 C CA . ALA A 1 765 ? -5.044 -12.841 -6.116 1.00 96.19 765 ALA A CA 1
ATOM 5953 C C . ALA A 1 765 ? -5.067 -11.423 -5.519 1.00 96.19 765 ALA A C 1
ATOM 5955 O O . ALA A 1 765 ? -5.210 -11.240 -4.308 1.00 96.19 765 ALA A O 1
ATOM 5956 N N . PHE A 1 766 ? -4.907 -10.415 -6.370 1.00 96.25 766 PHE A N 1
ATOM 5957 C CA . PHE A 1 766 ? -4.792 -9.022 -5.961 1.00 96.25 766 PHE A CA 1
ATOM 5958 C C . PHE A 1 766 ? -6.003 -8.541 -5.149 1.00 96.25 766 PHE A C 1
ATOM 5960 O O . PHE A 1 766 ? -5.764 -7.923 -4.120 1.00 96.25 766 PHE A O 1
ATOM 5967 N N . PRO A 1 767 ? -7.273 -8.824 -5.516 1.00 93.19 767 PRO A N 1
ATOM 5968 C CA . PRO A 1 767 ? -8.419 -8.358 -4.733 1.00 93.19 767 PRO A CA 1
ATOM 5969 C C . PRO A 1 767 ? -8.393 -8.886 -3.291 1.00 93.19 767 PRO A C 1
ATOM 5971 O O . PRO A 1 767 ? -8.603 -8.130 -2.349 1.00 93.19 767 PRO A O 1
ATOM 5974 N N . GLU A 1 768 ? -8.040 -10.160 -3.094 1.00 89.88 768 GLU A N 1
ATOM 5975 C CA . GLU A 1 768 ? -7.921 -10.768 -1.761 1.00 89.88 768 GLU A CA 1
ATOM 5976 C C . GLU A 1 768 ? -6.760 -10.162 -0.951 1.00 89.88 768 GLU A C 1
ATOM 5978 O O . GLU A 1 768 ? -6.899 -9.847 0.238 1.00 89.88 768 GLU A O 1
ATOM 5983 N N . ALA A 1 769 ? -5.612 -9.951 -1.599 1.00 89.88 769 ALA A N 1
ATOM 5984 C CA . ALA A 1 769 ? -4.471 -9.296 -0.970 1.00 89.88 769 ALA A CA 1
ATOM 5985 C C . ALA A 1 769 ? -4.766 -7.818 -0.641 1.00 89.88 769 ALA A C 1
ATOM 5987 O O . ALA A 1 769 ? -4.404 -7.331 0.434 1.00 89.88 769 ALA A O 1
ATOM 5988 N N . PHE A 1 770 ? -5.499 -7.119 -1.511 1.00 88.06 770 PHE A N 1
ATOM 5989 C CA . PHE A 1 770 ? -5.938 -5.746 -1.295 1.00 88.06 770 PHE A CA 1
ATOM 5990 C C . PHE A 1 770 ? -6.864 -5.643 -0.089 1.00 88.06 770 PHE A C 1
ATOM 5992 O O . PHE A 1 770 ? -6.635 -4.779 0.745 1.00 88.06 770 PHE A O 1
ATOM 5999 N N . GLU A 1 771 ? -7.840 -6.540 0.078 1.00 81.38 771 GLU A N 1
ATOM 6000 C CA . GLU A 1 771 ? -8.689 -6.567 1.281 1.00 81.38 771 GLU A CA 1
ATOM 6001 C C . GLU A 1 771 ? -7.869 -6.696 2.566 1.00 81.38 771 GLU A C 1
ATOM 6003 O O . GLU A 1 771 ? -8.151 -6.055 3.582 1.00 81.38 771 GLU A O 1
ATOM 6008 N N . THR A 1 772 ? -6.787 -7.471 2.504 1.00 76.88 772 THR A N 1
ATOM 6009 C CA . THR A 1 772 ? -5.851 -7.597 3.616 1.00 76.88 772 THR A CA 1
ATOM 6010 C C . THR A 1 772 ? -5.124 -6.274 3.881 1.00 76.88 772 THR A C 1
ATOM 6012 O O . THR A 1 772 ? -4.984 -5.889 5.037 1.00 76.88 772 THR A O 1
ATOM 6015 N N . TYR A 1 773 ? -4.714 -5.523 2.856 1.00 75.31 773 TYR A N 1
ATOM 6016 C CA . TYR A 1 773 ? -4.020 -4.233 3.010 1.00 75.31 773 TYR A CA 1
ATOM 6017 C C . TYR A 1 773 ? -4.932 -3.003 3.041 1.00 75.31 773 TYR A C 1
ATOM 6019 O O . TYR A 1 773 ? -4.436 -1.907 3.304 1.00 75.31 773 TYR A O 1
ATOM 6027 N N . ARG A 1 774 ? -6.248 -3.163 2.853 1.00 75.06 774 ARG A N 1
ATOM 6028 C CA . ARG A 1 774 ? -7.209 -2.071 2.652 1.00 75.06 774 ARG A CA 1
ATOM 6029 C C . ARG A 1 774 ? -7.065 -1.006 3.730 1.00 75.06 774 ARG A C 1
ATOM 6031 O O . ARG A 1 774 ? -6.754 0.136 3.424 1.00 75.06 774 ARG A O 1
ATOM 6038 N N . ALA A 1 775 ? -7.151 -1.397 4.999 1.00 61.59 775 ALA A N 1
ATOM 6039 C CA . ALA A 1 775 ? -6.993 -0.468 6.117 1.00 61.59 775 ALA A CA 1
ATOM 6040 C C . ALA A 1 775 ? -5.655 0.298 6.092 1.00 61.59 775 ALA A C 1
ATOM 6042 O O . ALA A 1 775 ? -5.621 1.468 6.453 1.00 61.59 775 ALA A O 1
ATOM 6043 N N . SER A 1 776 ? -4.562 -0.329 5.634 1.00 64.94 776 SER A N 1
ATOM 6044 C CA . SER A 1 776 ? -3.260 0.339 5.528 1.00 64.94 776 SER A CA 1
ATOM 6045 C C . SER A 1 776 ? -3.275 1.450 4.484 1.00 64.94 776 SER A C 1
ATOM 6047 O O . SER A 1 776 ? -2.772 2.535 4.759 1.00 64.94 776 SER A O 1
ATOM 6049 N N . PHE A 1 777 ? -3.891 1.214 3.323 1.00 67.19 777 PHE A N 1
ATOM 6050 C CA . PHE A 1 777 ? -3.967 2.226 2.272 1.00 67.19 777 PHE A CA 1
ATOM 6051 C C . PHE A 1 777 ? -4.840 3.416 2.650 1.00 67.19 777 PHE A C 1
ATOM 6053 O O . PHE A 1 777 ? -4.417 4.547 2.459 1.00 67.19 777 PHE A O 1
ATOM 6060 N N . TYR A 1 778 ? -6.030 3.172 3.200 1.00 59.62 778 TYR A N 1
ATOM 6061 C CA . TYR A 1 778 ? -6.922 4.260 3.616 1.00 59.62 778 TYR A CA 1
ATOM 6062 C C . TYR A 1 778 ? -6.309 5.071 4.755 1.00 59.62 778 TYR A C 1
ATOM 6064 O O . TYR A 1 778 ? -6.402 6.293 4.770 1.00 59.62 778 TYR A O 1
ATOM 6072 N N . PHE A 1 779 ? -5.598 4.404 5.664 1.00 51.88 779 PHE A N 1
ATOM 6073 C CA . PHE A 1 779 ? -4.821 5.091 6.681 1.00 51.88 779 PHE A CA 1
ATOM 6074 C C . PHE A 1 779 ? -3.752 6.008 6.065 1.00 51.88 779 PHE A C 1
ATOM 6076 O O . PHE A 1 779 ? -3.631 7.149 6.486 1.00 51.88 779 PHE A O 1
ATOM 6083 N N . ASN A 1 780 ? -3.023 5.558 5.039 1.00 53.06 780 ASN A N 1
ATOM 6084 C CA . ASN A 1 780 ? -2.020 6.389 4.360 1.00 53.06 780 ASN A CA 1
ATOM 6085 C C . ASN A 1 780 ? -2.627 7.555 3.552 1.00 53.06 780 ASN A C 1
ATOM 6087 O O . ASN A 1 780 ? -1.889 8.443 3.154 1.00 53.06 780 ASN A O 1
ATOM 6091 N N . GLU A 1 781 ? -3.930 7.548 3.246 1.00 52.75 781 GLU A N 1
ATOM 6092 C CA . GLU A 1 781 ? -4.601 8.679 2.581 1.00 52.75 781 GLU A CA 1
ATOM 6093 C C . GLU A 1 781 ? -5.029 9.775 3.565 1.00 52.75 781 GLU A C 1
ATOM 6095 O O . GLU A 1 781 ? -5.168 10.933 3.171 1.00 52.75 781 GLU A O 1
ATOM 6100 N N . LEU A 1 782 ? -5.263 9.414 4.829 1.00 44.12 782 LEU A N 1
ATOM 6101 C CA . LEU A 1 782 ? -5.752 10.324 5.868 1.00 44.12 782 LEU A CA 1
ATOM 6102 C C . LEU A 1 782 ? -4.649 11.183 6.504 1.00 44.12 782 LEU A C 1
ATOM 6104 O O . LEU A 1 782 ? -4.961 12.166 7.182 1.00 44.12 782 LEU A O 1
ATOM 6108 N N . PHE A 1 783 ? -3.382 10.820 6.308 1.00 36.34 783 PHE A N 1
ATOM 6109 C CA . PHE A 1 783 ? -2.215 11.407 6.966 1.00 36.34 783 PHE A CA 1
ATOM 6110 C C . PHE A 1 783 ? -1.042 11.546 6.000 1.00 36.34 783 PHE A C 1
ATOM 6112 O O . PHE A 1 783 ? -0.187 12.427 6.258 1.00 36.34 783 PHE A O 1
#

InterPro domains:
  IPR011330 Glycoside hydrolase/deacetylase, beta/alpha-barrel [SSF88713] (583-780)

Nearest PDB structures (foldseek):
  6hm9-assembly1_A  TM=7.385E-01  e=1.736E-07  Bacillus anthracis
  7bkf-assembly1_A  TM=7.349E-01  e=4.233E-07  Bacillus anthracis
  3rxz-assembly1_B  TM=6.989E-01  e=3.031E-07  Mycolicibacterium smegmatis MC2 155
  6v1v-assembly1_C  TM=2.557E-01  e=3.146E-03  Bacillus thuringiensis
  6bqm-assembly1_A  TM=1.678E-01  e=5.099E-02  Vibrio cholerae O395

Sequence (783 aa):
MDRVLQRRDTASNWAKFNPVLSEGEIGIVIDGGKGYKIGDGVTHWNDLEYPSNPTSVVGTIGDSEVAVINQKGVSSLVGLDTYPVFSDTKPYVKGEIVNYGGLLYEFTADHEAGAWIGTDARETSLRGEVTKLAESTADIGMLNCDNMLKRDEFTHATVISNGVTFQYLGQGRYHVYGTATEDVSNTIYLDRNKLPDSIVPGKTYQLIYSAKNALFIVWIYAGGEFKTGGMVNENYTFTPPKDADGLILAIRVLSGTTVDEVVHPVLIDTYTSDQVKGKLDNINNMGTVSGVGNPLVLEGTSTLPFEDLSISGLSADTLVTFCGKNIFMITSDMVKRINNGNTYTFTANTIRVVSEGSTGNSVSSGENFPEKYWNLNGKTWNHNFKFKFANDTWVTVSGNCSVPQTYDFKAQLQVGDGVNSNLLVDENGLTFEAKAGVEYGIRLFVAEGFVGDVTFYPQIEIGTHKTAYEPINGGRYITSDYTDIAETFKKRGSKLGRTTMYTDNNAVITATANKMDNPEQTSYNGNASYKLNELCADKSAFSKPRKPMISFVDDDTSSIALVERYRNLFVSKGVVGNYAVMTKNLNEQEGLADLLLLYEQEGFGCLYHCYYQRGDETRYWESGNPMYDESLIKENFIRGLRDMERYGFLNYKHWITPYGVNDDFIRNLAKRHGMESLMTMSGATSNNSFISIAGNCDRYNIPRISVSSQSNQDRTKRLIDGCVADNGWVVIVTHANTWGSGTDVDEKVSDIIQYALDSGMEVKAFPEAFETYRASFYFNELF

Mean predicted aligned error: 19.06 Å

Solvent-accessible surface area (backbone atoms only — not comparable to full-atom values): 41936 Å² total; per-residue (Å²): 135,90,83,87,78,72,52,68,45,40,56,67,55,47,60,70,67,35,52,62,32,49,63,75,37,50,39,36,42,74,71,81,51,91,59,54,35,58,20,75,51,73,46,34,49,76,75,42,62,62,67,75,58,89,45,61,76,34,71,67,90,77,90,64,93,66,56,41,72,37,69,68,34,51,33,56,73,74,48,55,69,77,41,51,65,67,52,50,86,46,62,49,51,57,68,45,61,27,30,53,98,88,41,40,31,31,25,75,38,70,38,72,56,38,76,93,79,68,82,47,39,43,83,54,45,75,67,54,52,50,46,54,47,48,52,58,48,44,60,65,58,56,74,74,58,64,49,56,60,60,41,88,89,37,54,83,65,67,45,76,51,56,54,30,36,37,40,56,72,59,92,44,27,29,42,36,35,40,43,18,75,37,72,37,69,53,67,34,38,82,31,47,71,44,51,57,94,88,59,56,54,63,42,44,31,36,36,46,34,62,43,93,62,51,30,37,39,42,42,31,12,34,90,63,39,83,74,53,72,52,75,38,45,46,66,44,74,52,57,44,50,72,71,41,28,11,32,34,33,28,43,33,36,50,51,77,40,70,39,78,46,76,37,54,60,33,38,31,82,42,82,44,72,66,54,54,44,46,56,57,59,64,56,77,70,62,60,72,48,70,56,72,30,35,60,33,76,44,76,44,25,12,54,63,12,44,81,42,65,47,77,44,68,69,49,64,84,28,44,44,36,46,24,37,64,24,73,48,58,44,62,89,78,65,69,77,42,77,45,46,58,31,40,33,43,75,49,62,47,34,47,34,41,38,26,93,41,17,75,31,72,30,56,71,35,49,88,95,42,62,73,88,34,38,52,22,82,92,27,84,38,50,24,65,38,74,50,38,32,64,43,73,37,48,30,14,34,32,40,44,53,78,58,87,75,47,50,83,54,45,63,39,35,32,40,30,41,49,79,86,54,78,44,46,26,30,85,58,14,28,42,41,73,45,49,48,74,46,38,37,31,34,34,44,38,33,38,57,64,30,64,47,80,45,41,33,45,52,32,34,29,83,34,62,61,63,72,82,91,56,85,65,85,62,63,48,82,45,46,61,81,61,83,58,59,55,71,71,50,34,68,57,36,19,83,72,40,25,32,28,40,38,42,63,52,82,30,45,35,38,39,32,22,30,38,52,51,71,70,58,46,52,68,48,59,71,43,74,76,50,58,48,49,57,52,36,60,43,45,64,75,71,43,73,94,69,64,17,33,36,25,43,33,32,45,56,52,84,41,64,72,46,50,49,52,55,49,53,58,32,52,75,71,76,40,44,35,25,36,23,39,25,38,49,46,45,77,73,32,90,63,42,52,63,51,50,55,51,39,39,75,75,51,27,29,48,23,27,36,33,20,74,83,66,74,76,87,44,40,26,64,35,84,93,38,97,59,45,35,73,66,60,46,49,51,37,45,55,53,15,53,51,46,41,59,72,76,61,59,83,45,45,43,35,35,36,39,65,96,26,44,70,50,70,69,60,42,50,48,38,57,77,69,67,38,75,30,26,33,23,34,43,31,90,75,28,83,44,59,58,48,42,59,73,40,58,50,38,43,63,49,34,52,36,32,77,54,54,88,84,49,61,62,69,60,54,51,48,46,50,51,34,22,50,75,42,46,13,36,37,41,36,34,37,46,60,86,72,47,67,94,63,59,69,40,59,51,53,53,52,50,51,54,49,50,40,47,76,68,58,31,44,64,33,19,52,68,65,50,42,65,72,45,42,62,42,23,57,53,49,68,77,108